Protein AF-A0A951W5Y5-F1 (afdb_monomer)

Structure (mmCIF, N/CA/C/O backbone):
data_AF-A0A951W5Y5-F1
#
_entry.id   AF-A0A951W5Y5-F1
#
loop_
_atom_site.group_PDB
_atom_site.id
_atom_site.type_symbol
_atom_site.label_atom_id
_atom_site.label_alt_id
_atom_site.label_comp_id
_atom_site.label_asym_id
_atom_site.label_entity_id
_atom_site.label_seq_id
_atom_site.pdbx_PDB_ins_code
_atom_site.Cartn_x
_atom_site.Cartn_y
_atom_site.Cartn_z
_atom_site.occupancy
_atom_site.B_iso_or_equiv
_atom_site.auth_seq_id
_atom_site.auth_comp_id
_atom_site.auth_asym_id
_atom_site.auth_atom_id
_atom_site.pdbx_PDB_model_num
ATOM 1 N N . MET A 1 1 ? 57.166 -12.931 -27.338 1.00 29.81 1 MET A N 1
ATOM 2 C CA . MET A 1 1 ? 56.938 -13.916 -26.249 1.00 29.81 1 MET A CA 1
ATOM 3 C C . MET A 1 1 ? 55.436 -14.154 -26.122 1.00 29.81 1 MET A C 1
ATOM 5 O O . MET A 1 1 ? 54.679 -13.239 -26.415 1.00 29.81 1 MET A O 1
ATOM 9 N N . THR A 1 2 ? 54.982 -15.355 -25.758 1.00 27.56 2 THR A N 1
ATOM 10 C CA . THR A 1 2 ? 53.558 -15.746 -25.840 1.00 27.56 2 THR A CA 1
ATOM 11 C C . THR A 1 2 ? 52.757 -15.422 -24.571 1.00 27.56 2 THR A C 1
ATOM 13 O O . THR A 1 2 ? 53.073 -15.948 -23.504 1.00 27.56 2 THR A O 1
ATOM 16 N N . LYS A 1 3 ? 51.660 -14.652 -24.700 1.00 26.34 3 LYS A N 1
ATOM 17 C CA . LYS A 1 3 ? 50.769 -14.212 -23.594 1.00 26.34 3 LYS A CA 1
ATOM 18 C C . LYS A 1 3 ? 50.236 -15.339 -22.678 1.00 26.34 3 LYS A C 1
ATOM 20 O O . LYS A 1 3 ? 49.910 -15.075 -21.526 1.00 26.34 3 LYS A O 1
ATOM 25 N N . ARG A 1 4 ? 50.172 -16.595 -23.149 1.00 25.69 4 ARG A N 1
ATOM 26 C CA . ARG A 1 4 ? 49.544 -17.733 -22.436 1.00 25.69 4 ARG A CA 1
ATOM 27 C C . ARG A 1 4 ? 50.190 -18.122 -21.092 1.00 25.69 4 ARG A C 1
ATOM 29 O O . ARG A 1 4 ? 49.550 -18.825 -20.323 1.00 25.69 4 ARG A O 1
ATOM 36 N N . ALA A 1 5 ? 51.413 -17.681 -20.790 1.00 24.64 5 ALA A N 1
ATOM 37 C CA . ALA A 1 5 ? 52.101 -18.049 -19.545 1.00 24.64 5 ALA A CA 1
ATOM 38 C C . ALA A 1 5 ? 51.676 -17.230 -18.306 1.00 24.64 5 ALA A C 1
ATOM 40 O O . ALA A 1 5 ? 51.849 -17.703 -17.186 1.00 24.64 5 ALA A O 1
ATOM 41 N N . LEU A 1 6 ? 51.129 -16.018 -18.478 1.00 26.47 6 LEU A N 1
ATOM 42 C CA . LEU A 1 6 ? 50.857 -15.113 -17.347 1.00 26.47 6 LEU A CA 1
ATOM 43 C C . LEU A 1 6 ? 49.563 -15.467 -16.589 1.00 26.47 6 LEU A C 1
ATOM 45 O O . LEU A 1 6 ? 49.487 -15.312 -15.372 1.00 26.47 6 LEU A O 1
ATOM 49 N N . ILE A 1 7 ? 48.568 -15.989 -17.312 1.00 29.06 7 ILE A N 1
ATOM 50 C CA . ILE A 1 7 ? 47.209 -16.264 -16.811 1.00 29.06 7 ILE A CA 1
ATOM 51 C C . ILE A 1 7 ? 47.220 -17.305 -15.676 1.00 29.06 7 ILE A C 1
ATOM 53 O O . ILE A 1 7 ? 46.459 -17.189 -14.722 1.00 29.06 7 ILE A O 1
ATOM 57 N N . ALA A 1 8 ? 48.126 -18.286 -15.726 1.00 24.77 8 ALA A N 1
ATOM 58 C CA . ALA A 1 8 ? 48.196 -19.364 -14.737 1.00 24.77 8 ALA A CA 1
ATOM 59 C C . ALA A 1 8 ? 48.714 -18.930 -13.348 1.00 24.77 8 ALA A C 1
ATOM 61 O O . ALA A 1 8 ? 48.528 -19.664 -12.381 1.00 24.77 8 ALA A O 1
ATOM 62 N N . VAL A 1 9 ? 49.373 -17.768 -13.231 1.00 25.92 9 VAL A N 1
ATOM 63 C CA . VAL A 1 9 ? 50.049 -17.351 -11.985 1.00 25.92 9 VAL A CA 1
ATOM 64 C C . VAL A 1 9 ? 49.160 -16.463 -11.105 1.00 25.92 9 VAL A C 1
ATOM 66 O O . VAL A 1 9 ? 49.246 -16.538 -9.881 1.00 25.92 9 VAL A O 1
ATOM 69 N N . MET A 1 10 ? 48.259 -15.665 -11.690 1.00 26.41 10 MET A N 1
ATOM 70 C CA . MET A 1 10 ? 47.380 -14.770 -10.917 1.00 26.41 10 MET A CA 1
ATOM 71 C C . MET A 1 10 ? 46.244 -15.497 -10.178 1.00 26.41 10 MET A C 1
ATOM 73 O O . MET A 1 10 ? 45.797 -15.018 -9.139 1.00 26.41 10 MET A O 1
ATOM 77 N N . VAL A 1 11 ? 45.836 -16.685 -10.641 1.00 26.36 11 VAL A N 1
ATOM 78 C CA . VAL A 1 11 ? 44.748 -17.489 -10.040 1.00 26.36 11 VAL A CA 1
ATOM 79 C C . VAL A 1 11 ? 45.030 -17.888 -8.578 1.00 26.36 11 VAL A C 1
ATOM 81 O O . VAL A 1 11 ? 44.101 -18.149 -7.820 1.00 26.36 11 VAL A O 1
ATOM 84 N N . VAL A 1 12 ? 46.297 -17.904 -8.149 1.00 24.78 12 VAL A N 1
ATOM 85 C CA . VAL A 1 12 ? 46.701 -18.383 -6.812 1.00 24.78 12 VAL A CA 1
ATOM 86 C C . VAL A 1 12 ? 46.703 -17.276 -5.740 1.00 24.78 12 VAL A C 1
ATOM 88 O O . VAL A 1 12 ? 46.619 -17.588 -4.554 1.00 24.78 12 VAL A O 1
ATOM 91 N N . LEU A 1 13 ? 46.755 -15.986 -6.109 1.00 24.50 13 LEU A N 1
ATOM 92 C CA . LEU A 1 13 ? 46.823 -14.884 -5.127 1.00 24.50 13 LEU A CA 1
ATOM 93 C C . LEU A 1 13 ? 45.458 -14.365 -4.639 1.00 24.50 13 LEU A C 1
ATOM 95 O O . LEU A 1 13 ? 45.409 -13.664 -3.633 1.00 24.50 13 LEU A O 1
ATOM 99 N N . ALA A 1 14 ? 44.349 -14.724 -5.292 1.00 28.34 14 ALA A N 1
ATOM 100 C CA . ALA A 1 14 ? 43.009 -14.243 -4.927 1.00 28.34 14 ALA A CA 1
ATOM 101 C C . ALA A 1 14 ? 42.433 -14.863 -3.629 1.00 28.34 14 ALA A C 1
ATOM 103 O O . ALA A 1 14 ? 41.338 -14.508 -3.204 1.00 28.34 14 ALA A O 1
ATOM 104 N N . ALA A 1 15 ? 43.150 -15.794 -2.992 1.00 27.00 15 ALA A N 1
ATOM 105 C CA . ALA A 1 15 ? 42.628 -16.657 -1.930 1.00 27.00 15 ALA A CA 1
ATOM 106 C C . ALA A 1 15 ? 42.815 -16.138 -0.484 1.00 27.00 15 ALA A C 1
ATOM 108 O O . ALA A 1 15 ? 42.656 -16.920 0.454 1.00 27.00 15 ALA A O 1
ATOM 109 N N . GLY A 1 16 ? 43.163 -14.860 -0.256 1.00 27.98 16 GLY A N 1
ATOM 110 C CA . GLY A 1 16 ? 43.368 -14.384 1.121 1.00 27.98 16 GLY A CA 1
ATOM 111 C C . GLY A 1 16 ? 43.598 -12.889 1.357 1.00 27.98 16 GLY A C 1
ATOM 112 O O . GLY A 1 16 ? 44.729 -12.481 1.595 1.00 27.98 16 GLY A O 1
ATOM 113 N N . LEU A 1 17 ? 42.510 -12.116 1.458 1.00 26.23 17 LEU A N 1
ATOM 114 C CA . LEU A 1 17 ? 42.364 -10.971 2.378 1.00 26.23 17 LEU A CA 1
ATOM 115 C C . LEU A 1 17 ? 40.896 -10.912 2.886 1.00 26.23 17 LEU A C 1
ATOM 117 O O . LEU A 1 17 ? 40.029 -11.514 2.251 1.00 26.23 17 LEU A O 1
ATOM 121 N N . PRO A 1 18 ? 40.594 -10.281 4.043 1.00 31.78 18 PRO A N 1
ATOM 122 C CA . PRO A 1 18 ? 39.362 -10.571 4.791 1.00 31.78 18 PRO A CA 1
ATOM 123 C C . PRO A 1 18 ? 38.196 -9.593 4.554 1.00 31.78 18 PRO A C 1
ATOM 125 O O . PRO A 1 18 ? 38.405 -8.401 4.358 1.00 31.78 18 PRO A O 1
ATOM 128 N N . PHE A 1 19 ? 36.972 -10.104 4.735 1.00 30.44 19 PHE A N 1
ATOM 129 C CA . PHE A 1 19 ? 35.735 -9.356 5.023 1.00 30.44 19 PHE A CA 1
ATOM 130 C C . PHE A 1 19 ? 35.382 -8.179 4.090 1.00 30.44 19 PHE A C 1
ATOM 132 O O . PHE A 1 19 ? 35.212 -7.044 4.536 1.00 30.44 19 PHE A O 1
ATOM 139 N N . THR A 1 20 ? 35.141 -8.466 2.809 1.00 26.12 20 THR A N 1
ATOM 140 C CA . THR A 1 20 ? 34.244 -7.624 1.999 1.00 26.12 20 THR A CA 1
ATOM 141 C C . THR A 1 20 ? 32.780 -7.846 2.402 1.00 26.12 20 THR A C 1
ATOM 143 O O . THR A 1 20 ? 32.391 -8.922 2.861 1.00 26.12 20 THR A O 1
ATOM 146 N N . ASN A 1 21 ? 31.955 -6.808 2.259 1.00 32.41 21 ASN A N 1
ATOM 147 C CA . ASN A 1 21 ? 30.530 -6.846 2.593 1.00 32.41 21 ASN A CA 1
ATOM 148 C C . ASN A 1 21 ? 29.787 -7.707 1.541 1.00 32.41 21 ASN A C 1
ATOM 150 O O . ASN A 1 21 ? 29.941 -7.413 0.352 1.00 32.41 21 ASN A O 1
ATOM 154 N N . PRO A 1 22 ? 29.001 -8.748 1.902 1.00 33.88 22 PRO A N 1
ATOM 155 C CA . PRO A 1 22 ? 28.492 -9.741 0.941 1.00 33.88 22 PRO A CA 1
ATOM 156 C C . PRO A 1 22 ? 27.724 -9.156 -0.254 1.00 33.88 22 PRO A C 1
ATOM 158 O O . PRO A 1 22 ? 27.825 -9.689 -1.355 1.00 33.88 22 PRO A O 1
ATOM 161 N N . ALA A 1 23 ? 27.050 -8.014 -0.076 1.00 36.19 23 ALA A N 1
ATOM 162 C CA . ALA A 1 23 ? 26.368 -7.305 -1.160 1.00 36.19 23 ALA A CA 1
ATOM 163 C C . ALA A 1 23 ? 27.292 -6.924 -2.339 1.00 36.19 23 ALA A C 1
ATOM 165 O O . ALA A 1 23 ? 26.854 -6.968 -3.483 1.00 36.19 23 ALA A O 1
ATOM 166 N N . GLN A 1 24 ? 28.564 -6.590 -2.086 1.00 36.34 24 GLN A N 1
ATOM 167 C CA . GLN A 1 24 ? 29.521 -6.203 -3.135 1.00 36.34 24 GLN A CA 1
ATOM 168 C C . GLN A 1 24 ? 30.176 -7.411 -3.822 1.00 36.34 24 GLN A C 1
ATOM 170 O O . GLN A 1 24 ? 30.651 -7.297 -4.946 1.00 36.34 24 GLN A O 1
ATOM 175 N N . ALA A 1 25 ? 30.195 -8.579 -3.173 1.00 28.16 25 ALA A N 1
ATOM 176 C CA . ALA A 1 25 ? 30.805 -9.786 -3.732 1.00 28.16 25 ALA A CA 1
ATOM 177 C C . ALA A 1 25 ? 29.908 -10.507 -4.759 1.00 28.16 25 ALA A C 1
ATOM 179 O O . ALA A 1 25 ? 30.401 -11.348 -5.507 1.00 28.16 25 ALA A O 1
ATOM 180 N N . GLN A 1 26 ? 28.602 -10.211 -4.790 1.00 42.50 26 GLN A N 1
ATOM 181 C CA . GLN A 1 26 ? 27.633 -10.928 -5.631 1.00 42.50 26 GLN A CA 1
ATOM 182 C C . GLN A 1 26 ? 27.380 -10.261 -6.995 1.00 42.50 26 GLN A C 1
ATOM 184 O O . GLN A 1 26 ? 27.237 -10.981 -7.983 1.00 42.50 26 GLN A O 1
ATOM 189 N N . ALA A 1 27 ? 27.395 -8.925 -7.085 1.00 39.84 27 ALA A N 1
ATOM 190 C CA . ALA A 1 27 ? 27.230 -8.186 -8.349 1.00 39.84 27 ALA A CA 1
ATOM 191 C C . ALA A 1 27 ? 28.271 -8.593 -9.416 1.00 39.84 27 ALA A C 1
ATOM 193 O O . ALA A 1 27 ? 27.930 -8.838 -10.574 1.00 39.84 27 ALA A O 1
ATOM 194 N N . ALA A 1 28 ? 29.517 -8.815 -8.983 1.00 44.19 28 ALA A N 1
ATOM 195 C CA . ALA A 1 28 ? 30.650 -9.248 -9.806 1.00 44.19 28 ALA A CA 1
ATOM 196 C C . ALA A 1 28 ? 30.479 -10.606 -10.532 1.00 44.19 28 ALA A C 1
ATOM 198 O O . ALA A 1 28 ? 31.312 -10.953 -11.366 1.00 44.19 28 ALA A O 1
ATOM 199 N N . HIS A 1 29 ? 29.433 -11.387 -10.227 1.00 48.41 29 HIS A N 1
ATOM 200 C CA . HIS A 1 29 ? 29.108 -12.658 -10.898 1.00 48.41 29 HIS A CA 1
ATOM 201 C C . HIS A 1 29 ? 27.886 -12.541 -11.845 1.00 48.41 29 HIS A C 1
ATOM 203 O O . HIS A 1 29 ? 27.525 -13.499 -12.531 1.00 48.41 29 HIS A O 1
ATOM 209 N N . LEU A 1 30 ? 27.200 -11.397 -11.873 1.00 60.84 30 LEU A N 1
ATOM 210 C CA . LEU A 1 30 ? 25.900 -11.231 -12.550 1.00 60.84 30 LEU A CA 1
ATOM 211 C C . LEU A 1 30 ? 25.966 -10.334 -13.783 1.00 60.84 30 LEU A C 1
ATOM 213 O O . LEU A 1 30 ? 25.064 -10.380 -14.619 1.00 60.84 30 LEU A O 1
ATOM 217 N N . LEU A 1 31 ? 27.028 -9.537 -13.872 1.00 75.12 31 LEU A N 1
ATOM 218 C CA . LEU A 1 31 ? 27.364 -8.678 -14.995 1.00 75.12 31 LEU A CA 1
ATOM 219 C C . LEU A 1 31 ? 28.379 -9.403 -15.887 1.00 75.12 31 LEU A C 1
ATOM 221 O O . LEU A 1 31 ? 29.285 -10.075 -15.390 1.00 75.12 31 LEU A O 1
ATOM 225 N N . GLN A 1 32 ? 28.256 -9.255 -17.204 1.00 72.19 32 GLN A N 1
ATOM 226 C CA . GLN A 1 32 ? 29.281 -9.707 -18.141 1.00 72.19 32 GLN A CA 1
ATOM 227 C C . GLN A 1 32 ? 30.573 -8.907 -17.879 1.00 72.19 32 GLN A C 1
ATOM 229 O O . GLN A 1 32 ? 30.518 -7.677 -17.967 1.00 72.19 32 GLN A O 1
ATOM 234 N N . PRO A 1 33 ? 31.703 -9.551 -17.527 1.00 68.69 33 PRO A N 1
ATOM 235 C CA . PRO A 1 33 ? 32.957 -8.858 -17.226 1.00 68.69 33 PRO A CA 1
ATOM 236 C C . PRO A 1 33 ? 33.575 -8.242 -18.488 1.00 68.69 33 PRO A C 1
ATOM 238 O O . PRO A 1 33 ? 33.288 -8.691 -19.599 1.00 68.69 33 PRO A O 1
ATOM 241 N N . ASP A 1 34 ? 34.444 -7.246 -18.311 1.00 68.31 34 ASP A N 1
ATOM 242 C CA . ASP A 1 34 ? 35.292 -6.715 -19.383 1.00 68.31 34 ASP A CA 1
ATOM 243 C C . ASP A 1 34 ? 36.713 -7.321 -19.337 1.00 68.31 34 ASP A C 1
ATOM 245 O O . ASP A 1 34 ? 37.017 -8.212 -18.536 1.00 68.31 34 ASP A O 1
ATOM 249 N N . ALA A 1 35 ? 37.607 -6.860 -20.217 1.00 59.12 35 ALA A N 1
ATOM 250 C CA . ALA A 1 35 ? 39.000 -7.320 -20.243 1.00 59.12 35 ALA A CA 1
ATOM 251 C C . ALA A 1 35 ? 39.880 -6.789 -19.085 1.00 59.12 35 ALA A C 1
ATOM 253 O O . ALA A 1 35 ? 41.024 -7.232 -18.943 1.00 59.12 35 ALA A O 1
ATOM 254 N N . GLY A 1 36 ? 39.382 -5.843 -18.282 1.00 57.50 36 GLY A N 1
ATOM 255 C CA . GLY A 1 36 ? 40.019 -5.325 -17.069 1.00 57.50 36 GLY A CA 1
ATOM 256 C C . GLY A 1 36 ? 39.578 -6.053 -15.793 1.00 57.50 36 GLY A C 1
ATOM 257 O O . GLY A 1 36 ? 40.393 -6.224 -14.883 1.00 57.50 36 GLY A O 1
ATOM 258 N N . GLY A 1 37 ? 38.329 -6.527 -15.729 1.00 64.94 37 GLY A N 1
ATOM 259 C CA . GLY A 1 37 ? 37.798 -7.316 -14.618 1.00 64.94 37 GLY A CA 1
ATOM 260 C C . GLY A 1 37 ? 36.263 -7.435 -14.589 1.00 64.94 37 GLY A C 1
ATOM 261 O O . GLY A 1 37 ? 35.568 -7.087 -15.543 1.00 64.94 37 GLY A O 1
ATOM 262 N N . PRO A 1 38 ? 35.698 -7.956 -13.486 1.00 68.12 38 PRO A N 1
ATOM 263 C CA . PRO A 1 38 ? 34.261 -7.910 -13.248 1.00 68.12 38 PRO A CA 1
ATOM 264 C C . PRO A 1 38 ? 33.816 -6.510 -12.799 1.00 68.12 38 PRO A C 1
ATOM 266 O O . PRO A 1 38 ? 34.472 -5.868 -11.979 1.00 68.12 38 PRO A O 1
ATOM 269 N N . TRP A 1 39 ? 32.659 -6.066 -13.286 1.00 78.19 39 TRP A N 1
ATOM 270 C CA . TRP A 1 39 ? 31.996 -4.838 -12.835 1.00 78.19 39 TRP A CA 1
ATOM 271 C C . TRP A 1 39 ? 31.422 -5.006 -11.418 1.00 78.19 39 TRP A C 1
ATOM 273 O O . TRP A 1 39 ? 30.871 -6.062 -11.105 1.00 78.19 39 TRP A O 1
ATOM 283 N N . ASN A 1 40 ? 31.503 -3.976 -10.565 1.00 76.38 40 ASN A N 1
ATOM 284 C CA . ASN A 1 40 ? 31.021 -4.072 -9.175 1.00 76.38 40 ASN A CA 1
ATOM 285 C C . ASN A 1 40 ? 29.538 -3.701 -9.003 1.00 76.38 40 ASN A C 1
ATOM 287 O O . ASN A 1 40 ? 28.966 -4.019 -7.962 1.00 76.38 40 ASN A O 1
ATOM 291 N N . SER A 1 41 ? 28.933 -3.005 -9.971 1.00 83.19 41 SER A N 1
ATOM 292 C CA . SER A 1 41 ? 27.505 -2.656 -9.986 1.00 83.19 41 SER A CA 1
ATOM 293 C C . SER A 1 41 ? 27.042 -2.220 -11.382 1.00 83.19 41 SER A C 1
ATOM 295 O O . SER A 1 41 ? 27.864 -1.931 -12.257 1.00 83.19 41 SER A O 1
ATOM 297 N N . LEU A 1 42 ? 25.728 -2.091 -11.593 1.00 86.12 42 LEU A N 1
ATOM 298 C CA . LEU A 1 42 ? 25.198 -1.436 -12.800 1.00 86.12 42 LEU A CA 1
ATOM 299 C C . LEU A 1 42 ? 25.546 0.061 -12.875 1.00 86.12 42 LEU A C 1
ATOM 301 O O . LEU A 1 42 ? 25.698 0.604 -13.969 1.00 86.12 42 LEU A O 1
ATOM 305 N N . GLN A 1 43 ? 25.692 0.736 -11.734 1.00 84.75 43 GLN A N 1
ATOM 306 C CA . GLN A 1 43 ? 26.069 2.148 -11.676 1.00 84.75 43 GLN A CA 1
ATOM 307 C C . GLN A 1 43 ? 27.543 2.363 -12.053 1.00 84.75 43 GLN A C 1
ATOM 309 O O . GLN A 1 43 ? 27.866 3.404 -12.625 1.00 84.75 43 GLN A O 1
ATOM 314 N N . ASP A 1 44 ? 28.421 1.382 -11.812 1.00 84.88 44 ASP A N 1
ATOM 315 C CA . ASP A 1 44 ? 29.802 1.385 -12.316 1.00 84.88 44 ASP A CA 1
ATOM 316 C C . ASP A 1 44 ? 29.788 1.413 -13.853 1.00 84.88 44 ASP A C 1
ATOM 318 O O . ASP A 1 44 ? 30.380 2.306 -14.460 1.00 84.88 44 ASP A O 1
ATOM 322 N N . VAL A 1 45 ? 29.038 0.494 -14.481 1.00 87.81 45 VAL A N 1
ATOM 323 C CA . VAL A 1 45 ? 28.883 0.424 -15.947 1.00 87.81 45 VAL A CA 1
ATOM 324 C C . VAL A 1 45 ? 28.311 1.736 -16.494 1.00 87.81 45 VAL A C 1
ATOM 326 O O . VAL A 1 45 ? 28.864 2.309 -17.431 1.00 87.81 45 VAL A O 1
ATOM 329 N N . GLN A 1 46 ? 27.243 2.254 -15.875 1.00 86.62 46 GLN A N 1
ATOM 330 C CA . GLN A 1 46 ? 26.618 3.527 -16.250 1.00 86.62 46 GLN A CA 1
ATOM 331 C C . GLN A 1 46 ? 27.600 4.712 -16.172 1.00 86.62 46 GLN A C 1
ATOM 333 O O . GLN A 1 46 ? 27.550 5.611 -17.011 1.00 86.62 46 GLN A O 1
ATOM 338 N N . THR A 1 47 ? 28.492 4.717 -15.177 1.00 85.50 47 THR A N 1
ATOM 339 C CA . THR A 1 47 ? 29.470 5.795 -14.948 1.00 85.50 47 THR A CA 1
ATOM 340 C C . THR A 1 47 ? 30.656 5.717 -15.912 1.00 85.50 47 THR A C 1
ATOM 342 O O . THR A 1 47 ? 31.179 6.755 -16.312 1.00 85.50 47 THR A O 1
ATOM 345 N N . VAL A 1 48 ? 31.075 4.509 -16.304 1.00 87.25 48 VAL A N 1
ATOM 346 C CA . VAL A 1 48 ? 32.254 4.278 -17.160 1.00 87.25 48 VAL A CA 1
ATOM 347 C C . VAL A 1 48 ? 31.916 4.283 -18.659 1.00 87.25 48 VAL A C 1
ATOM 349 O O . VAL A 1 48 ? 32.752 4.691 -19.464 1.00 87.25 48 VAL A O 1
ATOM 352 N N . LEU A 1 49 ? 30.693 3.910 -19.057 1.00 88.50 49 LEU A N 1
ATOM 353 C CA . LEU A 1 49 ? 30.265 3.874 -20.464 1.00 88.50 49 LEU A CA 1
ATOM 354 C C . LEU A 1 49 ? 30.493 5.197 -21.235 1.00 88.50 49 LEU A C 1
ATOM 356 O O . LEU A 1 49 ? 30.988 5.124 -22.359 1.00 88.50 49 LEU A O 1
ATOM 360 N N . PRO A 1 50 ? 30.231 6.403 -20.684 1.00 88.94 50 PRO A N 1
ATOM 361 C CA . PRO A 1 50 ? 30.572 7.655 -21.362 1.00 88.94 50 PRO A CA 1
ATOM 362 C C . PRO A 1 50 ? 32.067 7.800 -21.673 1.00 88.94 50 PRO A C 1
ATOM 364 O O . PRO A 1 50 ? 32.413 8.306 -22.736 1.00 88.94 50 PRO A O 1
ATOM 367 N N . THR A 1 51 ? 32.942 7.326 -20.780 1.00 89.31 51 THR A N 1
ATOM 368 C CA . THR A 1 51 ? 34.399 7.349 -20.975 1.00 89.31 51 THR A CA 1
ATOM 369 C C . THR A 1 51 ? 34.840 6.346 -22.035 1.00 89.31 51 THR A C 1
ATOM 371 O O . THR A 1 51 ? 35.647 6.711 -22.876 1.00 89.31 51 THR A O 1
ATOM 374 N N . ILE A 1 52 ? 34.270 5.134 -22.069 1.00 89.38 52 ILE A N 1
ATOM 375 C CA . ILE A 1 52 ? 34.535 4.154 -23.144 1.00 89.38 52 ILE A CA 1
ATOM 376 C C . ILE A 1 52 ? 34.174 4.752 -24.512 1.00 89.38 52 ILE A C 1
ATOM 378 O O . ILE A 1 52 ? 34.935 4.637 -25.470 1.00 89.38 52 ILE A O 1
ATOM 382 N N . LEU A 1 53 ? 33.024 5.429 -24.598 1.00 88.81 53 LEU A N 1
ATOM 383 C CA . LEU A 1 53 ? 32.594 6.086 -25.829 1.00 88.81 53 LEU A CA 1
ATOM 384 C C . LEU A 1 53 ? 33.551 7.225 -26.218 1.00 88.81 53 LEU A C 1
ATOM 386 O O . LEU A 1 53 ? 33.994 7.267 -27.362 1.00 88.81 53 LEU A O 1
ATOM 390 N N . ASP A 1 54 ? 33.922 8.111 -25.290 1.00 88.69 54 ASP A N 1
ATOM 391 C CA . ASP A 1 54 ? 34.885 9.190 -25.562 1.00 88.69 54 ASP A CA 1
ATOM 392 C C . ASP A 1 54 ? 36.297 8.681 -25.914 1.00 88.69 54 ASP A C 1
ATOM 394 O O . ASP A 1 54 ? 36.912 9.243 -26.819 1.00 88.69 54 ASP A O 1
ATOM 398 N N . ASP A 1 55 ? 36.790 7.615 -25.271 1.00 86.12 55 ASP A N 1
ATOM 399 C CA . ASP A 1 55 ? 38.068 6.955 -25.590 1.00 86.12 55 ASP A CA 1
ATOM 400 C C . ASP A 1 55 ? 38.060 6.443 -27.045 1.00 86.12 55 ASP A C 1
ATOM 402 O O . ASP A 1 55 ? 38.984 6.717 -27.821 1.00 86.12 55 ASP A O 1
ATOM 406 N N . MET A 1 56 ? 36.981 5.759 -27.444 1.00 85.12 56 MET A N 1
ATOM 407 C CA . MET A 1 56 ? 36.767 5.242 -28.800 1.00 85.12 56 MET A CA 1
ATOM 408 C C . MET A 1 56 ? 36.663 6.379 -29.835 1.00 85.12 56 MET A C 1
ATOM 410 O O . MET A 1 56 ? 37.374 6.368 -30.843 1.00 85.12 56 MET A O 1
ATOM 414 N N . PHE A 1 57 ? 35.830 7.401 -29.595 1.00 83.50 57 PHE A N 1
ATOM 415 C CA . PHE A 1 57 ? 35.717 8.550 -30.506 1.00 83.50 57 PHE A CA 1
ATOM 416 C C . PHE A 1 57 ? 37.035 9.322 -30.616 1.00 83.50 57 PHE A C 1
ATOM 418 O O . PHE A 1 57 ? 37.429 9.692 -31.723 1.00 83.50 57 PHE A O 1
ATOM 425 N N . ASN A 1 58 ? 37.759 9.515 -29.514 1.00 84.44 58 ASN A N 1
ATOM 426 C CA . ASN A 1 58 ? 39.060 10.172 -29.541 1.00 84.44 58 ASN A CA 1
ATOM 427 C C . ASN A 1 58 ? 40.113 9.356 -30.311 1.00 84.44 58 ASN A C 1
ATOM 429 O O . ASN A 1 58 ? 40.944 9.943 -30.999 1.00 84.44 58 ASN A O 1
ATOM 433 N N . THR A 1 59 ? 40.049 8.024 -30.248 1.00 80.44 59 THR A N 1
ATOM 434 C CA . THR A 1 59 ? 40.956 7.126 -30.981 1.00 80.44 59 THR A CA 1
ATOM 435 C C . THR A 1 59 ? 40.720 7.170 -32.492 1.00 80.44 59 THR A C 1
ATOM 437 O O . THR A 1 59 ? 41.683 7.273 -33.248 1.00 80.44 59 THR A O 1
ATOM 440 N N . TYR A 1 60 ? 39.461 7.130 -32.941 1.00 71.62 60 TYR A N 1
ATOM 441 C CA . TYR A 1 60 ? 39.140 6.990 -34.370 1.00 71.62 60 TYR A CA 1
ATOM 442 C C . TYR A 1 60 ? 38.793 8.311 -35.074 1.00 71.62 60 TYR A C 1
ATOM 444 O O . TYR A 1 60 ? 39.245 8.545 -36.190 1.00 71.62 60 TYR A O 1
ATOM 452 N N . SER A 1 61 ? 38.046 9.210 -34.428 1.00 71.44 61 SER A N 1
ATOM 453 C CA . SER A 1 61 ? 37.684 10.531 -34.983 1.00 71.44 61 SER A CA 1
ATOM 454 C C . SER A 1 61 ? 38.577 11.681 -34.487 1.00 71.44 61 SER A C 1
ATOM 456 O O . SER A 1 61 ? 38.349 12.840 -34.828 1.00 71.44 61 SER A O 1
ATOM 458 N N . GLY A 1 62 ? 39.599 11.384 -33.674 1.00 78.44 62 GLY A N 1
ATOM 459 C CA . GLY A 1 62 ? 40.576 12.364 -33.184 1.00 78.44 62 GLY A CA 1
ATOM 460 C C . GLY A 1 62 ? 40.043 13.365 -32.150 1.00 78.44 62 GLY A C 1
ATOM 461 O O . GLY A 1 62 ? 40.734 14.333 -31.835 1.00 78.44 62 GLY A O 1
ATOM 462 N N . CYS A 1 63 ? 38.818 13.178 -31.645 1.00 83.31 63 CYS A N 1
ATOM 463 C CA . CYS A 1 63 ? 38.213 14.028 -30.619 1.00 83.31 63 CYS A CA 1
ATOM 464 C C . CYS A 1 63 ? 37.107 13.272 -29.847 1.00 83.31 63 CYS A C 1
ATOM 466 O O . CYS A 1 63 ? 36.396 12.472 -30.460 1.00 83.31 63 CYS A O 1
ATOM 468 N N . PRO A 1 64 ? 36.913 13.510 -28.533 1.00 86.44 64 PRO A N 1
ATOM 469 C CA . PRO A 1 64 ? 35.852 12.887 -27.728 1.00 86.44 64 PRO A CA 1
ATOM 470 C C . PRO A 1 64 ? 34.448 13.420 -28.090 1.00 86.44 64 PRO A C 1
ATOM 472 O O . PRO A 1 64 ? 33.849 14.227 -27.378 1.00 86.44 64 PRO A O 1
ATOM 475 N N . LEU A 1 65 ? 33.913 12.987 -29.238 1.00 83.19 65 LEU A N 1
ATOM 476 C CA . LEU A 1 65 ? 32.609 13.412 -29.771 1.00 83.19 65 LEU A CA 1
ATOM 477 C C . LEU A 1 65 ? 31.418 13.085 -28.853 1.00 83.19 65 LEU A C 1
ATOM 479 O O . LEU A 1 65 ? 30.342 13.670 -29.024 1.00 83.19 65 LEU A O 1
ATOM 483 N N . TRP A 1 66 ? 31.551 12.131 -27.924 1.00 87.00 66 TRP A N 1
ATOM 484 C CA . TRP A 1 66 ? 30.422 11.686 -27.112 1.00 87.00 66 TRP A CA 1
ATOM 485 C C . TRP A 1 66 ? 30.047 12.737 -26.068 1.00 87.00 66 TRP A C 1
ATOM 487 O O . TRP A 1 66 ? 28.885 13.154 -26.040 1.00 87.00 66 TRP A O 1
ATOM 497 N N . SER A 1 67 ? 31.003 13.233 -25.279 1.00 85.56 67 SER A N 1
ATOM 498 C CA . SER A 1 67 ? 30.781 14.334 -24.329 1.00 85.56 67 SER A CA 1
ATOM 499 C C . SER A 1 67 ? 31.010 15.726 -24.920 1.00 85.56 67 SER A C 1
ATOM 501 O O . SER A 1 67 ? 30.330 16.671 -24.513 1.00 85.56 67 SER A O 1
ATOM 503 N N . THR A 1 68 ? 31.936 15.878 -25.874 1.00 83.94 68 THR A N 1
ATOM 504 C CA . THR A 1 68 ? 32.502 17.187 -26.243 1.00 83.94 68 THR A CA 1
ATOM 505 C C . THR A 1 68 ? 32.010 17.701 -27.598 1.00 83.94 68 THR A C 1
ATOM 507 O O . THR A 1 68 ? 31.796 16.956 -28.552 1.00 83.94 68 THR A O 1
ATOM 510 N N . ASN A 1 69 ? 31.853 19.025 -27.697 1.00 79.25 69 ASN A N 1
ATOM 511 C CA . ASN A 1 69 ? 31.430 19.727 -28.911 1.00 79.25 69 ASN A CA 1
ATOM 512 C C . ASN A 1 69 ? 32.583 19.861 -29.931 1.00 79.25 69 ASN A C 1
ATOM 514 O O . ASN A 1 69 ? 33.091 20.956 -30.186 1.00 79.25 69 ASN A O 1
ATOM 518 N N . CYS A 1 70 ? 33.026 18.738 -30.500 1.00 69.00 70 CYS A N 1
ATOM 519 C CA . CYS A 1 70 ? 34.090 18.673 -31.506 1.00 69.00 70 CYS A CA 1
ATOM 520 C C . CYS A 1 70 ? 33.599 19.203 -32.870 1.00 69.00 70 CYS A C 1
ATOM 522 O O . CYS A 1 70 ? 33.280 18.437 -33.774 1.00 69.00 70 CYS A O 1
ATOM 524 N N . SER A 1 71 ? 33.490 20.529 -33.009 1.00 65.50 71 SER A N 1
ATOM 525 C CA . SER A 1 71 ? 32.902 21.280 -34.146 1.00 65.50 71 SER A CA 1
ATOM 526 C C . SER A 1 71 ? 31.381 21.149 -34.363 1.00 65.50 71 SER A C 1
ATOM 528 O O . SER A 1 71 ? 30.788 22.036 -34.974 1.00 65.50 71 SER A O 1
ATOM 530 N N . GLY A 1 72 ? 30.732 20.128 -33.797 1.00 70.75 72 GLY A N 1
ATOM 531 C CA . GLY A 1 72 ? 29.271 20.008 -33.685 1.00 70.75 72 GLY A CA 1
ATOM 532 C C . GLY A 1 72 ? 28.781 20.027 -32.231 1.00 70.75 72 GLY A C 1
ATOM 533 O O . GLY A 1 72 ? 29.562 20.239 -31.306 1.00 70.75 72 GLY A O 1
ATOM 534 N N . ALA A 1 73 ? 27.487 19.777 -32.012 1.00 76.19 73 ALA A N 1
ATOM 535 C CA . ALA A 1 73 ? 26.968 19.435 -30.683 1.00 76.19 73 ALA A CA 1
ATOM 536 C C . ALA A 1 73 ? 27.341 17.984 -30.331 1.00 76.19 73 ALA A C 1
ATOM 538 O O . ALA A 1 73 ? 27.246 17.113 -31.198 1.00 76.19 73 ALA A O 1
ATOM 539 N N . SER A 1 74 ? 27.736 17.711 -29.086 1.00 81.31 74 SER A N 1
ATOM 540 C CA . SER A 1 74 ? 28.162 16.376 -28.643 1.00 81.31 74 SER A CA 1
ATOM 541 C C . SER A 1 74 ? 27.079 15.313 -28.852 1.00 81.31 74 SER A C 1
ATOM 543 O O . SER A 1 74 ? 25.884 15.601 -28.726 1.00 81.31 74 SER A O 1
ATOM 545 N N . ILE A 1 75 ? 27.469 14.073 -29.159 1.00 81.50 75 ILE A N 1
ATOM 546 C CA . ILE A 1 75 ? 26.516 12.999 -29.497 1.00 81.50 75 ILE A CA 1
ATOM 547 C C . ILE A 1 75 ? 25.559 12.735 -28.326 1.00 81.50 75 ILE A C 1
ATOM 549 O O . ILE A 1 75 ? 24.359 12.574 -28.551 1.00 81.50 75 ILE A O 1
ATOM 553 N N . SER A 1 76 ? 26.058 12.780 -27.085 1.00 80.31 76 SER A N 1
ATOM 554 C CA . SER A 1 76 ? 25.241 12.655 -25.869 1.00 80.31 76 SER A CA 1
ATOM 555 C C . SER A 1 76 ? 24.095 13.670 -25.804 1.00 80.31 76 SER A C 1
ATOM 557 O O . SER A 1 76 ? 22.992 13.319 -25.395 1.00 80.31 76 SER A O 1
ATOM 559 N N . SER A 1 77 ? 24.314 14.908 -26.263 1.00 76.31 77 SER A N 1
ATOM 560 C CA . SER A 1 77 ? 23.274 15.946 -26.319 1.00 76.31 77 SER A CA 1
ATOM 561 C C . SER A 1 77 ? 22.254 15.746 -27.451 1.00 76.31 77 SER A C 1
ATOM 563 O O . SER A 1 77 ? 21.181 16.348 -27.420 1.00 76.31 77 SER A O 1
ATOM 565 N N . GLN A 1 78 ? 22.566 14.892 -28.435 1.00 76.69 78 GLN A N 1
ATOM 566 C CA . GLN A 1 78 ? 21.704 14.578 -29.581 1.00 76.69 78 GLN A CA 1
ATOM 567 C C . GLN A 1 78 ? 20.814 13.339 -29.368 1.00 76.69 78 GLN A C 1
ATOM 569 O O . GLN A 1 78 ? 19.912 13.098 -30.172 1.00 76.69 78 GLN A O 1
ATOM 574 N N . VAL A 1 79 ? 21.048 12.526 -28.331 1.00 77.56 79 VAL A N 1
ATOM 575 C CA . VAL A 1 79 ? 20.207 11.354 -28.033 1.00 77.56 79 VAL A CA 1
ATOM 576 C C . VAL A 1 79 ? 18.870 11.823 -27.457 1.00 77.56 79 VAL A C 1
ATOM 578 O O . VAL A 1 79 ? 18.807 12.384 -26.362 1.00 77.56 79 VAL A O 1
ATOM 581 N N . ILE A 1 80 ? 17.765 11.579 -28.168 1.00 70.50 80 ILE A N 1
ATOM 582 C CA . ILE A 1 80 ? 16.448 12.073 -27.746 1.00 70.50 80 ILE A CA 1
ATOM 583 C C . ILE A 1 80 ? 15.993 11.347 -26.470 1.00 70.50 80 ILE A C 1
ATOM 585 O O . ILE A 1 80 ? 15.658 10.162 -26.490 1.00 70.50 80 ILE A O 1
ATOM 589 N N . GLY A 1 81 ? 15.969 12.088 -25.359 1.00 66.56 81 GLY A N 1
ATOM 590 C CA . GLY A 1 81 ? 15.730 11.602 -23.994 1.00 66.56 81 GLY A CA 1
ATOM 591 C C . GLY A 1 81 ? 16.903 11.860 -23.039 1.00 66.56 81 GLY A C 1
ATOM 592 O O . GLY A 1 81 ? 16.684 12.031 -21.843 1.00 66.56 81 GLY A O 1
ATOM 593 N N . GLN A 1 82 ? 18.127 11.972 -23.556 1.00 68.81 82 GLN A N 1
ATOM 594 C CA . GLN A 1 82 ? 19.339 12.150 -22.761 1.00 68.81 82 GLN A CA 1
ATOM 595 C C . GLN A 1 82 ? 19.521 13.616 -22.343 1.00 68.81 82 GLN A C 1
ATOM 597 O O . GLN A 1 82 ? 20.118 14.395 -23.075 1.00 68.81 82 GLN A O 1
ATOM 602 N N . ASN A 1 83 ? 18.997 14.005 -21.171 1.00 56.56 83 ASN A N 1
ATOM 603 C CA . ASN A 1 83 ? 19.496 15.147 -20.381 1.00 56.56 83 ASN A CA 1
ATOM 604 C C . ASN A 1 83 ? 18.820 15.241 -18.991 1.00 56.56 83 ASN A C 1
ATOM 606 O O . ASN A 1 83 ? 17.729 15.796 -18.843 1.00 56.56 83 ASN A O 1
ATOM 610 N N . GLY A 1 84 ? 19.517 14.762 -17.953 1.00 51.25 84 GLY A N 1
ATOM 611 C CA . GLY A 1 84 ? 19.201 15.005 -16.537 1.00 51.25 84 GLY A CA 1
ATOM 612 C C . GLY A 1 84 ? 18.120 14.109 -15.895 1.00 51.25 84 GLY A C 1
ATOM 613 O O . GLY A 1 84 ? 17.372 13.420 -16.584 1.00 51.25 84 GLY A O 1
ATOM 614 N N . PRO A 1 85 ? 17.985 14.136 -14.549 1.00 40.41 85 PRO A N 1
ATOM 615 C CA . PRO A 1 85 ? 17.098 13.247 -13.778 1.00 40.41 85 PRO A CA 1
ATOM 616 C C . PRO A 1 85 ? 15.592 13.536 -13.941 1.00 40.41 85 PRO A C 1
ATOM 618 O O . PRO A 1 85 ? 14.757 12.912 -13.286 1.00 40.41 85 PRO A O 1
ATOM 621 N N . THR A 1 86 ? 15.224 14.487 -14.801 1.00 45.09 86 THR A N 1
ATOM 622 C CA . THR A 1 86 ? 13.840 14.760 -15.196 1.00 45.09 86 THR A CA 1
ATOM 623 C C . THR A 1 86 ? 13.757 14.946 -16.707 1.00 45.09 86 THR A C 1
ATOM 625 O O . THR A 1 86 ? 13.718 16.079 -17.188 1.00 45.09 86 THR A O 1
ATOM 628 N N . TRP A 1 87 ? 13.708 13.817 -17.420 1.00 50.56 87 TRP A N 1
ATOM 629 C CA . TRP A 1 87 ? 13.345 13.666 -18.835 1.00 50.56 87 TRP A CA 1
ATOM 630 C C . TRP A 1 87 ? 12.441 14.807 -19.328 1.00 50.56 87 TRP A C 1
ATOM 632 O O . TRP A 1 87 ? 11.303 14.929 -18.867 1.00 50.56 87 TRP A O 1
ATOM 642 N N . SER A 1 88 ? 12.947 15.656 -20.226 1.00 40.16 88 SER A N 1
ATOM 643 C CA . SER A 1 88 ? 12.257 16.874 -20.671 1.00 40.16 88 SER A CA 1
ATOM 644 C C . SER A 1 88 ? 12.058 16.918 -22.187 1.00 40.16 88 SER A C 1
ATOM 646 O O . SER A 1 88 ? 12.868 16.390 -22.945 1.00 40.16 88 SER A O 1
ATOM 648 N N . GLY A 1 89 ? 10.955 17.541 -22.614 1.00 47.75 89 GLY A N 1
ATOM 649 C CA . GLY A 1 89 ? 10.571 17.686 -24.020 1.00 47.75 89 GLY A CA 1
ATOM 650 C C . GLY A 1 89 ? 9.213 17.067 -24.370 1.00 47.75 89 GLY A C 1
ATOM 651 O O . GLY A 1 89 ? 8.576 16.399 -23.559 1.00 47.75 89 GLY A O 1
ATOM 652 N N . THR A 1 90 ? 8.778 17.322 -25.604 1.00 44.69 90 THR A N 1
ATOM 653 C CA . THR A 1 90 ? 7.595 16.725 -26.258 1.00 44.69 90 THR A CA 1
ATOM 654 C C . THR A 1 90 ? 7.998 16.018 -27.557 1.00 44.69 90 THR A C 1
ATOM 656 O O . THR A 1 90 ? 7.258 16.035 -28.539 1.00 44.69 90 THR A O 1
ATOM 659 N N . ALA A 1 91 ? 9.222 15.490 -27.600 1.00 49.53 91 ALA A N 1
ATOM 660 C CA . ALA A 1 91 ? 9.779 14.831 -28.773 1.00 49.53 91 ALA A CA 1
ATOM 661 C C . ALA A 1 91 ? 9.188 13.425 -28.958 1.00 49.53 91 ALA A C 1
ATOM 663 O O . ALA A 1 91 ? 8.734 12.791 -28.004 1.00 49.53 91 ALA A O 1
ATOM 664 N N . ASP A 1 92 ? 9.244 12.902 -30.182 1.00 49.34 92 ASP A N 1
ATOM 665 C CA . ASP A 1 92 ? 9.078 11.468 -30.387 1.00 49.34 92 ASP A CA 1
ATOM 666 C C . ASP A 1 92 ? 10.368 10.759 -29.955 1.00 49.34 92 ASP A C 1
ATOM 668 O O . ASP A 1 92 ? 11.377 10.793 -30.654 1.00 49.34 92 ASP A O 1
ATOM 672 N N . HIS A 1 93 ? 10.349 10.120 -28.786 1.00 56.97 93 HIS A N 1
ATOM 673 C CA . HIS A 1 93 ? 11.476 9.357 -28.236 1.00 56.97 93 HIS A CA 1
ATOM 674 C C . HIS A 1 93 ? 11.636 7.974 -28.919 1.00 56.97 93 HIS A C 1
ATOM 676 O O . HIS A 1 93 ? 11.962 6.990 -28.262 1.00 56.97 93 HIS A O 1
ATOM 682 N N . GLY A 1 94 ? 11.333 7.867 -30.220 1.00 52.56 94 GLY A N 1
ATOM 683 C CA . GLY A 1 94 ? 11.197 6.595 -30.950 1.00 52.56 94 GLY A CA 1
ATOM 684 C C . GLY A 1 94 ? 9.913 5.809 -30.624 1.00 52.56 94 GLY A C 1
ATOM 685 O O . GLY A 1 94 ? 9.799 4.626 -30.955 1.00 52.56 94 GLY A O 1
ATOM 686 N N . ALA A 1 95 ? 8.938 6.450 -29.973 1.00 49.56 95 ALA A N 1
ATOM 687 C CA . ALA A 1 95 ? 7.733 5.837 -29.414 1.00 49.56 95 ALA A CA 1
ATOM 688 C C . ALA A 1 95 ? 6.571 5.705 -30.424 1.00 49.56 95 ALA A C 1
ATOM 690 O O . ALA A 1 95 ? 5.635 4.925 -30.203 1.00 49.56 95 ALA A O 1
ATOM 691 N N . ALA A 1 96 ? 6.637 6.399 -31.568 1.00 49.97 96 ALA A N 1
ATOM 692 C CA . ALA A 1 96 ? 5.611 6.366 -32.619 1.00 49.97 96 ALA A CA 1
ATOM 693 C C . ALA A 1 96 ? 5.350 4.983 -33.260 1.00 49.97 96 ALA A C 1
ATOM 695 O O . ALA A 1 96 ? 4.396 4.841 -34.020 1.00 49.97 96 ALA A O 1
ATOM 696 N N . THR A 1 97 ? 6.138 3.950 -32.939 1.00 50.38 97 THR A N 1
ATOM 697 C CA . THR A 1 97 ? 5.909 2.573 -33.428 1.00 50.38 97 THR A CA 1
ATOM 698 C C . THR A 1 97 ? 5.027 1.702 -32.524 1.00 50.38 97 THR A C 1
ATOM 700 O O . THR A 1 97 ? 4.659 0.606 -32.942 1.00 50.38 97 THR A O 1
ATOM 703 N N . SER A 1 98 ? 4.655 2.151 -31.315 1.00 43.34 98 SER A N 1
ATOM 704 C CA . SER A 1 98 ? 3.811 1.342 -30.410 1.00 43.34 98 SER A CA 1
ATOM 705 C C . SER A 1 98 ? 2.894 2.101 -29.441 1.00 43.34 98 SER A C 1
ATOM 707 O O . SER A 1 98 ? 1.969 1.481 -28.917 1.00 43.34 98 SER A O 1
ATOM 709 N N . GLY A 1 99 ? 3.089 3.405 -29.187 1.00 44.12 99 GLY A N 1
ATOM 710 C CA . GLY A 1 99 ? 2.339 4.072 -28.107 1.00 44.12 99 GLY A CA 1
ATOM 711 C C . GLY A 1 99 ? 2.272 5.601 -28.112 1.00 44.12 99 GLY A C 1
ATOM 712 O O . GLY A 1 99 ? 1.953 6.174 -27.071 1.00 44.12 99 GLY A O 1
ATOM 713 N N . GLY A 1 100 ? 2.551 6.252 -29.247 1.00 46.41 100 GLY A N 1
ATOM 714 C CA . GLY A 1 100 ? 2.513 7.715 -29.390 1.00 46.41 100 GLY A CA 1
ATOM 715 C C . GLY A 1 100 ? 3.644 8.450 -28.657 1.00 46.41 100 GLY A C 1
ATOM 716 O O . GLY A 1 100 ? 4.359 7.874 -27.841 1.00 46.41 100 GLY A O 1
ATOM 717 N N . ALA A 1 101 ? 3.814 9.744 -28.942 1.00 46.19 101 ALA A N 1
ATOM 718 C CA . ALA A 1 101 ? 4.755 10.582 -28.200 1.00 46.19 101 ALA A CA 1
ATOM 719 C C . ALA A 1 101 ? 4.227 10.822 -26.774 1.00 46.19 101 ALA A C 1
ATOM 721 O O . ALA A 1 101 ? 3.102 11.295 -26.592 1.00 46.19 101 ALA A O 1
ATOM 722 N N . TRP A 1 102 ? 5.021 10.494 -25.754 1.00 50.38 102 TRP A N 1
ATOM 723 C CA . TRP A 1 102 ? 4.596 10.656 -24.363 1.00 50.38 102 TRP A CA 1
ATOM 724 C C . TRP A 1 102 ? 4.716 12.105 -23.902 1.00 50.38 102 TRP A C 1
ATOM 726 O O . TRP A 1 102 ? 5.758 12.741 -24.042 1.00 50.38 102 TRP A O 1
ATOM 736 N N . ALA A 1 103 ? 3.639 12.615 -23.307 1.00 45.84 103 ALA A N 1
ATOM 737 C CA . ALA A 1 103 ? 3.631 13.940 -22.711 1.00 45.84 103 ALA A CA 1
ATOM 738 C C . ALA A 1 103 ? 4.616 14.023 -21.531 1.00 45.84 103 ALA A C 1
ATOM 740 O O . ALA A 1 103 ? 4.719 13.105 -20.712 1.00 45.84 103 ALA A O 1
ATOM 741 N N . TYR A 1 104 ? 5.308 15.158 -21.435 1.00 42.25 104 TYR A N 1
ATOM 742 C CA . TYR A 1 104 ? 6.222 15.481 -20.344 1.00 42.25 104 TYR A CA 1
ATOM 743 C C . TYR A 1 104 ? 5.574 15.291 -18.962 1.00 42.25 104 TYR A C 1
ATOM 745 O O . TYR A 1 104 ? 4.504 15.830 -18.682 1.00 42.25 104 TYR A O 1
ATOM 753 N N . SER A 1 105 ? 6.268 14.581 -18.068 1.00 47.81 105 SER A N 1
ATOM 754 C CA . SER A 1 105 ? 5.885 14.441 -16.661 1.00 47.81 105 SER A CA 1
ATOM 755 C C . SER A 1 105 ? 7.101 14.702 -15.767 1.00 47.81 105 SER A C 1
ATOM 757 O O . SER A 1 105 ? 8.035 13.894 -15.734 1.00 47.81 105 SER A O 1
ATOM 759 N N . ALA A 1 106 ? 7.100 15.815 -15.037 1.00 42.50 106 ALA A N 1
ATOM 760 C CA . ALA A 1 106 ? 8.191 16.155 -14.130 1.00 42.50 106 ALA A CA 1
ATOM 761 C C . ALA A 1 106 ? 8.330 15.123 -12.993 1.00 42.50 106 ALA A C 1
ATOM 763 O O . ALA A 1 106 ? 7.335 14.758 -12.371 1.00 42.50 106 ALA A O 1
ATOM 764 N N . LYS A 1 107 ? 9.583 14.754 -12.680 1.00 51.19 107 LYS A N 1
ATOM 765 C CA . LYS A 1 107 ? 10.016 13.767 -11.666 1.00 51.19 107 LYS A CA 1
ATOM 766 C C . LYS A 1 107 ? 9.705 12.301 -12.015 1.00 51.19 107 LYS A C 1
ATOM 768 O O . LYS A 1 107 ? 8.557 11.876 -12.065 1.00 51.19 107 LYS A O 1
ATOM 773 N N . SER A 1 108 ? 10.768 11.514 -12.177 1.00 64.06 108 SER A N 1
ATOM 774 C CA . SER A 1 108 ? 10.778 10.047 -12.065 1.00 64.06 108 SER A CA 1
ATOM 775 C C . SER A 1 108 ? 11.690 9.639 -10.899 1.00 64.06 108 SER A C 1
ATOM 777 O O . SER A 1 108 ? 12.290 10.498 -10.249 1.00 64.06 108 SER A O 1
ATOM 779 N N . VAL A 1 109 ? 11.840 8.336 -10.649 1.00 80.31 109 VAL A N 1
ATOM 780 C CA . VAL A 1 109 ? 13.000 7.831 -9.892 1.00 80.31 109 VAL A CA 1
ATOM 781 C C . VAL A 1 109 ? 14.281 8.165 -10.687 1.00 80.31 109 VAL A C 1
ATOM 783 O O . VAL A 1 109 ? 14.241 8.079 -11.922 1.00 80.31 109 VAL A O 1
ATOM 786 N N . PRO A 1 110 ? 15.392 8.581 -10.046 1.00 82.00 110 PRO A N 1
ATOM 787 C CA . PRO A 1 110 ? 16.684 8.744 -10.708 1.00 82.00 110 PRO A CA 1
ATOM 788 C C . PRO A 1 110 ? 17.203 7.416 -11.260 1.00 82.00 110 PRO A C 1
ATOM 790 O O . PRO A 1 110 ? 17.067 6.373 -10.621 1.00 82.00 110 PRO A O 1
ATOM 793 N N . GLU A 1 111 ? 17.845 7.458 -12.424 1.00 78.94 111 GLU A N 1
ATOM 794 C CA . GLU A 1 111 ? 18.339 6.263 -13.116 1.00 78.94 111 GLU A CA 1
ATOM 795 C C . GLU A 1 111 ? 19.306 5.440 -12.250 1.00 78.94 111 GLU A C 1
ATOM 797 O O . GLU A 1 111 ? 19.140 4.232 -12.136 1.00 78.94 111 GLU A O 1
ATOM 802 N N . THR A 1 112 ? 20.227 6.093 -11.533 1.00 82.94 112 THR A N 1
ATOM 803 C CA . THR A 1 112 ? 21.170 5.451 -10.596 1.00 82.94 112 THR A CA 1
ATOM 804 C C . THR A 1 112 ? 20.476 4.668 -9.473 1.00 82.94 112 THR A C 1
ATOM 806 O O . THR A 1 112 ? 20.964 3.620 -9.052 1.00 82.94 112 THR A O 1
ATOM 809 N N . SER A 1 113 ? 19.326 5.148 -8.989 1.00 86.00 113 SER A N 1
ATOM 810 C CA . SER A 1 113 ? 18.518 4.488 -7.951 1.00 86.00 113 SER A CA 1
ATOM 811 C C . SER A 1 113 ? 17.618 3.383 -8.516 1.00 86.00 113 SER A C 1
ATOM 813 O O . SER A 1 113 ? 17.311 2.423 -7.816 1.00 86.00 113 SER A O 1
ATOM 815 N N . TYR A 1 114 ? 17.212 3.493 -9.782 1.00 85.94 114 TYR A N 1
ATOM 816 C CA . TYR A 1 114 ? 16.472 2.456 -10.507 1.00 85.94 114 TYR A CA 1
ATOM 817 C C . TYR A 1 114 ? 17.384 1.283 -10.906 1.00 85.94 114 TYR A C 1
ATOM 819 O O . TYR A 1 114 ? 17.051 0.133 -10.628 1.00 85.94 114 TYR A O 1
ATOM 827 N N . LEU A 1 115 ? 18.568 1.564 -11.459 1.00 86.25 115 LEU A N 1
ATOM 828 C CA . LEU A 1 115 ? 19.594 0.560 -11.760 1.00 86.25 115 LEU A CA 1
ATOM 829 C C . LEU A 1 115 ? 20.059 -0.161 -10.489 1.00 86.25 115 LEU A C 1
ATOM 831 O O . LEU A 1 115 ? 20.135 -1.386 -10.488 1.00 86.25 115 LEU A O 1
ATOM 835 N N . GLY A 1 116 ? 20.253 0.571 -9.386 1.00 85.62 116 GLY A N 1
ATOM 836 C CA . GLY A 1 116 ? 20.569 -0.025 -8.086 1.00 85.62 116 GLY A CA 1
ATOM 837 C C . GLY A 1 116 ? 19.482 -0.956 -7.544 1.00 85.62 116 GLY A C 1
ATOM 838 O O . GLY A 1 116 ? 19.806 -1.947 -6.895 1.00 85.62 116 GLY A O 1
ATOM 839 N N . LEU A 1 117 ? 18.200 -0.695 -7.833 1.00 87.25 117 LEU A N 1
ATOM 840 C CA . LEU A 1 117 ? 17.121 -1.626 -7.489 1.00 87.25 117 LEU A CA 1
ATOM 841 C C . LEU A 1 117 ? 17.186 -2.892 -8.358 1.00 87.25 117 LEU A C 1
ATOM 843 O O . LEU A 1 117 ? 17.021 -3.993 -7.840 1.00 87.25 117 LEU A O 1
ATOM 847 N N . ILE A 1 118 ? 17.458 -2.749 -9.660 1.00 87.56 118 ILE A N 1
ATOM 848 C CA . ILE A 1 118 ? 17.594 -3.889 -10.579 1.00 87.56 118 ILE A CA 1
ATOM 849 C C . ILE A 1 118 ? 18.766 -4.783 -10.164 1.00 87.56 118 ILE A C 1
ATOM 851 O O . ILE A 1 118 ? 18.563 -5.982 -10.005 1.00 87.56 118 ILE A O 1
ATOM 855 N N . ASP A 1 119 ? 19.946 -4.214 -9.917 1.00 83.88 119 ASP A N 1
ATOM 856 C CA . ASP A 1 119 ? 21.143 -4.937 -9.456 1.00 83.88 119 ASP A CA 1
ATOM 857 C C . ASP A 1 119 ? 20.874 -5.678 -8.129 1.00 83.88 119 ASP A C 1
ATOM 859 O O . ASP A 1 119 ? 21.135 -6.877 -7.969 1.00 83.88 119 ASP A O 1
ATOM 863 N N . ARG A 1 120 ? 20.206 -4.994 -7.190 1.00 82.69 120 ARG A N 1
ATOM 864 C CA . ARG A 1 120 ? 19.830 -5.552 -5.886 1.00 82.69 120 ARG A CA 1
ATOM 865 C C . ARG A 1 120 ? 18.846 -6.726 -5.966 1.00 82.69 120 ARG A C 1
ATOM 867 O O . ARG A 1 120 ? 18.923 -7.621 -5.130 1.00 82.69 120 ARG A O 1
ATOM 874 N N . VAL A 1 121 ? 17.936 -6.743 -6.941 1.00 85.56 121 VAL A N 1
ATOM 875 C CA . VAL A 1 121 ? 16.950 -7.831 -7.093 1.00 85.56 121 VAL A CA 1
ATOM 876 C C . VAL A 1 121 ? 17.450 -8.938 -8.025 1.00 85.56 121 VAL A C 1
ATOM 878 O O . VAL A 1 121 ? 17.246 -10.112 -7.724 1.00 85.56 121 VAL A O 1
ATOM 881 N N . ALA A 1 122 ? 18.152 -8.608 -9.113 1.00 77.81 122 ALA A N 1
ATOM 882 C CA . ALA A 1 122 ? 18.746 -9.590 -10.028 1.00 77.81 122 ALA A CA 1
ATOM 883 C C . ALA A 1 122 ? 19.809 -10.465 -9.339 1.00 77.81 122 ALA A C 1
ATOM 885 O O . ALA A 1 122 ? 19.998 -11.626 -9.712 1.00 77.81 122 ALA A O 1
ATOM 886 N N . SER A 1 123 ? 20.453 -9.934 -8.294 1.00 72.81 123 SER A N 1
ATOM 887 C CA . SER A 1 123 ? 21.373 -10.681 -7.434 1.00 72.81 123 SER A CA 1
ATOM 888 C C . SER A 1 123 ? 20.713 -11.618 -6.423 1.00 72.81 123 SER A C 1
ATOM 890 O O . SER A 1 123 ? 21.405 -12.485 -5.887 1.00 72.81 123 SER A O 1
ATOM 892 N N . GLY A 1 124 ? 19.412 -11.466 -6.134 1.00 65.44 124 GLY A N 1
ATOM 893 C CA . GLY A 1 124 ? 18.733 -12.186 -5.043 1.00 65.44 124 GLY A CA 1
ATOM 894 C C . GLY A 1 124 ? 19.391 -11.968 -3.670 1.00 65.44 124 GLY A C 1
ATOM 895 O O . GLY A 1 124 ? 19.205 -12.752 -2.739 1.00 65.44 124 GLY A O 1
ATOM 896 N N . ALA A 1 125 ? 20.234 -10.939 -3.546 1.00 64.12 125 ALA A N 1
ATOM 897 C CA . ALA A 1 125 ? 21.105 -10.753 -2.403 1.00 64.12 125 ALA A CA 1
ATOM 898 C C . ALA A 1 125 ? 20.338 -10.053 -1.282 1.00 64.12 125 ALA A C 1
ATOM 900 O O . ALA A 1 125 ? 20.329 -8.828 -1.190 1.00 64.12 125 ALA A O 1
ATOM 901 N N . CYS A 1 126 ? 19.745 -10.837 -0.381 1.00 72.62 126 CYS A N 1
ATOM 902 C CA . CYS A 1 126 ? 19.185 -10.339 0.878 1.00 72.62 126 CYS A CA 1
ATOM 903 C C . CYS A 1 126 ? 18.018 -9.364 0.673 1.00 72.62 126 CYS A C 1
ATOM 905 O O . CYS A 1 126 ? 18.069 -8.193 1.079 1.00 72.62 126 CYS A O 1
ATOM 907 N N . THR A 1 127 ? 16.972 -9.886 0.034 1.00 80.12 127 THR A N 1
ATOM 908 C CA . THR A 1 127 ? 15.662 -9.248 -0.093 1.00 80.12 127 THR A CA 1
ATOM 909 C C . THR A 1 127 ? 14.659 -9.897 0.884 1.00 80.12 127 THR A C 1
ATOM 911 O O . THR A 1 127 ? 14.921 -10.941 1.488 1.00 80.12 127 THR A O 1
ATOM 914 N N . GLY A 1 128 ? 13.504 -9.261 1.066 1.00 77.19 128 GLY A N 1
ATOM 915 C CA . GLY A 1 128 ? 12.295 -9.821 1.671 1.00 77.19 128 GLY A CA 1
ATOM 916 C C . GLY A 1 128 ? 11.213 -10.152 0.635 1.00 77.19 128 GLY A C 1
ATOM 917 O O . GLY A 1 128 ? 10.039 -10.215 0.992 1.00 77.19 128 GLY A O 1
ATOM 918 N N . LEU A 1 129 ? 11.575 -10.287 -0.645 1.00 84.94 129 LEU A N 1
ATOM 919 C CA . LEU A 1 129 ? 10.643 -10.558 -1.740 1.00 84.94 129 LEU A CA 1
ATOM 920 C C . LEU A 1 129 ? 10.157 -12.012 -1.735 1.00 84.94 129 LEU A C 1
ATOM 922 O O . LEU A 1 129 ? 10.736 -12.896 -1.106 1.00 84.94 129 LEU A O 1
ATOM 926 N N . SER A 1 130 ? 9.079 -12.276 -2.478 1.00 84.12 130 SER A N 1
ATOM 927 C CA . SER A 1 130 ? 8.658 -13.655 -2.725 1.00 84.12 130 SER A CA 1
ATOM 928 C C . SER A 1 130 ? 9.630 -14.355 -3.682 1.00 84.12 130 SER A C 1
ATOM 930 O O . SER A 1 130 ? 10.042 -13.778 -4.690 1.00 84.12 130 SER A O 1
ATOM 932 N N . VAL A 1 131 ? 9.903 -15.639 -3.446 1.00 83.12 131 VAL A N 1
ATOM 933 C CA . VAL A 1 131 ? 10.734 -16.483 -4.330 1.00 83.12 131 VAL A CA 1
ATOM 934 C C . VAL A 1 131 ? 10.205 -16.501 -5.779 1.00 83.12 131 VAL A C 1
ATOM 936 O O . VAL A 1 131 ? 10.969 -16.637 -6.731 1.00 83.12 131 VAL A O 1
ATOM 939 N N . ALA A 1 132 ? 8.894 -16.316 -5.978 1.00 86.75 132 ALA A N 1
ATOM 940 C CA . ALA A 1 132 ? 8.285 -16.188 -7.304 1.00 86.75 132 ALA A CA 1
ATOM 941 C C . ALA A 1 132 ? 8.556 -14.822 -7.973 1.00 86.75 132 ALA A C 1
ATOM 943 O O . ALA A 1 132 ? 8.643 -14.749 -9.198 1.00 86.75 132 ALA A O 1
ATOM 944 N N . THR A 1 133 ? 8.702 -13.750 -7.188 1.00 89.44 133 THR A N 1
ATOM 945 C CA . THR A 1 133 ? 9.146 -12.427 -7.657 1.00 89.44 133 THR A CA 1
ATOM 946 C C . THR A 1 133 ? 10.607 -12.487 -8.099 1.00 89.44 133 THR A C 1
ATOM 948 O O . THR A 1 133 ? 10.914 -12.112 -9.231 1.00 89.44 133 THR A O 1
ATOM 951 N N . GLU A 1 134 ? 11.488 -13.001 -7.236 1.00 85.94 134 GLU A N 1
ATOM 952 C CA . GLU A 1 134 ? 12.933 -13.082 -7.492 1.00 85.94 134 GLU A CA 1
ATOM 953 C C . GLU A 1 134 ? 13.236 -13.950 -8.718 1.00 85.94 134 GLU A C 1
ATOM 955 O O . GLU A 1 134 ? 13.897 -13.488 -9.647 1.00 85.94 134 GLU A O 1
ATOM 960 N N . ASN A 1 135 ? 12.675 -15.164 -8.791 1.00 87.88 135 ASN A N 1
ATOM 961 C CA . ASN A 1 135 ? 12.887 -16.060 -9.931 1.00 87.88 135 ASN A CA 1
ATOM 962 C C . ASN A 1 135 ? 12.372 -15.479 -11.258 1.00 87.88 135 ASN A C 1
ATOM 964 O O . ASN A 1 135 ? 13.002 -15.692 -12.292 1.00 87.88 135 ASN A O 1
ATOM 968 N N . ALA A 1 136 ? 11.258 -14.736 -11.258 1.00 90.31 136 ALA A N 1
ATOM 969 C CA . ALA A 1 136 ? 10.743 -14.102 -12.474 1.00 90.31 136 ALA A CA 1
ATOM 970 C C . ALA A 1 136 ? 11.673 -12.985 -12.979 1.00 90.31 136 ALA A C 1
ATOM 972 O O . ALA A 1 136 ? 11.933 -12.889 -14.179 1.00 90.31 136 ALA A O 1
ATOM 973 N N . ILE A 1 137 ? 12.206 -12.168 -12.065 1.00 90.69 137 ILE A N 1
ATOM 974 C CA . ILE A 1 137 ? 13.144 -11.090 -12.398 1.00 90.69 137 ILE A CA 1
ATOM 975 C C . ILE A 1 137 ? 14.492 -11.656 -12.832 1.00 90.69 137 ILE A C 1
ATOM 977 O O . ILE A 1 137 ? 14.994 -11.261 -13.884 1.00 90.69 137 ILE A O 1
ATOM 981 N N . LYS A 1 138 ? 15.029 -12.638 -12.102 1.00 87.81 138 LYS A N 1
ATOM 982 C CA . LYS A 1 138 ? 16.280 -13.301 -12.466 1.00 87.81 138 LYS A CA 1
ATOM 983 C C . LYS A 1 138 ? 16.189 -14.025 -13.813 1.00 87.81 138 LYS A C 1
ATOM 985 O O . LYS A 1 138 ? 17.079 -13.857 -14.637 1.00 87.81 138 LYS A O 1
ATOM 990 N N . ALA A 1 139 ? 15.102 -14.748 -14.092 1.00 88.81 139 ALA A N 1
ATOM 991 C CA . ALA A 1 139 ? 14.922 -15.403 -15.388 1.00 88.81 139 ALA A CA 1
ATOM 992 C C . ALA A 1 139 ? 14.851 -14.396 -16.553 1.00 88.81 139 ALA A C 1
ATOM 994 O O . ALA A 1 139 ? 15.429 -14.651 -17.607 1.00 88.81 139 ALA A O 1
ATOM 995 N N . SER A 1 140 ? 14.190 -13.244 -16.378 1.00 90.94 140 SER A N 1
ATOM 996 C CA . SER A 1 140 ? 14.210 -12.172 -17.386 1.00 90.94 140 SER A CA 1
ATOM 997 C C . SER A 1 140 ? 15.600 -11.540 -17.538 1.00 90.94 140 SER A C 1
ATOM 999 O O . SER A 1 140 ? 16.020 -11.319 -18.670 1.00 90.94 140 SER A O 1
ATOM 1001 N N . TRP A 1 141 ? 16.328 -11.304 -16.439 1.00 90.88 141 TRP A N 1
ATOM 1002 C CA . TRP A 1 141 ? 17.709 -10.805 -16.465 1.00 90.88 141 TRP A CA 1
ATOM 1003 C C . TRP A 1 141 ? 18.642 -11.747 -17.231 1.00 90.88 141 TRP A C 1
ATOM 1005 O O . TRP A 1 141 ? 19.242 -11.340 -18.225 1.00 90.88 141 TRP A O 1
ATOM 1015 N N . ASP A 1 142 ? 18.699 -13.017 -16.822 1.00 87.81 142 ASP A N 1
ATOM 1016 C CA . ASP A 1 142 ? 19.585 -14.028 -17.405 1.00 87.81 142 ASP A CA 1
ATOM 1017 C C . ASP A 1 142 ? 19.283 -14.222 -18.912 1.00 87.81 142 ASP A C 1
ATOM 1019 O O . ASP A 1 142 ? 20.205 -14.299 -19.725 1.00 87.81 142 ASP A O 1
ATOM 1023 N N . LEU A 1 143 ? 18.001 -14.210 -19.317 1.00 89.81 143 LEU A N 1
ATOM 1024 C CA . LEU A 1 143 ? 17.583 -14.280 -20.729 1.00 89.81 143 LEU A CA 1
ATOM 1025 C C . LEU A 1 143 ? 17.912 -13.021 -21.547 1.00 89.81 143 LEU A C 1
ATOM 1027 O O . LEU A 1 143 ? 18.119 -13.124 -22.757 1.00 89.81 143 LEU A O 1
ATOM 1031 N N . ASN A 1 144 ? 17.917 -11.840 -20.926 1.00 92.38 144 ASN A N 1
ATOM 1032 C CA . ASN A 1 144 ? 18.241 -10.589 -21.608 1.00 92.38 144 ASN A CA 1
ATOM 1033 C C . ASN A 1 144 ? 19.757 -10.415 -21.767 1.00 92.38 144 ASN A C 1
ATOM 1035 O O . ASN A 1 144 ? 20.203 -10.025 -22.843 1.00 92.38 144 ASN A O 1
ATOM 1039 N N . LEU A 1 145 ? 20.539 -10.752 -20.736 1.00 89.50 145 LEU A N 1
ATOM 1040 C CA . LEU A 1 145 ? 22.003 -10.701 -20.759 1.00 89.50 145 LEU A CA 1
ATOM 1041 C C . LEU A 1 145 ? 22.596 -11.734 -21.734 1.00 89.50 145 LEU A C 1
ATOM 1043 O O . LEU A 1 145 ? 23.561 -11.448 -22.442 1.00 89.50 145 LEU A O 1
ATOM 1047 N N . ALA A 1 146 ? 21.983 -12.918 -21.843 1.00 87.88 146 ALA A N 1
ATOM 1048 C CA . ALA A 1 146 ? 22.407 -13.965 -22.775 1.00 87.88 146 ALA A CA 1
ATOM 1049 C C . ALA A 1 146 ? 22.229 -13.612 -24.268 1.00 87.88 146 ALA A C 1
ATOM 1051 O O . ALA A 1 146 ? 22.741 -14.336 -25.122 1.00 87.88 146 ALA A O 1
ATOM 1052 N N . LYS A 1 147 ? 21.520 -12.527 -24.614 1.00 89.06 147 LYS A N 1
ATOM 1053 C CA . LYS A 1 147 ? 21.366 -12.093 -26.011 1.00 89.06 147 LYS A CA 1
ATOM 1054 C C . LYS A 1 147 ? 22.628 -11.362 -26.496 1.00 89.06 147 LYS A C 1
ATOM 1056 O O . LYS A 1 147 ? 23.083 -10.458 -25.792 1.00 89.06 147 LYS A O 1
ATOM 1061 N N . PRO A 1 148 ? 23.169 -11.701 -27.683 1.00 86.19 148 PRO A N 1
ATOM 1062 C CA . PRO A 1 148 ? 24.235 -10.925 -28.310 1.00 86.19 148 PRO A CA 1
ATOM 1063 C C . PRO A 1 148 ? 23.710 -9.560 -28.776 1.00 86.19 148 PRO A C 1
ATOM 1065 O O . PRO A 1 148 ? 22.496 -9.332 -28.840 1.00 86.19 148 PRO A O 1
ATOM 1068 N N . VAL A 1 149 ? 24.624 -8.661 -29.144 1.00 87.00 149 VAL A N 1
ATOM 1069 C CA . VAL A 1 149 ? 24.261 -7.443 -29.880 1.00 87.00 149 VAL A CA 1
ATOM 1070 C C . VAL A 1 149 ? 23.661 -7.849 -31.241 1.00 87.00 149 VAL A C 1
ATOM 1072 O O . VAL A 1 149 ? 24.244 -8.700 -31.910 1.00 87.00 149 VAL A O 1
ATOM 1075 N N . PRO A 1 150 ? 22.502 -7.308 -31.666 1.00 89.06 150 PRO A N 1
ATOM 1076 C CA . PRO A 1 150 ? 21.898 -7.647 -32.954 1.00 89.06 150 PRO A CA 1
ATOM 1077 C C . PRO A 1 150 ? 22.757 -7.198 -34.141 1.00 89.06 150 PRO A C 1
ATOM 1079 O O . PRO A 1 150 ? 23.454 -6.187 -34.065 1.00 89.06 150 PRO A O 1
ATOM 1082 N N . GLU A 1 151 ? 22.632 -7.899 -35.265 1.00 87.06 151 GLU A N 1
ATOM 1083 C CA . GLU A 1 151 ? 23.346 -7.576 -36.504 1.00 87.06 151 GLU A CA 1
ATOM 1084 C C . GLU A 1 151 ? 22.670 -6.441 -37.294 1.00 87.06 151 GLU A C 1
ATOM 1086 O O . GLU A 1 151 ? 21.440 -6.388 -37.403 1.00 87.06 151 GLU A O 1
ATOM 1091 N N . VAL A 1 152 ? 23.468 -5.530 -37.859 1.00 83.69 152 VAL A N 1
ATOM 1092 C CA . VAL A 1 152 ? 22.996 -4.421 -38.706 1.00 83.69 152 VAL A CA 1
ATOM 1093 C C . VAL A 1 152 ? 22.901 -4.889 -40.156 1.00 83.69 152 VAL A C 1
ATOM 1095 O O . VAL A 1 152 ? 23.838 -5.489 -40.677 1.00 83.69 152 VAL A O 1
ATOM 1098 N N . ALA A 1 153 ? 21.794 -4.553 -40.827 1.00 85.75 153 ALA A N 1
ATOM 1099 C CA . ALA A 1 153 ? 21.584 -4.800 -42.252 1.00 85.75 153 ALA A CA 1
ATOM 1100 C C . ALA A 1 153 ? 21.346 -3.483 -43.017 1.00 85.75 153 ALA A C 1
ATOM 1102 O O . ALA A 1 153 ? 20.375 -2.770 -42.751 1.00 85.75 153 ALA A O 1
ATOM 1103 N N . LEU A 1 154 ? 22.207 -3.166 -43.988 1.00 82.56 154 LEU A N 1
ATOM 1104 C CA . LEU A 1 154 ? 22.103 -2.001 -44.875 1.00 82.56 154 LEU A CA 1
ATOM 1105 C C . LEU A 1 154 ? 21.636 -2.440 -46.270 1.00 82.56 154 LEU A C 1
ATOM 1107 O O . LEU A 1 154 ? 22.375 -3.077 -47.023 1.00 82.56 154 LEU A O 1
ATOM 1111 N N . GLY A 1 155 ? 20.380 -2.124 -46.594 1.00 82.06 155 GLY A N 1
ATOM 1112 C CA . GLY A 1 155 ? 19.699 -2.593 -47.803 1.00 82.06 155 GLY A CA 1
ATOM 1113 C C . GLY A 1 155 ? 20.038 -1.815 -49.079 1.00 82.06 155 GLY A C 1
ATOM 1114 O O . GLY A 1 155 ? 20.221 -0.600 -49.072 1.00 82.06 155 GLY A O 1
ATOM 1115 N N . SER A 1 156 ? 20.025 -2.516 -50.214 1.00 83.50 156 SER A N 1
ATOM 1116 C CA . SER A 1 156 ? 20.297 -1.973 -51.561 1.00 83.50 156 SER A CA 1
ATOM 1117 C C . SER A 1 156 ? 21.599 -1.162 -51.673 1.00 83.50 156 SER A C 1
ATOM 1119 O O . SER A 1 156 ? 21.658 -0.156 -52.382 1.00 83.50 156 SER A O 1
ATOM 1121 N N . THR A 1 157 ? 22.650 -1.615 -50.995 1.00 79.81 157 THR A N 1
ATOM 1122 C CA . THR A 1 157 ? 24.013 -1.121 -51.186 1.00 79.81 157 THR A CA 1
ATOM 1123 C C . THR A 1 157 ? 24.465 -1.461 -52.601 1.00 79.81 157 THR A C 1
ATOM 1125 O O . THR A 1 157 ? 24.627 -2.636 -52.948 1.00 79.81 157 THR A O 1
ATOM 1128 N N . ARG A 1 158 ? 24.643 -0.434 -53.436 1.00 85.44 158 ARG A N 1
ATOM 1129 C CA . ARG A 1 158 ? 25.097 -0.565 -54.820 1.00 85.44 158 ARG A CA 1
ATOM 1130 C C . ARG A 1 158 ? 26.609 -0.417 -54.897 1.00 85.44 158 ARG A C 1
ATOM 1132 O O . ARG A 1 158 ? 27.162 0.590 -54.464 1.00 85.44 158 ARG A O 1
ATOM 1139 N N . ILE A 1 159 ? 27.260 -1.405 -55.494 1.00 83.19 159 ILE A N 1
ATOM 1140 C CA . ILE A 1 159 ? 28.713 -1.499 -55.619 1.00 83.19 159 ILE A CA 1
ATOM 1141 C C . ILE A 1 159 ? 29.045 -1.560 -57.107 1.00 83.19 159 ILE A C 1
ATOM 1143 O O . ILE A 1 159 ? 28.597 -2.459 -57.820 1.00 83.19 159 ILE A O 1
ATOM 1147 N N . THR A 1 160 ? 29.823 -0.585 -57.566 1.00 86.19 160 THR A N 1
ATOM 1148 C CA . THR A 1 160 ? 30.325 -0.487 -58.942 1.00 86.19 160 THR A CA 1
ATOM 1149 C C . THR A 1 160 ? 31.844 -0.502 -58.937 1.00 86.19 160 THR A C 1
ATOM 1151 O O . THR A 1 160 ? 32.423 0.249 -58.161 1.00 86.19 160 THR A O 1
ATOM 1154 N N . ALA A 1 161 ? 32.482 -1.330 -59.769 1.00 85.50 161 ALA A N 1
ATOM 1155 C CA . ALA A 1 161 ? 33.943 -1.429 -59.866 1.00 85.50 161 ALA A CA 1
ATOM 1156 C C . ALA A 1 161 ? 34.392 -2.117 -61.168 1.00 85.50 161 ALA A C 1
ATOM 1158 O O . ALA A 1 161 ? 33.668 -2.948 -61.714 1.00 85.50 161 ALA A O 1
ATOM 1159 N N . ASN A 1 162 ? 35.617 -1.848 -61.620 1.00 85.88 162 ASN A N 1
ATOM 1160 C CA . ASN A 1 162 ? 36.281 -2.592 -62.691 1.00 85.88 162 ASN A CA 1
ATOM 1161 C C . ASN A 1 162 ? 37.361 -3.492 -62.071 1.00 85.88 162 ASN A C 1
ATOM 1163 O O . ASN A 1 162 ? 38.443 -3.017 -61.729 1.00 85.88 162 ASN A O 1
ATOM 1167 N N . VAL A 1 163 ? 37.085 -4.788 -61.930 1.00 83.00 163 VAL A N 1
ATOM 1168 C CA . VAL A 1 163 ? 38.044 -5.768 -61.399 1.00 83.00 163 VAL A CA 1
ATOM 1169 C C . VAL A 1 163 ? 38.858 -6.347 -62.556 1.00 83.00 163 VAL A C 1
ATOM 1171 O O . VAL A 1 163 ? 38.310 -7.027 -63.422 1.00 83.00 163 VAL A O 1
ATOM 1174 N N . ASN A 1 164 ? 40.166 -6.105 -62.579 1.00 84.25 164 ASN A N 1
ATOM 1175 C CA . ASN A 1 164 ? 41.099 -6.866 -63.401 1.00 84.25 164 ASN A CA 1
ATOM 1176 C C . ASN A 1 164 ? 41.615 -8.054 -62.582 1.00 84.25 164 ASN A C 1
ATOM 1178 O O . ASN A 1 164 ? 42.262 -7.866 -61.553 1.00 84.25 164 ASN A O 1
ATOM 1182 N N . TYR A 1 165 ? 41.336 -9.272 -63.037 1.00 77.69 165 TYR A N 1
ATOM 1183 C CA . TYR A 1 165 ? 41.785 -10.497 -62.382 1.00 77.69 165 TYR A CA 1
ATOM 1184 C C . TYR A 1 165 ? 42.301 -11.491 -63.418 1.00 77.69 165 TYR A C 1
ATOM 1186 O O . TYR A 1 165 ? 41.628 -11.759 -64.416 1.00 77.69 165 TYR A O 1
ATOM 1194 N N . SER A 1 166 ? 43.502 -12.038 -63.200 1.00 71.56 166 SER A N 1
ATOM 1195 C CA . SER A 1 166 ? 44.134 -13.006 -64.117 1.00 71.56 166 SER A CA 1
ATOM 1196 C C . SER A 1 166 ? 44.136 -12.558 -65.596 1.00 71.56 166 SER A C 1
ATOM 1198 O O . SER A 1 166 ? 43.951 -13.363 -66.508 1.00 71.56 166 SER A O 1
ATOM 1200 N N . GLY A 1 167 ? 44.294 -11.251 -65.848 1.00 70.44 167 GLY A N 1
ATOM 1201 C CA . GLY A 1 167 ? 44.280 -10.654 -67.191 1.00 70.44 167 GLY A CA 1
ATOM 1202 C C . GLY A 1 167 ? 42.892 -10.429 -67.814 1.00 70.44 167 GLY A C 1
ATOM 1203 O O . GLY A 1 167 ? 42.812 -9.927 -68.934 1.00 70.44 167 GLY A O 1
ATOM 1204 N N . THR A 1 168 ? 41.803 -10.755 -67.112 1.00 73.81 168 THR A N 1
ATOM 1205 C CA . THR A 1 168 ? 40.418 -10.503 -67.547 1.00 73.81 168 THR A CA 1
ATOM 1206 C C . THR A 1 168 ? 39.848 -9.276 -66.834 1.00 73.81 168 THR A C 1
ATOM 1208 O O . THR A 1 168 ? 39.949 -9.173 -65.615 1.00 73.81 168 THR A O 1
ATOM 1211 N N . ASN A 1 169 ? 39.213 -8.365 -67.578 1.00 80.44 169 ASN A N 1
ATOM 1212 C CA . ASN A 1 169 ? 38.447 -7.252 -67.005 1.00 80.44 169 ASN A CA 1
ATOM 1213 C C . ASN A 1 169 ? 36.996 -7.677 -66.738 1.00 80.44 169 ASN A C 1
ATOM 1215 O O . ASN A 1 169 ? 36.316 -8.175 -67.637 1.00 80.44 169 ASN A O 1
ATOM 1219 N N . VAL A 1 170 ? 36.521 -7.426 -65.521 1.00 80.31 170 VAL A N 1
ATOM 1220 C CA . VAL A 1 170 ? 35.167 -7.709 -65.041 1.00 80.31 170 VAL A CA 1
ATOM 1221 C C . VAL A 1 170 ? 34.533 -6.411 -64.550 1.00 80.31 170 VAL A C 1
ATOM 1223 O O . VAL A 1 170 ? 34.999 -5.811 -63.584 1.00 80.31 170 VAL A O 1
ATOM 1226 N N . ASN A 1 171 ? 33.446 -5.993 -65.195 1.00 83.81 171 ASN A N 1
ATOM 1227 C CA . ASN A 1 171 ? 32.669 -4.841 -64.750 1.00 83.81 171 ASN A CA 1
ATOM 1228 C C . ASN A 1 171 ? 31.636 -5.309 -63.716 1.00 83.81 171 ASN A C 1
ATOM 1230 O O . ASN A 1 171 ? 30.703 -6.045 -64.045 1.00 83.81 171 ASN A O 1
ATOM 1234 N N . VAL A 1 172 ? 31.807 -4.874 -62.473 1.00 83.38 172 VAL A N 1
ATOM 1235 C CA . VAL A 1 172 ? 30.864 -5.065 -61.372 1.00 83.38 172 VAL A CA 1
ATOM 1236 C C . VAL A 1 172 ? 29.889 -3.888 -61.366 1.00 83.38 172 VAL A C 1
ATOM 1238 O O . VAL A 1 172 ? 30.309 -2.735 -61.296 1.00 83.38 172 VAL A O 1
ATOM 1241 N N . ASP A 1 173 ? 28.590 -4.176 -61.402 1.00 86.56 173 ASP A N 1
ATOM 1242 C CA . ASP A 1 173 ? 27.518 -3.242 -61.041 1.00 86.56 173 ASP A CA 1
ATOM 1243 C C . ASP A 1 173 ? 26.426 -4.056 -60.344 1.00 86.56 173 ASP A C 1
ATOM 1245 O O . ASP A 1 173 ? 25.564 -4.663 -60.980 1.00 86.56 173 ASP A O 1
ATOM 1249 N N . HIS A 1 174 ? 26.553 -4.168 -59.025 1.00 85.75 174 HIS A N 1
ATOM 1250 C CA . HIS A 1 174 ? 25.752 -5.062 -58.199 1.00 85.75 174 HIS A CA 1
ATOM 1251 C C . HIS A 1 174 ? 24.993 -4.274 -57.134 1.00 85.75 174 HIS A C 1
ATOM 1253 O O . HIS A 1 174 ? 25.408 -3.186 -56.743 1.00 85.75 174 HIS A O 1
ATOM 1259 N N . THR A 1 175 ? 23.872 -4.800 -56.646 1.00 86.81 175 THR A N 1
ATOM 1260 C CA . THR A 1 175 ? 23.105 -4.191 -55.550 1.00 86.81 175 THR A CA 1
ATOM 1261 C C . THR A 1 175 ? 22.657 -5.288 -54.597 1.00 86.81 175 THR A C 1
ATOM 1263 O O . THR A 1 175 ? 21.939 -6.197 -55.002 1.00 86.81 175 THR A O 1
ATOM 1266 N N . THR A 1 176 ? 23.110 -5.207 -53.348 1.00 85.19 176 THR A N 1
ATOM 1267 C CA . THR A 1 176 ? 22.945 -6.253 -52.328 1.00 85.19 176 THR A CA 1
ATOM 1268 C C . THR A 1 176 ? 22.565 -5.646 -50.973 1.00 85.19 176 THR A C 1
ATOM 1270 O O . TH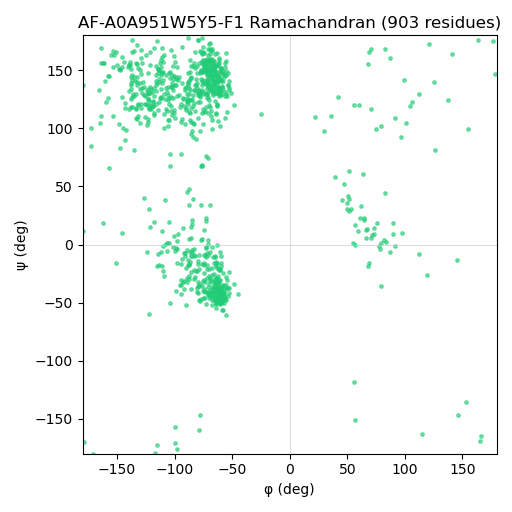R A 1 176 ? 22.483 -4.425 -50.833 1.00 85.19 176 THR A O 1
ATOM 1273 N N . THR A 1 177 ? 22.298 -6.482 -49.971 1.00 84.81 177 THR A N 1
ATOM 1274 C CA . THR A 1 177 ? 22.131 -6.044 -48.577 1.00 84.81 177 THR A CA 1
ATOM 1275 C C . THR A 1 177 ? 23.383 -6.427 -47.807 1.00 84.81 177 THR A C 1
ATOM 1277 O O . THR A 1 177 ? 23.706 -7.609 -47.752 1.00 84.81 177 THR A O 1
ATOM 1280 N N . LEU A 1 178 ? 24.075 -5.447 -47.222 1.00 78.69 178 LEU A N 1
ATOM 1281 C CA . LEU A 1 178 ? 25.233 -5.715 -46.369 1.00 78.69 178 LEU A CA 1
ATOM 1282 C C . LEU A 1 178 ? 24.760 -6.022 -44.951 1.00 78.69 178 LEU A C 1
ATOM 1284 O O . LEU A 1 178 ? 24.137 -5.160 -44.337 1.00 78.69 178 LEU A O 1
ATOM 1288 N N . THR A 1 179 ? 25.049 -7.218 -44.442 1.00 84.56 179 THR A N 1
ATOM 1289 C CA . THR A 1 179 ? 24.652 -7.662 -43.095 1.00 84.56 179 THR A CA 1
ATOM 1290 C C . THR A 1 179 ? 25.880 -8.072 -42.289 1.00 84.56 179 THR A C 1
ATOM 1292 O O . THR A 1 179 ? 26.698 -8.849 -42.782 1.00 84.56 179 THR A O 1
ATOM 1295 N N . THR A 1 180 ? 26.023 -7.559 -41.066 1.00 80.38 180 THR A N 1
ATOM 1296 C CA 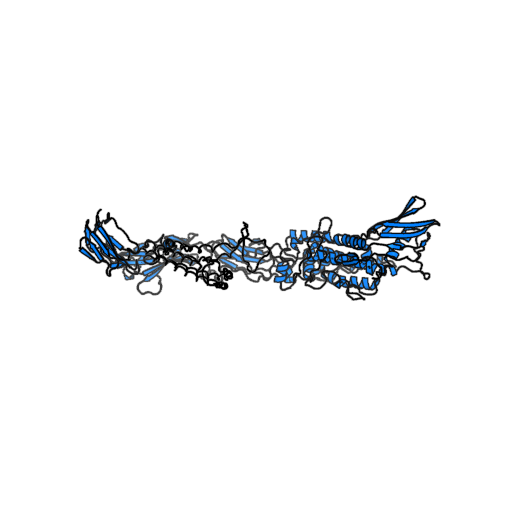. THR A 1 180 ? 27.101 -7.968 -40.148 1.00 80.38 180 THR A CA 1
ATOM 1297 C C . THR A 1 180 ? 26.874 -9.401 -39.644 1.00 80.38 180 THR A C 1
ATOM 1299 O O . THR A 1 180 ? 25.745 -9.897 -39.635 1.00 80.38 180 THR A O 1
ATOM 1302 N N . GLY A 1 181 ? 27.948 -10.116 -39.304 1.00 78.31 181 GLY A N 1
ATOM 1303 C CA . GLY A 1 181 ? 27.883 -11.504 -38.829 1.00 78.31 181 GLY A CA 1
ATOM 1304 C C . GLY A 1 181 ? 27.366 -12.528 -39.849 1.00 78.31 181 GLY A C 1
ATOM 1305 O O . GLY A 1 181 ? 26.880 -13.586 -39.447 1.00 78.31 181 GLY A O 1
ATOM 1306 N N . GLN A 1 182 ? 27.426 -12.231 -41.152 1.00 83.38 182 GLN A N 1
ATOM 1307 C CA . GLN A 1 182 ? 26.962 -13.097 -42.246 1.00 83.38 182 GLN A CA 1
ATOM 1308 C C . GLN A 1 182 ? 27.945 -13.088 -43.430 1.00 83.38 182 GLN A C 1
ATOM 1310 O O . GLN A 1 182 ? 28.628 -12.087 -43.675 1.00 83.38 182 GLN A O 1
ATOM 1315 N N . GLU A 1 183 ? 27.942 -14.170 -44.217 1.00 81.69 183 GLU A N 1
ATOM 1316 C CA . GLU A 1 183 ? 28.569 -14.185 -45.543 1.00 81.69 183 GLU A CA 1
ATOM 1317 C C . GLU A 1 183 ? 27.740 -13.295 -46.481 1.00 81.69 183 GLU A C 1
ATOM 1319 O O . GLU A 1 183 ? 26.552 -13.527 -46.724 1.00 81.69 183 GLU A O 1
ATOM 1324 N N . ASN A 1 184 ? 28.367 -12.244 -46.996 1.00 78.62 184 ASN A N 1
ATOM 1325 C CA . ASN A 1 184 ? 27.803 -11.351 -47.998 1.00 78.62 184 ASN A CA 1
ATOM 1326 C C . ASN A 1 184 ? 28.363 -11.739 -49.372 1.00 78.62 184 ASN A C 1
ATOM 1328 O O . ASN A 1 184 ? 29.386 -12.411 -49.466 1.00 78.62 184 ASN A O 1
ATOM 1332 N N . SER A 1 185 ? 27.733 -11.319 -50.471 1.00 80.06 185 SER A N 1
ATOM 1333 C CA . SER A 1 185 ? 28.303 -11.558 -51.803 1.00 80.06 185 SER A CA 1
ATOM 1334 C C . SER A 1 185 ? 28.029 -10.436 -52.796 1.00 80.06 185 SER A C 1
ATOM 1336 O O . SER A 1 185 ? 27.052 -9.689 -52.686 1.00 80.06 185 SER A O 1
ATOM 1338 N N . ILE A 1 186 ? 28.938 -10.310 -53.766 1.00 76.62 186 ILE A N 1
ATOM 1339 C CA . ILE A 1 186 ? 28.870 -9.355 -54.874 1.00 76.62 186 ILE A CA 1
ATOM 1340 C C . ILE A 1 186 ? 28.989 -10.138 -56.177 1.00 76.62 186 ILE A C 1
ATOM 1342 O O . ILE A 1 186 ? 29.987 -10.822 -56.392 1.00 76.62 186 ILE A O 1
ATOM 1346 N N . CYS A 1 187 ? 27.990 -10.043 -57.055 1.00 79.19 187 CYS A N 1
ATOM 1347 C CA . CYS A 1 187 ? 27.977 -10.791 -58.314 1.00 79.19 187 CYS A CA 1
ATOM 1348 C C . CYS A 1 187 ? 28.145 -9.899 -59.548 1.00 79.19 187 CYS A C 1
ATOM 1350 O O . CYS A 1 187 ? 27.512 -8.847 -59.657 1.00 79.19 187 CYS A O 1
ATOM 1352 N N . ALA A 1 188 ? 28.940 -10.366 -60.511 1.00 73.25 188 ALA A N 1
ATOM 1353 C CA . ALA A 1 188 ? 29.160 -9.731 -61.805 1.00 73.25 188 ALA A CA 1
ATOM 1354 C C . ALA A 1 188 ? 29.050 -10.751 -62.950 1.00 73.25 188 ALA A C 1
ATOM 1356 O O . ALA A 1 188 ? 29.464 -11.904 -62.828 1.00 73.25 188 ALA A O 1
ATOM 1357 N N . THR A 1 189 ? 28.507 -10.326 -64.094 1.00 67.38 189 THR A N 1
ATOM 1358 C CA . THR A 1 189 ? 28.365 -11.202 -65.268 1.00 67.38 189 THR A CA 1
ATOM 1359 C C . THR A 1 189 ? 29.622 -11.162 -66.136 1.00 67.38 189 THR A C 1
ATOM 1361 O O . THR A 1 189 ? 29.925 -10.151 -66.766 1.00 67.38 189 THR A O 1
ATOM 1364 N N . VAL A 1 190 ? 30.326 -12.290 -66.213 1.00 62.59 190 VAL A N 1
ATOM 1365 C CA . VAL A 1 190 ? 31.558 -12.491 -66.983 1.00 62.59 190 VAL A CA 1
ATOM 1366 C C . VAL A 1 190 ? 31.277 -13.497 -68.095 1.00 62.59 190 VAL A C 1
ATOM 1368 O O . VAL A 1 190 ? 30.960 -14.649 -67.822 1.00 62.59 190 VAL A O 1
ATOM 1371 N N . LEU A 1 191 ? 31.376 -13.077 -69.361 1.00 57.75 191 LEU A N 1
ATOM 1372 C CA . LEU A 1 191 ? 31.204 -13.961 -70.531 1.00 57.75 191 LEU A CA 1
ATOM 1373 C C . LEU A 1 191 ? 29.905 -14.809 -70.495 1.00 57.75 191 LEU A C 1
ATOM 1375 O O . LEU A 1 191 ? 29.905 -15.981 -70.858 1.00 57.75 191 LEU A O 1
ATOM 1379 N N . MET A 1 192 ? 28.790 -14.192 -70.078 1.00 58.75 192 MET A N 1
ATOM 1380 C CA . MET A 1 192 ? 27.460 -14.808 -69.864 1.00 58.75 192 MET A CA 1
ATOM 1381 C C . MET A 1 192 ? 27.330 -15.756 -68.652 1.00 58.75 192 MET A C 1
ATOM 1383 O O . MET A 1 192 ? 26.265 -16.337 -68.456 1.00 58.75 192 MET A O 1
ATOM 1387 N N . ILE A 1 193 ? 28.356 -15.877 -67.807 1.00 62.59 193 ILE A N 1
ATOM 1388 C CA . ILE A 1 193 ? 28.307 -16.587 -66.520 1.00 62.59 193 ILE A CA 1
ATOM 1389 C C . ILE A 1 193 ? 28.199 -15.548 -65.396 1.00 62.59 193 ILE A C 1
ATOM 1391 O O . ILE A 1 193 ? 28.889 -14.533 -65.428 1.00 62.59 193 ILE A O 1
ATOM 1395 N N . ASN A 1 194 ? 27.340 -15.772 -64.400 1.00 70.56 194 ASN A N 1
ATOM 1396 C CA . ASN A 1 194 ? 27.278 -14.909 -63.218 1.00 70.56 194 ASN A CA 1
ATOM 1397 C C . ASN A 1 194 ? 28.290 -15.393 -62.170 1.00 70.56 194 ASN A C 1
ATOM 1399 O O . ASN A 1 194 ? 28.077 -16.433 -61.547 1.00 70.56 194 ASN A O 1
ATOM 1403 N N . THR A 1 195 ? 29.379 -14.650 -61.989 1.00 72.75 195 THR A N 1
ATOM 1404 C CA . THR A 1 195 ? 30.419 -14.932 -60.993 1.00 72.75 195 THR A CA 1
ATOM 1405 C C . THR A 1 195 ? 30.116 -14.136 -59.732 1.00 72.75 195 THR A C 1
ATOM 1407 O O . THR A 1 195 ? 30.046 -12.910 -59.789 1.00 72.75 195 THR A O 1
ATOM 1410 N N . CYS A 1 196 ? 29.936 -14.819 -58.604 1.00 76.00 196 CYS A N 1
ATOM 1411 C CA . CYS A 1 196 ? 29.740 -14.191 -57.300 1.00 76.00 196 CYS A CA 1
ATOM 1412 C C . CYS A 1 196 ? 31.002 -14.326 -56.451 1.00 76.00 196 CYS A C 1
ATOM 1414 O O . CYS A 1 196 ? 31.593 -15.402 -56.384 1.00 76.00 196 CYS A O 1
ATOM 1416 N N . PHE A 1 197 ? 31.376 -13.234 -55.796 1.00 73.94 197 PHE A N 1
ATOM 1417 C CA . PHE A 1 197 ? 32.488 -13.151 -54.863 1.00 73.94 197 PHE A CA 1
ATOM 1418 C C . PHE A 1 197 ? 31.913 -13.073 -53.437 1.00 73.94 197 PHE A C 1
ATOM 1420 O O . PHE A 1 197 ? 31.293 -12.051 -53.115 1.00 73.94 197 PHE A O 1
ATOM 1427 N N . PRO A 1 198 ? 32.013 -14.140 -52.622 1.00 72.62 198 PRO A N 1
ATOM 1428 C CA . PRO A 1 198 ? 31.594 -14.113 -51.224 1.00 72.62 198 PRO A CA 1
ATOM 1429 C C . PRO A 1 198 ? 32.606 -13.338 -50.371 1.00 72.62 198 PRO A C 1
ATOM 1431 O O . PRO A 1 198 ? 33.786 -13.259 -50.716 1.00 72.62 198 PRO A O 1
ATOM 1434 N N . PHE A 1 199 ? 32.147 -12.754 -49.267 1.00 66.94 199 PHE A N 1
ATOM 1435 C CA . PHE A 1 199 ? 32.996 -12.103 -48.276 1.00 66.94 199 PHE A CA 1
ATOM 1436 C C . PHE A 1 199 ? 32.290 -11.944 -46.925 1.00 66.94 199 PHE A C 1
ATOM 1438 O O . PHE A 1 199 ? 31.119 -11.568 -46.862 1.00 66.94 199 PHE A O 1
ATOM 1445 N N . ASP A 1 200 ? 33.026 -12.140 -45.833 1.00 69.44 200 ASP A N 1
ATOM 1446 C CA . ASP A 1 200 ? 32.480 -11.973 -44.486 1.00 69.44 200 ASP A CA 1
ATOM 1447 C C . ASP A 1 200 ? 32.610 -10.537 -43.967 1.00 69.44 200 ASP A C 1
ATOM 1449 O O . ASP A 1 200 ? 33.663 -9.884 -44.067 1.00 69.44 200 ASP A O 1
ATOM 1453 N N . VAL A 1 201 ? 31.535 -10.069 -43.334 1.00 69.44 201 VAL A N 1
ATOM 1454 C CA . VAL A 1 201 ? 31.538 -8.904 -42.445 1.00 69.44 201 VAL A CA 1
ATOM 1455 C C . VAL A 1 201 ? 31.433 -9.440 -41.011 1.00 69.44 201 VAL A C 1
ATOM 1457 O O . VAL A 1 201 ? 30.482 -10.181 -40.746 1.00 69.44 201 VAL A O 1
ATOM 1460 N N . PRO A 1 202 ? 32.364 -9.112 -40.091 1.00 72.50 202 PRO A N 1
ATOM 1461 C CA . PRO A 1 202 ? 32.345 -9.657 -38.733 1.00 72.50 202 PRO A CA 1
ATOM 1462 C C . PRO A 1 202 ? 31.027 -9.384 -37.982 1.00 72.50 202 PRO A C 1
ATOM 1464 O O . PRO A 1 202 ? 30.315 -8.432 -38.328 1.00 72.50 202 PRO A O 1
ATOM 1467 N N . PRO A 1 203 ? 30.672 -10.200 -36.972 1.00 82.44 203 PRO A N 1
ATOM 1468 C CA . PRO A 1 203 ? 29.533 -9.946 -36.091 1.00 82.44 203 PRO A CA 1
ATOM 1469 C C . PRO A 1 203 ? 29.632 -8.583 -35.403 1.00 82.44 203 PRO A C 1
ATOM 1471 O O . PRO A 1 203 ? 30.718 -8.152 -35.014 1.00 82.44 203 PRO A O 1
ATOM 1474 N N . MET A 1 204 ? 28.494 -7.929 -35.173 1.00 81.00 204 MET A N 1
ATOM 1475 C CA . MET A 1 204 ? 28.433 -6.610 -34.531 1.00 81.00 204 MET A CA 1
ATOM 1476 C C . MET A 1 204 ? 29.120 -6.586 -33.156 1.00 81.00 204 MET A C 1
ATOM 1478 O O . MET A 1 204 ? 29.755 -5.597 -32.810 1.00 81.00 204 MET A O 1
ATOM 1482 N N . GLY A 1 205 ? 29.046 -7.678 -32.387 1.00 79.25 205 GLY A N 1
ATOM 1483 C CA . GLY A 1 205 ? 29.767 -7.786 -31.113 1.00 79.25 205 GLY A CA 1
ATOM 1484 C C . GLY A 1 205 ? 31.294 -7.763 -31.268 1.00 79.25 205 GLY A C 1
ATOM 1485 O O . GLY A 1 205 ? 31.972 -7.075 -30.515 1.00 79.25 205 GLY A O 1
ATOM 1486 N N . GLU A 1 206 ? 31.828 -8.438 -32.290 1.00 79.50 206 GLU A N 1
ATOM 1487 C CA . GLU A 1 206 ? 33.272 -8.498 -32.561 1.00 79.50 206 GLU A CA 1
ATOM 1488 C C . GLU A 1 206 ? 33.802 -7.142 -33.067 1.00 79.50 206 GLU A C 1
ATOM 1490 O O . GLU A 1 206 ? 34.871 -6.705 -32.650 1.00 79.50 206 GLU A O 1
ATOM 1495 N N . LEU A 1 207 ? 33.004 -6.418 -33.866 1.00 74.94 207 LEU A N 1
ATOM 1496 C CA . LEU A 1 207 ? 33.300 -5.039 -34.288 1.00 74.94 207 LEU A CA 1
ATOM 1497 C C . LEU A 1 207 ? 33.290 -4.036 -33.120 1.00 74.94 207 LEU A C 1
ATOM 1499 O O . LEU A 1 207 ? 34.034 -3.056 -33.143 1.00 74.94 207 LEU A O 1
ATOM 1503 N N . LEU A 1 208 ? 32.447 -4.256 -32.105 1.00 79.00 208 LEU A N 1
ATOM 1504 C CA . LEU A 1 208 ? 32.404 -3.417 -30.903 1.00 79.00 208 LEU A CA 1
ATOM 1505 C C . LEU A 1 208 ? 33.589 -3.704 -29.973 1.00 79.00 208 LEU A C 1
ATOM 1507 O O . LEU A 1 208 ? 34.174 -2.752 -29.463 1.00 79.00 208 LEU A O 1
ATOM 1511 N N . ASP A 1 209 ? 33.981 -4.971 -29.806 1.00 77.12 209 ASP A N 1
ATOM 1512 C CA . ASP A 1 209 ? 35.175 -5.358 -29.037 1.00 77.12 209 ASP A CA 1
ATOM 1513 C C . ASP A 1 209 ? 36.493 -4.929 -29.713 1.00 77.12 209 ASP A C 1
ATOM 1515 O O . ASP A 1 209 ? 37.469 -4.629 -29.020 1.00 77.12 209 ASP A O 1
ATOM 1519 N N . GLU A 1 210 ? 36.537 -4.868 -31.051 1.00 73.75 210 GLU A N 1
ATOM 1520 C CA . GLU A 1 210 ? 37.667 -4.302 -31.804 1.00 73.75 210 GLU A CA 1
ATOM 1521 C C . GLU A 1 210 ? 37.763 -2.773 -31.641 1.00 73.75 210 GLU A C 1
ATOM 1523 O O . GLU A 1 210 ? 38.871 -2.239 -31.575 1.00 73.75 210 GLU A O 1
ATOM 1528 N N . ALA A 1 211 ? 36.625 -2.077 -31.519 1.00 72.12 211 ALA A N 1
ATOM 1529 C CA . ALA A 1 211 ? 36.585 -0.636 -31.265 1.00 72.12 211 ALA A CA 1
ATOM 1530 C C . ALA A 1 211 ? 36.954 -0.278 -29.810 1.00 72.12 211 ALA A C 1
ATOM 1532 O O . ALA A 1 211 ? 37.760 0.625 -29.586 1.00 72.12 211 ALA A O 1
ATOM 1533 N N . ASP A 1 212 ? 36.391 -0.987 -28.824 1.00 80.44 212 ASP A N 1
ATOM 1534 C CA . ASP A 1 212 ? 36.886 -1.047 -27.444 1.00 80.44 212 ASP A CA 1
ATOM 1535 C C . ASP A 1 212 ? 36.348 -2.304 -26.735 1.00 80.44 212 ASP A C 1
ATOM 1537 O O . ASP A 1 212 ? 35.143 -2.468 -26.561 1.00 80.44 212 ASP A O 1
ATOM 1541 N N . VAL A 1 213 ? 37.244 -3.155 -26.228 1.00 82.25 213 VAL A N 1
ATOM 1542 C CA . VAL A 1 213 ? 36.940 -4.443 -25.560 1.00 82.25 213 VAL A CA 1
ATOM 1543 C C . VAL A 1 213 ? 36.129 -4.335 -24.246 1.00 82.25 213 VAL A C 1
ATOM 1545 O O . VAL A 1 213 ? 35.857 -5.330 -23.570 1.00 82.25 213 VAL A O 1
ATOM 1548 N N . ARG A 1 214 ? 35.772 -3.119 -23.820 1.00 85.38 214 ARG A N 1
ATOM 1549 C CA . ARG A 1 214 ? 34.861 -2.844 -22.697 1.00 85.38 214 ARG A CA 1
ATOM 1550 C C . ARG A 1 214 ? 33.432 -2.545 -23.170 1.00 85.38 214 ARG A C 1
ATOM 1552 O O . ARG A 1 214 ? 32.502 -2.575 -22.361 1.00 85.38 214 ARG A O 1
ATOM 1559 N N . LEU A 1 215 ? 33.245 -2.247 -24.459 1.00 86.12 215 LEU A N 1
ATOM 1560 C CA . LEU A 1 215 ? 32.015 -1.699 -25.025 1.00 86.12 215 LEU A CA 1
ATOM 1561 C C . LEU A 1 215 ? 30.910 -2.751 -25.194 1.00 86.12 215 LEU A C 1
ATOM 1563 O O . LEU A 1 215 ? 29.784 -2.486 -24.773 1.00 86.12 215 LEU A O 1
ATOM 1567 N N . GLU A 1 216 ? 31.196 -3.939 -25.743 1.00 87.31 216 GLU A N 1
ATOM 1568 C CA . GLU A 1 216 ? 30.186 -5.008 -25.884 1.00 87.31 216 GLU A CA 1
ATOM 1569 C C . GLU A 1 216 ? 29.649 -5.473 -24.510 1.00 87.31 216 GLU A C 1
ATOM 1571 O O . GLU A 1 216 ? 28.424 -5.418 -24.321 1.00 87.31 216 GLU A O 1
ATOM 1576 N N . PRO A 1 217 ? 30.498 -5.761 -23.493 1.00 86.62 217 PRO A N 1
ATOM 1577 C CA . PRO A 1 217 ? 30.038 -6.060 -22.136 1.00 86.62 217 PRO A CA 1
ATOM 1578 C C . PRO A 1 217 ? 29.209 -4.930 -21.510 1.00 86.62 217 PRO A C 1
ATOM 1580 O O . PRO A 1 217 ? 28.145 -5.184 -20.939 1.00 86.62 217 PRO A O 1
ATOM 1583 N N . ALA A 1 218 ? 29.654 -3.671 -21.626 1.00 88.50 218 ALA A N 1
ATOM 1584 C CA . ALA A 1 218 ? 28.944 -2.528 -21.049 1.00 88.50 218 ALA A CA 1
ATOM 1585 C C . ALA A 1 218 ? 27.557 -2.329 -21.686 1.00 88.50 218 ALA A C 1
ATOM 1587 O O . ALA A 1 218 ? 26.558 -2.174 -20.974 1.00 88.50 218 ALA A O 1
ATOM 1588 N N . LEU A 1 219 ? 27.466 -2.397 -23.018 1.00 91.12 219 LEU A N 1
ATOM 1589 C CA . LEU A 1 219 ? 26.202 -2.277 -23.746 1.00 91.12 219 LEU A CA 1
ATOM 1590 C C . LEU A 1 219 ? 25.246 -3.432 -23.427 1.00 91.12 219 LEU A C 1
ATOM 1592 O O . LEU A 1 219 ? 24.042 -3.195 -23.298 1.00 91.12 219 LEU A O 1
ATOM 1596 N N . ARG A 1 220 ? 25.739 -4.664 -23.251 1.00 90.31 220 ARG A N 1
ATOM 1597 C CA . ARG A 1 220 ? 24.890 -5.820 -22.914 1.00 90.31 220 ARG A CA 1
ATOM 1598 C C . ARG A 1 220 ? 24.396 -5.790 -21.472 1.00 90.31 220 ARG A C 1
ATOM 1600 O O . ARG A 1 220 ? 23.201 -5.997 -21.264 1.00 90.31 220 ARG A O 1
ATOM 1607 N N . ASN A 1 221 ? 25.240 -5.415 -20.510 1.00 90.25 221 ASN A N 1
ATOM 1608 C CA . ASN A 1 221 ? 24.830 -5.185 -19.119 1.00 90.25 221 ASN A CA 1
ATOM 1609 C C . ASN A 1 221 ? 23.736 -4.104 -19.017 1.00 90.25 221 ASN A C 1
ATOM 1611 O O . ASN A 1 221 ? 22.691 -4.324 -18.397 1.00 90.25 221 ASN A O 1
ATOM 1615 N N . MET A 1 222 ? 23.924 -2.958 -19.683 1.00 90.38 222 MET A N 1
ATOM 1616 C CA . MET A 1 222 ? 22.934 -1.874 -19.676 1.00 90.38 222 MET A CA 1
ATOM 1617 C C . MET A 1 222 ? 21.653 -2.242 -20.442 1.00 90.38 222 MET A C 1
ATOM 1619 O O . MET A 1 222 ? 20.556 -1.962 -19.957 1.00 90.38 222 MET A O 1
ATOM 1623 N N . THR A 1 223 ? 21.758 -2.944 -21.580 1.00 92.56 223 THR A N 1
ATOM 1624 C CA . THR A 1 223 ? 20.585 -3.478 -22.299 1.00 92.56 223 THR A CA 1
ATOM 1625 C C . THR A 1 223 ? 19.789 -4.431 -21.408 1.00 92.56 223 THR A C 1
ATOM 1627 O O . THR A 1 223 ? 18.564 -4.316 -21.327 1.00 92.56 223 THR A O 1
ATOM 1630 N N . ALA A 1 224 ? 20.464 -5.343 -20.699 1.00 91.75 224 ALA A N 1
ATOM 1631 C CA . ALA A 1 224 ? 19.819 -6.278 -19.785 1.00 91.75 224 ALA A CA 1
ATOM 1632 C C . ALA A 1 224 ? 19.062 -5.547 -18.667 1.00 91.75 224 ALA A C 1
ATOM 1634 O O . ALA A 1 224 ? 17.916 -5.903 -18.388 1.00 91.75 224 ALA A O 1
ATOM 1635 N N . ALA A 1 225 ? 19.627 -4.482 -18.093 1.00 90.06 225 ALA A N 1
ATOM 1636 C CA . ALA A 1 225 ? 18.945 -3.665 -17.090 1.00 90.06 225 ALA A CA 1
ATOM 1637 C C . ALA A 1 225 ? 17.707 -2.946 -17.649 1.00 90.06 225 ALA A C 1
ATOM 1639 O O . ALA A 1 225 ? 16.597 -3.119 -17.132 1.00 90.06 225 ALA A O 1
ATOM 1640 N N . TYR A 1 226 ? 17.872 -2.186 -18.737 1.00 89.44 226 TYR A N 1
ATOM 1641 C CA . TYR A 1 226 ? 16.783 -1.426 -19.353 1.00 89.44 226 TYR A CA 1
ATOM 1642 C C . TYR A 1 226 ? 15.612 -2.320 -19.773 1.00 89.44 226 TYR A C 1
ATOM 1644 O O . TYR A 1 226 ? 14.454 -1.987 -19.500 1.00 89.44 226 TYR A O 1
ATOM 1652 N N . MET A 1 227 ? 15.909 -3.480 -20.362 1.00 91.56 227 MET A N 1
ATOM 1653 C CA . MET A 1 227 ? 14.885 -4.410 -20.829 1.00 91.56 227 MET A CA 1
ATOM 1654 C C . MET A 1 227 ? 14.267 -5.244 -19.704 1.00 91.56 227 MET A C 1
ATOM 1656 O O . MET A 1 227 ? 13.062 -5.461 -19.723 1.00 91.56 227 MET A O 1
ATOM 1660 N N . THR A 1 228 ? 15.026 -5.652 -18.680 1.00 91.69 228 THR A N 1
ATOM 1661 C CA . THR A 1 228 ? 14.463 -6.423 -17.553 1.00 91.69 228 THR A CA 1
ATOM 1662 C C . THR A 1 228 ? 13.482 -5.583 -16.743 1.00 91.69 228 THR A C 1
ATOM 1664 O O . THR A 1 228 ? 12.385 -6.052 -16.433 1.00 91.69 228 THR A O 1
ATOM 1667 N N . GLY A 1 229 ? 13.831 -4.326 -16.448 1.00 87.56 229 GLY A N 1
ATOM 1668 C CA . GLY A 1 229 ? 12.921 -3.401 -15.771 1.00 87.56 229 GLY A CA 1
ATOM 1669 C C . GLY A 1 229 ? 11.734 -2.962 -16.639 1.00 87.56 229 GLY A C 1
ATOM 1670 O O . GLY A 1 229 ? 10.654 -2.702 -16.112 1.00 87.56 229 GLY A O 1
ATOM 1671 N N . ALA A 1 230 ? 11.914 -2.929 -17.967 1.00 84.38 230 ALA A N 1
ATOM 1672 C CA . ALA A 1 230 ? 10.874 -2.691 -18.974 1.00 84.38 230 ALA A CA 1
ATOM 1673 C C . ALA A 1 230 ? 9.983 -1.457 -18.732 1.00 84.38 230 ALA A C 1
ATOM 1675 O O . ALA A 1 230 ? 8.821 -1.422 -19.144 1.00 84.38 230 ALA A O 1
ATOM 1676 N N . THR A 1 231 ? 10.513 -0.408 -18.094 1.00 78.31 231 THR A N 1
ATOM 1677 C CA . THR A 1 231 ? 9.826 0.888 -18.082 1.00 78.31 231 THR A CA 1
ATOM 1678 C C . THR A 1 231 ? 9.651 1.373 -19.521 1.00 78.31 231 THR A C 1
ATOM 1680 O O . THR A 1 231 ? 10.637 1.393 -20.258 1.00 78.31 231 THR A O 1
ATOM 1683 N N . PRO A 1 232 ? 8.457 1.836 -19.943 1.00 74.88 232 PRO A N 1
ATOM 1684 C CA . PRO A 1 232 ? 8.277 2.350 -21.300 1.00 74.88 232 PRO A CA 1
ATOM 1685 C C . PRO A 1 232 ? 9.301 3.447 -21.632 1.00 74.88 232 PRO A C 1
ATOM 1687 O O . PRO A 1 232 ? 9.962 3.387 -22.665 1.00 74.88 232 PRO A O 1
ATOM 1690 N N . LYS A 1 233 ? 9.524 4.376 -20.687 1.00 74.19 233 LYS A N 1
ATOM 1691 C CA . LYS A 1 233 ? 10.547 5.431 -20.776 1.00 74.19 233 LYS A CA 1
ATOM 1692 C C . LYS A 1 233 ? 11.958 4.878 -20.993 1.00 74.19 233 LYS A C 1
ATOM 1694 O O . LYS A 1 233 ? 12.651 5.365 -21.878 1.00 74.19 233 LYS A O 1
ATOM 1699 N N . GLY A 1 234 ? 12.361 3.860 -20.230 1.00 79.12 234 GLY A N 1
ATOM 1700 C CA . GLY A 1 234 ? 13.678 3.242 -20.358 1.00 79.12 234 GLY A CA 1
ATOM 1701 C C . GLY A 1 234 ? 13.864 2.477 -21.670 1.00 79.12 234 GLY A C 1
ATOM 1702 O O . GLY A 1 234 ? 14.910 2.602 -22.292 1.00 79.12 234 GLY A O 1
ATOM 1703 N N . VAL A 1 235 ? 12.847 1.744 -22.133 1.00 81.81 235 VAL A N 1
ATOM 1704 C CA . VAL A 1 235 ? 12.897 1.004 -23.409 1.00 81.81 235 VAL A CA 1
ATOM 1705 C C . VAL A 1 235 ? 12.993 1.969 -24.597 1.00 81.81 235 VAL A C 1
ATOM 1707 O O . VAL A 1 235 ? 13.873 1.815 -25.440 1.00 81.81 235 VAL A O 1
ATOM 1710 N N . ALA A 1 236 ? 12.151 3.009 -24.632 1.00 77.81 236 ALA A N 1
ATOM 1711 C CA . ALA A 1 236 ? 12.195 4.031 -25.682 1.00 77.81 236 ALA A CA 1
ATOM 1712 C C . ALA A 1 236 ? 13.524 4.806 -25.677 1.00 77.81 236 ALA A C 1
ATOM 1714 O O . ALA A 1 236 ? 14.132 4.998 -26.729 1.00 77.81 236 ALA A O 1
ATOM 1715 N N . TYR A 1 237 ? 14.025 5.181 -24.492 1.00 80.38 237 TYR A N 1
ATOM 1716 C CA . TYR A 1 237 ? 15.356 5.769 -24.361 1.00 80.38 237 TYR A CA 1
ATOM 1717 C C . TYR A 1 237 ? 16.451 4.839 -24.877 1.00 80.38 237 TYR A C 1
ATOM 1719 O O . TYR A 1 237 ? 17.264 5.276 -25.682 1.00 80.38 237 TYR A O 1
ATOM 1727 N N . TRP A 1 238 ? 16.478 3.570 -24.463 1.00 86.88 238 TRP A N 1
ATOM 1728 C CA . TRP A 1 238 ? 17.547 2.660 -24.867 1.00 86.88 238 TRP A CA 1
ATOM 1729 C C . TRP A 1 238 ? 17.546 2.427 -26.381 1.00 86.88 238 TRP A C 1
ATOM 1731 O O . TRP A 1 238 ? 18.596 2.448 -27.012 1.00 86.88 238 TRP A O 1
ATOM 1741 N N . ARG A 1 239 ? 16.365 2.330 -27.001 1.00 84.19 239 ARG A N 1
ATOM 1742 C CA . ARG A 1 239 ? 16.213 2.293 -28.462 1.00 84.19 239 ARG A CA 1
ATOM 1743 C C . ARG A 1 239 ? 16.653 3.597 -29.151 1.00 84.19 239 ARG A C 1
ATOM 1745 O O . ARG A 1 239 ? 17.261 3.543 -30.221 1.00 84.19 239 ARG A O 1
ATOM 1752 N N . SER A 1 240 ? 16.393 4.756 -28.542 1.00 79.94 240 SER A N 1
ATOM 1753 C CA . SER A 1 240 ? 16.885 6.069 -28.994 1.00 79.94 240 SER A CA 1
ATOM 1754 C C . SER A 1 240 ? 18.420 6.146 -28.926 1.00 79.94 240 SER A C 1
ATOM 1756 O O . SER A 1 240 ? 19.063 6.427 -29.937 1.00 79.94 240 SER A O 1
ATOM 1758 N N . PHE A 1 241 ? 19.006 5.792 -27.777 1.00 86.00 241 PHE A N 1
ATOM 1759 C CA . PHE A 1 241 ? 20.446 5.713 -27.514 1.00 86.00 241 PHE A CA 1
ATOM 1760 C C . PHE A 1 241 ? 21.155 4.756 -28.478 1.00 86.00 241 PHE A C 1
ATOM 1762 O O . PHE A 1 241 ? 22.045 5.187 -29.211 1.00 86.00 241 PHE A O 1
ATOM 1769 N N . MET A 1 242 ? 20.721 3.492 -28.552 1.00 87.44 242 MET A N 1
ATOM 1770 C CA . MET A 1 242 ? 21.347 2.492 -29.420 1.00 87.44 242 MET A CA 1
ATOM 1771 C C . MET A 1 242 ? 21.260 2.920 -30.883 1.00 87.44 242 MET A C 1
ATOM 1773 O O . MET A 1 242 ? 22.282 2.969 -31.563 1.00 87.44 242 MET A O 1
ATOM 1777 N N . GLY A 1 243 ? 20.074 3.298 -31.378 1.00 84.25 243 GLY A N 1
ATOM 1778 C CA . GLY A 1 243 ? 19.920 3.739 -32.769 1.00 84.25 243 GLY A CA 1
ATOM 1779 C C . GLY A 1 243 ? 20.765 4.973 -33.114 1.00 84.25 243 GLY A C 1
ATOM 1780 O O . GLY A 1 243 ? 21.268 5.066 -34.234 1.00 84.25 243 GLY A O 1
ATOM 1781 N N . LYS A 1 244 ? 21.017 5.871 -32.147 1.00 82.81 244 LYS A N 1
ATOM 1782 C CA . LYS A 1 244 ? 21.953 6.987 -32.330 1.00 82.81 244 LYS A CA 1
ATOM 1783 C C . LYS A 1 244 ? 23.400 6.503 -32.376 1.00 82.81 244 LYS A C 1
ATOM 1785 O O . LYS A 1 244 ? 24.140 6.966 -33.236 1.00 82.81 244 LYS A O 1
ATOM 1790 N N . LEU A 1 245 ? 23.783 5.561 -31.512 1.00 83.56 245 LEU A N 1
ATOM 1791 C CA . LEU A 1 245 ? 25.109 4.941 -31.518 1.00 83.56 245 LEU A CA 1
ATOM 1792 C C . LEU A 1 245 ? 25.402 4.272 -32.871 1.00 83.56 245 LEU A C 1
ATOM 1794 O O . LEU A 1 245 ? 26.452 4.540 -33.442 1.00 83.56 245 LEU A O 1
ATOM 1798 N N . ALA A 1 246 ? 24.464 3.507 -33.443 1.00 79.62 246 ALA A N 1
ATOM 1799 C CA . ALA A 1 246 ? 24.632 2.912 -34.775 1.00 79.62 246 ALA A CA 1
ATOM 1800 C C . ALA A 1 246 ? 24.666 3.954 -35.908 1.00 79.62 246 ALA A C 1
ATOM 1802 O O . ALA A 1 246 ? 25.530 3.873 -36.781 1.00 79.62 246 ALA A O 1
ATOM 1803 N N . PHE A 1 247 ? 23.786 4.965 -35.879 1.00 77.25 247 PHE A N 1
ATOM 1804 C CA . PHE A 1 247 ? 23.819 6.082 -36.835 1.00 77.25 247 PHE A CA 1
ATOM 1805 C C . PHE A 1 247 ? 25.183 6.790 -36.824 1.00 77.25 247 PHE A C 1
ATOM 1807 O O . PHE A 1 247 ? 25.769 7.067 -37.868 1.00 77.25 247 PHE A O 1
ATOM 1814 N N . THR A 1 248 ? 25.710 7.046 -35.630 1.00 75.50 248 THR A N 1
ATOM 1815 C CA . THR A 1 248 ? 27.011 7.678 -35.427 1.00 75.50 248 THR A CA 1
ATOM 1816 C C . THR A 1 248 ? 28.183 6.741 -35.746 1.00 75.50 248 THR A C 1
ATOM 1818 O O . THR A 1 248 ? 29.193 7.219 -36.251 1.00 75.50 248 THR A O 1
ATOM 1821 N N . PHE A 1 249 ? 28.072 5.428 -35.530 1.00 71.56 249 PHE A N 1
ATOM 1822 C CA . PHE A 1 249 ? 29.115 4.460 -35.893 1.00 71.56 249 PHE A CA 1
ATOM 1823 C C . PHE A 1 249 ? 29.327 4.404 -37.411 1.00 71.56 249 PHE A C 1
ATOM 1825 O O . PHE A 1 249 ? 30.457 4.530 -37.883 1.00 71.56 249 PHE A O 1
ATOM 1832 N N . VAL A 1 250 ? 28.227 4.326 -38.172 1.00 69.50 250 VAL A N 1
ATOM 1833 C CA . VAL A 1 250 ? 28.230 4.376 -39.645 1.00 69.50 250 VAL A CA 1
ATOM 1834 C C . VAL A 1 250 ? 28.764 5.714 -40.177 1.00 69.50 250 VAL A C 1
ATOM 1836 O O . VAL A 1 250 ? 29.366 5.736 -41.246 1.00 69.50 250 VAL A O 1
ATOM 1839 N N . LYS A 1 251 ? 28.558 6.823 -39.449 1.00 68.12 251 LYS A N 1
ATOM 1840 C CA . LYS A 1 251 ? 28.939 8.175 -39.891 1.00 68.12 251 LYS A CA 1
ATOM 1841 C C . LYS A 1 251 ? 30.357 8.609 -39.496 1.00 68.12 251 LYS A C 1
ATOM 1843 O O . LYS A 1 251 ? 31.078 9.117 -40.344 1.00 68.12 251 LYS A O 1
ATOM 1848 N N . GLU A 1 252 ? 30.720 8.496 -38.219 1.00 65.19 252 GLU A N 1
ATOM 1849 C CA . GLU A 1 252 ? 31.901 9.169 -37.645 1.00 65.19 252 GLU A CA 1
ATOM 1850 C C . GLU A 1 252 ? 33.044 8.192 -37.291 1.00 65.19 252 GLU A C 1
ATOM 1852 O O . GLU A 1 252 ? 34.203 8.600 -37.265 1.00 65.19 252 GLU A O 1
ATOM 1857 N N . LEU A 1 253 ? 32.745 6.917 -36.990 1.00 61.50 253 LEU A N 1
ATOM 1858 C CA . LEU A 1 253 ? 33.749 5.944 -36.515 1.00 61.50 253 LEU A CA 1
ATOM 1859 C C . LEU A 1 253 ? 34.348 5.095 -37.635 1.00 61.50 253 LEU A C 1
ATOM 1861 O O . LEU A 1 253 ? 35.563 4.899 -37.651 1.00 61.50 253 LEU A O 1
ATOM 1865 N N . LEU A 1 254 ? 33.531 4.614 -38.579 1.00 58.75 254 LEU A N 1
ATOM 1866 C CA . LEU A 1 254 ? 34.018 3.751 -39.662 1.00 58.75 254 LEU A CA 1
ATOM 1867 C C . LEU A 1 254 ? 35.147 4.382 -40.510 1.00 58.75 254 LEU A C 1
ATOM 1869 O O . LEU A 1 254 ? 36.134 3.686 -40.765 1.00 58.75 254 LEU A O 1
ATOM 1873 N N . PRO A 1 255 ? 35.087 5.682 -40.881 1.00 55.59 255 PRO A N 1
ATOM 1874 C CA . PRO A 1 255 ? 36.207 6.372 -41.527 1.00 55.59 255 PRO A CA 1
ATOM 1875 C C . PRO A 1 255 ? 37.493 6.346 -40.688 1.00 55.59 255 PRO A C 1
ATOM 1877 O O . PRO A 1 255 ? 38.581 6.108 -41.207 1.00 55.59 255 PRO A O 1
ATOM 1880 N N . GLY A 1 256 ? 37.364 6.542 -39.374 1.00 52.38 256 GLY A N 1
ATOM 1881 C CA . GLY A 1 256 ? 38.481 6.600 -38.434 1.00 52.38 256 GLY A CA 1
ATOM 1882 C C . GLY A 1 256 ? 39.179 5.261 -38.199 1.00 52.38 256 GLY A C 1
ATOM 1883 O O . GLY A 1 256 ? 40.407 5.197 -38.195 1.00 52.38 256 GLY A O 1
ATOM 1884 N N . ILE A 1 257 ? 38.408 4.178 -38.059 1.00 50.78 257 ILE A N 1
ATOM 1885 C CA . ILE A 1 257 ? 38.933 2.808 -37.923 1.00 50.78 257 ILE A CA 1
ATOM 1886 C C . ILE A 1 257 ? 39.785 2.452 -39.149 1.00 50.78 257 ILE A C 1
ATOM 1888 O O . ILE A 1 257 ? 40.925 2.001 -39.019 1.00 50.78 257 ILE A O 1
ATOM 1892 N N . LEU A 1 258 ? 39.252 2.723 -40.342 1.00 51.53 258 LEU A N 1
ATOM 1893 C CA . LEU A 1 258 ? 39.802 2.262 -41.617 1.00 51.53 258 LEU A CA 1
ATOM 1894 C C . LEU A 1 258 ? 40.898 3.176 -42.200 1.00 51.53 258 LEU A C 1
ATOM 1896 O O . LEU A 1 258 ? 41.622 2.749 -43.096 1.00 51.53 258 LEU A O 1
ATOM 1900 N N . ASN A 1 259 ? 41.110 4.375 -41.646 1.00 51.25 259 ASN A N 1
ATOM 1901 C CA . ASN A 1 259 ? 42.300 5.197 -41.919 1.00 51.25 259 ASN A CA 1
ATOM 1902 C C . ASN A 1 259 ? 43.619 4.560 -41.426 1.00 51.25 259 ASN A C 1
ATOM 1904 O O . ASN A 1 259 ? 44.692 5.039 -41.785 1.00 51.25 259 ASN A O 1
ATOM 1908 N N . ASN A 1 260 ? 43.558 3.477 -40.638 1.00 46.66 260 ASN A N 1
ATOM 1909 C CA . ASN A 1 260 ? 44.725 2.685 -40.228 1.00 46.66 260 ASN A CA 1
ATOM 1910 C C . ASN A 1 260 ? 45.124 1.592 -41.246 1.00 46.66 260 ASN A C 1
ATOM 1912 O O . ASN A 1 260 ? 46.011 0.787 -40.960 1.00 46.66 260 ASN A O 1
ATOM 1916 N N . LEU A 1 261 ? 44.482 1.530 -42.419 1.00 48.75 261 LEU A N 1
ATOM 1917 C CA . LEU A 1 261 ? 44.915 0.670 -43.523 1.00 48.75 261 LEU A CA 1
ATOM 1918 C C . LEU A 1 261 ? 46.114 1.310 -44.246 1.00 48.75 261 LEU A C 1
ATOM 1920 O O . LEU A 1 261 ? 46.046 2.464 -44.660 1.00 48.75 261 LEU A O 1
ATOM 1924 N N . ASP A 1 262 ? 47.212 0.563 -44.394 1.00 46.12 262 ASP A N 1
ATOM 1925 C CA . ASP A 1 262 ? 48.492 1.068 -44.918 1.00 46.12 262 ASP A CA 1
ATOM 1926 C C . ASP A 1 262 ? 48.374 1.572 -46.376 1.00 46.12 262 ASP A C 1
ATOM 1928 O O . ASP A 1 262 ? 48.297 0.794 -47.334 1.00 46.12 262 ASP A O 1
ATOM 1932 N N . PHE A 1 263 ? 48.395 2.896 -46.559 1.00 52.59 263 PHE A N 1
ATOM 1933 C CA . PHE A 1 263 ? 48.440 3.539 -47.875 1.00 52.59 263 PHE A CA 1
ATOM 1934 C C . PHE A 1 263 ? 49.867 3.518 -48.444 1.00 52.59 263 PHE A C 1
ATOM 1936 O O . PHE A 1 263 ? 50.814 3.967 -47.791 1.00 52.59 263 PHE A O 1
ATOM 1943 N N . LYS A 1 264 ? 50.042 3.080 -49.699 1.00 52.91 264 LYS A N 1
ATOM 1944 C CA . LYS A 1 264 ? 51.327 3.243 -50.399 1.00 52.91 264 LYS A CA 1
ATOM 1945 C C . LYS A 1 264 ? 51.576 4.717 -50.732 1.00 52.91 264 LYS A C 1
ATOM 1947 O O . LYS A 1 264 ? 50.655 5.499 -50.963 1.00 52.91 264 LYS A O 1
ATOM 1952 N N . SER A 1 265 ? 52.850 5.084 -50.861 1.00 45.75 265 SER A N 1
ATOM 1953 C CA . SER A 1 265 ? 53.294 6.444 -51.213 1.00 45.75 265 SER A CA 1
ATOM 1954 C C . SER A 1 265 ? 52.951 6.897 -52.644 1.00 45.75 265 SER A C 1
ATOM 1956 O O . SER A 1 265 ? 53.246 8.035 -53.004 1.00 45.75 265 SER A O 1
ATOM 1958 N N . ASP A 1 266 ? 52.331 6.032 -53.450 1.00 50.44 266 ASP A N 1
ATOM 1959 C CA . ASP A 1 266 ? 51.776 6.327 -54.777 1.00 50.44 266 ASP A CA 1
ATOM 1960 C C . ASP A 1 266 ? 50.249 6.568 -54.763 1.00 50.44 266 ASP A C 1
ATOM 1962 O O . ASP A 1 266 ? 49.675 6.916 -55.796 1.00 50.44 266 ASP A O 1
ATOM 1966 N N . GLY A 1 267 ? 49.594 6.428 -53.603 1.00 57.62 267 GLY A N 1
ATOM 1967 C CA . GLY A 1 267 ? 48.147 6.581 -53.441 1.00 57.62 267 GLY A CA 1
ATOM 1968 C C . GLY A 1 267 ? 47.325 5.333 -53.778 1.00 57.62 267 GLY A C 1
ATOM 1969 O O . GLY A 1 267 ? 46.099 5.391 -53.697 1.00 57.62 267 GLY A O 1
ATOM 1970 N N . SER A 1 268 ? 47.957 4.211 -54.138 1.00 62.94 268 SER A N 1
ATOM 1971 C CA . SER A 1 268 ? 47.279 2.914 -54.216 1.00 62.94 268 SER A CA 1
ATOM 1972 C C . SER A 1 268 ? 47.196 2.241 -52.840 1.00 62.94 268 SER A C 1
ATOM 1974 O O . SER A 1 268 ? 48.005 2.497 -51.942 1.00 62.94 268 SER A O 1
ATOM 1976 N N . VAL A 1 269 ? 46.218 1.353 -52.669 1.00 70.06 269 VAL A N 1
ATOM 1977 C CA . VAL A 1 269 ? 46.136 0.469 -51.496 1.00 70.06 269 VAL A CA 1
ATOM 1978 C C . VAL A 1 269 ? 46.381 -0.961 -51.953 1.00 70.06 269 VAL A C 1
ATOM 1980 O O . VAL A 1 269 ? 45.825 -1.391 -52.961 1.00 70.06 269 VAL A O 1
ATOM 1983 N N . TYR A 1 270 ? 47.226 -1.699 -51.235 1.00 74.50 270 TYR A N 1
ATOM 1984 C CA . TYR A 1 270 ? 47.566 -3.078 -51.579 1.00 74.50 270 TYR A CA 1
ATOM 1985 C C . TYR A 1 270 ? 47.005 -4.058 -50.555 1.00 74.50 270 TYR A C 1
ATOM 1987 O O . TYR A 1 270 ? 47.255 -3.933 -49.357 1.00 74.50 270 TYR A O 1
ATOM 1995 N N . VAL A 1 271 ? 46.270 -5.050 -51.050 1.00 70.75 271 VAL A N 1
ATOM 1996 C CA . VAL A 1 271 ? 45.658 -6.112 -50.255 1.00 70.75 271 VAL A CA 1
ATOM 1997 C C . VAL A 1 271 ? 46.444 -7.403 -50.517 1.00 70.75 271 VAL A C 1
ATOM 1999 O O . VAL A 1 271 ? 46.444 -7.870 -51.658 1.00 70.75 271 VAL A O 1
ATOM 2002 N N . PRO A 1 272 ? 47.116 -7.997 -49.512 1.00 72.12 272 PRO A N 1
ATOM 2003 C CA . PRO A 1 272 ? 47.915 -9.215 -49.675 1.00 72.12 272 PRO A CA 1
ATOM 2004 C C . PRO A 1 272 ? 47.014 -10.460 -49.768 1.00 72.12 272 PRO A C 1
ATOM 2006 O O . PRO A 1 272 ? 46.955 -11.287 -48.859 1.00 72.12 272 PRO A O 1
ATOM 2009 N N . THR A 1 273 ? 46.263 -10.553 -50.864 1.00 71.88 273 THR A N 1
ATOM 2010 C CA . THR A 1 273 ? 45.379 -11.669 -51.204 1.00 71.88 273 THR A CA 1
ATOM 2011 C C . THR A 1 273 ? 45.446 -11.983 -52.694 1.00 71.88 273 THR A C 1
ATOM 2013 O O . THR A 1 273 ? 45.680 -11.107 -53.525 1.00 71.88 273 THR A O 1
ATOM 2016 N N . SER A 1 274 ? 45.176 -13.239 -53.046 1.00 74.94 274 SER A N 1
ATOM 2017 C CA . SER A 1 274 ? 44.970 -13.667 -54.435 1.00 74.94 274 SER A CA 1
ATOM 2018 C C . SER A 1 274 ? 43.488 -13.764 -54.827 1.00 74.94 274 SER A C 1
ATOM 2020 O O . SER A 1 274 ? 43.192 -14.015 -55.997 1.00 74.94 274 SER A O 1
ATOM 2022 N N . ASP A 1 275 ? 42.563 -13.540 -53.884 1.00 73.50 275 ASP A N 1
ATOM 2023 C CA . ASP A 1 275 ? 41.121 -13.596 -54.125 1.00 73.50 275 ASP A CA 1
ATOM 2024 C C . ASP A 1 275 ? 40.568 -12.206 -54.514 1.00 73.50 275 ASP A C 1
ATOM 2026 O O . ASP A 1 275 ? 40.646 -11.261 -53.719 1.00 73.50 275 ASP A O 1
ATOM 2030 N N . PRO A 1 276 ? 39.974 -12.040 -55.715 1.00 69.81 276 PRO A N 1
ATOM 2031 C CA . PRO A 1 276 ? 39.304 -10.797 -56.091 1.00 69.81 276 PRO A CA 1
ATOM 2032 C C . PRO A 1 276 ? 38.121 -10.449 -55.174 1.00 69.81 276 PRO A C 1
ATOM 2034 O O . PRO A 1 276 ? 37.762 -9.277 -55.098 1.00 69.81 276 PRO A O 1
ATOM 2037 N N . GLY A 1 277 ? 37.526 -11.414 -54.467 1.00 66.94 277 GLY A N 1
ATOM 2038 C CA . GLY A 1 277 ? 36.481 -11.195 -53.469 1.00 66.94 277 GLY A CA 1
ATOM 2039 C C . GLY A 1 277 ? 36.986 -10.531 -52.195 1.00 66.94 277 GLY A C 1
ATOM 2040 O O . GLY A 1 277 ? 36.381 -9.562 -51.743 1.00 66.94 277 GLY A O 1
ATOM 2041 N N . GLU A 1 278 ? 38.135 -10.950 -51.663 1.00 68.38 278 GLU A N 1
ATOM 2042 C CA . GLU A 1 278 ? 38.770 -10.274 -50.523 1.00 68.38 278 GLU A CA 1
ATOM 2043 C C . GLU A 1 278 ? 39.286 -8.876 -50.902 1.00 68.38 278 GLU A C 1
ATOM 2045 O O . GLU A 1 278 ? 39.139 -7.923 -50.132 1.00 68.38 278 GLU A O 1
ATOM 2050 N N . ALA A 1 279 ? 39.815 -8.712 -52.119 1.00 70.88 279 ALA A N 1
ATOM 2051 C CA . ALA A 1 279 ? 40.189 -7.399 -52.642 1.00 70.88 279 ALA A CA 1
ATOM 2052 C C . ALA A 1 279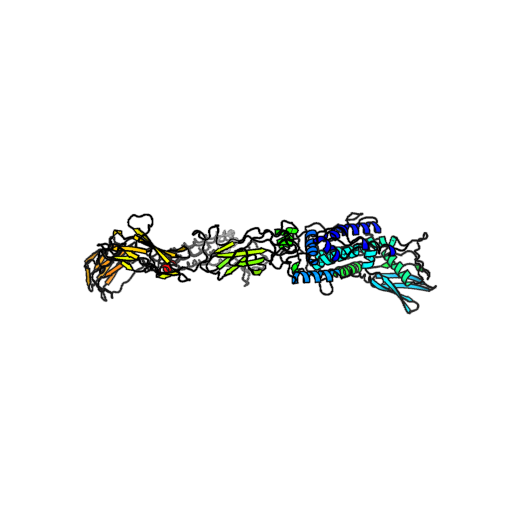 ? 38.962 -6.484 -52.851 1.00 70.88 279 ALA A C 1
ATOM 2054 O O . ALA A 1 279 ? 39.017 -5.290 -52.556 1.00 70.88 279 ALA A O 1
ATOM 2055 N N . LEU A 1 280 ? 37.827 -7.030 -53.306 1.00 70.81 280 LEU A N 1
ATOM 2056 C CA . LEU A 1 280 ? 36.577 -6.283 -53.491 1.00 70.81 280 LEU A CA 1
ATOM 2057 C C . LEU A 1 280 ? 35.867 -5.996 -52.156 1.00 70.81 280 LEU A C 1
ATOM 2059 O O . LEU A 1 280 ? 35.284 -4.927 -52.004 1.00 70.81 280 LEU A O 1
ATOM 2063 N N . ARG A 1 281 ? 35.990 -6.874 -51.153 1.00 68.88 281 ARG A N 1
ATOM 2064 C CA . ARG A 1 281 ? 35.644 -6.603 -49.745 1.00 68.88 281 ARG A CA 1
ATOM 2065 C C . ARG A 1 281 ? 36.425 -5.400 -49.231 1.00 68.88 281 ARG A C 1
ATOM 2067 O O . ARG A 1 281 ? 35.820 -4.469 -48.709 1.00 68.88 281 ARG A O 1
ATOM 2074 N N . ALA A 1 282 ? 37.744 -5.384 -49.424 1.00 66.44 282 ALA A N 1
ATOM 2075 C CA . ALA A 1 282 ? 38.574 -4.239 -49.066 1.00 66.44 282 ALA A CA 1
ATOM 2076 C C . ALA A 1 282 ? 38.155 -2.970 -49.835 1.00 66.44 282 ALA A C 1
ATOM 2078 O O . ALA A 1 282 ? 38.083 -1.903 -49.235 1.00 66.44 282 ALA A O 1
ATOM 2079 N N . ALA A 1 283 ? 37.781 -3.082 -51.116 1.00 67.38 283 ALA A N 1
ATOM 2080 C CA . ALA A 1 283 ? 37.224 -1.972 -51.896 1.00 67.38 283 ALA A CA 1
ATOM 2081 C C . ALA A 1 283 ? 35.899 -1.435 -51.334 1.00 67.38 283 ALA A C 1
ATOM 2083 O O . ALA A 1 283 ? 35.683 -0.227 -51.319 1.00 67.38 283 ALA A O 1
ATOM 2084 N N . VAL A 1 284 ? 35.014 -2.312 -50.854 1.00 66.25 284 VAL A N 1
ATOM 2085 C CA . VAL A 1 284 ? 33.750 -1.909 -50.224 1.00 66.25 284 VAL A CA 1
ATOM 2086 C C . VAL A 1 284 ? 34.003 -1.254 -48.869 1.00 66.25 284 VAL A C 1
ATOM 2088 O O . VAL A 1 284 ? 33.432 -0.201 -48.604 1.00 66.25 284 VAL A O 1
ATOM 2091 N N . LEU A 1 285 ? 34.894 -1.813 -48.047 1.00 62.66 285 LEU A N 1
ATOM 2092 C CA . LEU A 1 285 ? 35.270 -1.236 -46.753 1.00 62.66 285 LEU A CA 1
ATOM 2093 C C . LEU A 1 285 ? 35.950 0.133 -46.922 1.00 62.66 285 LEU A C 1
ATOM 2095 O O . LEU A 1 285 ? 35.528 1.087 -46.281 1.00 62.66 285 LEU A O 1
ATOM 2099 N N . MET A 1 286 ? 36.910 0.272 -47.844 1.00 61.75 286 MET A N 1
ATOM 2100 C CA . MET A 1 286 ? 37.505 1.571 -48.205 1.00 61.75 286 MET A CA 1
ATOM 2101 C C . MET A 1 286 ? 36.498 2.535 -48.837 1.00 61.75 286 MET A C 1
ATOM 2103 O O . MET A 1 286 ? 36.610 3.746 -48.674 1.00 61.75 286 MET A O 1
ATOM 2107 N N . GLY A 1 287 ? 35.477 2.015 -49.519 1.00 60.31 287 GLY A N 1
ATOM 2108 C CA . GLY A 1 287 ? 34.309 2.796 -49.898 1.00 60.31 287 GLY A CA 1
ATOM 2109 C C . GLY A 1 287 ? 33.679 3.450 -48.681 1.00 60.31 287 GLY A C 1
ATOM 2110 O O . GLY A 1 287 ? 33.620 4.672 -48.579 1.00 60.31 287 GLY A O 1
ATOM 2111 N N . ILE A 1 288 ? 33.251 2.626 -47.731 1.00 57.03 288 ILE A N 1
ATOM 2112 C CA . ILE A 1 288 ? 32.558 3.075 -46.522 1.00 57.03 288 ILE A CA 1
ATOM 2113 C C . ILE A 1 288 ? 33.537 3.783 -45.540 1.00 57.03 288 ILE A C 1
ATOM 2115 O O . ILE A 1 288 ? 33.101 4.337 -44.538 1.00 57.03 288 ILE A O 1
ATOM 2119 N N . SER A 1 289 ? 34.847 3.860 -45.833 1.00 50.66 289 SER A N 1
ATOM 2120 C CA . SER A 1 289 ? 35.793 4.724 -45.106 1.00 50.66 289 SER A CA 1
ATOM 2121 C C . SER A 1 289 ? 35.974 6.117 -45.716 1.00 50.66 289 SER A C 1
ATOM 2123 O O . SER A 1 289 ? 36.186 7.071 -44.974 1.00 50.66 289 SER A O 1
ATOM 2125 N N . GLN A 1 290 ? 35.853 6.276 -47.038 1.00 51.56 290 GLN A N 1
ATOM 2126 C CA . GLN A 1 290 ? 36.048 7.560 -47.737 1.00 51.56 290 GLN A CA 1
ATOM 2127 C C . GLN A 1 290 ? 34.766 8.412 -47.800 1.00 51.56 290 GLN A C 1
ATOM 2129 O O . GLN A 1 290 ? 34.509 9.125 -48.770 1.00 51.56 290 GLN A O 1
ATOM 2134 N N . ILE A 1 291 ? 33.933 8.328 -46.760 1.00 52.81 291 ILE A N 1
ATOM 2135 C CA . ILE A 1 291 ? 32.677 9.073 -46.659 1.00 52.81 291 ILE A CA 1
ATOM 2136 C C . ILE A 1 291 ? 32.948 10.464 -46.076 1.00 52.81 291 ILE A C 1
ATOM 2138 O O . ILE A 1 291 ? 33.071 10.623 -44.863 1.00 52.81 291 ILE A O 1
ATOM 2142 N N . GLU A 1 292 ? 32.914 11.495 -46.918 1.00 46.88 292 GLU A N 1
ATOM 2143 C CA . GLU A 1 292 ? 32.643 12.859 -46.456 1.00 46.88 292 GLU A CA 1
ATOM 2144 C C . GLU A 1 292 ? 31.146 13.166 -46.609 1.00 46.88 292 GLU A C 1
ATOM 2146 O O . GLU A 1 292 ? 30.665 13.436 -47.710 1.00 46.88 292 GLU A O 1
ATOM 2151 N N . LEU A 1 293 ? 30.389 13.178 -45.503 1.00 43.75 293 LEU A N 1
ATOM 2152 C CA . LEU A 1 293 ? 29.005 13.681 -45.505 1.00 43.75 293 LEU A CA 1
ATOM 2153 C C . LEU A 1 293 ? 28.982 15.217 -45.541 1.00 43.75 293 LEU A C 1
ATOM 2155 O O . LEU A 1 293 ? 28.604 15.878 -44.571 1.00 43.75 293 LEU A O 1
ATOM 2159 N N . THR A 1 294 ? 29.409 15.791 -46.667 1.00 40.50 294 THR A N 1
ATOM 2160 C CA . THR A 1 294 ? 29.303 17.235 -46.901 1.00 40.50 294 THR A CA 1
ATOM 2161 C C . THR A 1 294 ? 27.837 17.635 -47.150 1.00 40.50 294 THR A C 1
ATOM 2163 O O . THR A 1 294 ? 27.128 16.932 -47.872 1.00 40.50 294 THR A O 1
ATOM 2166 N N . PRO A 1 295 ? 27.353 18.781 -46.628 1.00 37.84 295 PRO A N 1
ATOM 2167 C CA . PRO A 1 295 ? 26.001 19.287 -46.916 1.00 37.84 295 PRO A CA 1
ATOM 2168 C C . PRO A 1 295 ? 25.809 19.857 -48.340 1.00 37.84 295 PRO A C 1
ATOM 2170 O O . PRO A 1 295 ? 24.975 20.739 -48.529 1.00 37.84 295 PRO A O 1
ATOM 2173 N N . ALA A 1 296 ? 26.637 19.454 -49.311 1.00 38.19 296 ALA A N 1
ATOM 2174 C CA . ALA A 1 296 ? 26.813 20.147 -50.592 1.00 38.19 296 ALA A CA 1
ATOM 2175 C C . ALA A 1 296 ? 26.335 19.360 -51.829 1.00 38.19 296 ALA A C 1
ATOM 2177 O O . ALA A 1 296 ? 26.305 19.922 -52.922 1.00 38.19 296 ALA A O 1
ATOM 2178 N N . ASP A 1 297 ? 25.960 18.089 -51.672 1.00 43.16 297 ASP A N 1
ATOM 2179 C CA . ASP A 1 297 ? 25.348 17.285 -52.736 1.00 43.16 297 ASP A CA 1
ATOM 2180 C C . ASP A 1 297 ? 23.846 17.619 -52.854 1.00 43.16 297 ASP A C 1
ATOM 2182 O O . ASP A 1 297 ? 23.130 17.574 -51.856 1.00 43.16 297 ASP A O 1
ATOM 2186 N N . ASP A 1 298 ? 23.341 17.872 -54.072 1.00 43.81 298 ASP A N 1
ATOM 2187 C CA . ASP A 1 298 ? 21.925 18.189 -54.388 1.00 43.81 298 ASP A CA 1
ATOM 2188 C C . ASP A 1 298 ? 20.944 16.993 -54.192 1.00 43.81 298 ASP A C 1
ATOM 2190 O O . ASP A 1 298 ? 19.986 16.799 -54.950 1.00 43.81 298 ASP A O 1
ATOM 2194 N N . LYS A 1 299 ? 21.189 16.128 -53.202 1.00 53.59 299 LYS A N 1
ATOM 2195 C CA . LYS A 1 299 ? 20.419 14.906 -52.921 1.00 53.59 299 LYS A CA 1
ATOM 2196 C C . LYS A 1 299 ? 19.441 15.136 -51.766 1.00 53.59 299 LYS A C 1
ATOM 2198 O O . LYS A 1 299 ? 19.722 15.873 -50.829 1.00 53.59 299 LYS A O 1
ATOM 2203 N N . ALA A 1 300 ? 18.269 14.506 -51.835 1.00 55.62 300 ALA A N 1
ATOM 2204 C CA . ALA A 1 300 ? 17.183 14.776 -50.895 1.00 55.62 300 ALA A CA 1
ATOM 2205 C C . ALA A 1 300 ? 17.448 14.197 -49.492 1.00 55.62 300 ALA A C 1
ATOM 2207 O O . ALA A 1 300 ? 17.514 12.980 -49.310 1.00 55.62 300 ALA A O 1
ATOM 2208 N N . ASP A 1 301 ? 17.515 15.086 -48.500 1.00 63.97 301 ASP A N 1
ATOM 2209 C CA . ASP A 1 301 ? 17.548 14.769 -47.069 1.00 63.97 301 ASP A CA 1
ATOM 2210 C C . ASP A 1 301 ? 16.455 13.759 -46.673 1.00 63.97 301 ASP A C 1
ATOM 2212 O O . ASP A 1 301 ? 15.255 14.026 -46.800 1.00 63.97 301 ASP A O 1
ATOM 2216 N N . THR A 1 302 ? 16.858 12.607 -46.132 1.00 71.06 302 THR A N 1
ATOM 2217 C CA . THR A 1 302 ? 15.934 11.601 -45.591 1.00 71.06 302 THR A CA 1
ATOM 2218 C C . THR A 1 302 ? 15.923 11.666 -44.065 1.00 71.06 302 THR A C 1
ATOM 2220 O O . THR A 1 302 ? 16.914 11.364 -43.404 1.00 71.06 302 THR A O 1
ATOM 2223 N N . TYR A 1 303 ? 14.785 12.032 -43.475 1.00 71.88 303 TYR A N 1
ATOM 2224 C CA . TYR A 1 303 ? 14.647 12.132 -42.021 1.00 71.88 303 TYR A CA 1
ATOM 2225 C C . TYR A 1 303 ? 14.522 10.749 -41.348 1.00 71.88 303 TYR A C 1
ATOM 2227 O O . TYR A 1 303 ? 13.513 10.059 -41.501 1.00 71.88 303 TYR A O 1
ATOM 2235 N N . CYS A 1 304 ? 15.532 10.365 -40.562 1.00 73.06 304 CYS A N 1
ATOM 2236 C CA . CYS A 1 304 ? 15.552 9.152 -39.745 1.00 73.06 304 CYS A CA 1
ATOM 2237 C C . CYS A 1 304 ? 15.082 9.470 -38.310 1.00 73.06 304 CYS A C 1
ATOM 2239 O O . CYS A 1 304 ? 15.900 9.591 -37.396 1.00 73.06 304 CYS A O 1
ATOM 2241 N N . ALA A 1 305 ? 13.775 9.618 -38.077 1.00 68.06 305 ALA A N 1
ATOM 2242 C CA . ALA A 1 305 ? 13.248 9.824 -36.721 1.00 68.06 305 ALA A CA 1
ATOM 2243 C C . ALA A 1 305 ? 13.583 8.630 -35.791 1.00 68.06 305 ALA A C 1
ATOM 2245 O O . ALA A 1 305 ? 13.351 7.489 -36.200 1.00 68.06 305 ALA A O 1
ATOM 2246 N N . PRO A 1 306 ? 14.063 8.837 -34.544 1.00 67.25 306 PRO A N 1
ATOM 2247 C CA . PRO A 1 306 ? 14.394 10.105 -33.869 1.00 67.25 306 PRO A CA 1
ATOM 2248 C C . PRO A 1 306 ? 15.840 10.618 -34.064 1.00 67.25 306 PRO A C 1
ATOM 2250 O O . PRO A 1 306 ? 16.184 11.681 -33.556 1.00 67.25 306 PRO A O 1
ATOM 2253 N N . TRP A 1 307 ? 16.714 9.866 -34.734 1.00 75.19 307 TRP A N 1
ATOM 2254 C CA . TRP A 1 307 ? 18.178 10.002 -34.650 1.00 75.19 307 TRP A CA 1
ATOM 2255 C C . TRP A 1 307 ? 18.802 11.154 -35.451 1.00 75.19 307 TRP A C 1
ATOM 2257 O O . TRP A 1 307 ? 19.922 11.576 -35.131 1.00 75.19 307 TRP A O 1
ATOM 2267 N N . GLY A 1 308 ? 18.104 11.669 -36.468 1.00 71.06 308 GLY A N 1
ATOM 2268 C CA . GLY A 1 308 ? 18.546 12.806 -37.280 1.00 71.06 308 GLY A CA 1
ATOM 2269 C C . GLY A 1 308 ? 18.103 12.700 -38.738 1.00 71.06 308 GLY A C 1
ATOM 2270 O O . GLY A 1 308 ? 17.047 12.147 -39.033 1.00 71.06 308 GLY A O 1
ATOM 2271 N N . THR A 1 309 ? 18.928 13.208 -39.648 1.00 73.62 309 THR A N 1
ATOM 2272 C CA . THR A 1 309 ? 18.718 13.152 -41.102 1.00 73.62 309 THR A CA 1
ATOM 2273 C C . THR A 1 309 ? 19.900 12.439 -41.751 1.00 73.62 309 THR A C 1
ATOM 2275 O O . THR A 1 309 ? 21.044 12.726 -41.401 1.00 73.62 309 THR A O 1
ATOM 2278 N N . SER A 1 310 ? 19.634 11.523 -42.683 1.00 71.94 310 SER A N 1
ATOM 2279 C CA . SER A 1 310 ? 20.639 10.905 -43.552 1.00 71.94 310 SER A CA 1
ATOM 2280 C C . SER A 1 310 ? 20.508 11.455 -44.967 1.00 71.94 310 SER A C 1
ATOM 2282 O O . SER A 1 310 ? 19.426 11.421 -45.556 1.00 71.94 310 SER A O 1
ATOM 2284 N N . THR A 1 311 ? 21.627 11.876 -45.542 1.00 72.06 311 THR A N 1
ATOM 2285 C CA . THR A 1 311 ? 21.797 11.985 -46.994 1.00 72.06 311 THR A CA 1
ATOM 2286 C C . THR A 1 311 ? 22.088 10.600 -47.594 1.00 72.06 311 THR A C 1
ATOM 2288 O O . THR A 1 311 ? 22.198 9.605 -46.866 1.00 72.06 311 THR A O 1
ATOM 2291 N N . ASP A 1 312 ? 22.185 10.514 -48.922 1.00 74.56 312 ASP A N 1
ATOM 2292 C CA . ASP A 1 312 ? 22.698 9.324 -49.610 1.00 74.56 312 ASP A CA 1
ATOM 2293 C C . ASP A 1 312 ? 24.205 9.156 -49.367 1.00 74.56 312 ASP A C 1
ATOM 2295 O O . ASP A 1 312 ? 24.987 10.081 -49.594 1.00 74.56 312 ASP A O 1
ATOM 2299 N N . LEU A 1 313 ? 24.624 7.940 -49.017 1.00 73.19 313 LEU A N 1
ATOM 2300 C CA . LEU A 1 313 ? 26.027 7.535 -49.025 1.00 73.19 313 LEU A CA 1
ATOM 2301 C C . LEU A 1 313 ? 26.516 7.400 -50.463 1.00 73.19 313 LEU A C 1
ATOM 2303 O O . LEU A 1 313 ? 25.922 6.665 -51.258 1.00 73.19 313 LEU A O 1
ATOM 2307 N N . ASP A 1 314 ? 27.620 8.063 -50.790 1.00 75.50 314 ASP A N 1
ATOM 2308 C CA . ASP A 1 314 ? 28.223 8.014 -52.116 1.00 75.50 314 ASP A CA 1
ATOM 2309 C C . ASP A 1 314 ? 29.726 8.296 -52.017 1.00 75.50 314 ASP A C 1
ATOM 2311 O O . ASP A 1 314 ? 30.140 9.403 -51.695 1.00 75.50 314 ASP A O 1
ATOM 2315 N N . THR A 1 315 ? 30.554 7.285 -52.266 1.00 68.88 315 THR A N 1
ATOM 2316 C CA . THR A 1 315 ? 31.981 7.294 -51.883 1.00 68.88 315 THR A CA 1
ATOM 2317 C C . THR A 1 315 ? 32.897 7.964 -52.910 1.00 68.88 315 THR A C 1
ATOM 2319 O O . THR A 1 315 ? 34.098 7.703 -52.936 1.00 68.88 315 THR A O 1
ATOM 2322 N N . GLY A 1 316 ? 32.334 8.720 -53.856 1.00 72.56 316 GLY A N 1
ATOM 2323 C CA . GLY A 1 316 ? 33.065 9.166 -55.042 1.00 72.56 316 GLY A CA 1
ATOM 2324 C C . GLY A 1 316 ? 33.656 7.992 -55.837 1.00 72.56 316 GLY A C 1
ATOM 2325 O O . GLY A 1 316 ? 33.105 6.894 -55.849 1.00 72.56 316 GLY A O 1
ATOM 2326 N N . THR A 1 317 ? 34.767 8.225 -56.537 1.00 77.88 317 THR A N 1
ATOM 2327 C CA . THR A 1 317 ? 35.542 7.148 -57.181 1.00 77.88 317 THR A CA 1
ATOM 2328 C C . THR A 1 317 ? 36.780 6.881 -56.338 1.00 77.88 317 THR A C 1
ATOM 2330 O O . THR A 1 317 ? 37.587 7.787 -56.149 1.00 77.88 317 THR A O 1
ATOM 2333 N N . LEU A 1 318 ? 36.910 5.657 -55.838 1.00 74.88 318 LEU A N 1
ATOM 2334 C CA . LEU A 1 318 ? 37.968 5.257 -54.917 1.00 74.88 318 LEU A CA 1
ATOM 2335 C C . LEU A 1 318 ? 39.327 5.122 -55.627 1.00 74.88 318 LEU A C 1
ATOM 2337 O O . LEU A 1 318 ? 39.364 4.860 -56.837 1.00 74.88 318 LEU A O 1
ATOM 2341 N N . PRO A 1 319 ? 40.444 5.247 -54.883 1.00 74.25 319 PRO A N 1
ATOM 2342 C CA . PRO A 1 319 ? 41.777 4.927 -55.377 1.00 74.25 319 PRO A CA 1
ATOM 2343 C C . PRO A 1 319 ? 41.882 3.501 -55.924 1.00 74.25 319 PRO A C 1
ATOM 2345 O O . PRO A 1 319 ? 41.111 2.610 -55.563 1.00 74.25 319 PRO A O 1
ATOM 2348 N N . ARG A 1 320 ? 42.881 3.278 -56.780 1.00 82.31 320 ARG A N 1
ATOM 2349 C CA . ARG A 1 320 ? 43.182 1.952 -57.322 1.00 82.31 320 ARG A CA 1
ATOM 2350 C C . ARG A 1 320 ? 43.676 1.017 -56.222 1.00 82.31 320 ARG A C 1
ATOM 2352 O O . ARG A 1 320 ? 44.535 1.383 -55.419 1.00 82.31 320 ARG A O 1
ATOM 2359 N N . ILE A 1 321 ? 43.170 -0.210 -56.250 1.00 80.00 321 ILE A N 1
ATOM 2360 C CA . ILE A 1 321 ? 43.494 -1.252 -55.277 1.00 80.00 321 ILE A CA 1
ATOM 2361 C C . ILE A 1 321 ? 44.289 -2.339 -55.990 1.00 80.00 321 ILE A C 1
ATOM 2363 O O . ILE A 1 321 ? 43.842 -2.857 -57.011 1.00 80.00 321 ILE A O 1
ATOM 2367 N N . GLU A 1 322 ? 45.459 -2.687 -55.474 1.00 81.25 322 GLU A N 1
ATOM 2368 C CA . GLU A 1 322 ? 46.299 -3.771 -55.989 1.00 81.25 322 GLU A CA 1
ATOM 2369 C C . GLU A 1 322 ? 46.166 -5.016 -55.107 1.00 81.25 322 GLU A C 1
ATOM 2371 O O . GLU A 1 322 ? 46.025 -4.907 -53.890 1.00 81.25 322 GLU A O 1
ATOM 2376 N N . PHE A 1 323 ? 46.233 -6.205 -55.702 1.00 82.06 323 PHE A N 1
ATOM 2377 C CA . PHE A 1 323 ? 46.262 -7.477 -54.974 1.00 82.06 323 PHE A CA 1
ATOM 2378 C C . PHE A 1 323 ? 47.035 -8.532 -55.780 1.00 82.06 323 PHE A C 1
ATOM 2380 O O . PHE A 1 323 ? 47.283 -8.345 -56.971 1.00 82.06 323 PHE A O 1
ATOM 2387 N N . ASP A 1 324 ? 47.428 -9.654 -55.177 1.00 80.44 324 ASP A N 1
ATOM 2388 C CA . ASP A 1 324 ? 48.305 -10.646 -55.830 1.00 80.44 324 ASP A CA 1
ATOM 2389 C C . ASP A 1 324 ? 47.666 -11.306 -57.069 1.00 80.44 324 ASP A C 1
ATOM 2391 O O . ASP A 1 324 ? 48.363 -11.864 -57.917 1.00 80.44 324 ASP A O 1
ATOM 2395 N N . GLY A 1 325 ? 46.335 -11.230 -57.192 1.00 76.25 325 GLY A N 1
ATOM 2396 C CA . GLY A 1 325 ? 45.571 -11.695 -58.353 1.00 76.25 325 GLY A CA 1
ATOM 2397 C C . GLY A 1 325 ? 45.322 -10.650 -59.456 1.00 76.25 325 GLY A C 1
ATOM 2398 O O . GLY A 1 325 ? 44.833 -11.023 -60.531 1.00 76.25 325 GLY A O 1
ATOM 2399 N N . GLY A 1 326 ? 45.619 -9.364 -59.222 1.00 84.38 326 GLY A N 1
ATOM 2400 C CA . GLY A 1 326 ? 45.329 -8.283 -60.170 1.00 84.38 326 GLY A CA 1
ATOM 2401 C C . GLY A 1 326 ? 45.120 -6.908 -59.523 1.00 84.38 326 GLY A C 1
ATOM 2402 O O . GLY A 1 326 ? 45.905 -6.468 -58.686 1.00 84.38 326 GLY A O 1
ATOM 2403 N N . TYR A 1 327 ? 44.092 -6.177 -59.959 1.00 85.00 327 TYR A N 1
ATOM 2404 C CA . TYR A 1 327 ? 43.764 -4.858 -59.407 1.00 85.00 327 TYR A CA 1
ATOM 2405 C C . TYR A 1 327 ? 42.285 -4.488 -59.584 1.00 85.00 327 TYR A C 1
ATOM 2407 O O . TYR A 1 327 ? 41.582 -5.060 -60.414 1.00 85.00 327 TYR A O 1
ATOM 2415 N N . ILE A 1 328 ? 41.815 -3.498 -58.827 1.00 83.50 328 ILE A N 1
ATOM 2416 C CA . ILE A 1 328 ? 40.466 -2.932 -58.928 1.00 83.50 328 ILE A CA 1
ATOM 2417 C C . ILE A 1 328 ? 40.580 -1.430 -59.210 1.00 83.50 328 ILE A C 1
ATOM 2419 O O . ILE A 1 328 ? 41.215 -0.700 -58.451 1.00 83.50 328 ILE A O 1
ATOM 2423 N N . ASP A 1 329 ? 39.958 -0.988 -60.303 1.00 85.50 329 ASP A N 1
ATOM 2424 C CA . ASP A 1 329 ? 39.847 0.414 -60.728 1.00 85.50 329 ASP A CA 1
ATOM 2425 C C . ASP A 1 329 ? 38.389 0.896 -60.639 1.00 85.50 329 ASP A C 1
ATOM 2427 O O . ASP A 1 329 ? 37.445 0.111 -60.749 1.00 85.50 329 ASP A O 1
ATOM 2431 N N . ASN A 1 330 ? 38.193 2.212 -60.518 1.00 83.44 330 ASN A N 1
ATOM 2432 C CA . ASN A 1 330 ? 36.881 2.878 -60.518 1.00 83.44 330 ASN A CA 1
ATOM 2433 C C . ASN A 1 330 ? 35.861 2.314 -59.505 1.00 83.44 330 ASN A C 1
ATOM 2435 O O . ASN A 1 330 ? 34.655 2.324 -59.767 1.00 83.44 330 ASN A O 1
ATOM 2439 N N . ALA A 1 331 ? 36.328 1.798 -58.365 1.00 81.50 331 ALA A N 1
ATOM 2440 C CA . ALA A 1 331 ? 35.440 1.304 -57.320 1.00 81.50 331 ALA A CA 1
ATOM 2441 C C . ALA A 1 331 ? 34.625 2.459 -56.700 1.00 81.50 331 ALA A C 1
ATOM 2443 O O . ALA A 1 331 ? 35.133 3.563 -56.516 1.00 81.50 331 ALA A O 1
ATOM 2444 N N . ARG A 1 332 ? 33.344 2.216 -56.411 1.00 81.88 332 ARG A N 1
ATOM 2445 C CA . ARG A 1 332 ? 32.399 3.182 -55.829 1.00 81.88 332 ARG A CA 1
ATOM 2446 C C . ARG A 1 332 ? 31.246 2.452 -55.154 1.00 81.88 332 ARG A C 1
ATOM 2448 O O . ARG A 1 332 ? 30.556 1.663 -55.810 1.00 81.88 332 ARG A O 1
ATOM 2455 N N . VAL A 1 333 ? 31.000 2.762 -53.883 1.00 78.69 333 VAL A N 1
ATOM 2456 C CA . VAL A 1 333 ? 29.855 2.258 -53.109 1.00 78.69 333 VAL A CA 1
ATOM 2457 C C . VAL A 1 333 ? 28.809 3.365 -52.988 1.00 78.69 333 VAL A C 1
ATOM 2459 O O . VAL A 1 333 ? 29.147 4.543 -52.885 1.00 78.69 333 VAL A O 1
ATOM 2462 N N . ARG A 1 334 ? 27.526 2.999 -53.036 1.00 79.56 334 ARG A N 1
ATOM 2463 C CA . ARG A 1 334 ? 26.386 3.907 -52.860 1.00 79.56 334 ARG A CA 1
ATOM 2464 C C . ARG A 1 334 ? 25.299 3.250 -52.016 1.00 79.56 334 ARG A C 1
ATOM 2466 O O . ARG A 1 334 ? 24.907 2.124 -52.316 1.00 79.56 334 ARG A O 1
ATOM 2473 N N . ILE A 1 335 ? 24.784 3.950 -51.006 1.00 79.62 335 ILE A N 1
ATOM 2474 C CA . ILE A 1 335 ? 23.675 3.481 -50.156 1.00 79.62 335 ILE A CA 1
ATOM 2475 C C . ILE A 1 335 ? 22.662 4.626 -50.009 1.00 79.62 335 ILE A C 1
ATOM 2477 O O . ILE A 1 335 ? 23.019 5.659 -49.445 1.00 79.62 335 ILE A O 1
ATOM 2481 N N . PRO A 1 336 ? 21.413 4.485 -50.489 1.00 80.62 336 PRO A N 1
ATOM 2482 C CA . PRO A 1 336 ? 20.410 5.537 -50.344 1.00 80.62 336 PRO A CA 1
ATOM 2483 C C . PRO A 1 336 ? 20.120 5.882 -48.874 1.00 80.62 336 PRO A C 1
ATOM 2485 O O . PRO A 1 336 ? 19.996 4.976 -48.045 1.00 80.62 336 PRO A O 1
ATOM 2488 N N . GLY A 1 337 ? 19.922 7.164 -48.554 1.00 74.44 337 GLY A N 1
ATOM 2489 C CA . GLY A 1 337 ? 19.654 7.639 -47.188 1.00 74.44 337 GLY A CA 1
ATOM 2490 C C . GLY A 1 337 ? 18.403 6.999 -46.573 1.00 74.44 337 GLY A C 1
ATOM 2491 O O . GLY A 1 337 ? 18.410 6.586 -45.414 1.00 74.44 337 GLY A O 1
ATOM 2492 N N . GLY A 1 338 ? 17.372 6.770 -47.395 1.00 78.00 338 GLY A N 1
ATOM 2493 C CA . GLY A 1 338 ? 16.189 5.963 -47.058 1.00 78.00 338 GLY A CA 1
ATOM 2494 C C . GLY A 1 338 ? 16.505 4.558 -46.543 1.00 78.00 338 GLY A C 1
ATOM 2495 O O . GLY A 1 338 ? 15.854 4.077 -45.612 1.00 78.00 338 GLY A O 1
ATOM 2496 N N . ASN A 1 339 ? 17.533 3.910 -47.088 1.00 82.62 339 ASN A N 1
ATOM 2497 C CA . ASN A 1 339 ? 17.924 2.562 -46.689 1.00 82.62 339 ASN A CA 1
ATOM 2498 C C . ASN A 1 339 ? 18.817 2.563 -45.446 1.00 82.62 339 ASN A C 1
ATOM 2500 O O . ASN A 1 339 ? 18.732 1.624 -44.657 1.00 82.62 339 ASN A O 1
ATOM 2504 N N . ILE A 1 340 ? 19.602 3.623 -45.227 1.00 78.69 340 ILE A N 1
ATOM 2505 C CA . ILE A 1 340 ? 20.324 3.849 -43.966 1.00 78.69 340 ILE A CA 1
ATOM 2506 C C . ILE A 1 340 ? 19.324 4.061 -42.828 1.00 78.69 340 ILE A C 1
ATOM 2508 O O . ILE A 1 340 ? 19.389 3.340 -41.831 1.00 78.69 340 ILE A O 1
ATOM 2512 N N . CYS A 1 341 ? 18.334 4.950 -43.005 1.00 78.56 341 CYS A N 1
ATOM 2513 C CA . CYS A 1 341 ? 17.241 5.089 -42.042 1.00 78.56 341 CYS A CA 1
ATOM 2514 C C . CYS A 1 341 ? 16.545 3.740 -41.804 1.00 78.56 341 CYS A C 1
ATOM 2516 O O . CYS A 1 341 ? 16.378 3.343 -40.658 1.00 78.56 341 CYS A O 1
ATOM 2518 N N . THR A 1 342 ? 16.196 3.000 -42.864 1.00 84.12 342 THR A N 1
ATOM 2519 C CA . THR A 1 342 ? 15.499 1.706 -42.744 1.00 84.12 342 THR A CA 1
ATOM 2520 C C . THR A 1 342 ? 16.323 0.661 -41.984 1.00 84.12 342 THR A C 1
ATOM 2522 O O . THR A 1 342 ? 15.783 0.001 -41.097 1.00 84.12 342 THR A O 1
ATOM 2525 N N . GLY A 1 343 ? 17.619 0.526 -42.284 1.00 84.38 343 GLY A N 1
ATOM 2526 C CA . GLY A 1 343 ? 18.519 -0.415 -41.611 1.00 84.38 343 GLY A CA 1
ATOM 2527 C C . GLY A 1 343 ? 18.699 -0.092 -40.128 1.00 84.38 343 GLY A C 1
ATOM 2528 O O . GLY A 1 343 ? 18.556 -0.974 -39.281 1.00 84.38 343 GLY A O 1
ATOM 2529 N N . ILE A 1 344 ? 18.909 1.186 -39.797 1.00 83.12 344 ILE A N 1
ATOM 2530 C CA . ILE A 1 344 ? 19.024 1.654 -38.408 1.00 83.12 344 ILE A CA 1
ATOM 2531 C C . ILE A 1 344 ? 17.688 1.497 -37.670 1.00 83.12 344 ILE A C 1
ATOM 2533 O O . ILE A 1 344 ? 17.679 1.013 -36.540 1.00 83.12 344 ILE A O 1
ATOM 2537 N N . THR A 1 345 ? 16.547 1.811 -38.298 1.00 83.38 345 THR A N 1
ATOM 2538 C CA . THR A 1 345 ? 15.216 1.576 -37.713 1.00 83.38 345 THR A CA 1
ATOM 2539 C C . THR A 1 345 ? 14.979 0.093 -37.438 1.00 83.38 345 THR A C 1
ATOM 2541 O O . THR A 1 345 ? 14.503 -0.246 -36.353 1.00 83.38 345 THR A O 1
ATOM 2544 N N . ALA A 1 346 ? 15.310 -0.795 -38.380 1.00 86.06 346 ALA A N 1
ATOM 2545 C CA . ALA A 1 346 ? 15.148 -2.238 -38.223 1.00 86.06 346 ALA A CA 1
ATOM 2546 C C . ALA A 1 346 ? 16.041 -2.786 -37.101 1.00 86.06 346 ALA A C 1
ATOM 2548 O O . ALA A 1 346 ? 15.548 -3.482 -36.212 1.00 86.06 346 ALA A O 1
ATOM 2549 N N . TRP A 1 347 ? 17.320 -2.404 -37.085 1.00 87.31 347 TRP A N 1
ATOM 2550 C CA . TRP A 1 347 ? 18.265 -2.813 -36.051 1.00 87.31 347 TRP A CA 1
ATOM 2551 C C . TRP A 1 347 ? 17.871 -2.286 -34.664 1.00 87.31 347 TRP A C 1
ATOM 2553 O O . TRP A 1 347 ? 17.767 -3.070 -33.720 1.00 87.31 347 TRP A O 1
ATOM 2563 N N . ALA A 1 348 ? 17.544 -0.994 -34.546 1.00 86.38 348 ALA A N 1
ATOM 2564 C CA . ALA A 1 348 ? 17.119 -0.383 -33.287 1.00 86.38 348 ALA A CA 1
ATOM 2565 C C . ALA A 1 348 ? 15.803 -0.991 -32.762 1.00 86.38 348 ALA A C 1
ATOM 2567 O O . ALA A 1 348 ? 15.598 -1.081 -31.553 1.00 86.38 348 ALA A O 1
ATOM 2568 N N . SER A 1 349 ? 14.931 -1.475 -33.654 1.00 85.25 349 SER A N 1
ATOM 2569 C CA . SER A 1 349 ? 13.699 -2.186 -33.282 1.00 85.25 349 SER A CA 1
ATOM 2570 C C . SER A 1 349 ? 13.944 -3.571 -32.667 1.00 85.25 349 SER A C 1
ATOM 2572 O O . SER A 1 349 ? 12.994 -4.185 -32.190 1.00 85.25 349 SER A O 1
ATOM 2574 N N . ASN A 1 350 ? 15.173 -4.093 -32.623 1.00 89.00 350 ASN A N 1
ATOM 2575 C CA . ASN A 1 350 ? 15.466 -5.277 -31.806 1.00 89.00 350 ASN A CA 1
ATOM 2576 C C . ASN A 1 350 ? 15.412 -4.964 -30.300 1.00 89.00 350 ASN A C 1
ATOM 2578 O O . ASN A 1 350 ? 15.057 -5.840 -29.514 1.00 89.00 350 ASN A O 1
ATOM 2582 N N . TYR A 1 351 ? 15.675 -3.713 -29.905 1.00 88.88 351 TYR A N 1
ATOM 2583 C CA . TYR A 1 351 ? 15.662 -3.229 -28.520 1.00 88.88 351 TYR A CA 1
ATOM 2584 C C . TYR A 1 351 ? 14.254 -2.836 -28.025 1.00 88.88 351 TYR A C 1
ATOM 2586 O O . TYR A 1 351 ? 14.097 -1.860 -27.297 1.00 88.88 351 TYR A O 1
ATOM 2594 N N . ASP A 1 352 ? 13.227 -3.602 -28.406 1.00 86.31 352 ASP A N 1
ATOM 2595 C CA . ASP A 1 352 ? 11.890 -3.521 -27.802 1.00 86.31 352 ASP A CA 1
ATOM 2596 C C . ASP A 1 352 ? 11.602 -4.770 -26.947 1.00 86.31 352 ASP A C 1
ATOM 2598 O O . ASP A 1 352 ? 12.201 -5.834 -27.129 1.00 86.31 352 ASP A O 1
ATOM 2602 N N . ILE A 1 353 ? 10.601 -4.680 -26.070 1.00 87.56 353 ILE A N 1
ATOM 2603 C CA . ILE A 1 353 ? 10.026 -5.846 -25.384 1.00 87.56 353 ILE A CA 1
ATOM 2604 C C . ILE A 1 353 ? 9.060 -6.574 -26.328 1.00 87.56 353 ILE A C 1
ATOM 2606 O O . ILE A 1 353 ? 8.199 -5.944 -26.945 1.00 87.56 353 ILE A O 1
ATOM 2610 N N . GLY A 1 354 ? 9.162 -7.902 -26.431 1.00 85.25 354 GLY A N 1
ATOM 2611 C CA . GLY A 1 354 ? 8.235 -8.697 -27.242 1.00 85.25 354 GLY A CA 1
ATOM 2612 C C . GLY A 1 354 ? 8.720 -10.110 -27.565 1.00 85.25 354 GLY A C 1
ATOM 2613 O O . GLY A 1 354 ? 9.841 -10.496 -27.245 1.00 85.25 354 GLY A O 1
ATOM 2614 N N . VAL A 1 355 ? 7.866 -10.890 -28.235 1.00 80.56 355 VAL A N 1
ATOM 2615 C CA . VAL A 1 355 ? 8.196 -12.254 -28.687 1.00 80.56 355 VAL A CA 1
ATOM 2616 C C . VAL A 1 355 ? 9.409 -12.212 -29.627 1.00 80.56 355 VAL A C 1
ATOM 2618 O O . VAL A 1 355 ? 9.451 -11.409 -30.554 1.00 80.56 355 VAL A O 1
ATOM 2621 N N . GLY A 1 356 ? 10.418 -13.048 -29.363 1.00 81.12 356 GLY A N 1
ATOM 2622 C CA . GLY A 1 356 ? 11.704 -13.066 -30.079 1.00 81.12 356 GLY A CA 1
ATOM 2623 C C . GLY A 1 356 ? 12.697 -11.978 -29.635 1.00 81.12 356 GLY A C 1
ATOM 2624 O O . GLY A 1 356 ? 13.897 -12.252 -29.533 1.00 81.12 356 GLY A O 1
ATOM 2625 N N . LYS A 1 357 ? 12.201 -10.783 -29.291 1.00 87.88 357 LYS A N 1
ATOM 2626 C CA . LYS A 1 357 ? 12.980 -9.659 -28.742 1.00 87.88 357 LYS A CA 1
ATOM 2627 C C . LYS A 1 357 ? 13.280 -9.866 -27.243 1.00 87.88 357 LYS A C 1
ATOM 2629 O O . LYS A 1 357 ? 13.534 -10.999 -26.826 1.00 87.88 357 LYS A O 1
ATOM 2634 N N . TYR A 1 358 ? 13.333 -8.802 -26.440 1.00 92.56 358 TYR A N 1
ATOM 2635 C CA . TYR A 1 358 ? 13.670 -8.873 -25.014 1.00 92.56 358 TYR A CA 1
ATOM 2636 C C . TYR A 1 358 ? 12.454 -9.158 -24.109 1.00 92.56 358 TYR A C 1
ATOM 2638 O O . TYR A 1 358 ? 11.301 -8.936 -24.488 1.00 92.56 358 TYR A O 1
ATOM 2646 N N . SER A 1 359 ? 12.727 -9.662 -22.900 1.00 91.44 359 SER A N 1
ATOM 2647 C CA . SER A 1 359 ? 11.745 -10.019 -21.865 1.00 91.44 359 SER A CA 1
ATOM 2648 C C . SER A 1 359 ? 11.681 -8.946 -20.776 1.00 91.44 359 SER A C 1
ATOM 2650 O O . SER A 1 359 ? 12.721 -8.456 -20.350 1.00 91.44 359 SER A O 1
ATOM 2652 N N . GLY A 1 360 ? 10.487 -8.592 -20.296 1.00 92.00 360 GLY A N 1
ATOM 2653 C CA . GLY A 1 360 ? 10.299 -7.460 -19.384 1.00 92.00 360 GLY A CA 1
ATOM 2654 C C . GLY A 1 360 ? 9.433 -7.764 -18.166 1.00 92.00 360 GLY A C 1
ATOM 2655 O O . GLY A 1 360 ? 8.393 -8.408 -18.282 1.00 92.00 360 GLY A O 1
ATOM 2656 N N . GLN A 1 361 ? 9.823 -7.234 -17.004 1.00 93.38 361 GLN A N 1
ATOM 2657 C CA . GLN A 1 361 ? 9.104 -7.356 -15.727 1.00 93.38 361 GLN A CA 1
ATOM 2658 C C . GLN A 1 361 ? 8.456 -6.028 -15.304 1.00 93.38 361 GLN A C 1
ATOM 2660 O O . GLN A 1 361 ? 8.416 -5.695 -14.121 1.00 93.38 361 GLN A O 1
ATOM 2665 N N . ALA A 1 362 ? 7.918 -5.265 -16.264 1.00 89.88 362 ALA A N 1
ATOM 2666 C CA . ALA A 1 362 ? 7.348 -3.931 -16.039 1.00 89.88 362 ALA A CA 1
ATOM 2667 C C . ALA A 1 362 ? 6.294 -3.896 -14.916 1.00 89.88 362 ALA A C 1
ATOM 2669 O O . ALA A 1 362 ? 6.275 -2.964 -14.119 1.00 89.88 362 ALA A O 1
ATOM 2670 N N . ALA A 1 363 ? 5.462 -4.937 -14.799 1.00 92.19 363 ALA A N 1
ATOM 2671 C CA . ALA A 1 363 ? 4.465 -5.056 -13.730 1.00 92.19 363 ALA A CA 1
ATOM 2672 C C . ALA A 1 363 ? 5.073 -5.021 -12.312 1.00 92.19 363 ALA A C 1
ATOM 2674 O O . ALA A 1 363 ? 4.384 -4.631 -11.376 1.00 92.19 363 ALA A O 1
ATOM 2675 N N . ARG A 1 364 ? 6.356 -5.389 -12.173 1.00 93.50 364 ARG A N 1
ATOM 2676 C CA . ARG A 1 364 ? 7.112 -5.433 -10.915 1.00 93.50 364 ARG A CA 1
ATOM 2677 C C . ARG A 1 364 ? 8.083 -4.266 -10.772 1.00 93.50 364 ARG A C 1
ATOM 2679 O O . ARG A 1 364 ? 8.095 -3.599 -9.753 1.00 93.50 364 ARG A O 1
ATOM 2686 N N . LEU A 1 365 ? 8.898 -4.016 -11.796 1.00 91.62 365 LEU A N 1
ATOM 2687 C CA . LEU A 1 365 ? 10.057 -3.118 -11.719 1.00 91.62 365 LEU A CA 1
ATOM 2688 C C . LEU A 1 365 ? 9.820 -1.712 -12.292 1.00 91.62 365 LEU A C 1
ATOM 2690 O O . LEU A 1 365 ? 10.712 -0.869 -12.198 1.00 91.62 365 LEU A O 1
ATOM 2694 N N . ALA A 1 366 ? 8.667 -1.425 -12.906 1.00 87.62 366 ALA A N 1
ATOM 2695 C CA . ALA A 1 366 ? 8.462 -0.109 -13.504 1.00 87.62 366 ALA A CA 1
ATOM 2696 C C . ALA A 1 366 ? 8.404 1.015 -12.452 1.00 87.62 366 ALA A C 1
ATOM 2698 O O . ALA A 1 366 ? 7.806 0.882 -11.390 1.00 87.62 366 ALA A O 1
ATOM 2699 N N . VAL A 1 367 ? 8.994 2.167 -12.772 1.00 83.81 367 VAL A N 1
ATOM 2700 C CA . VAL A 1 367 ? 8.957 3.373 -11.930 1.00 83.81 367 VAL A CA 1
ATOM 2701 C C . VAL A 1 367 ? 7.980 4.404 -12.499 1.00 83.81 367 VAL A C 1
ATOM 2703 O O . VAL A 1 367 ? 8.370 5.461 -13.001 1.00 83.81 367 VAL A O 1
ATOM 2706 N N . ALA A 1 368 ? 6.689 4.066 -12.450 1.00 79.00 368 ALA A N 1
ATOM 2707 C CA . ALA A 1 368 ? 5.582 4.897 -12.925 1.00 79.00 368 ALA A CA 1
ATOM 2708 C C . ALA A 1 368 ? 4.478 5.046 -11.861 1.00 79.00 368 ALA A C 1
ATOM 2710 O O . ALA A 1 368 ? 4.449 4.336 -10.862 1.00 79.00 368 ALA A O 1
ATOM 2711 N N . THR A 1 369 ? 3.550 5.981 -12.077 1.00 80.88 369 THR A N 1
ATOM 2712 C CA . 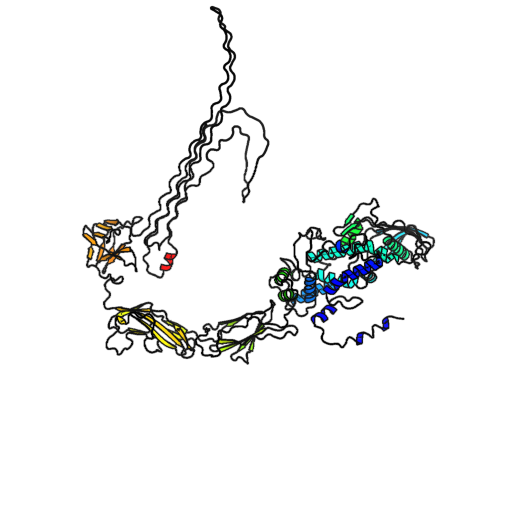THR A 1 369 ? 2.468 6.318 -11.130 1.00 80.88 369 THR A CA 1
ATOM 2713 C C . THR A 1 369 ? 1.355 5.271 -11.026 1.00 80.88 369 THR A C 1
ATOM 2715 O O . THR A 1 369 ? 0.501 5.395 -10.152 1.00 80.88 369 THR A O 1
ATOM 2718 N N . ASN A 1 370 ? 1.321 4.283 -11.924 1.00 83.88 370 ASN A N 1
ATOM 2719 C CA . ASN A 1 370 ? 0.226 3.317 -12.061 1.00 83.88 370 ASN A CA 1
ATOM 2720 C C . ASN A 1 370 ? 0.669 1.897 -12.475 1.00 83.88 370 ASN A C 1
ATOM 2722 O O . ASN A 1 370 ? -0.176 1.092 -12.865 1.00 83.88 370 ASN A O 1
ATOM 2726 N N . VAL A 1 371 ? 1.973 1.601 -12.471 1.00 87.19 371 VAL A N 1
ATOM 2727 C CA . VAL A 1 371 ? 2.519 0.281 -12.823 1.00 87.19 371 VAL A CA 1
ATOM 2728 C C . VAL A 1 371 ? 3.914 0.103 -12.223 1.00 87.19 371 VAL A C 1
ATOM 2730 O O . VAL A 1 371 ? 4.690 1.059 -12.174 1.00 87.19 371 VAL A O 1
ATOM 2733 N N . GLY A 1 372 ? 4.215 -1.132 -11.816 1.00 89.69 372 GLY A N 1
ATOM 2734 C CA . GLY A 1 372 ? 5.441 -1.510 -11.126 1.00 89.69 372 GLY A CA 1
ATOM 2735 C C . GLY A 1 372 ? 5.226 -1.544 -9.621 1.00 89.69 372 GLY A C 1
ATOM 2736 O O . GLY A 1 372 ? 5.356 -0.522 -8.957 1.00 89.69 372 GLY A O 1
ATOM 2737 N N . ASP A 1 373 ? 4.873 -2.724 -9.126 1.00 92.75 373 ASP A N 1
ATOM 2738 C CA . ASP A 1 373 ? 4.732 -3.081 -7.713 1.00 92.75 373 ASP A CA 1
ATOM 2739 C C . ASP A 1 373 ? 5.652 -4.294 -7.484 1.00 92.75 373 ASP A C 1
ATOM 2741 O O . ASP A 1 373 ? 5.383 -5.399 -7.977 1.00 92.75 373 ASP A O 1
ATOM 2745 N N . LEU A 1 374 ? 6.814 -4.064 -6.864 1.00 92.44 374 LEU A N 1
ATOM 2746 C CA . LEU A 1 374 ? 7.855 -5.086 -6.757 1.00 92.44 374 LEU A CA 1
ATOM 2747 C C . LEU A 1 374 ? 7.546 -6.067 -5.621 1.00 92.44 374 LEU A C 1
ATOM 2749 O O . LEU A 1 374 ? 7.737 -7.280 -5.780 1.00 92.44 374 LEU A O 1
ATOM 2753 N N . ASN A 1 375 ? 7.062 -5.550 -4.491 1.00 89.94 375 ASN A N 1
ATOM 2754 C CA . ASN A 1 375 ? 6.826 -6.331 -3.283 1.00 89.94 375 ASN A CA 1
ATOM 2755 C C . ASN A 1 375 ? 5.446 -7.032 -3.248 1.00 89.94 375 ASN A C 1
ATOM 2757 O O . ASN A 1 375 ? 5.330 -8.081 -2.609 1.00 89.94 375 ASN A O 1
ATOM 2761 N N . GLY A 1 376 ? 4.453 -6.532 -3.992 1.00 89.19 376 GLY A N 1
ATOM 2762 C CA . GLY A 1 376 ? 3.077 -7.027 -4.059 1.00 89.19 376 GLY A CA 1
ATOM 2763 C C . GLY A 1 376 ? 2.103 -6.409 -3.044 1.00 89.19 376 GLY A C 1
ATOM 2764 O O . GLY A 1 376 ? 1.077 -7.035 -2.769 1.00 89.19 376 GLY A O 1
ATOM 2765 N N . ASP A 1 377 ? 2.413 -5.252 -2.446 1.00 87.38 377 ASP A N 1
ATOM 2766 C CA . ASP A 1 377 ? 1.595 -4.604 -1.404 1.00 87.38 377 ASP A CA 1
ATOM 2767 C C . ASP A 1 377 ? 0.556 -3.592 -1.933 1.00 87.38 377 ASP A C 1
ATOM 2769 O O . ASP A 1 377 ? -0.314 -3.147 -1.177 1.00 87.38 377 ASP A O 1
ATOM 2773 N N . GLY A 1 378 ? 0.585 -3.281 -3.235 1.00 90.38 378 GLY A N 1
ATOM 2774 C CA . GLY A 1 378 ? -0.304 -2.320 -3.891 1.00 90.38 378 GLY A CA 1
ATOM 2775 C C . GLY A 1 378 ? 0.225 -0.880 -3.958 1.00 90.38 378 GLY A C 1
ATOM 2776 O O . GLY A 1 378 ? -0.448 -0.019 -4.536 1.00 90.38 378 GLY A O 1
ATOM 2777 N N . VAL A 1 379 ? 1.410 -0.590 -3.412 1.00 91.75 379 VAL A N 1
ATOM 2778 C CA . VAL A 1 379 ? 2.111 0.691 -3.565 1.00 91.75 379 VAL A CA 1
ATOM 2779 C C . VAL A 1 379 ? 3.118 0.591 -4.710 1.00 91.75 379 VAL A C 1
ATOM 2781 O O . VAL A 1 379 ? 4.075 -0.168 -4.663 1.00 91.75 379 VAL A O 1
ATOM 2784 N N . PHE A 1 380 ? 2.940 1.399 -5.758 1.00 92.81 380 PHE A N 1
ATOM 2785 C CA . PHE A 1 380 ? 3.879 1.396 -6.884 1.00 92.81 380 PHE A CA 1
ATOM 2786 C C . PHE A 1 380 ? 5.259 1.964 -6.506 1.00 92.81 380 PHE A C 1
ATOM 2788 O O . PHE A 1 380 ? 5.335 2.972 -5.796 1.00 92.81 380 PHE A O 1
ATOM 2795 N N . ASN A 1 381 ? 6.330 1.427 -7.105 1.00 91.06 381 ASN A N 1
ATOM 2796 C CA . ASN A 1 381 ? 7.734 1.811 -6.875 1.00 91.06 381 ASN A CA 1
ATOM 2797 C C . ASN A 1 381 ? 7.958 3.338 -6.832 1.00 91.06 381 ASN A C 1
ATOM 2799 O O . ASN A 1 381 ? 8.679 3.872 -5.987 1.00 91.06 381 ASN A O 1
ATOM 2803 N N . PHE A 1 382 ? 7.324 4.082 -7.745 1.00 88.75 382 PHE A N 1
ATOM 2804 C CA . PHE A 1 382 ? 7.445 5.543 -7.813 1.00 88.75 382 PHE A CA 1
ATOM 2805 C C . PHE A 1 382 ? 6.883 6.259 -6.567 1.00 88.75 382 PHE A C 1
ATOM 2807 O O . PHE A 1 382 ? 7.439 7.269 -6.117 1.00 88.75 382 PHE A O 1
ATOM 2814 N N . SER A 1 383 ? 5.808 5.727 -5.984 1.00 91.06 383 SER A N 1
ATOM 2815 C CA . SER A 1 383 ? 5.224 6.210 -4.731 1.00 91.06 383 SER A CA 1
ATOM 2816 C C . SER A 1 383 ? 6.140 5.897 -3.546 1.00 91.06 383 SER A C 1
ATOM 2818 O O . SER A 1 383 ? 6.389 6.786 -2.731 1.00 91.06 383 SER A O 1
ATOM 2820 N N . SER A 1 384 ? 6.722 4.696 -3.485 1.00 91.81 384 SER A N 1
ATOM 2821 C CA . SER A 1 384 ? 7.687 4.307 -2.444 1.00 91.81 384 SER A CA 1
ATOM 2822 C C . SER A 1 384 ? 8.970 5.134 -2.476 1.00 91.81 384 SER A C 1
ATOM 2824 O O . SER A 1 384 ? 9.446 5.555 -1.423 1.00 91.81 384 SER A O 1
ATOM 2826 N N . TRP A 1 385 ? 9.498 5.443 -3.665 1.00 90.88 385 TRP A N 1
ATOM 2827 C CA . TRP A 1 385 ? 10.602 6.397 -3.833 1.00 90.88 385 TRP A CA 1
ATOM 2828 C C . TRP A 1 385 ? 10.220 7.807 -3.365 1.00 90.88 385 TRP A C 1
ATOM 2830 O O . TRP A 1 385 ? 10.966 8.458 -2.635 1.00 90.88 385 TRP A O 1
ATOM 2840 N N . THR A 1 386 ? 9.024 8.279 -3.725 1.00 89.81 386 THR A N 1
ATOM 2841 C CA . THR A 1 386 ? 8.528 9.585 -3.261 1.00 89.81 386 THR A CA 1
ATOM 2842 C C . THR A 1 386 ? 8.401 9.618 -1.729 1.00 89.81 386 THR A C 1
ATOM 2844 O O . THR A 1 386 ? 8.764 10.610 -1.098 1.00 89.81 386 THR A O 1
ATOM 2847 N N . ALA A 1 387 ? 7.977 8.509 -1.115 1.00 91.00 387 ALA A N 1
ATOM 2848 C CA . ALA A 1 387 ? 7.886 8.327 0.334 1.00 91.00 387 ALA A CA 1
ATOM 2849 C C . ALA A 1 387 ? 9.234 8.021 1.029 1.00 91.00 387 ALA A C 1
ATOM 2851 O O . ALA A 1 387 ? 9.298 8.030 2.262 1.00 91.00 387 ALA A O 1
ATOM 2852 N N . SER A 1 388 ? 10.319 7.760 0.288 1.00 90.75 388 SER A N 1
ATOM 2853 C CA . SER A 1 388 ? 11.673 7.600 0.847 1.00 90.75 388 SER A CA 1
ATOM 2854 C C . SER A 1 388 ? 12.409 8.933 1.031 1.00 90.75 388 SER A C 1
ATOM 2856 O O . SER A 1 388 ? 13.514 8.958 1.572 1.00 90.75 388 SER A O 1
ATOM 2858 N N . GLY A 1 389 ? 11.830 10.043 0.554 1.00 89.06 389 GLY A N 1
ATOM 2859 C CA . GLY A 1 389 ? 12.479 11.356 0.547 1.00 89.06 389 GLY A CA 1
ATOM 2860 C C . GLY A 1 389 ? 13.684 11.446 -0.399 1.00 89.06 389 GLY A C 1
ATOM 2861 O O . GLY A 1 389 ? 14.456 12.396 -0.301 1.00 89.06 389 GLY A O 1
ATOM 2862 N N . GLY A 1 390 ? 13.861 10.468 -1.296 1.00 85.75 390 GLY A N 1
ATOM 2863 C CA . GLY A 1 390 ? 15.028 10.353 -2.173 1.00 85.75 390 GLY A CA 1
ATOM 2864 C C . GLY A 1 390 ? 16.192 9.537 -1.598 1.00 85.75 390 GLY A C 1
ATOM 2865 O O . GLY A 1 390 ? 17.265 9.510 -2.196 1.00 85.75 390 GLY A O 1
ATOM 2866 N N . SER A 1 391 ? 16.009 8.857 -0.460 1.00 90.62 391 SER A N 1
ATOM 2867 C CA . SER A 1 391 ? 16.965 7.852 0.019 1.00 90.62 391 SER A CA 1
ATOM 2868 C C . SER A 1 391 ? 16.783 6.533 -0.741 1.00 90.62 391 SER A C 1
ATOM 2870 O O . SER A 1 391 ? 15.663 6.023 -0.844 1.00 90.62 391 SER A O 1
ATOM 2872 N N . PHE A 1 392 ? 17.883 5.969 -1.252 1.00 89.00 392 PHE A N 1
ATOM 2873 C CA . PHE A 1 392 ? 17.879 4.655 -1.901 1.00 89.00 392 PHE A CA 1
ATOM 2874 C C . PHE A 1 392 ? 17.592 3.530 -0.902 1.00 89.00 392 PHE A C 1
ATOM 2876 O O . PHE A 1 392 ? 16.690 2.737 -1.146 1.00 89.00 392 PHE A O 1
ATOM 2883 N N . ASP A 1 393 ? 18.263 3.498 0.251 1.00 88.25 393 ASP A N 1
ATOM 2884 C CA . ASP A 1 393 ? 18.065 2.434 1.246 1.00 88.25 393 ASP A CA 1
ATOM 2885 C C . ASP A 1 393 ? 16.629 2.425 1.784 1.00 88.25 393 ASP A C 1
ATOM 2887 O O . ASP A 1 393 ? 16.004 1.372 1.900 1.00 88.25 393 ASP A O 1
ATOM 2891 N N . ALA A 1 394 ? 16.053 3.603 2.048 1.00 88.50 394 ALA A N 1
ATOM 2892 C CA . ALA A 1 394 ? 14.664 3.706 2.491 1.00 88.50 394 ALA A CA 1
ATOM 2893 C C . ALA A 1 394 ? 13.647 3.394 1.376 1.00 88.50 394 ALA A C 1
ATOM 2895 O O . ALA A 1 394 ? 12.511 3.049 1.686 1.00 88.50 394 ALA A O 1
ATOM 2896 N N . TYR A 1 395 ? 14.028 3.491 0.100 1.00 91.19 395 TYR A N 1
ATOM 2897 C CA . TYR A 1 395 ? 13.226 3.019 -1.035 1.00 91.19 395 TYR A CA 1
ATOM 2898 C C . TYR A 1 395 ? 13.320 1.494 -1.179 1.00 91.19 395 TYR A C 1
ATOM 2900 O O . TYR A 1 395 ? 12.296 0.817 -1.207 1.00 91.19 395 TYR A O 1
ATOM 2908 N N . ALA A 1 396 ? 14.532 0.939 -1.159 1.00 90.06 396 ALA A N 1
ATOM 2909 C CA . ALA A 1 396 ? 14.774 -0.495 -1.256 1.00 90.06 396 ALA A CA 1
ATOM 2910 C C . ALA A 1 396 ? 14.211 -1.282 -0.056 1.00 90.06 396 ALA A C 1
ATOM 2912 O O . ALA A 1 396 ? 13.784 -2.419 -0.234 1.00 90.06 396 ALA A O 1
ATOM 2913 N N . MET A 1 397 ? 14.158 -0.701 1.152 1.00 88.81 397 MET A N 1
ATOM 2914 C CA . MET A 1 397 ? 13.486 -1.334 2.298 1.00 88.81 397 MET A CA 1
ATOM 2915 C C . MET A 1 397 ? 11.971 -1.444 2.091 1.00 88.81 397 MET A C 1
ATOM 2917 O O . MET A 1 397 ? 11.427 -2.524 2.328 1.00 88.81 397 MET A O 1
ATOM 2921 N N . ARG A 1 398 ? 11.323 -0.372 1.597 1.00 90.31 398 ARG A N 1
ATOM 2922 C CA . ARG A 1 398 ? 9.882 -0.338 1.271 1.00 90.31 398 ARG A CA 1
ATOM 2923 C C . ARG A 1 398 ? 9.532 -1.388 0.223 1.00 90.31 398 ARG A C 1
ATOM 2925 O O . ARG A 1 398 ? 8.678 -2.233 0.456 1.00 90.31 398 ARG A O 1
ATOM 2932 N N . GLU A 1 399 ? 10.281 -1.405 -0.876 1.00 90.88 399 GLU A N 1
ATOM 2933 C CA . GLU A 1 399 ? 10.136 -2.394 -1.951 1.00 90.88 399 GLU A CA 1
ATOM 2934 C C . GLU A 1 399 ? 10.682 -3.787 -1.590 1.00 90.88 399 GLU A C 1
ATOM 2936 O O . GLU A 1 399 ? 10.879 -4.628 -2.462 1.00 90.88 399 GLU A O 1
ATOM 2941 N N . ASN A 1 400 ? 10.981 -4.048 -0.314 1.00 89.19 400 ASN A N 1
ATOM 2942 C CA . ASN A 1 400 ? 11.577 -5.277 0.214 1.00 89.19 400 ASN A CA 1
ATOM 2943 C C . ASN A 1 400 ? 12.906 -5.734 -0.425 1.00 89.19 400 ASN A C 1
ATOM 2945 O O . ASN A 1 400 ? 13.470 -6.726 0.024 1.00 89.19 400 ASN A O 1
ATOM 2949 N N . ALA A 1 401 ? 13.477 -5.019 -1.393 1.00 88.06 401 ALA A N 1
ATOM 2950 C CA . ALA A 1 401 ? 14.780 -5.313 -1.988 1.00 88.06 401 ALA A CA 1
ATOM 2951 C C . ALA A 1 401 ? 15.960 -5.213 -0.993 1.00 88.06 401 ALA A C 1
ATOM 2953 O O . ALA A 1 401 ? 17.015 -5.804 -1.224 1.00 88.06 401 ALA A O 1
ATOM 2954 N N . LEU A 1 402 ? 15.799 -4.503 0.128 1.00 86.69 402 LEU A N 1
ATOM 2955 C CA . LEU A 1 402 ? 16.793 -4.393 1.200 1.00 86.69 402 LEU A CA 1
ATOM 2956 C C . LEU A 1 402 ? 16.206 -4.833 2.547 1.00 86.69 402 LEU A C 1
ATOM 2958 O O . LEU A 1 402 ? 15.264 -4.229 3.051 1.00 86.69 402 LEU A O 1
ATOM 2962 N N . THR A 1 403 ? 16.797 -5.857 3.163 1.00 83.88 403 THR A N 1
ATOM 2963 C CA . THR A 1 403 ? 16.466 -6.279 4.533 1.00 83.88 403 THR A CA 1
ATOM 2964 C C . THR A 1 403 ? 17.157 -5.380 5.572 1.00 83.88 403 THR A C 1
ATOM 2966 O O . THR A 1 403 ? 18.382 -5.243 5.503 1.00 83.88 403 THR A O 1
ATOM 2969 N N . PRO A 1 404 ? 16.441 -4.810 6.563 1.00 83.50 404 PRO A N 1
ATOM 2970 C CA . PRO A 1 404 ? 17.042 -3.975 7.607 1.00 83.50 404 PRO A CA 1
ATOM 2971 C C . PRO A 1 404 ? 18.118 -4.694 8.436 1.00 83.50 404 PRO A C 1
ATOM 2973 O O . PRO A 1 404 ? 17.903 -5.813 8.902 1.00 83.50 404 PRO A O 1
ATOM 2976 N N . ASN A 1 405 ? 19.246 -4.022 8.685 1.00 82.81 405 ASN A N 1
ATOM 2977 C CA . ASN A 1 405 ? 20.303 -4.498 9.578 1.00 82.81 405 ASN A CA 1
ATOM 2978 C C . ASN A 1 405 ? 20.867 -3.329 10.420 1.00 82.81 405 ASN A C 1
ATOM 2980 O O . ASN A 1 405 ? 21.430 -2.403 9.832 1.00 82.81 405 ASN A O 1
ATOM 2984 N N . PRO A 1 406 ? 20.738 -3.338 11.762 1.00 83.56 406 PRO A N 1
ATOM 2985 C CA . PRO A 1 406 ? 20.009 -4.320 12.569 1.00 83.56 406 PRO A CA 1
ATOM 2986 C C . PRO A 1 406 ? 18.487 -4.243 12.360 1.00 83.56 406 PRO A C 1
ATOM 2988 O O . PRO A 1 406 ? 17.938 -3.211 11.969 1.00 83.56 406 PRO A O 1
ATOM 2991 N N . VAL A 1 407 ? 17.781 -5.327 12.685 1.00 88.00 407 VAL A N 1
ATOM 2992 C CA . VAL A 1 407 ? 16.321 -5.293 12.852 1.00 88.00 407 VAL A CA 1
ATOM 2993 C C . VAL A 1 407 ? 16.004 -4.549 14.155 1.00 88.00 407 VAL A C 1
ATOM 2995 O O . VAL A 1 407 ? 16.648 -4.780 15.174 1.00 88.00 407 VAL A O 1
ATOM 2998 N N . THR A 1 408 ? 15.048 -3.615 14.141 1.00 89.94 408 THR A N 1
ATOM 2999 C CA . THR A 1 408 ? 14.718 -2.776 15.311 1.00 89.94 408 THR A CA 1
ATOM 3000 C C . THR A 1 408 ? 13.209 -2.635 15.494 1.00 89.94 408 THR A C 1
ATOM 3002 O O . THR A 1 408 ? 12.516 -2.075 14.640 1.00 89.94 408 THR A O 1
ATOM 3005 N N . ILE A 1 409 ? 12.721 -3.120 16.638 1.00 92.56 409 ILE A N 1
ATOM 3006 C CA . ILE A 1 409 ? 11.350 -2.928 17.122 1.00 92.56 409 ILE A CA 1
ATOM 3007 C C . ILE A 1 409 ? 11.231 -1.488 17.647 1.00 92.56 409 ILE A C 1
ATOM 3009 O O . ILE A 1 409 ? 11.917 -1.117 18.598 1.00 92.56 409 ILE A O 1
ATOM 3013 N N . SER A 1 410 ? 10.377 -0.676 17.021 1.00 93.12 410 SER A N 1
ATOM 3014 C CA . SER A 1 410 ? 10.117 0.725 17.390 1.00 93.12 410 SER A CA 1
ATOM 3015 C C . SER A 1 410 ? 9.027 0.877 18.454 1.00 93.12 410 SER A C 1
ATOM 3017 O O . SER A 1 410 ? 9.069 1.827 19.232 1.00 93.12 410 SER A O 1
ATOM 3019 N N . ALA A 1 411 ? 8.084 -0.068 18.531 1.00 93.75 411 ALA A N 1
ATOM 3020 C CA . ALA A 1 411 ? 7.094 -0.144 19.602 1.00 93.75 411 ALA A CA 1
ATOM 3021 C C . ALA A 1 411 ? 7.020 -1.574 20.144 1.00 93.75 411 ALA A C 1
ATOM 3023 O O . ALA A 1 411 ? 6.730 -2.519 19.408 1.00 93.75 411 ALA A O 1
ATOM 3024 N N . GLN A 1 412 ? 7.298 -1.722 21.438 1.00 93.00 412 GLN A N 1
ATOM 3025 C CA . GLN A 1 412 ? 7.180 -2.996 22.143 1.00 93.00 412 GLN A CA 1
ATOM 3026 C C . GLN A 1 412 ? 5.700 -3.395 22.283 1.00 93.00 412 GLN A C 1
ATOM 3028 O O . GLN A 1 412 ? 4.846 -2.512 22.393 1.00 93.00 412 GLN A O 1
ATOM 3033 N N . PRO A 1 413 ? 5.380 -4.701 22.297 1.00 90.38 413 PRO A N 1
ATOM 3034 C CA . PRO A 1 413 ? 4.015 -5.153 22.507 1.00 90.38 413 PRO A CA 1
ATOM 3035 C C . PRO A 1 413 ? 3.573 -4.826 23.938 1.00 90.38 413 PRO A C 1
ATOM 3037 O O . PRO A 1 413 ? 4.390 -4.802 24.859 1.00 90.38 413 PRO A O 1
ATOM 3040 N N . ALA A 1 414 ? 2.272 -4.608 24.127 1.00 87.12 414 ALA A N 1
ATOM 3041 C CA . ALA A 1 414 ? 1.666 -4.381 25.435 1.00 87.12 414 ALA A CA 1
ATOM 3042 C C . ALA A 1 414 ? 0.817 -5.589 25.853 1.00 87.12 414 ALA A C 1
ATOM 3044 O O . ALA A 1 414 ? -0.036 -6.059 25.096 1.00 87.12 414 ALA A O 1
ATOM 3045 N N . GLY A 1 415 ? 1.041 -6.085 27.069 1.00 84.38 415 GLY A N 1
ATOM 3046 C CA . GLY A 1 415 ? 0.091 -6.969 27.740 1.00 84.38 415 GLY A CA 1
ATOM 3047 C C . GLY A 1 415 ? -1.100 -6.182 28.291 1.00 84.38 415 GLY A C 1
ATOM 3048 O O . GLY A 1 415 ? -1.118 -4.953 28.242 1.00 84.38 415 GLY A O 1
ATOM 3049 N N . ASN A 1 416 ? -2.066 -6.877 28.887 1.00 80.31 416 ASN A N 1
ATOM 3050 C CA . ASN A 1 416 ? -3.146 -6.242 29.654 1.00 80.31 416 ASN A CA 1
ATOM 3051 C C . ASN A 1 416 ? -2.746 -5.962 31.120 1.00 80.31 416 ASN A C 1
ATOM 3053 O O . ASN A 1 416 ? -3.601 -5.783 31.983 1.00 80.31 416 ASN A O 1
ATOM 3057 N N . TRP A 1 417 ? -1.442 -5.970 31.404 1.00 71.94 417 TRP A N 1
ATOM 3058 C CA . TRP A 1 417 ? -0.856 -5.903 32.737 1.00 71.94 417 TRP A CA 1
ATOM 3059 C C . TRP A 1 417 ? 0.303 -4.903 32.743 1.00 71.94 417 TRP A C 1
ATOM 3061 O O . TRP A 1 417 ? 1.185 -4.993 31.885 1.00 71.94 417 TRP A O 1
ATOM 3071 N N . ALA A 1 418 ? 0.295 -3.950 33.678 1.00 56.06 418 ALA A N 1
ATOM 3072 C CA . ALA A 1 418 ? 1.238 -2.822 33.691 1.00 56.06 418 ALA A CA 1
ATOM 3073 C C . ALA A 1 418 ? 2.192 -2.799 34.901 1.00 56.06 418 ALA A C 1
ATOM 3075 O O . ALA A 1 418 ? 3.222 -2.126 34.853 1.00 56.06 418 ALA A O 1
ATOM 3076 N N . SER A 1 419 ? 1.870 -3.519 35.976 1.00 56.94 419 SER A N 1
ATOM 3077 C CA . SER A 1 419 ? 2.608 -3.521 37.241 1.00 56.94 419 SER A CA 1
ATOM 3078 C C . SER A 1 419 ? 3.333 -4.850 37.491 1.00 56.94 419 SER A C 1
ATOM 3080 O O . SER A 1 419 ? 3.043 -5.873 36.873 1.00 56.94 419 SER A O 1
ATOM 3082 N N . ALA A 1 420 ? 4.320 -4.838 38.391 1.00 53.72 420 ALA A N 1
ATOM 3083 C CA . ALA A 1 420 ? 5.101 -6.031 38.742 1.00 53.72 420 ALA A CA 1
ATOM 3084 C C . ALA A 1 420 ? 4.417 -6.937 39.790 1.00 53.72 420 ALA A C 1
ATOM 3086 O O . ALA A 1 420 ? 4.894 -8.041 40.043 1.00 53.72 420 ALA A O 1
ATOM 3087 N N . ASP A 1 421 ? 3.319 -6.480 40.398 1.00 54.34 421 ASP A N 1
ATOM 3088 C CA . ASP A 1 421 ? 2.487 -7.271 41.307 1.00 54.34 421 ASP A CA 1
ATOM 3089 C C . ASP A 1 421 ? 1.423 -8.027 40.486 1.00 54.34 421 ASP A C 1
ATOM 3091 O O . ASP A 1 421 ? 0.685 -7.382 39.740 1.00 54.34 421 ASP A O 1
ATOM 3095 N N . PRO A 1 422 ? 1.306 -9.367 40.575 1.00 46.62 422 PRO A N 1
ATOM 3096 C CA . PRO A 1 422 ? 0.267 -10.128 39.874 1.00 46.62 422 PRO A CA 1
ATOM 3097 C C . PRO A 1 422 ? -1.152 -9.949 40.454 1.00 46.62 422 PRO A C 1
ATOM 3099 O O . PRO A 1 422 ? -2.118 -10.430 39.847 1.00 46.62 422 PRO A O 1
ATOM 3102 N N . ASN A 1 423 ? -1.302 -9.272 41.598 1.00 51.31 423 ASN A N 1
ATOM 3103 C CA . ASN A 1 423 ? -2.570 -9.076 42.311 1.00 51.31 423 ASN A CA 1
ATOM 3104 C C . ASN A 1 423 ? -3.146 -7.654 42.197 1.00 51.31 423 ASN A C 1
ATOM 3106 O O . ASN A 1 423 ? -4.206 -7.399 42.761 1.00 51.31 423 ASN A O 1
ATOM 3110 N N . ASP A 1 424 ? -2.490 -6.749 41.466 1.00 59.06 424 ASP A N 1
ATOM 3111 C CA . ASP A 1 424 ? -2.947 -5.369 41.252 1.00 59.06 424 ASP A CA 1
ATOM 3112 C C . ASP A 1 424 ? -4.391 -5.313 40.690 1.00 59.06 424 ASP A C 1
ATOM 3114 O O . ASP A 1 424 ? -4.626 -5.744 39.554 1.00 59.06 424 ASP A O 1
ATOM 3118 N N . PRO A 1 425 ? -5.373 -4.777 41.444 1.00 51.97 425 PRO A N 1
ATOM 3119 C CA . PRO A 1 425 ? -6.770 -4.734 41.017 1.00 51.97 425 PRO A CA 1
ATOM 3120 C C . PRO A 1 425 ? -7.049 -3.670 39.940 1.00 51.97 425 PRO A C 1
ATOM 3122 O O . PRO A 1 425 ? -8.146 -3.647 39.388 1.00 51.97 425 PRO A O 1
ATOM 3125 N N . GLY A 1 426 ? -6.091 -2.786 39.629 1.00 52.59 426 GLY A N 1
ATOM 3126 C CA . GLY A 1 426 ? -6.253 -1.713 38.642 1.00 52.59 426 GLY A CA 1
ATOM 3127 C C . GLY A 1 426 ? -5.991 -2.115 37.184 1.00 52.59 426 GLY A C 1
ATOM 3128 O O . GLY A 1 426 ? -6.257 -1.321 36.280 1.00 52.59 426 GLY A O 1
ATOM 3129 N N . SER A 1 427 ? -5.460 -3.314 36.922 1.00 59.03 427 SER A N 1
ATOM 3130 C CA . SER A 1 427 ? -5.101 -3.745 35.561 1.00 59.03 427 SER A CA 1
ATOM 3131 C C . SER A 1 427 ? -6.314 -4.272 34.761 1.00 59.03 427 SER A C 1
ATOM 3133 O O . SER A 1 427 ? -7.114 -5.042 35.294 1.00 59.03 427 SER A O 1
ATOM 3135 N N . PRO A 1 428 ? -6.469 -3.910 33.468 1.00 65.56 428 PRO A N 1
ATOM 3136 C CA . PRO A 1 428 ? -7.652 -4.244 32.667 1.00 65.56 428 PRO A CA 1
ATOM 3137 C C . PRO A 1 428 ? -7.750 -5.749 32.370 1.00 65.56 428 PRO A C 1
ATOM 3139 O O . PRO A 1 428 ? -6.922 -6.313 31.660 1.00 65.56 428 PRO A O 1
ATOM 3142 N N . VAL A 1 429 ? -8.779 -6.421 32.887 1.00 71.56 429 VAL A N 1
ATOM 3143 C CA . VAL A 1 429 ? -8.847 -7.893 32.895 1.00 71.56 429 VAL A CA 1
ATOM 3144 C C . VAL A 1 429 ? -9.521 -8.476 31.642 1.00 71.56 429 VAL A C 1
ATOM 3146 O O . VAL A 1 429 ? -10.584 -8.022 31.223 1.00 71.56 429 VAL A O 1
ATOM 3149 N N . ILE A 1 430 ? -8.937 -9.533 31.060 1.00 79.81 430 ILE A N 1
ATOM 3150 C CA . ILE A 1 430 ? -9.503 -10.243 29.900 1.00 79.81 430 ILE A CA 1
ATOM 3151 C C . ILE A 1 430 ? -10.534 -11.285 30.371 1.00 79.81 430 ILE A C 1
ATOM 3153 O O . ILE A 1 430 ? -10.163 -12.360 30.845 1.00 79.81 430 ILE A O 1
ATOM 3157 N N . THR A 1 431 ? -11.827 -11.007 30.199 1.00 76.94 431 THR A N 1
ATOM 3158 C CA . THR A 1 431 ? -12.936 -11.914 30.580 1.00 76.94 431 THR A CA 1
ATOM 3159 C C . THR A 1 431 ? -13.442 -12.807 29.439 1.00 76.94 431 THR A C 1
ATOM 3161 O O . THR A 1 431 ? -14.115 -13.803 29.683 1.00 76.94 431 THR A O 1
ATOM 3164 N N . ASN A 1 432 ? -13.112 -12.480 28.184 1.00 80.38 432 ASN A N 1
ATOM 3165 C CA . ASN A 1 432 ? -13.533 -13.220 26.984 1.00 80.38 432 ASN A CA 1
ATOM 3166 C C . ASN A 1 432 ? -12.446 -14.158 26.413 1.00 80.38 432 ASN A C 1
ATOM 3168 O O . ASN A 1 432 ? -12.605 -14.676 25.309 1.00 80.38 432 ASN A O 1
ATOM 3172 N N . GLY A 1 433 ? -11.324 -14.326 27.121 1.00 82.06 433 GLY A N 1
ATOM 3173 C CA . GLY A 1 433 ? -10.180 -15.137 26.692 1.00 82.06 433 GLY A CA 1
ATOM 3174 C C . GLY A 1 433 ? -9.420 -14.626 25.457 1.00 82.06 433 GLY A C 1
ATOM 3175 O O . GLY A 1 433 ? -8.619 -15.381 24.907 1.00 82.06 433 GLY A O 1
ATOM 3176 N N . ASN A 1 434 ? -9.653 -13.389 24.995 1.00 89.44 434 ASN A N 1
ATOM 3177 C CA . ASN A 1 434 ? -9.082 -12.859 23.752 1.00 89.44 434 ASN A CA 1
ATOM 3178 C C . ASN A 1 434 ? -8.174 -11.639 23.991 1.00 89.44 434 ASN A C 1
ATOM 3180 O O . ASN A 1 434 ? -8.559 -10.696 24.680 1.00 89.44 434 ASN A O 1
ATOM 3184 N N . TRP A 1 435 ? -6.999 -11.612 23.356 1.00 90.12 435 TRP A N 1
ATOM 3185 C CA . TRP A 1 435 ? -6.085 -10.459 23.372 1.00 90.12 435 TRP A CA 1
ATOM 3186 C C . TRP A 1 435 ? -5.306 -10.346 22.063 1.00 90.12 435 TRP A C 1
ATOM 3188 O O . TRP A 1 435 ? -4.993 -11.363 21.451 1.00 90.12 435 TRP A O 1
ATOM 3198 N N . THR A 1 436 ? -4.931 -9.137 21.652 1.00 92.81 436 THR A N 1
ATOM 3199 C CA . THR A 1 436 ? -4.116 -8.917 20.448 1.00 92.81 436 THR A CA 1
ATOM 3200 C C . THR A 1 436 ? -2.800 -8.256 20.824 1.00 92.81 436 THR A C 1
ATOM 3202 O O . THR A 1 436 ? -2.791 -7.179 21.414 1.00 92.81 436 THR A O 1
ATOM 3205 N N . LEU A 1 437 ? -1.685 -8.888 20.454 1.00 92.38 437 LEU A N 1
ATOM 3206 C CA . LEU A 1 437 ? -0.355 -8.289 20.545 1.00 92.38 437 LEU A CA 1
ATOM 3207 C C . LEU A 1 437 ? 0.070 -7.745 19.189 1.00 92.38 437 LEU A C 1
ATOM 3209 O O . LEU A 1 437 ? -0.166 -8.380 18.166 1.00 92.38 437 LEU A O 1
ATOM 3213 N N . THR A 1 438 ? 0.749 -6.603 19.196 1.00 94.94 438 THR A N 1
ATOM 3214 C CA . THR A 1 438 ? 1.277 -5.945 17.997 1.00 94.94 438 THR A CA 1
ATOM 3215 C C . THR A 1 438 ? 2.678 -5.427 18.292 1.00 94.94 438 THR A C 1
ATOM 3217 O O . THR A 1 438 ? 2.911 -4.890 19.373 1.00 94.94 438 THR A O 1
ATOM 3220 N N . VAL A 1 439 ? 3.599 -5.575 17.341 1.00 94.38 439 VAL A N 1
ATOM 3221 C CA . VAL A 1 439 ? 4.933 -4.961 17.374 1.00 94.38 439 VAL A CA 1
ATOM 3222 C C . VAL A 1 439 ? 5.014 -3.828 16.354 1.00 94.38 439 VAL A C 1
ATOM 3224 O O . VAL A 1 439 ? 4.579 -3.970 15.214 1.00 94.38 439 VAL A O 1
ATOM 3227 N N . GLY A 1 440 ? 5.574 -2.689 16.755 1.00 92.50 440 GLY A N 1
ATOM 3228 C CA . GLY A 1 440 ? 5.947 -1.625 15.824 1.00 92.50 440 GLY A CA 1
ATOM 3229 C C . GLY A 1 440 ? 7.362 -1.850 15.311 1.00 92.50 440 GLY A C 1
ATOM 3230 O O . GLY A 1 440 ? 8.247 -2.190 16.094 1.00 92.50 440 GLY A O 1
ATOM 3231 N N . MET A 1 441 ? 7.591 -1.624 14.019 1.00 90.25 441 MET A N 1
ATOM 3232 C CA . MET A 1 441 ? 8.917 -1.687 13.395 1.00 90.25 441 MET A CA 1
ATOM 3233 C C . MET A 1 441 ? 9.373 -0.295 12.954 1.00 90.25 441 MET A C 1
ATOM 3235 O O . MET A 1 441 ? 8.544 0.566 12.658 1.00 90.25 441 MET A O 1
ATOM 3239 N N . LEU A 1 442 ? 10.685 -0.037 12.971 1.00 81.88 442 LEU A N 1
ATOM 3240 C CA . LEU A 1 442 ? 11.222 1.286 12.620 1.00 81.88 442 LEU A CA 1
ATOM 3241 C C . LEU A 1 442 ? 11.168 1.565 11.109 1.00 81.88 442 LEU A C 1
ATOM 3243 O O . LEU A 1 442 ? 10.848 2.677 10.700 1.00 81.88 442 LEU A O 1
ATOM 3247 N N . ASN A 1 443 ? 11.466 0.552 10.294 1.00 81.38 443 ASN A N 1
ATOM 3248 C CA . ASN A 1 443 ? 11.460 0.646 8.838 1.00 81.38 443 ASN A CA 1
ATOM 3249 C C . ASN A 1 443 ? 10.217 -0.060 8.282 1.00 81.38 443 ASN A C 1
ATOM 3251 O O . ASN A 1 443 ? 9.755 -1.051 8.846 1.00 81.38 443 ASN A O 1
ATOM 3255 N N . GLN A 1 444 ? 9.675 0.434 7.169 1.00 76.31 444 GLN A N 1
ATOM 3256 C CA . GLN A 1 444 ? 8.607 -0.261 6.448 1.00 76.31 444 GLN A CA 1
ATOM 3257 C C . GLN A 1 444 ? 9.241 -1.330 5.553 1.00 76.31 444 GLN A C 1
ATOM 3259 O O . GLN A 1 444 ? 10.038 -0.999 4.679 1.00 76.31 444 GLN A O 1
ATOM 3264 N N . HIS A 1 445 ? 8.939 -2.593 5.862 1.00 80.69 445 HIS A N 1
ATOM 3265 C CA . HIS A 1 445 ? 9.476 -3.810 5.251 1.00 80.69 445 HIS A CA 1
ATOM 3266 C C . HIS A 1 445 ? 8.562 -4.993 5.630 1.00 80.69 445 HIS A C 1
ATOM 3268 O O . HIS A 1 445 ? 7.899 -4.943 6.672 1.00 80.69 445 HIS A O 1
ATOM 3274 N N . VAL A 1 446 ? 8.547 -6.074 4.846 1.00 82.19 446 VAL A N 1
ATOM 3275 C CA . VAL A 1 446 ? 7.887 -7.336 5.229 1.00 82.19 446 VAL A CA 1
ATOM 3276 C C . VAL A 1 446 ? 8.831 -8.159 6.103 1.00 82.19 446 VAL A C 1
ATOM 3278 O O . VAL A 1 446 ? 9.787 -8.778 5.635 1.00 82.19 446 VAL A O 1
ATOM 3281 N N . TYR A 1 447 ? 8.549 -8.157 7.403 1.00 86.06 447 TYR A N 1
ATOM 3282 C CA . TYR A 1 447 ? 9.292 -8.922 8.398 1.00 86.06 447 TYR A CA 1
ATOM 3283 C C . TYR A 1 447 ? 8.641 -10.276 8.657 1.00 86.06 447 TYR A C 1
ATOM 3285 O O . TYR A 1 447 ? 7.428 -10.348 8.836 1.00 86.06 447 TYR A O 1
ATOM 3293 N N . ASP A 1 448 ? 9.452 -11.321 8.796 1.00 89.00 448 ASP A N 1
ATOM 3294 C CA . ASP A 1 448 ? 8.999 -12.569 9.406 1.00 89.00 448 ASP A CA 1
ATOM 3295 C C . ASP A 1 448 ? 9.029 -12.426 10.935 1.00 89.00 448 ASP A C 1
ATOM 3297 O O . ASP A 1 448 ? 9.991 -11.906 11.507 1.00 89.00 448 ASP A O 1
ATOM 3301 N N . VAL A 1 449 ? 7.966 -12.872 11.603 1.00 94.50 449 VAL A N 1
ATOM 3302 C CA . VAL A 1 449 ? 7.779 -12.776 13.054 1.00 94.50 449 VAL A CA 1
ATOM 3303 C C . VAL A 1 449 ? 7.402 -14.143 13.615 1.00 94.50 449 VAL A C 1
ATOM 3305 O O . VAL A 1 449 ? 6.344 -14.693 13.294 1.00 94.50 449 VAL A O 1
ATOM 3308 N N . ASP A 1 450 ? 8.260 -14.664 14.489 1.00 96.75 450 ASP A N 1
ATOM 3309 C CA . ASP A 1 450 ? 7.979 -15.822 15.333 1.00 96.75 450 ASP A CA 1
ATOM 3310 C C . ASP A 1 450 ? 7.262 -15.352 16.611 1.00 96.75 450 ASP A C 1
ATOM 3312 O O . ASP A 1 450 ? 7.816 -14.603 17.419 1.00 96.75 450 ASP A O 1
ATOM 3316 N N . TRP A 1 451 ? 6.032 -15.808 16.822 1.00 97.00 451 TRP A N 1
ATOM 3317 C CA . TRP A 1 451 ? 5.225 -15.517 18.005 1.00 97.00 451 TRP A CA 1
ATOM 3318 C C . TRP A 1 451 ? 5.304 -16.660 19.018 1.00 97.00 451 TRP A C 1
ATOM 3320 O O . TRP A 1 451 ? 5.031 -17.819 18.694 1.00 97.00 451 TRP A O 1
ATOM 3330 N N . TYR A 1 452 ? 5.630 -16.317 20.263 1.00 96.12 452 TYR A N 1
ATOM 3331 C CA . TYR A 1 452 ? 5.863 -17.255 21.360 1.00 96.12 452 TYR A CA 1
ATOM 3332 C C . TYR A 1 452 ? 4.840 -17.080 22.485 1.00 96.12 452 TYR A C 1
ATOM 3334 O O . TYR A 1 452 ? 4.437 -15.957 22.792 1.00 96.12 452 TYR A O 1
ATOM 3342 N N . TYR A 1 453 ? 4.469 -18.186 23.133 1.00 95.38 453 TYR A N 1
ATOM 3343 C CA . TYR A 1 453 ? 3.451 -18.244 24.186 1.00 95.38 453 TYR A CA 1
ATOM 3344 C C . TYR A 1 453 ? 3.755 -19.334 25.227 1.00 95.38 453 TYR A C 1
ATOM 3346 O O . TYR A 1 453 ? 4.359 -20.357 24.902 1.00 95.38 453 TYR A O 1
ATOM 3354 N N . GLY A 1 454 ? 3.315 -19.149 26.472 1.00 93.50 454 GLY A N 1
ATOM 3355 C CA . GLY A 1 454 ? 3.416 -20.169 27.520 1.00 93.50 454 GLY A CA 1
ATOM 3356 C C . GLY A 1 454 ? 2.913 -19.699 28.886 1.00 93.50 454 GLY A C 1
ATOM 3357 O O . GLY A 1 454 ? 2.581 -18.532 29.069 1.00 93.50 454 GLY A O 1
ATOM 3358 N N . ALA A 1 455 ? 2.874 -20.610 29.861 1.00 89.00 455 ALA A N 1
ATOM 3359 C CA . ALA A 1 455 ? 2.474 -20.308 31.243 1.00 89.00 455 ALA A CA 1
ATOM 3360 C C . ALA A 1 455 ? 3.593 -19.651 32.081 1.00 89.00 455 ALA A C 1
ATOM 3362 O O . ALA A 1 455 ? 3.332 -19.113 33.152 1.00 89.00 455 ALA A O 1
ATOM 3363 N N . THR A 1 456 ? 4.839 -19.681 31.600 1.00 88.19 456 THR A N 1
ATOM 3364 C CA . THR A 1 456 ? 6.038 -19.200 32.307 1.00 88.19 456 THR A CA 1
ATOM 3365 C C . THR A 1 456 ? 6.952 -18.420 31.355 1.00 88.19 456 THR A C 1
ATOM 3367 O O . THR A 1 456 ? 7.159 -18.871 30.226 1.00 88.19 456 THR A O 1
ATOM 3370 N N . PRO A 1 457 ? 7.520 -17.269 31.769 1.00 88.00 457 PRO A N 1
ATOM 3371 C CA . PRO A 1 457 ? 8.174 -16.318 30.861 1.00 88.00 457 PRO A CA 1
ATOM 3372 C C . PRO A 1 457 ? 9.467 -16.845 30.217 1.00 88.00 457 PRO A C 1
ATOM 3374 O O . PRO A 1 457 ? 9.819 -16.414 29.117 1.00 88.00 457 PRO A O 1
ATOM 3377 N N . ASP A 1 458 ? 10.151 -17.787 30.871 1.00 86.06 458 ASP A N 1
ATOM 3378 C CA . ASP A 1 458 ? 11.450 -18.318 30.436 1.00 86.06 458 ASP A CA 1
ATOM 3379 C C . ASP A 1 458 ? 11.343 -19.503 29.460 1.00 86.06 458 ASP A C 1
ATOM 3381 O O . ASP A 1 458 ? 12.304 -19.824 28.764 1.00 86.06 458 ASP A O 1
ATOM 3385 N N . THR A 1 459 ? 10.178 -20.158 29.380 1.00 90.56 459 THR A N 1
ATOM 3386 C CA . THR A 1 459 ? 9.970 -21.415 28.628 1.00 90.56 459 THR A CA 1
ATOM 3387 C C . THR A 1 459 ? 8.804 -21.326 27.639 1.00 90.56 459 THR A C 1
ATOM 3389 O O . THR A 1 459 ? 8.029 -22.265 27.459 1.00 90.56 459 THR A O 1
ATOM 3392 N N . LEU A 1 460 ? 8.679 -20.175 26.974 1.00 94.62 460 LEU A N 1
ATOM 3393 C CA . LEU A 1 460 ? 7.672 -19.939 25.937 1.00 94.62 460 LEU A CA 1
ATOM 3394 C C . LEU A 1 460 ? 7.930 -20.811 24.700 1.00 94.62 460 LEU A C 1
ATOM 3396 O O . LEU A 1 460 ? 9.039 -20.827 24.164 1.00 94.62 460 LEU A O 1
ATOM 3400 N N . ALA A 1 461 ? 6.889 -21.473 24.201 1.00 95.38 461 ALA A N 1
ATOM 3401 C CA . ALA A 1 461 ? 6.925 -22.245 22.964 1.00 95.38 461 ALA A CA 1
ATOM 3402 C C . ALA A 1 461 ? 6.580 -21.365 21.753 1.00 95.38 461 ALA A C 1
ATOM 3404 O O . ALA A 1 461 ? 5.764 -20.447 21.857 1.00 95.38 461 ALA A O 1
ATOM 3405 N N . LEU A 1 462 ? 7.169 -21.667 20.592 1.00 96.31 462 LEU A N 1
ATOM 3406 C CA . LEU A 1 462 ? 6.748 -21.094 19.311 1.00 96.31 462 LEU A CA 1
ATOM 3407 C C . LEU A 1 462 ? 5.323 -21.574 18.998 1.00 96.31 462 LEU A C 1
ATOM 3409 O O . LEU A 1 462 ? 5.084 -22.779 18.936 1.00 96.31 462 LEU A O 1
ATOM 3413 N N . VAL A 1 463 ? 4.390 -20.643 18.786 1.00 94.56 463 VAL A N 1
ATOM 3414 C CA . VAL A 1 463 ? 2.987 -20.959 18.451 1.00 94.56 463 VAL A CA 1
ATOM 3415 C C . VAL A 1 463 ? 2.578 -20.538 17.044 1.00 94.56 463 VAL A C 1
ATOM 3417 O O . VAL A 1 463 ? 1.563 -21.023 16.550 1.00 94.56 463 VAL A O 1
ATOM 3420 N N . GLN A 1 464 ? 3.330 -19.645 16.394 1.00 94.75 464 GLN A N 1
ATOM 3421 C CA . GLN A 1 464 ? 3.079 -19.226 15.012 1.00 94.75 464 GLN A CA 1
ATOM 3422 C C . GLN A 1 464 ? 4.285 -18.478 14.437 1.00 94.75 464 GLN A C 1
ATOM 3424 O O . GLN A 1 464 ? 4.747 -17.526 15.056 1.00 94.75 464 GLN A O 1
ATOM 3429 N N . SER A 1 465 ? 4.713 -18.819 13.223 1.00 94.81 465 SER A N 1
ATOM 3430 C CA . SER A 1 465 ? 5.550 -17.943 12.387 1.00 94.81 465 SER A CA 1
ATOM 3431 C C . SER A 1 465 ? 4.654 -17.250 11.355 1.00 94.81 465 SER A C 1
ATOM 3433 O O . SER A 1 465 ? 3.746 -17.878 10.805 1.00 94.81 465 SER A O 1
ATOM 3435 N N . SER A 1 466 ? 4.846 -15.952 11.112 1.00 91.81 466 SER A N 1
ATOM 3436 C CA . SER A 1 466 ? 4.007 -15.176 10.183 1.00 91.81 466 SER A CA 1
ATOM 3437 C C . SER A 1 466 ? 4.677 -13.883 9.728 1.00 91.81 466 SER A C 1
ATOM 3439 O O . SER A 1 466 ? 5.440 -13.306 10.492 1.00 91.81 466 SER A O 1
ATOM 3441 N N . SER A 1 467 ? 4.284 -13.348 8.571 1.00 87.12 467 SER A N 1
ATOM 3442 C CA . SER A 1 467 ? 4.638 -11.985 8.144 1.00 87.12 467 SER A CA 1
ATOM 3443 C C . SER A 1 467 ? 3.821 -10.874 8.831 1.00 87.12 467 SER A C 1
ATOM 3445 O O . SER A 1 467 ? 3.946 -9.696 8.497 1.00 87.12 467 SER A O 1
ATOM 3447 N N . SER A 1 468 ? 2.947 -11.229 9.781 1.00 90.69 468 SER A N 1
ATOM 3448 C CA . SER A 1 468 ? 2.092 -10.274 10.485 1.00 90.69 468 SER A CA 1
ATOM 3449 C C . SER A 1 468 ? 2.797 -9.690 11.705 1.00 90.69 468 SER A C 1
ATOM 3451 O O . SER A 1 468 ? 3.154 -10.411 12.640 1.00 90.69 468 SER A O 1
ATOM 3453 N N . LEU A 1 469 ? 2.879 -8.358 11.746 1.00 93.69 469 LEU A N 1
ATOM 3454 C CA . LEU A 1 469 ? 3.308 -7.591 12.920 1.00 93.69 469 LEU A CA 1
ATOM 3455 C C . LEU A 1 469 ? 2.273 -7.602 14.065 1.00 93.69 469 LEU A C 1
ATOM 3457 O O . LEU A 1 469 ? 2.517 -7.008 15.113 1.00 93.69 469 LEU A O 1
ATOM 3461 N N . SER A 1 470 ? 1.132 -8.282 13.899 1.00 94.62 470 SER A N 1
ATOM 3462 C CA . SER A 1 470 ? 0.110 -8.458 14.937 1.00 94.62 470 SER A CA 1
ATOM 3463 C C . SER A 1 470 ? -0.402 -9.901 15.023 1.00 94.62 470 SER A C 1
ATOM 3465 O O . SER A 1 470 ? -0.564 -10.574 14.001 1.00 94.62 470 SER A O 1
ATOM 3467 N N . ARG A 1 471 ? -0.696 -10.375 16.238 1.00 94.25 471 ARG A N 1
ATOM 3468 C CA . ARG A 1 471 ? -1.279 -11.696 16.504 1.00 94.25 471 ARG A CA 1
ATOM 3469 C C . ARG A 1 471 ? -2.381 -11.622 17.552 1.00 94.25 471 ARG A C 1
ATOM 3471 O O . ARG A 1 471 ? -2.151 -11.190 18.683 1.00 94.25 471 ARG A O 1
ATOM 3478 N N . GLN A 1 472 ? -3.548 -12.152 17.195 1.00 94.00 472 GLN A N 1
ATOM 3479 C CA . GLN A 1 472 ? -4.633 -12.418 18.131 1.00 94.00 472 GLN A CA 1
ATOM 3480 C C . GLN A 1 472 ? -4.420 -13.764 18.843 1.00 94.00 472 GLN A C 1
ATOM 3482 O O . GLN A 1 472 ? -4.130 -14.790 18.228 1.00 94.00 472 GLN A O 1
ATOM 3487 N N . TYR A 1 473 ? -4.583 -13.742 20.157 1.00 91.12 473 TYR A N 1
ATOM 3488 C CA . TYR A 1 473 ? -4.663 -14.874 21.066 1.00 91.12 473 TYR A CA 1
ATOM 3489 C C . TYR A 1 473 ? -6.146 -15.058 21.395 1.00 91.12 473 TYR A C 1
ATOM 3491 O O . TYR A 1 473 ? -6.849 -14.073 21.627 1.00 91.12 473 TYR A O 1
ATOM 3499 N N . THR A 1 474 ? -6.627 -16.299 21.386 1.00 91.38 474 THR A N 1
ATOM 3500 C CA . THR A 1 474 ? -8.027 -16.639 21.679 1.00 91.38 474 THR A CA 1
ATOM 3501 C C . THR A 1 474 ? -8.078 -17.873 22.569 1.00 91.38 474 THR A C 1
ATOM 3503 O O . THR A 1 474 ? -7.160 -18.693 22.526 1.00 91.38 474 THR A O 1
ATOM 3506 N N . GLY A 1 475 ? -9.118 -17.988 23.398 1.00 86.38 475 GLY A N 1
ATOM 3507 C CA . GLY A 1 475 ? -9.242 -19.091 24.356 1.00 86.38 475 GLY A CA 1
ATOM 3508 C C . GLY A 1 475 ? -8.119 -19.133 25.400 1.00 86.38 475 GLY A C 1
ATOM 3509 O O . GLY A 1 475 ? -7.709 -20.220 25.802 1.00 86.38 475 GLY A O 1
ATOM 3510 N N . LEU A 1 476 ? -7.594 -17.970 25.810 1.00 88.31 476 LEU A N 1
ATOM 3511 C CA . LEU A 1 476 ? -6.591 -17.867 26.874 1.00 88.31 476 LEU A CA 1
ATOM 3512 C C . LEU A 1 476 ? -7.099 -18.560 28.158 1.00 88.31 476 LEU A C 1
ATOM 3514 O O . LEU A 1 476 ? -8.197 -18.232 28.613 1.00 88.31 476 LEU A O 1
ATOM 3518 N N . PRO A 1 477 ? -6.324 -19.481 28.766 1.00 87.88 477 PRO A N 1
ATOM 3519 C CA . PRO A 1 477 ? -6.662 -20.067 30.057 1.00 87.88 477 PRO A CA 1
ATOM 3520 C C . PRO A 1 477 ? -6.740 -19.006 31.157 1.00 87.88 477 PRO A C 1
ATOM 3522 O O . PRO A 1 477 ? -6.009 -18.013 31.135 1.00 87.88 477 PRO A O 1
ATOM 3525 N N . TRP A 1 478 ? -7.592 -19.250 32.151 1.00 86.81 478 TRP A N 1
ATOM 3526 C CA . TRP A 1 478 ? -7.684 -18.408 33.341 1.00 86.81 478 TRP A CA 1
ATOM 3527 C C . TRP A 1 478 ? -6.388 -18.470 34.160 1.00 86.81 478 TRP A C 1
ATOM 3529 O O . TRP A 1 478 ? -5.794 -19.537 34.321 1.00 86.81 478 TRP A O 1
ATOM 3539 N N . GLY A 1 479 ? -5.946 -17.320 34.668 1.00 84.00 479 GLY A N 1
ATOM 3540 C CA . GLY A 1 479 ? -4.615 -17.134 35.244 1.00 84.00 479 GLY A CA 1
ATOM 3541 C C . GLY A 1 479 ? -3.764 -16.154 34.441 1.00 84.00 479 GLY A C 1
ATOM 3542 O O . GLY A 1 479 ? -4.266 -15.366 33.637 1.00 84.00 479 GLY A O 1
ATOM 3543 N N . VAL A 1 480 ? -2.454 -16.192 34.687 1.00 85.62 480 VAL A N 1
ATOM 3544 C CA . VAL A 1 480 ? -1.457 -15.412 33.945 1.00 85.62 480 VAL A CA 1
ATOM 3545 C C . VAL A 1 480 ? -0.765 -16.325 32.940 1.00 85.62 480 VAL A C 1
ATOM 3547 O O . VAL A 1 480 ? -0.221 -17.366 33.297 1.00 85.62 480 VAL A O 1
ATOM 3550 N N . SER A 1 481 ? -0.774 -15.915 31.677 1.00 89.62 481 SER A N 1
ATOM 3551 C CA . SER A 1 481 ? 0.082 -16.449 30.618 1.00 89.62 481 SER A CA 1
ATOM 3552 C C . SER A 1 481 ? 1.107 -15.397 30.194 1.00 89.62 481 SER A C 1
ATOM 3554 O O . SER A 1 481 ? 0.984 -14.223 30.535 1.00 89.62 481 SER A O 1
ATOM 3556 N N . TYR A 1 482 ? 2.095 -15.795 29.403 1.00 92.19 482 TYR A N 1
ATOM 3557 C CA . TYR A 1 482 ? 3.151 -14.924 28.901 1.00 92.19 482 TYR A CA 1
ATOM 3558 C C . TYR A 1 482 ? 3.315 -15.081 27.391 1.00 92.19 482 TYR A C 1
ATOM 3560 O O . TYR A 1 482 ? 3.066 -16.152 26.832 1.00 92.19 482 TYR A O 1
ATOM 3568 N N . ALA A 1 483 ? 3.739 -14.009 26.727 1.00 94.12 483 ALA A N 1
ATOM 3569 C CA . ALA A 1 483 ? 3.936 -13.985 25.284 1.00 94.12 483 ALA A CA 1
ATOM 3570 C C . ALA A 1 483 ? 5.047 -13.013 24.861 1.00 94.12 483 ALA A C 1
ATOM 3572 O O . ALA A 1 483 ? 5.332 -12.039 25.559 1.00 94.12 483 ALA A O 1
ATOM 3573 N N . LYS A 1 484 ? 5.660 -13.267 23.699 1.00 94.88 484 LYS A N 1
ATOM 3574 C CA . LYS A 1 484 ? 6.617 -12.358 23.039 1.00 94.88 484 LYS A CA 1
ATOM 3575 C C . LYS A 1 484 ? 6.635 -12.571 21.524 1.00 94.88 484 LYS A C 1
ATOM 3577 O O . LYS A 1 484 ? 6.157 -13.593 21.030 1.00 94.88 484 LYS A O 1
ATOM 3582 N N . ALA A 1 485 ? 7.234 -11.631 20.806 1.00 97.00 485 ALA A N 1
ATOM 3583 C CA . ALA A 1 485 ? 7.580 -11.758 19.396 1.00 97.00 485 ALA A CA 1
ATOM 3584 C C . ALA A 1 485 ? 9.106 -11.834 19.230 1.00 97.00 485 ALA A C 1
ATOM 3586 O O . ALA A 1 485 ? 9.854 -11.197 19.973 1.00 97.00 485 ALA A O 1
ATOM 3587 N N . VAL A 1 486 ? 9.570 -12.577 18.230 1.00 95.94 486 VAL A N 1
ATOM 3588 C CA . VAL A 1 486 ? 10.949 -12.527 17.735 1.00 95.94 486 VAL A CA 1
ATOM 3589 C C . VAL A 1 486 ? 10.881 -12.209 16.249 1.00 95.94 486 VAL A C 1
ATOM 3591 O O . VAL A 1 486 ? 10.454 -13.033 15.441 1.00 95.94 486 VAL A O 1
ATOM 3594 N N . VAL A 1 487 ? 11.265 -10.986 15.896 1.00 94.06 487 VAL A N 1
ATOM 3595 C CA . VAL A 1 487 ? 11.299 -10.516 14.511 1.00 94.06 487 VAL A CA 1
ATOM 3596 C C . VAL A 1 487 ? 12.609 -10.981 13.888 1.00 94.06 487 VAL A C 1
ATOM 3598 O O . VAL A 1 487 ? 13.686 -10.689 14.415 1.00 94.06 487 VAL A O 1
ATOM 3601 N N . LYS A 1 488 ? 12.522 -11.740 12.796 1.00 89.75 488 LYS A N 1
ATOM 3602 C CA . LYS A 1 488 ? 13.659 -12.488 12.257 1.00 89.75 488 LYS A CA 1
ATOM 3603 C C . LYS A 1 488 ? 14.647 -11.585 11.536 1.00 89.75 488 LYS A C 1
ATOM 3605 O O . LYS A 1 488 ? 14.274 -10.807 10.656 1.00 89.75 488 LYS A O 1
ATOM 3610 N N . GLY A 1 489 ? 15.920 -11.741 11.877 1.00 84.50 489 GLY A N 1
ATOM 3611 C CA . GLY A 1 489 ? 17.023 -11.191 11.108 1.00 84.50 489 GLY A CA 1
ATOM 3612 C C . GLY A 1 489 ? 17.202 -11.961 9.799 1.00 84.50 489 GLY A C 1
ATOM 3613 O O . GLY A 1 489 ? 17.152 -13.190 9.772 1.00 84.50 489 GLY A O 1
ATOM 3614 N N . LYS A 1 490 ? 17.430 -11.241 8.697 1.00 77.69 490 LYS A N 1
ATOM 3615 C CA . LYS A 1 490 ? 17.825 -11.822 7.405 1.00 77.69 490 LYS A CA 1
ATOM 3616 C C . LYS A 1 490 ? 19.280 -11.463 7.102 1.00 77.69 490 LYS A C 1
ATOM 3618 O O . LYS A 1 490 ? 19.771 -10.420 7.523 1.00 77.69 490 LYS A O 1
ATOM 3623 N N . CYS A 1 491 ? 19.980 -12.354 6.398 1.00 75.19 491 CYS A N 1
ATOM 3624 C CA . CYS A 1 491 ? 21.371 -12.172 5.965 1.00 75.19 491 CYS A CA 1
ATOM 3625 C C . CYS A 1 491 ? 22.356 -11.669 7.038 1.00 75.19 491 CYS A C 1
ATOM 3627 O O . CYS A 1 491 ? 23.080 -10.695 6.841 1.00 75.19 491 CYS A O 1
ATOM 3629 N N . GLY A 1 492 ? 22.396 -12.344 8.188 1.00 73.06 492 GLY A N 1
ATOM 3630 C CA . GLY A 1 492 ? 23.353 -12.029 9.252 1.00 73.06 492 GLY A CA 1
ATOM 3631 C C . GLY A 1 492 ? 23.001 -10.799 10.095 1.00 73.06 492 GLY A C 1
ATOM 3632 O O . GLY A 1 492 ? 23.707 -10.527 11.063 1.00 73.06 492 GLY A O 1
ATOM 3633 N N . ALA A 1 493 ? 21.899 -10.097 9.802 1.00 82.81 493 ALA A N 1
ATOM 3634 C CA . ALA A 1 493 ? 21.237 -9.285 10.818 1.00 82.81 493 ALA A CA 1
ATOM 3635 C C . ALA A 1 493 ? 20.789 -10.193 11.977 1.00 82.81 493 ALA A C 1
ATOM 3637 O O . ALA A 1 493 ? 20.346 -11.320 11.749 1.00 82.81 493 ALA A O 1
ATOM 3638 N N . ALA A 1 494 ? 20.897 -9.711 13.214 1.00 89.38 494 ALA A N 1
ATOM 3639 C CA . ALA A 1 494 ? 20.415 -10.442 14.382 1.00 89.38 494 ALA A CA 1
ATOM 3640 C C . ALA A 1 494 ? 18.880 -10.377 14.500 1.00 89.38 494 ALA A C 1
ATOM 3642 O O . ALA A 1 494 ? 18.264 -9.376 14.128 1.00 89.38 494 ALA A O 1
ATOM 3643 N N . ASP A 1 495 ? 18.281 -11.427 15.068 1.00 93.00 495 ASP A N 1
ATOM 3644 C CA . ASP A 1 495 ? 16.872 -11.447 15.477 1.00 93.00 495 ASP A CA 1
ATOM 3645 C C . ASP A 1 495 ? 16.591 -10.356 16.529 1.00 93.00 495 ASP A C 1
ATOM 3647 O O . ASP A 1 495 ? 17.283 -10.261 17.546 1.00 93.00 495 ASP A O 1
ATOM 3651 N N . ALA A 1 496 ? 15.522 -9.581 16.337 1.00 93.88 496 ALA A N 1
ATOM 3652 C CA . ALA A 1 496 ? 15.039 -8.626 17.330 1.00 93.88 496 ALA A CA 1
ATOM 3653 C C . ALA A 1 496 ? 13.953 -9.279 18.197 1.00 93.88 496 ALA A C 1
ATOM 3655 O O . ALA A 1 496 ? 12.829 -9.508 17.752 1.00 93.88 496 ALA A O 1
ATOM 3656 N N . THR A 1 497 ? 14.284 -9.577 19.453 1.00 95.31 497 THR A N 1
ATOM 3657 C CA . THR A 1 497 ? 13.323 -10.112 20.433 1.00 95.31 497 THR A CA 1
ATOM 3658 C C . THR A 1 497 ? 12.581 -8.970 21.127 1.00 95.31 497 THR A C 1
ATOM 3660 O O . THR A 1 497 ? 13.204 -8.007 21.573 1.00 95.31 497 THR A O 1
ATOM 3663 N N . SER A 1 498 ? 11.254 -9.069 21.229 1.00 95.44 498 SER A N 1
ATOM 3664 C CA . SER A 1 498 ? 10.443 -8.130 22.007 1.00 95.44 498 SER A CA 1
ATOM 3665 C C . SER A 1 498 ? 10.573 -8.379 23.509 1.00 95.44 498 SER A C 1
ATOM 3667 O O . SER A 1 498 ? 10.949 -9.468 23.948 1.00 95.44 498 SER A O 1
ATOM 3669 N N . ASN A 1 499 ? 10.132 -7.412 24.311 1.00 93.12 499 ASN A N 1
ATOM 3670 C CA . ASN A 1 499 ? 9.806 -7.659 25.712 1.00 93.12 499 ASN A CA 1
ATOM 3671 C C . ASN A 1 499 ? 8.824 -8.843 25.821 1.00 93.12 499 ASN A C 1
ATOM 3673 O O . ASN A 1 499 ? 7.897 -8.961 25.011 1.00 93.12 499 ASN A O 1
ATOM 3677 N N . THR A 1 500 ? 9.010 -9.693 26.833 1.00 92.75 500 THR A N 1
ATOM 3678 C CA . THR A 1 500 ? 7.978 -10.647 27.261 1.00 92.75 500 THR A CA 1
ATOM 3679 C C . THR A 1 500 ? 6.898 -9.885 28.020 1.00 92.75 500 THR A C 1
ATOM 3681 O O . THR A 1 500 ? 7.208 -9.143 28.950 1.00 92.75 500 THR A O 1
ATOM 3684 N N . VAL A 1 501 ? 5.636 -10.080 27.643 1.00 90.69 501 VAL A N 1
ATOM 3685 C CA . VAL A 1 501 ? 4.473 -9.462 28.292 1.00 90.69 501 VAL A CA 1
ATOM 3686 C C . VAL A 1 501 ? 3.593 -10.503 28.971 1.00 90.69 501 VAL A C 1
ATOM 3688 O O . VAL A 1 501 ? 3.483 -11.636 28.499 1.00 90.69 501 VAL A O 1
ATOM 3691 N N . ALA A 1 502 ? 2.960 -10.105 30.074 1.00 87.75 502 ALA A N 1
ATOM 3692 C CA . ALA A 1 502 ? 1.964 -10.906 30.775 1.00 87.75 502 ALA A CA 1
ATOM 3693 C C . ALA A 1 502 ? 0.560 -10.679 30.188 1.00 87.75 502 ALA A C 1
ATOM 3695 O O . ALA A 1 502 ? 0.188 -9.554 29.847 1.00 87.75 502 ALA A O 1
ATOM 3696 N N . LEU A 1 503 ? -0.210 -11.761 30.095 1.00 88.62 503 LEU A N 1
ATOM 3697 C CA . LEU A 1 503 ? -1.599 -11.815 29.652 1.00 88.62 503 LEU A CA 1
ATOM 3698 C C . LEU A 1 503 ? -2.434 -12.450 30.772 1.00 88.62 503 LEU A C 1
ATOM 3700 O O . LEU A 1 503 ? -2.349 -13.662 30.975 1.00 88.62 503 LEU A O 1
ATOM 3704 N N . LYS A 1 504 ? -3.219 -11.660 31.515 1.00 84.56 504 LYS A N 1
ATOM 3705 C CA . LYS A 1 504 ? -4.087 -12.160 32.597 1.00 84.56 504 LYS A CA 1
ATOM 3706 C C . LYS A 1 504 ? -5.532 -12.281 32.123 1.00 84.56 504 LYS A C 1
ATOM 3708 O O . LYS A 1 504 ? -6.170 -11.265 31.832 1.00 84.56 504 LYS A O 1
ATOM 3713 N N . SER A 1 505 ? -6.051 -13.506 32.097 1.00 87.56 505 SER A N 1
ATOM 3714 C CA . SER A 1 505 ? -7.468 -13.789 31.853 1.00 87.56 505 SER A CA 1
ATOM 3715 C C . SER A 1 505 ? -8.125 -14.373 33.104 1.00 87.56 505 SER A C 1
ATOM 3717 O O . SER A 1 505 ? -7.464 -15.020 33.915 1.00 87.56 505 SER A O 1
ATOM 3719 N N . VAL A 1 506 ? -9.421 -14.126 33.279 1.00 85.69 506 VAL A N 1
ATOM 3720 C CA . VAL A 1 506 ? -10.225 -14.621 34.410 1.00 85.69 506 VAL A CA 1
ATOM 3721 C C . VAL A 1 506 ? -11.540 -15.211 33.893 1.00 85.69 506 VAL A C 1
ATOM 3723 O O . VAL A 1 506 ? -11.992 -14.814 32.812 1.00 85.69 506 VAL A O 1
ATOM 3726 N N . PRO A 1 507 ? -12.180 -16.128 34.636 1.00 87.62 507 PRO A N 1
ATOM 3727 C CA . PRO A 1 507 ? -13.541 -16.549 34.330 1.00 87.62 507 PRO A CA 1
ATOM 3728 C C . PRO A 1 507 ? -14.501 -15.353 34.439 1.00 87.62 507 PRO A C 1
ATOM 3730 O O . PRO A 1 507 ? -14.412 -14.592 35.402 1.00 87.62 507 PRO A O 1
ATOM 3733 N N . PRO A 1 508 ? -15.428 -15.164 33.483 1.00 88.44 508 PRO A N 1
ATOM 3734 C CA . PRO A 1 508 ? -16.365 -14.047 33.516 1.00 88.44 508 PRO A CA 1
ATOM 3735 C C . PRO A 1 508 ? -17.401 -14.210 34.635 1.00 88.44 508 PRO A C 1
ATOM 3737 O O . PRO A 1 508 ? -17.989 -15.284 34.795 1.00 88.44 508 PRO A O 1
ATOM 3740 N N . ILE A 1 509 ? -17.690 -13.119 35.348 1.00 88.62 509 ILE A N 1
ATOM 3741 C CA . ILE A 1 509 ? -18.895 -12.994 36.178 1.00 88.62 509 ILE A CA 1
ATOM 3742 C C . ILE A 1 509 ? -20.088 -12.699 35.257 1.00 88.62 509 ILE A C 1
ATOM 3744 O O . ILE A 1 509 ? -20.042 -11.796 34.423 1.00 88.62 509 ILE A O 1
ATOM 3748 N N . THR A 1 510 ? -21.157 -13.477 35.405 1.00 90.19 510 THR A N 1
ATOM 3749 C CA . THR A 1 510 ? -22.384 -13.423 34.602 1.00 90.19 510 THR A CA 1
ATOM 3750 C C . THR A 1 510 ? -23.584 -13.196 35.515 1.00 90.19 510 THR A C 1
ATOM 3752 O O . THR A 1 510 ? -23.808 -13.968 36.446 1.00 90.19 510 THR A O 1
ATOM 3755 N N . VAL A 1 511 ? -24.377 -12.161 35.237 1.00 90.62 511 VAL A N 1
ATOM 3756 C CA . VAL A 1 511 ? -25.629 -11.877 35.958 1.00 90.62 511 VAL A CA 1
ATOM 3757 C C . VAL A 1 511 ? -26.737 -12.799 35.444 1.00 90.62 511 VAL A C 1
ATOM 3759 O O . VAL A 1 511 ? -26.968 -12.860 34.238 1.00 90.62 511 VAL A O 1
ATOM 3762 N N . PHE A 1 512 ? -27.435 -13.486 36.350 1.00 88.69 512 PHE A N 1
ATOM 3763 C CA . PHE A 1 512 ? -28.640 -14.272 36.054 1.00 88.69 512 PHE A CA 1
ATOM 3764 C C . PHE A 1 512 ? -29.922 -13.644 36.630 1.00 88.69 512 PHE A C 1
ATOM 3766 O O . PHE A 1 512 ? -31.002 -13.890 36.096 1.00 88.69 512 PHE A O 1
ATOM 3773 N N . ALA A 1 513 ? -29.812 -12.795 37.658 1.00 87.38 513 ALA A N 1
ATOM 3774 C CA . ALA A 1 513 ? -30.893 -11.949 38.166 1.00 87.38 513 ALA A CA 1
ATOM 3775 C C . ALA A 1 513 ? -30.374 -10.515 38.370 1.00 87.38 513 ALA A C 1
ATOM 3777 O O . ALA A 1 513 ? -29.317 -10.316 38.966 1.00 87.38 513 ALA A O 1
ATOM 3778 N N . GLN A 1 514 ? -31.086 -9.519 37.839 1.00 88.50 514 GLN A N 1
ATOM 3779 C CA . GLN A 1 514 ? -30.682 -8.109 37.868 1.00 88.50 514 GLN A CA 1
ATOM 3780 C C . GLN A 1 514 ? -31.674 -7.288 38.692 1.00 88.50 514 GLN A C 1
ATOM 3782 O O . GLN A 1 514 ? -32.885 -7.472 38.569 1.00 88.50 514 GLN A O 1
ATOM 3787 N N . VAL A 1 515 ? -31.146 -6.340 39.470 1.00 86.56 515 VAL A N 1
ATOM 3788 C CA . VAL A 1 515 ? -31.913 -5.582 40.466 1.00 86.56 515 VAL A CA 1
ATOM 3789 C C . VAL A 1 515 ? -33.056 -4.823 39.788 1.00 86.56 515 VAL A C 1
ATOM 3791 O O . VAL A 1 515 ? -32.785 -4.091 38.831 1.00 86.56 515 VAL A O 1
ATOM 3794 N N . PRO A 1 516 ? -34.317 -4.938 40.248 1.00 81.69 516 PRO A N 1
ATOM 3795 C CA . PRO A 1 516 ? -35.415 -4.131 39.727 1.00 81.69 516 PRO A CA 1
ATOM 3796 C C . PRO A 1 516 ? -35.078 -2.639 39.800 1.00 81.69 516 PRO A C 1
ATOM 3798 O O . PRO A 1 516 ? -34.559 -2.175 40.810 1.00 81.69 516 PRO A O 1
ATOM 3801 N N . ALA A 1 517 ? -35.390 -1.861 38.759 1.00 79.56 517 ALA A N 1
ATOM 3802 C CA . ALA A 1 517 ? -35.063 -0.427 38.722 1.00 79.56 517 ALA A CA 1
ATOM 3803 C C . ALA A 1 517 ? -35.745 0.388 39.846 1.00 79.56 517 ALA A C 1
ATOM 3805 O O . ALA A 1 517 ? -35.290 1.478 40.198 1.00 79.56 517 ALA A O 1
ATOM 3806 N N . ARG A 1 518 ? -36.829 -0.149 40.420 1.00 78.69 518 ARG A N 1
ATOM 3807 C CA . ARG A 1 518 ? -37.477 0.334 41.642 1.00 78.69 518 ARG A CA 1
ATOM 3808 C C . ARG A 1 518 ? -37.869 -0.847 42.522 1.00 78.69 518 ARG A C 1
ATOM 3810 O O . ARG A 1 518 ? -38.308 -1.866 41.993 1.00 78.69 518 ARG A O 1
ATOM 3817 N N . ILE A 1 519 ? -37.772 -0.668 43.833 1.00 82.38 519 ILE A N 1
ATOM 3818 C CA . ILE A 1 519 ? -38.312 -1.571 44.856 1.00 82.38 519 ILE A CA 1
ATOM 3819 C C . ILE A 1 519 ? -39.250 -0.733 45.732 1.00 82.38 519 ILE A C 1
ATOM 3821 O O . ILE A 1 519 ? -38.909 0.389 46.106 1.00 82.38 519 ILE A O 1
ATOM 3825 N N . ALA A 1 520 ? -40.438 -1.256 46.024 1.00 82.00 520 ALA A N 1
ATOM 3826 C CA . ALA A 1 520 ? -41.403 -0.640 46.929 1.00 82.00 520 ALA A CA 1
ATOM 3827 C C . ALA A 1 520 ? -41.598 -1.556 48.140 1.00 82.00 520 ALA A C 1
ATOM 3829 O O . ALA A 1 520 ? -41.667 -2.773 47.975 1.00 82.00 520 ALA A O 1
ATOM 3830 N N . ILE A 1 521 ? -41.650 -0.963 49.330 1.00 81.69 521 ILE A N 1
ATOM 3831 C CA . ILE A 1 521 ? -41.795 -1.650 50.618 1.00 81.69 521 ILE A CA 1
ATOM 3832 C C . ILE A 1 521 ? -42.818 -0.850 51.435 1.00 81.69 521 ILE A C 1
ATOM 3834 O O . ILE A 1 521 ? -42.822 0.385 51.360 1.00 81.69 521 ILE A O 1
ATOM 3838 N N . LEU A 1 522 ? -43.690 -1.509 52.195 1.00 79.50 522 LEU A N 1
ATOM 3839 C CA . LEU A 1 522 ? -44.548 -0.796 53.143 1.00 79.50 522 LEU A CA 1
ATOM 3840 C C . LEU A 1 522 ? -43.760 -0.402 54.403 1.00 79.50 522 LEU A C 1
ATOM 3842 O O . LEU A 1 522 ? -42.822 -1.083 54.815 1.00 79.50 522 LEU A O 1
ATOM 3846 N N . GLU A 1 523 ? -44.125 0.719 55.019 1.00 80.81 523 GLU A N 1
ATOM 3847 C CA . GLU A 1 523 ? -43.589 1.090 56.331 1.00 80.81 523 GLU A CA 1
ATOM 3848 C C . GLU A 1 523 ? -43.922 -0.012 57.360 1.00 80.81 523 GLU A C 1
ATOM 3850 O O . GLU A 1 523 ? -45.019 -0.573 57.351 1.00 80.81 523 GLU A O 1
ATOM 3855 N N . ASP A 1 524 ? -42.938 -0.364 58.191 1.00 81.25 524 ASP A N 1
ATOM 3856 C CA . ASP A 1 524 ? -42.921 -1.515 59.110 1.00 81.25 524 ASP A CA 1
ATOM 3857 C C . ASP A 1 524 ? -42.904 -2.932 58.469 1.00 81.25 524 ASP A C 1
ATOM 3859 O O . ASP A 1 524 ? -42.903 -3.931 59.193 1.00 81.25 524 ASP A O 1
ATOM 3863 N N . GLU A 1 525 ? -42.785 -3.070 57.141 1.00 82.50 525 GLU A N 1
ATOM 3864 C CA . GLU A 1 525 ? -42.560 -4.362 56.457 1.00 82.50 525 GLU A CA 1
ATOM 3865 C C . GLU A 1 525 ? -41.061 -4.740 56.390 1.00 82.50 525 GLU A C 1
ATOM 3867 O O . GLU A 1 525 ? -40.190 -3.875 56.402 1.00 82.50 525 GLU A O 1
ATOM 3872 N N . TYR A 1 526 ? -40.727 -6.034 56.303 1.00 83.81 526 TYR A N 1
ATOM 3873 C CA . TYR A 1 526 ? -39.342 -6.507 56.141 1.00 83.81 526 TYR A CA 1
ATOM 3874 C C . TYR A 1 526 ? -39.110 -7.011 54.713 1.00 83.81 526 TYR A C 1
ATOM 3876 O O . TYR A 1 526 ? -39.660 -8.040 54.318 1.00 83.81 526 TYR A O 1
ATOM 3884 N N . TYR A 1 527 ? -38.240 -6.339 53.959 1.00 83.75 527 TYR A N 1
ATOM 3885 C CA . TYR A 1 527 ? -37.797 -6.799 52.644 1.00 83.75 527 TYR A CA 1
ATOM 3886 C C . TYR A 1 527 ? -36.567 -7.703 52.785 1.00 83.75 527 TYR A C 1
ATOM 3888 O O . TYR A 1 527 ? -35.545 -7.290 53.337 1.00 83.75 527 TYR A O 1
ATOM 3896 N N . ALA A 1 528 ? -36.659 -8.933 52.278 1.00 83.00 528 ALA A N 1
ATOM 3897 C CA . ALA A 1 528 ? -35.574 -9.913 52.273 1.00 83.00 528 ALA A CA 1
ATOM 3898 C C . ALA A 1 528 ? -35.673 -10.807 51.024 1.00 83.00 528 ALA A C 1
ATOM 3900 O O . ALA A 1 528 ? -36.231 -11.902 51.073 1.00 83.00 528 ALA A O 1
ATOM 3901 N N . ASP A 1 529 ? -35.137 -10.320 49.905 1.00 82.06 529 ASP A N 1
ATOM 3902 C CA . ASP A 1 529 ? -35.143 -10.999 48.600 1.00 82.06 529 ASP A CA 1
ATOM 3903 C C . ASP A 1 529 ? -33.759 -10.902 47.926 1.00 82.06 529 ASP A C 1
ATOM 3905 O O . ASP A 1 529 ? -32.906 -10.114 48.344 1.00 82.06 529 ASP A O 1
ATOM 3909 N N . VAL A 1 530 ? -33.520 -11.690 46.876 1.00 75.38 530 VAL A N 1
ATOM 3910 C CA . VAL A 1 530 ? -32.280 -11.697 46.079 1.00 75.38 530 VAL A CA 1
ATOM 3911 C C . VAL A 1 530 ? -32.519 -10.976 44.743 1.00 75.38 530 VAL A C 1
ATOM 3913 O O . VAL A 1 530 ? -32.674 -11.618 43.701 1.00 75.38 530 VAL A O 1
ATOM 3916 N N . PRO A 1 531 ? -32.542 -9.627 44.717 1.00 76.69 531 PRO A N 1
ATOM 3917 C CA . PRO A 1 531 ? -32.730 -8.891 43.476 1.00 76.69 531 PRO A CA 1
ATOM 3918 C C . PRO A 1 531 ? -31.467 -8.899 42.597 1.00 76.69 531 PRO A C 1
ATOM 3920 O O . PRO A 1 531 ? -31.566 -8.621 41.405 1.00 76.69 531 PRO A O 1
ATOM 3923 N N . PHE A 1 532 ? -30.283 -9.219 43.142 1.00 89.31 532 PHE 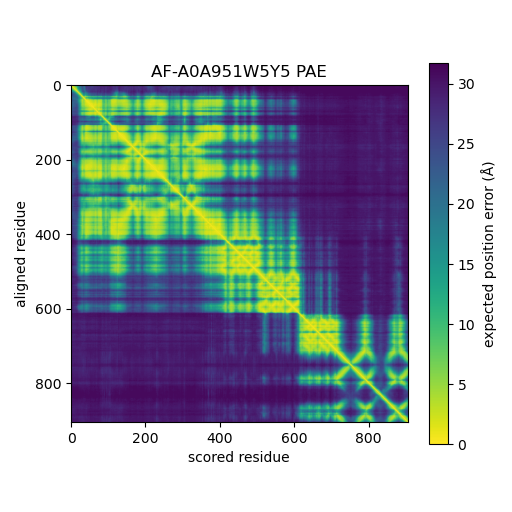A N 1
ATOM 3924 C CA . PHE A 1 532 ? -29.056 -9.409 42.363 1.00 89.31 532 PHE A CA 1
ATOM 3925 C C . PHE A 1 532 ? -28.524 -10.833 42.512 1.00 89.31 532 PHE A C 1
ATOM 3927 O O . PHE A 1 532 ? -28.158 -11.251 43.603 1.00 89.31 532 PHE A O 1
ATOM 3934 N N . GLY A 1 533 ? -28.435 -11.556 41.398 1.00 89.62 533 GLY A N 1
ATOM 3935 C CA . GLY A 1 533 ? -27.875 -12.900 41.331 1.00 89.62 533 GLY A CA 1
ATOM 3936 C C . GLY A 1 533 ? -26.829 -12.981 40.228 1.00 89.62 533 GLY A C 1
ATOM 3937 O O . GLY A 1 533 ? -27.132 -12.735 39.056 1.00 89.62 533 GLY A O 1
ATOM 3938 N N . ALA A 1 534 ? -25.599 -13.329 40.598 1.00 91.88 534 ALA A N 1
ATOM 3939 C CA . ALA A 1 534 ? -24.481 -13.500 39.678 1.00 91.88 534 ALA A CA 1
ATOM 3940 C C . ALA A 1 534 ? -23.749 -14.825 39.935 1.00 91.88 534 ALA A C 1
ATOM 3942 O O . ALA A 1 534 ? -23.736 -15.337 41.051 1.00 91.88 534 ALA A O 1
ATOM 3943 N N . GLN A 1 535 ? -23.136 -15.374 38.891 1.00 91.56 535 GLN A N 1
ATOM 3944 C CA . GLN A 1 535 ? -22.314 -16.586 38.936 1.00 91.56 535 GLN A CA 1
ATOM 3945 C C . GLN A 1 535 ? -21.012 -16.359 38.164 1.00 91.56 535 GLN A C 1
ATOM 3947 O O . GLN A 1 535 ? -20.967 -15.520 37.265 1.00 91.56 535 GLN A O 1
ATOM 3952 N N . ILE A 1 536 ? -19.962 -17.115 38.470 1.00 90.44 536 ILE A N 1
ATOM 3953 C CA . ILE A 1 536 ? -18.657 -17.012 37.807 1.00 90.44 536 ILE A CA 1
ATOM 3954 C C . ILE A 1 536 ? -18.347 -18.274 36.998 1.00 90.44 536 ILE A C 1
ATOM 3956 O O . ILE A 1 536 ? -18.699 -19.383 37.399 1.00 90.44 536 ILE A O 1
ATOM 3960 N N . GLY A 1 537 ? -17.709 -18.106 35.835 1.00 85.31 537 GLY A N 1
ATOM 3961 C CA . GLY A 1 537 ? -17.522 -19.172 34.841 1.00 85.31 537 GLY A CA 1
ATOM 3962 C C . GLY A 1 537 ? -16.752 -20.421 35.300 1.00 85.31 537 GLY A C 1
ATOM 3963 O O . GLY A 1 537 ? -16.841 -21.446 34.630 1.00 85.31 537 GLY A O 1
ATOM 3964 N N . ASP A 1 538 ? -16.030 -20.366 36.422 1.00 87.50 538 ASP A N 1
ATOM 3965 C CA . ASP A 1 538 ? -15.302 -21.499 37.015 1.00 87.50 538 ASP A CA 1
ATOM 3966 C C . ASP A 1 538 ? -15.981 -22.100 38.263 1.00 87.50 538 ASP A C 1
ATOM 3968 O O . ASP A 1 538 ? -15.467 -23.053 38.842 1.00 87.50 538 ASP A O 1
ATOM 3972 N N . SER A 1 539 ? -17.149 -21.578 38.660 1.00 88.00 539 SER A N 1
ATOM 3973 C CA . SER A 1 539 ? -17.874 -21.944 39.890 1.00 88.00 539 SER A CA 1
ATOM 3974 C C . SER A 1 539 ? -17.123 -21.678 41.210 1.00 88.00 539 SER A C 1
ATOM 3976 O O . SER A 1 539 ? -17.448 -22.293 42.227 1.00 88.00 539 SER A O 1
ATOM 3978 N N . THR A 1 540 ? -16.144 -20.763 41.232 1.00 89.44 540 THR A N 1
ATOM 3979 C CA . THR A 1 540 ? -15.593 -20.229 42.494 1.00 89.44 540 THR A CA 1
ATOM 3980 C C . THR A 1 540 ? -16.603 -19.343 43.235 1.00 89.44 540 THR A C 1
ATOM 3982 O O . THR A 1 540 ? -17.657 -18.982 42.710 1.00 89.44 540 THR A O 1
ATOM 3985 N N . ALA A 1 541 ? -16.310 -19.023 44.496 1.00 91.38 541 ALA A N 1
ATOM 3986 C CA . ALA A 1 541 ? -17.183 -18.201 45.325 1.00 91.38 541 ALA A CA 1
ATOM 3987 C C . ALA A 1 541 ? -17.174 -16.716 44.904 1.00 91.38 541 ALA A C 1
ATOM 3989 O O . ALA A 1 541 ? -16.167 -16.183 44.416 1.00 91.38 541 ALA A O 1
ATOM 3990 N N . LEU A 1 542 ? -18.326 -16.068 45.102 1.00 92.94 542 LEU A N 1
ATOM 3991 C CA . LEU A 1 542 ? -18.539 -14.637 44.920 1.00 92.94 542 LEU A CA 1
ATOM 3992 C C . LEU A 1 542 ? -19.020 -14.024 46.237 1.00 92.94 542 LEU A C 1
ATOM 3994 O O . LEU A 1 542 ? -20.003 -14.491 46.814 1.00 92.94 542 LEU A O 1
ATOM 3998 N N . THR A 1 543 ? -18.381 -12.933 46.645 1.00 94.94 543 THR A N 1
ATOM 3999 C CA . THR A 1 543 ? -18.826 -12.075 47.744 1.00 94.94 543 THR A CA 1
ATOM 4000 C C . THR A 1 543 ? -19.613 -10.884 47.197 1.00 94.94 543 THR A C 1
ATOM 4002 O O . THR A 1 543 ? -19.141 -10.158 46.321 1.00 94.94 543 THR A O 1
ATOM 4005 N N . PHE A 1 544 ? -20.805 -10.658 47.740 1.00 94.19 544 PHE A N 1
ATOM 4006 C CA . PHE A 1 544 ? -21.751 -9.615 47.355 1.00 94.19 544 PHE A CA 1
ATOM 4007 C C . PHE A 1 544 ? -21.827 -8.533 48.438 1.00 94.19 544 PHE A C 1
ATOM 4009 O O . PHE A 1 544 ? -22.338 -8.786 49.532 1.00 94.19 544 PHE A O 1
ATOM 4016 N N . GLN A 1 545 ? -21.354 -7.322 48.132 1.00 95.25 545 GLN A N 1
ATOM 4017 C CA . GLN A 1 545 ? -21.483 -6.151 49.009 1.00 95.25 545 GLN A CA 1
ATOM 4018 C C . GLN A 1 545 ? -22.558 -5.203 48.474 1.00 95.25 545 GLN A C 1
ATOM 4020 O O . GLN A 1 545 ? -22.491 -4.768 47.322 1.00 95.25 545 GLN A O 1
ATOM 4025 N N . TRP A 1 546 ? -23.529 -4.847 49.315 1.00 94.88 546 TRP A N 1
ATOM 4026 C CA . TRP A 1 546 ? -24.508 -3.807 49.005 1.00 94.88 546 TRP A CA 1
ATOM 4027 C C . TRP A 1 546 ? -23.992 -2.418 49.393 1.00 94.88 546 TRP A C 1
ATOM 4029 O O . TRP A 1 546 ? -23.237 -2.253 50.352 1.00 94.88 546 TRP A O 1
ATOM 4039 N N . PHE A 1 547 ? -24.423 -1.416 48.635 1.00 95.50 547 PHE A N 1
ATOM 4040 C CA . PHE A 1 547 ? -24.138 -0.003 48.848 1.00 95.50 547 PHE A CA 1
ATOM 4041 C C . PHE A 1 547 ? -25.444 0.789 48.796 1.00 95.50 547 PHE A C 1
ATOM 4043 O O . PHE A 1 547 ? -26.279 0.530 47.924 1.00 95.50 547 PHE A O 1
ATOM 4050 N N . ARG A 1 548 ? -25.611 1.773 49.689 1.00 94.00 548 ARG A N 1
ATOM 4051 C CA . ARG A 1 548 ? -26.799 2.638 49.747 1.00 94.00 548 ARG A CA 1
ATOM 4052 C C . ARG A 1 548 ? -26.475 4.126 49.768 1.00 94.00 548 ARG A C 1
ATOM 4054 O O . ARG A 1 548 ? -25.412 4.545 50.218 1.00 94.00 548 ARG A O 1
ATOM 4061 N N . LYS A 1 549 ? -27.444 4.922 49.323 1.00 94.88 549 LYS A N 1
ATOM 4062 C CA . LYS A 1 549 ? -27.465 6.385 49.372 1.00 94.88 549 LYS A CA 1
ATOM 4063 C C . LYS A 1 549 ? -28.893 6.839 49.681 1.00 94.88 549 LYS A C 1
ATOM 4065 O O . LYS A 1 549 ? -29.745 6.868 48.794 1.00 94.88 549 LYS A O 1
ATOM 4070 N N . VAL A 1 550 ? -29.151 7.146 50.950 1.00 89.00 550 VAL A N 1
ATOM 4071 C CA . VAL A 1 550 ? -30.489 7.435 51.501 1.00 89.00 550 VAL A CA 1
ATOM 4072 C C . VAL A 1 550 ? -30.600 8.869 52.024 1.00 89.00 550 VAL A C 1
ATOM 4074 O O . VAL A 1 550 ? -29.602 9.487 52.409 1.00 89.00 550 VAL A O 1
ATOM 4077 N N . GLY A 1 551 ? -31.820 9.412 52.040 1.00 81.56 551 GLY A N 1
ATOM 4078 C CA . GLY A 1 551 ? -32.102 10.758 52.551 1.00 81.56 551 GLY A CA 1
ATOM 4079 C C . GLY A 1 551 ? -31.269 11.860 51.878 1.00 81.56 551 GLY A C 1
ATOM 4080 O O . GLY A 1 551 ? -31.373 12.084 50.675 1.00 81.56 551 GLY A O 1
ATOM 4081 N N . VAL A 1 552 ? -30.451 12.567 52.666 1.00 78.88 552 VAL A N 1
ATOM 4082 C CA . VAL A 1 552 ? -29.595 13.685 52.208 1.00 78.88 552 VAL A CA 1
ATOM 4083 C C . VAL A 1 552 ? -28.141 13.281 51.906 1.00 78.88 552 VAL A C 1
ATOM 4085 O O . VAL A 1 552 ? -27.296 14.153 51.703 1.00 78.88 552 VAL A O 1
ATOM 4088 N N . ALA A 1 553 ? -27.820 11.983 51.886 1.00 87.12 553 ALA A N 1
ATOM 4089 C CA . ALA A 1 553 ? -26.472 11.509 51.575 1.00 87.12 553 ALA A CA 1
ATOM 4090 C C . ALA A 1 553 ? -26.051 11.896 50.143 1.00 87.12 553 ALA A C 1
ATOM 4092 O O . ALA A 1 553 ? -26.806 11.725 49.185 1.00 87.12 553 ALA A O 1
ATOM 4093 N N . THR A 1 554 ? -24.827 12.403 49.976 1.00 87.25 554 THR A N 1
ATOM 4094 C CA . THR A 1 554 ? -24.270 12.792 48.666 1.00 87.25 554 THR A CA 1
ATOM 4095 C C . THR A 1 554 ? -23.574 11.640 47.945 1.00 87.25 554 THR A C 1
ATOM 4097 O O . THR A 1 554 ? -23.598 11.582 46.713 1.00 87.25 554 THR A O 1
ATOM 4100 N N . GLU A 1 555 ? -23.008 10.704 48.699 1.00 93.44 555 GLU A N 1
ATOM 4101 C CA . GLU A 1 555 ? -22.210 9.568 48.225 1.00 93.44 555 GLU A CA 1
ATOM 4102 C C . GLU A 1 555 ? -22.882 8.240 48.608 1.00 93.44 555 GLU A C 1
ATOM 4104 O O . GLU A 1 555 ? -23.854 8.229 49.365 1.00 93.44 555 GLU A O 1
ATOM 4109 N N . PHE A 1 556 ? -22.396 7.130 48.051 1.00 95.12 556 PHE A N 1
ATOM 4110 C CA . PHE A 1 556 ? -22.824 5.788 48.446 1.00 95.12 556 PHE A CA 1
ATOM 4111 C C . PHE A 1 556 ? -21.915 5.255 49.553 1.00 95.12 556 PHE A C 1
ATOM 4113 O O . PHE A 1 556 ? -20.693 5.341 49.440 1.00 95.12 556 PHE A O 1
ATOM 4120 N N . THR A 1 557 ? -22.504 4.666 50.590 1.00 94.25 557 THR A N 1
ATOM 4121 C CA . THR A 1 557 ? -21.786 3.942 51.648 1.00 94.25 557 THR A CA 1
ATOM 4122 C C . THR A 1 557 ? -22.094 2.455 51.565 1.00 94.25 557 THR A C 1
ATOM 4124 O O . THR A 1 557 ? -23.132 2.069 51.028 1.00 94.25 557 THR A O 1
ATOM 4127 N N . GLU A 1 558 ? -21.230 1.616 52.131 1.00 94.12 558 GLU A N 1
ATOM 4128 C CA . GLU A 1 558 ? -21.534 0.199 52.359 1.00 94.12 558 GLU A CA 1
ATOM 4129 C C . GLU A 1 558 ? -22.831 0.042 53.180 1.00 94.12 558 GLU A C 1
ATOM 4131 O O . GLU A 1 558 ? -23.208 0.921 53.965 1.00 94.12 558 GLU A O 1
ATOM 4136 N N . PHE A 1 559 ? -23.545 -1.057 52.940 1.00 91.31 559 PHE A N 1
ATOM 4137 C CA . PHE A 1 559 ? -24.813 -1.406 53.571 1.00 91.31 559 PHE A CA 1
ATOM 4138 C C . PHE A 1 559 ? -24.873 -2.913 53.811 1.00 91.31 559 PHE A C 1
ATOM 4140 O O . PHE A 1 559 ? -24.776 -3.687 52.858 1.00 91.31 559 PHE A O 1
ATOM 4147 N N . GLY A 1 560 ? -25.044 -3.325 55.067 1.00 86.69 560 GLY A N 1
ATOM 4148 C CA . GLY A 1 560 ? -24.920 -4.720 55.463 1.00 86.69 560 GLY A CA 1
ATOM 4149 C C . GLY A 1 560 ? -23.483 -5.240 55.371 1.00 86.69 560 GLY A C 1
ATOM 4150 O O . GLY A 1 560 ? -22.600 -4.646 54.748 1.00 86.69 560 GLY A O 1
ATOM 4151 N N . LEU A 1 561 ? -23.253 -6.392 55.997 1.00 88.06 561 LEU A N 1
ATOM 4152 C CA . LEU A 1 561 ? -22.024 -7.159 55.805 1.00 88.06 561 LEU A CA 1
ATOM 4153 C C . LEU A 1 561 ? -22.015 -7.821 54.412 1.00 88.06 561 LEU A C 1
ATOM 4155 O O . LEU A 1 561 ? -23.092 -8.098 53.874 1.00 88.06 561 LEU A O 1
ATOM 4159 N N . PRO A 1 562 ? -20.835 -8.153 53.855 1.00 90.62 562 PRO A N 1
ATOM 4160 C CA . PRO A 1 562 ? -20.759 -8.908 52.614 1.00 90.62 562 PRO A CA 1
ATOM 4161 C C . PRO A 1 562 ? -21.447 -10.278 52.740 1.00 90.62 562 PRO A C 1
ATOM 4163 O O . PRO A 1 562 ? -21.327 -10.960 53.761 1.00 90.62 562 PRO A O 1
ATOM 4166 N N . THR A 1 563 ? -22.157 -10.690 51.691 1.00 90.44 563 THR A N 1
ATOM 4167 C CA . THR A 1 563 ? -22.960 -11.927 51.640 1.00 90.44 563 THR A CA 1
ATOM 4168 C C . THR A 1 563 ? -22.502 -12.861 50.518 1.00 90.44 563 THR A C 1
ATOM 4170 O O . THR A 1 563 ? -21.769 -12.448 49.627 1.00 90.44 563 THR A O 1
ATOM 4173 N N . ALA A 1 564 ? -22.936 -14.124 50.542 1.00 89.50 564 ALA A N 1
ATOM 4174 C CA . ALA A 1 564 ? -22.644 -15.108 49.487 1.00 89.50 564 ALA A CA 1
ATOM 4175 C C . ALA A 1 564 ? -23.818 -15.324 48.507 1.00 89.50 564 ALA A C 1
ATOM 4177 O O . ALA A 1 564 ? -23.709 -16.123 47.579 1.00 89.50 564 ALA A O 1
ATOM 4178 N N . ASP A 1 565 ? -24.954 -14.660 48.738 1.00 83.88 565 ASP A N 1
ATOM 4179 C CA . ASP A 1 565 ? -26.238 -14.915 48.074 1.00 83.88 565 ASP A CA 1
ATOM 4180 C C . ASP A 1 565 ? -26.845 -13.683 47.378 1.00 83.88 565 ASP A C 1
ATOM 4182 O O . ASP A 1 565 ? -27.844 -13.833 46.684 1.00 83.88 565 ASP A O 1
ATOM 4186 N N . GLY A 1 566 ? -26.265 -12.484 47.526 1.00 85.31 566 GLY A N 1
ATOM 4187 C CA . GLY A 1 566 ? -26.775 -11.252 46.901 1.00 85.31 566 GLY A CA 1
ATOM 4188 C C . GLY A 1 566 ? -28.053 -10.692 47.543 1.00 85.31 566 GLY A C 1
ATOM 4189 O O . GLY A 1 566 ? -28.646 -9.743 47.025 1.00 85.31 566 GLY A O 1
ATOM 4190 N N . LEU A 1 567 ? -28.465 -11.251 48.683 1.00 88.31 567 LEU A N 1
ATOM 4191 C CA . LEU A 1 567 ? -29.688 -10.932 49.417 1.00 88.31 567 LEU A CA 1
ATOM 4192 C C . LEU A 1 567 ? -29.697 -9.480 49.925 1.00 88.31 567 LEU A C 1
ATOM 4194 O O . LEU A 1 567 ? -28.852 -9.084 50.729 1.00 88.31 567 LEU A O 1
ATOM 4198 N N . LEU A 1 568 ? -30.679 -8.690 49.484 1.00 90.38 568 LEU A N 1
ATOM 4199 C CA . LEU A 1 568 ? -30.929 -7.342 49.993 1.00 90.38 568 LEU A CA 1
ATOM 4200 C C . LEU A 1 568 ? -31.881 -7.425 51.192 1.00 90.38 568 LEU A C 1
ATOM 4202 O O . LEU A 1 568 ? -32.981 -7.964 51.077 1.00 90.38 568 LEU A O 1
ATOM 4206 N N . ARG A 1 569 ? -31.461 -6.871 52.333 1.00 88.31 569 ARG A N 1
ATOM 4207 C CA . ARG A 1 569 ? -32.231 -6.844 53.587 1.00 88.31 569 ARG A CA 1
ATOM 4208 C C . ARG A 1 569 ? -32.549 -5.403 53.965 1.00 88.31 569 ARG A C 1
ATOM 4210 O O . ARG A 1 569 ? -31.623 -4.612 54.119 1.00 88.31 569 ARG A O 1
ATOM 4217 N N . ILE A 1 570 ? -33.829 -5.058 54.092 1.00 87.44 570 ILE A N 1
ATOM 4218 C CA . ILE A 1 570 ? -34.278 -3.746 54.577 1.00 87.44 570 ILE A CA 1
ATOM 4219 C C . ILE A 1 570 ? -35.382 -3.981 55.624 1.00 87.44 570 ILE A C 1
ATOM 4221 O O . ILE A 1 570 ? -36.416 -4.550 55.268 1.00 87.44 570 ILE A O 1
ATOM 4225 N N . PRO A 1 571 ? -35.189 -3.580 56.897 1.00 78.69 571 PRO A N 1
ATOM 4226 C CA . PRO A 1 571 ? -33.997 -2.937 57.457 1.00 78.69 571 PRO A CA 1
ATOM 4227 C C . PRO A 1 571 ? -32.774 -3.876 57.493 1.00 78.69 571 PRO A C 1
ATOM 4229 O O . PRO A 1 571 ? -32.878 -5.082 57.274 1.00 78.69 571 PRO A O 1
ATOM 4232 N N . GLU A 1 572 ? -31.599 -3.300 57.757 1.00 77.81 572 GLU A N 1
ATOM 4233 C CA . GLU A 1 572 ? -30.295 -3.989 57.719 1.00 77.81 572 GLU A CA 1
ATOM 4234 C C . GLU A 1 572 ? -30.199 -5.166 58.708 1.00 77.81 572 GLU A C 1
ATOM 4236 O O . GLU A 1 572 ? -29.646 -6.218 58.383 1.00 77.81 572 GLU A O 1
ATOM 4241 N N . ASP A 1 573 ? -30.774 -4.993 59.903 1.00 71.62 573 ASP A N 1
ATOM 4242 C CA . ASP A 1 573 ? -30.870 -6.012 60.948 1.00 71.62 573 ASP A CA 1
ATOM 4243 C C . ASP A 1 573 ? -32.275 -6.651 60.962 1.00 71.62 573 ASP A C 1
ATOM 4245 O O . ASP A 1 573 ? -33.240 -5.987 61.355 1.00 71.62 573 ASP A O 1
ATOM 4249 N N . PRO A 1 574 ? -32.421 -7.948 60.618 1.00 60.91 574 PRO A N 1
ATOM 4250 C CA . PRO A 1 574 ? -33.686 -8.678 60.747 1.00 60.91 574 PRO A CA 1
ATOM 4251 C C . PRO A 1 574 ? -34.175 -8.828 62.197 1.00 60.91 574 PRO A C 1
ATOM 4253 O O . PRO A 1 574 ? -35.321 -9.213 62.414 1.00 60.91 574 PRO A O 1
ATOM 4256 N N . GLY A 1 575 ? -33.307 -8.585 63.186 1.00 61.06 575 GLY A N 1
ATOM 4257 C CA . GLY A 1 575 ? -33.633 -8.531 64.610 1.00 61.06 575 GLY A CA 1
ATOM 4258 C C . GLY A 1 575 ? -34.146 -7.169 65.090 1.00 61.06 575 GLY A C 1
ATOM 4259 O O . GLY A 1 575 ? -34.553 -7.062 66.250 1.00 61.06 575 GLY A O 1
ATOM 4260 N N . SER A 1 576 ? -34.165 -6.145 64.225 1.00 65.88 576 SER A N 1
ATOM 4261 C CA . SER A 1 576 ? -34.788 -4.853 64.526 1.00 65.88 576 SER A CA 1
ATOM 4262 C C . SER A 1 576 ? -36.258 -5.056 64.921 1.00 65.88 576 SER A C 1
ATOM 4264 O O . SER A 1 576 ? -36.986 -5.716 64.179 1.00 65.88 576 SER A O 1
ATOM 4266 N N . PRO A 1 577 ? -36.746 -4.473 66.035 1.00 63.06 577 PRO A N 1
ATOM 4267 C CA . PRO A 1 577 ? -38.150 -4.567 66.448 1.00 63.06 577 PRO A CA 1
ATOM 4268 C C . PRO A 1 577 ? -39.091 -3.656 65.635 1.00 63.06 577 PRO A C 1
ATOM 4270 O O . PRO A 1 577 ? -40.265 -3.535 65.977 1.00 63.06 577 PRO A O 1
ATOM 4273 N N . VAL A 1 578 ? -38.563 -2.986 64.608 1.00 71.56 578 VAL A N 1
ATOM 4274 C CA . VAL A 1 578 ? -39.271 -2.101 63.677 1.00 71.56 578 VAL A CA 1
ATOM 4275 C C . VAL A 1 578 ? -38.843 -2.488 62.258 1.00 71.56 578 VAL A C 1
ATOM 4277 O O . VAL A 1 578 ? -37.653 -2.745 62.045 1.00 71.56 578 VAL A O 1
ATOM 4280 N N . GLY A 1 579 ? -39.787 -2.559 61.317 1.00 80.81 579 GLY A N 1
ATOM 4281 C CA . GLY A 1 579 ? -39.510 -2.892 59.915 1.00 80.81 579 GLY A CA 1
ATOM 4282 C C . GLY A 1 579 ? -38.947 -1.708 59.124 1.00 80.81 579 GLY A C 1
ATOM 4283 O O . GLY A 1 579 ? -38.408 -0.760 59.697 1.00 80.81 579 GLY A O 1
ATOM 4284 N N . ALA A 1 580 ? -39.057 -1.753 57.796 1.00 85.06 580 ALA A N 1
ATOM 4285 C CA . ALA A 1 580 ? -38.522 -0.731 56.903 1.00 85.06 580 ALA A CA 1
ATOM 4286 C C . ALA A 1 580 ? -39.116 0.642 57.240 1.00 85.06 580 ALA A C 1
ATOM 4288 O O . ALA A 1 580 ? -40.323 0.774 57.445 1.00 85.06 580 ALA A O 1
ATOM 4289 N N . GLN A 1 581 ? -38.267 1.665 57.317 1.00 85.75 581 GLN A N 1
ATOM 4290 C CA . GLN A 1 581 ? -38.681 3.024 57.678 1.00 85.75 581 GLN A CA 1
ATOM 4291 C C . GLN A 1 581 ? -38.573 3.947 56.463 1.00 85.75 581 GLN A C 1
ATOM 4293 O O . GLN A 1 581 ? -37.745 3.718 55.581 1.00 85.75 581 GLN A O 1
ATOM 4298 N N . ILE A 1 582 ? -39.313 5.064 56.444 1.00 78.50 582 ILE A N 1
ATOM 4299 C CA . ILE A 1 582 ? -39.177 6.100 55.394 1.00 78.50 582 ILE A CA 1
ATOM 4300 C C . ILE A 1 582 ? -37.702 6.496 55.152 1.00 78.50 582 ILE A C 1
ATOM 4302 O O . ILE A 1 582 ? -37.310 6.747 54.011 1.00 78.50 582 ILE A O 1
ATOM 4306 N N . GLY A 1 583 ? -36.867 6.486 56.201 1.00 82.25 583 GLY A N 1
ATOM 4307 C CA . GLY A 1 583 ? -35.429 6.779 56.144 1.00 82.25 583 GLY A CA 1
ATOM 4308 C C . GLY A 1 583 ? -34.553 5.783 55.366 1.00 82.25 583 GLY A C 1
ATOM 4309 O O . GLY A 1 583 ? -33.440 6.153 54.996 1.00 82.25 583 GLY A O 1
ATOM 4310 N N . ASP A 1 584 ? -35.034 4.572 55.069 1.00 86.69 584 ASP A N 1
ATOM 4311 C CA . ASP A 1 584 ? -34.355 3.617 54.178 1.00 86.69 584 ASP A CA 1
ATOM 4312 C C . ASP A 1 584 ? -34.653 3.888 52.687 1.00 86.69 584 ASP A C 1
ATOM 4314 O O . ASP A 1 584 ? -34.067 3.261 51.806 1.00 86.69 584 ASP A O 1
ATOM 4318 N N . SER A 1 585 ? -35.523 4.855 52.367 1.00 87.50 585 SER A N 1
ATOM 4319 C CA . SER A 1 585 ? -35.778 5.264 50.979 1.00 87.50 585 SER A CA 1
ATOM 4320 C C . SER A 1 585 ? -34.543 5.924 50.355 1.00 87.50 585 SER A C 1
ATOM 4322 O O . SER A 1 585 ? -33.979 6.885 50.891 1.00 87.50 585 SER A O 1
ATOM 4324 N N . GLY A 1 586 ? -34.133 5.446 49.179 1.00 89.44 586 GLY A N 1
ATOM 4325 C CA . GLY A 1 586 ? -32.917 5.910 48.520 1.00 89.44 586 GLY A CA 1
ATOM 4326 C C . GLY A 1 586 ? -32.447 5.019 47.377 1.00 89.44 586 GLY A C 1
ATOM 4327 O O . GLY A 1 586 ? -33.182 4.181 46.862 1.00 89.44 586 GLY A O 1
ATOM 4328 N N . GLN A 1 587 ? -31.201 5.224 46.967 1.00 93.88 587 GLN A N 1
ATOM 4329 C CA . GLN A 1 587 ? -30.567 4.489 45.877 1.00 93.88 587 GLN A CA 1
ATOM 4330 C C . GLN A 1 587 ? -29.694 3.359 46.418 1.00 93.88 587 GLN A C 1
ATOM 4332 O O . GLN A 1 587 ? -28.942 3.566 47.369 1.00 93.88 587 GLN A O 1
ATOM 4337 N N . TYR A 1 588 ? -29.770 2.185 45.793 1.00 94.50 588 TYR A N 1
ATOM 4338 C CA . TYR A 1 588 ? -29.068 0.967 46.206 1.00 94.50 588 TYR A CA 1
ATOM 4339 C C . TYR A 1 588 ? -28.417 0.276 45.000 1.00 94.50 588 TYR A C 1
ATOM 4341 O O . TYR A 1 588 ? -29.021 0.208 43.929 1.00 94.50 588 TYR A O 1
ATOM 4349 N N . TYR A 1 589 ? -27.212 -0.271 45.162 1.00 95.44 589 TYR A N 1
ATOM 4350 C CA . TYR A 1 589 ? -26.594 -1.191 44.194 1.00 95.44 589 TYR A CA 1
ATOM 4351 C C . TYR A 1 589 ? -25.748 -2.252 44.905 1.00 95.44 589 TYR A C 1
ATOM 4353 O O . TYR A 1 589 ? -25.349 -2.071 46.055 1.00 95.44 589 TYR A O 1
ATOM 4361 N N . CYS A 1 590 ? -25.456 -3.349 44.214 1.00 95.12 590 CYS A N 1
ATOM 4362 C CA . CYS A 1 590 ? -24.611 -4.432 44.705 1.00 95.12 590 CYS A CA 1
ATOM 4363 C C . CYS A 1 590 ? -23.320 -4.537 43.880 1.00 95.12 590 CYS A C 1
ATOM 4365 O O . CYS A 1 590 ? -23.309 -4.224 42.687 1.00 95.12 590 CYS A O 1
ATOM 4367 N N . VAL A 1 591 ? -22.237 -5.002 44.498 1.00 94.88 591 VAL A N 1
ATOM 4368 C CA . VAL A 1 591 ? -20.988 -5.387 43.830 1.00 94.88 591 VAL A CA 1
ATOM 4369 C C . VAL A 1 591 ? -20.723 -6.854 44.136 1.00 94.88 591 VAL A C 1
ATOM 4371 O O . VAL A 1 591 ? -20.493 -7.207 45.291 1.00 94.88 591 VAL A O 1
ATOM 4374 N N . ALA A 1 592 ? -20.726 -7.697 43.103 1.00 93.25 592 ALA A N 1
ATOM 4375 C CA . ALA A 1 592 ? -20.245 -9.071 43.198 1.00 93.25 592 ALA A CA 1
ATOM 4376 C C . ALA A 1 592 ? -18.739 -9.092 42.909 1.00 93.25 592 ALA A C 1
ATOM 4378 O O . ALA A 1 592 ? -18.321 -8.696 41.822 1.00 93.25 592 ALA A O 1
ATOM 4379 N N . THR A 1 593 ? -17.931 -9.558 43.856 1.00 91.88 593 THR A N 1
ATOM 4380 C CA . THR A 1 593 ? -16.470 -9.686 43.743 1.00 91.88 593 THR A CA 1
ATOM 4381 C C . THR A 1 593 ? -16.083 -11.157 43.804 1.00 91.88 593 THR A C 1
ATOM 4383 O O . THR A 1 593 ? -16.643 -11.904 44.599 1.00 91.88 593 THR A O 1
ATOM 4386 N N . SER A 1 594 ? -15.130 -11.593 42.980 1.00 89.81 594 SER A N 1
ATOM 4387 C CA . SER A 1 594 ? -14.616 -12.963 43.051 1.00 89.81 594 SER A CA 1
ATOM 4388 C C . SER A 1 594 ? -13.595 -13.134 44.168 1.00 89.81 594 SER A C 1
ATOM 4390 O O . SER A 1 594 ? -12.527 -12.521 44.136 1.00 89.81 594 SER A O 1
ATOM 4392 N N . ASP A 1 595 ? -13.872 -14.060 45.084 1.00 87.38 595 ASP A N 1
ATOM 4393 C CA . ASP A 1 595 ? -13.002 -14.373 46.224 1.00 87.38 595 ASP A CA 1
ATOM 4394 C C . ASP A 1 595 ? -11.659 -14.981 45.783 1.00 87.38 595 ASP A C 1
ATOM 4396 O O . ASP A 1 595 ? -10.657 -14.892 46.489 1.00 87.38 595 ASP A O 1
ATOM 4400 N N . THR A 1 596 ? -11.636 -15.613 44.603 1.00 86.00 596 THR A N 1
ATOM 4401 C CA . THR A 1 596 ? -10.441 -16.252 44.019 1.00 86.00 596 THR A CA 1
ATOM 4402 C C . THR A 1 596 ? -9.704 -15.335 43.042 1.00 86.00 596 THR A C 1
ATOM 4404 O O . THR A 1 596 ? -8.477 -15.379 42.964 1.00 86.00 596 THR A O 1
ATOM 4407 N N . TRP A 1 597 ? -10.428 -14.496 42.292 1.00 81.88 597 TRP A N 1
ATOM 4408 C CA . TRP A 1 597 ? -9.864 -13.730 41.172 1.00 81.88 597 TRP A CA 1
ATOM 4409 C C . TRP A 1 597 ? -9.792 -12.213 41.398 1.00 81.88 597 TRP A C 1
ATOM 4411 O O . TRP A 1 597 ? -9.252 -11.515 40.539 1.00 81.88 597 TRP A O 1
ATOM 4421 N N . GLY A 1 598 ? -10.343 -11.692 42.499 1.00 80.06 598 GLY A N 1
ATOM 4422 C CA . GLY A 1 598 ? -10.269 -10.287 42.935 1.00 80.06 598 GLY A CA 1
ATOM 4423 C C . GLY A 1 598 ? -11.026 -9.261 42.079 1.00 80.06 598 GLY A C 1
ATOM 4424 O O . GLY A 1 598 ? -11.258 -8.145 42.530 1.00 80.06 598 GLY A O 1
ATOM 4425 N N . HIS A 1 599 ? -11.422 -9.616 40.856 1.00 83.31 599 HIS A N 1
ATOM 4426 C CA . HIS A 1 599 ? -12.216 -8.760 39.977 1.00 83.31 599 HIS A CA 1
ATOM 4427 C C . HIS A 1 599 ? -13.701 -8.769 40.368 1.00 83.31 599 HIS A C 1
ATOM 4429 O O . HIS A 1 599 ? -14.188 -9.725 40.980 1.00 83.31 599 HIS A O 1
ATOM 4435 N N . SER A 1 600 ? -14.425 -7.713 39.994 1.00 88.62 600 SER A N 1
ATOM 4436 C CA . SER A 1 600 ? -15.811 -7.498 40.407 1.00 88.62 600 SER A CA 1
ATOM 4437 C C . SER A 1 600 ? -16.727 -7.007 39.282 1.00 88.62 600 SER A C 1
ATOM 4439 O O . SER A 1 600 ? -16.276 -6.594 38.211 1.00 88.62 600 SER A O 1
ATOM 4441 N N . LEU A 1 601 ? -18.035 -7.083 39.534 1.00 90.38 601 LEU A N 1
ATOM 4442 C CA . LEU A 1 601 ? -19.109 -6.626 38.660 1.00 90.38 601 LEU A CA 1
ATOM 4443 C C . LEU A 1 601 ? -20.191 -5.911 39.485 1.00 90.38 601 LEU A C 1
ATOM 4445 O O . LEU A 1 601 ? -20.752 -6.483 40.421 1.00 90.38 601 LEU A O 1
ATOM 4449 N N . THR A 1 602 ? -20.503 -4.672 39.110 1.00 92.12 602 THR A N 1
ATOM 4450 C CA . THR A 1 602 ? -21.536 -3.848 39.759 1.00 92.12 602 THR A CA 1
ATOM 4451 C C . THR A 1 602 ? -22.909 -4.084 39.122 1.00 92.12 602 THR A C 1
ATOM 4453 O O . THR A 1 602 ? -23.023 -4.180 37.897 1.00 92.12 602 THR A O 1
ATOM 4456 N N . SER A 1 603 ? -23.962 -4.152 39.938 1.00 92.94 603 SER A N 1
ATOM 4457 C CA . SER A 1 603 ? -25.355 -4.171 39.477 1.00 92.94 603 SER A CA 1
ATOM 4458 C C . SER A 1 603 ? -25.778 -2.823 38.880 1.00 92.94 603 SER A C 1
ATOM 4460 O O . SER A 1 603 ? -25.071 -1.819 38.993 1.00 92.94 603 SER A O 1
ATOM 4462 N N . GLN A 1 604 ? -26.980 -2.755 38.299 1.00 92.12 604 GLN A N 1
ATOM 4463 C CA . GLN A 1 604 ? -27.606 -1.444 38.097 1.00 92.12 604 GLN A CA 1
ATOM 4464 C C . GLN A 1 604 ? -28.070 -0.848 39.437 1.00 92.12 604 GLN A C 1
ATOM 4466 O O . GLN A 1 604 ? -28.282 -1.581 40.407 1.00 92.12 604 GLN A O 1
ATOM 4471 N N . VAL A 1 605 ? -28.226 0.478 39.483 1.00 93.00 605 VAL A N 1
ATOM 4472 C CA . VAL A 1 605 ? -28.773 1.184 40.651 1.00 93.00 605 VAL A CA 1
ATOM 4473 C C . VAL A 1 605 ? -30.294 1.037 40.669 1.00 93.00 605 VAL A C 1
ATOM 4475 O O . VAL A 1 605 ? -30.960 1.313 39.672 1.00 93.00 605 VAL A O 1
ATOM 4478 N N . SER A 1 606 ? -30.835 0.646 41.817 1.00 88.88 606 SER A N 1
ATOM 4479 C CA . SER A 1 606 ? -32.267 0.614 42.112 1.00 88.88 606 SER A CA 1
ATOM 4480 C C . SER A 1 606 ? -32.670 1.776 43.010 1.00 88.88 606 SER A C 1
ATOM 4482 O O . SER A 1 606 ? -31.890 2.211 43.857 1.00 88.88 606 SER A O 1
ATOM 4484 N N . GLN A 1 607 ? -33.900 2.258 42.848 1.00 89.44 607 GLN A N 1
ATOM 4485 C CA . GLN A 1 607 ? -34.531 3.195 43.772 1.00 89.44 607 GLN A CA 1
ATOM 4486 C C . GLN A 1 607 ? -35.486 2.439 44.707 1.00 89.44 607 GLN A C 1
ATOM 4488 O O . GLN A 1 607 ? -36.557 2.004 44.278 1.00 89.44 607 GLN A O 1
ATOM 4493 N N . VAL A 1 608 ? -35.115 2.325 45.981 1.00 88.56 608 VAL A N 1
ATOM 4494 C CA . VAL A 1 608 ? -35.988 1.836 47.055 1.00 88.56 608 VAL A CA 1
ATOM 4495 C C . VAL A 1 608 ? -36.868 2.987 47.546 1.00 88.56 608 VAL A C 1
ATOM 4497 O O . VAL A 1 608 ? -36.371 4.083 47.819 1.00 88.56 608 VAL A O 1
ATOM 4500 N N . ASN A 1 609 ? -38.166 2.725 47.678 1.00 83.88 609 ASN A N 1
ATOM 4501 C CA . ASN A 1 609 ? -39.153 3.623 48.273 1.00 83.88 609 ASN A CA 1
ATOM 4502 C C . ASN A 1 609 ? -39.904 2.885 49.394 1.00 83.88 609 ASN A C 1
ATOM 4504 O O . ASN A 1 609 ? -40.476 1.825 49.138 1.00 83.88 609 ASN A O 1
ATOM 4508 N N . VAL A 1 610 ? -39.957 3.471 50.592 1.00 84.00 610 VAL A N 1
ATOM 4509 C CA . VAL A 1 610 ? -40.786 2.993 51.711 1.00 84.00 610 VAL A CA 1
ATOM 4510 C C . VAL A 1 610 ? -41.993 3.924 51.875 1.00 84.00 610 VAL A C 1
ATOM 4512 O O . VAL A 1 610 ? -41.820 5.145 51.884 1.00 84.00 610 VAL A O 1
ATOM 4515 N N . VAL A 1 611 ? -43.213 3.375 51.934 1.00 73.00 611 VAL A N 1
ATOM 4516 C CA . VAL A 1 611 ? -44.478 4.146 51.874 1.00 73.00 611 VAL A CA 1
ATOM 4517 C C . VAL A 1 611 ? -45.545 3.643 52.855 1.00 73.00 611 VAL A C 1
ATOM 4519 O O . VAL A 1 611 ? -45.527 2.488 53.265 1.00 73.00 611 VAL A O 1
ATOM 4522 N N . SER A 1 612 ? -46.500 4.506 53.217 1.00 60.94 612 SER A N 1
ATOM 4523 C CA . SER A 1 612 ? -47.380 4.318 54.385 1.00 60.94 612 SER A CA 1
ATOM 4524 C C . SER A 1 612 ? -48.891 4.200 54.093 1.00 60.94 612 SER A C 1
ATOM 4526 O O . SER A 1 612 ? -49.705 4.401 54.996 1.00 60.94 612 SER A O 1
ATOM 4528 N N . PHE A 1 613 ? -49.308 3.875 52.859 1.00 55.22 613 PHE A N 1
ATOM 4529 C CA . PHE A 1 613 ? -50.726 3.629 52.526 1.00 55.22 613 PHE A CA 1
ATOM 4530 C C . PHE A 1 613 ? -50.949 2.664 51.341 1.00 55.22 613 PHE A C 1
ATOM 4532 O O . PHE A 1 613 ? -50.040 2.396 50.559 1.00 55.22 613 PHE A O 1
ATOM 4539 N N . ASP A 1 614 ? -52.180 2.145 51.234 1.00 46.84 614 ASP A N 1
ATOM 4540 C CA . ASP A 1 614 ? -52.636 1.137 50.257 1.00 46.84 614 ASP A CA 1
ATOM 4541 C C . ASP A 1 614 ? -53.276 1.761 48.984 1.00 46.84 614 ASP A C 1
ATOM 4543 O O . ASP A 1 614 ? -53.529 2.961 48.894 1.00 46.84 614 ASP A O 1
ATOM 4547 N N . SER A 1 615 ? -53.519 0.928 47.973 1.00 47.88 615 SER A N 1
ATOM 4548 C CA . SER A 1 615 ? -53.310 1.205 46.548 1.00 47.88 615 SER A CA 1
ATOM 4549 C C . SER A 1 615 ? -54.569 1.368 45.681 1.00 47.88 615 SER A C 1
ATOM 4551 O O . SER A 1 615 ? -54.452 1.659 44.492 1.00 47.88 615 SER A O 1
ATOM 4553 N N . ASN A 1 616 ? -55.779 1.235 46.239 1.00 49.56 616 ASN A N 1
ATOM 4554 C CA . ASN A 1 616 ? -57.055 1.251 45.490 1.00 49.56 616 ASN A CA 1
ATOM 4555 C C . ASN A 1 616 ? -57.495 2.637 44.956 1.00 49.56 616 ASN A C 1
ATOM 4557 O O . ASN A 1 616 ? -58.671 2.872 44.683 1.00 49.56 616 ASN A O 1
ATOM 4561 N N . VAL A 1 617 ? -56.566 3.583 44.830 1.00 51.34 617 VAL A N 1
ATOM 4562 C CA . VAL A 1 617 ? -56.815 4.978 44.461 1.00 51.34 617 VAL A CA 1
ATOM 4563 C C . VAL A 1 617 ? -55.640 5.480 43.620 1.00 51.34 617 VAL A C 1
ATOM 4565 O O . VAL A 1 617 ? -54.496 5.389 44.053 1.00 51.34 617 VAL A O 1
ATOM 4568 N N . TYR A 1 618 ? -55.918 6.042 42.436 1.00 55.34 618 TYR A N 1
ATOM 4569 C CA . TYR A 1 618 ? -54.886 6.614 41.559 1.00 55.34 618 TYR A CA 1
ATOM 4570 C C . TYR A 1 618 ? -54.016 7.626 42.304 1.00 55.34 618 TYR A C 1
ATOM 4572 O O . TYR A 1 618 ? -54.556 8.536 42.937 1.00 55.34 618 TYR A O 1
ATOM 4580 N N . ASP A 1 619 ? -52.697 7.513 42.141 1.00 50.09 619 ASP A N 1
ATOM 4581 C CA . ASP A 1 619 ? -51.751 8.551 42.519 1.00 50.09 619 ASP A CA 1
ATOM 4582 C C . ASP A 1 619 ? -50.733 8.846 41.396 1.00 50.09 619 ASP A C 1
ATOM 4584 O O . ASP A 1 619 ? -50.004 7.943 40.985 1.00 50.09 619 ASP A O 1
ATOM 4588 N N . PRO A 1 620 ? -50.650 10.093 40.891 1.00 53.81 620 PRO A N 1
ATOM 4589 C CA . PRO A 1 620 ? -49.632 10.475 39.914 1.00 53.81 620 PRO A CA 1
ATOM 4590 C C . PRO A 1 620 ? -48.222 10.648 40.507 1.00 53.81 620 PRO A C 1
ATOM 4592 O O . PRO A 1 620 ? -47.263 10.322 39.821 1.00 53.81 620 PRO A O 1
ATOM 4595 N N . PHE A 1 621 ? -48.115 11.206 41.723 1.00 44.69 621 PHE A N 1
ATOM 4596 C CA . PHE A 1 621 ? -46.898 11.438 42.549 1.00 44.69 621 PHE A CA 1
ATOM 4597 C C . PHE A 1 621 ? -47.265 12.105 43.913 1.00 44.69 621 PHE A C 1
ATOM 4599 O O . PHE A 1 621 ? -46.405 12.658 44.598 1.00 44.69 621 PHE A O 1
ATOM 4606 N N . ALA A 1 622 ? -48.553 12.166 44.266 1.00 56.69 622 ALA A N 1
ATOM 4607 C CA . ALA A 1 622 ? -49.130 12.915 45.387 1.00 56.69 622 ALA A CA 1
ATOM 4608 C C . ALA A 1 622 ? -50.550 13.492 45.107 1.00 56.69 622 ALA A C 1
ATOM 4610 O O . ALA A 1 622 ? -51.216 13.954 46.034 1.00 56.69 622 ALA A O 1
ATOM 4611 N N . GLN A 1 623 ? -51.044 13.522 43.856 1.00 52.19 623 GLN A N 1
ATOM 4612 C CA . GLN A 1 623 ? -52.354 14.123 43.495 1.00 52.19 623 GLN A CA 1
ATOM 4613 C C . GLN A 1 623 ? -53.517 13.106 43.585 1.00 52.19 623 GLN A C 1
ATOM 4615 O O . GLN A 1 623 ? -54.336 12.998 42.668 1.00 52.19 623 GLN A O 1
ATOM 4620 N N . SER A 1 624 ? -53.576 12.320 44.661 1.00 52.78 624 SER A N 1
ATOM 4621 C CA . SER A 1 624 ? -54.420 11.121 44.724 1.00 52.78 624 SER A CA 1
ATOM 4622 C C . SER A 1 624 ? -55.921 11.370 44.972 1.00 52.78 624 SER A C 1
ATOM 4624 O O . SER A 1 624 ? -56.354 12.481 45.299 1.00 52.78 624 SER A O 1
ATOM 4626 N N . GLY A 1 625 ? -56.736 10.328 44.750 1.00 62.66 625 GLY A N 1
ATOM 4627 C CA . GLY A 1 625 ? -58.184 10.277 45.032 1.00 62.66 625 GLY A CA 1
ATOM 4628 C C . GLY A 1 625 ? -59.084 10.200 43.785 1.00 62.66 625 GLY A C 1
ATOM 4629 O O . GLY A 1 625 ? -58.977 11.077 42.927 1.00 62.66 625 GLY A O 1
ATOM 4630 N N . PRO A 1 626 ? -60.056 9.273 43.663 1.00 64.25 626 PRO A N 1
ATOM 4631 C CA . PRO A 1 626 ? -61.295 9.636 42.981 1.00 64.25 626 PRO A CA 1
ATOM 4632 C C . PRO A 1 626 ? -61.954 10.770 43.778 1.00 64.25 626 PRO A C 1
ATOM 4634 O O . PRO A 1 626 ? -61.913 10.792 45.007 1.00 64.25 626 PRO A O 1
ATOM 4637 N N . GLN A 1 627 ? -62.559 11.749 43.107 1.00 66.19 627 GLN A N 1
ATOM 4638 C CA . GLN A 1 627 ? -63.120 12.919 43.799 1.00 66.19 627 GLN A CA 1
ATOM 4639 C C . GLN A 1 627 ? -64.556 12.675 44.317 1.00 66.19 627 GLN A C 1
ATOM 4641 O O . GLN A 1 627 ? -65.300 13.632 44.522 1.00 66.19 627 GLN A O 1
ATOM 4646 N N . GLY A 1 628 ? -64.965 11.407 44.489 1.00 60.84 628 GLY A N 1
ATOM 4647 C CA . GLY A 1 628 ? -66.313 11.006 44.924 1.00 60.84 628 GLY A CA 1
ATOM 4648 C C . GLY A 1 628 ? -67.433 11.374 43.940 1.00 60.84 628 GLY A C 1
ATOM 4649 O O . GLY A 1 628 ? -68.581 11.553 44.341 1.00 60.84 628 GLY A O 1
ATOM 4650 N N . ARG A 1 629 ? -67.097 11.567 42.659 1.00 71.69 629 ARG A N 1
ATOM 4651 C CA . ARG A 1 629 ? -67.999 12.056 41.601 1.00 71.69 629 ARG A CA 1
ATOM 4652 C C . ARG A 1 629 ? -68.445 10.904 40.709 1.00 71.69 629 ARG A C 1
ATOM 4654 O O . ARG A 1 629 ? -67.598 10.144 40.261 1.00 71.69 629 ARG A O 1
ATOM 4661 N N . VAL A 1 630 ? -69.726 10.832 40.368 1.00 80.38 630 VAL A N 1
ATOM 4662 C CA . VAL A 1 630 ? -70.263 9.865 39.395 1.00 80.38 630 VAL A CA 1
ATOM 4663 C C . VAL A 1 630 ? -70.763 10.614 38.162 1.00 80.38 630 VAL A C 1
ATOM 4665 O O . VAL A 1 630 ? -71.375 11.674 38.300 1.00 80.38 630 VAL A O 1
ATOM 4668 N N . ILE A 1 631 ? -70.518 10.060 36.972 1.00 84.25 631 ILE A N 1
ATOM 4669 C CA . ILE A 1 631 ? -71.250 10.405 35.745 1.00 84.25 631 ILE A CA 1
ATOM 4670 C C . ILE A 1 631 ? -72.140 9.209 35.403 1.00 84.25 631 ILE A C 1
ATOM 4672 O O . ILE A 1 631 ? -71.620 8.104 35.265 1.00 84.25 631 ILE A O 1
ATOM 4676 N N . ASP A 1 632 ? -73.449 9.423 35.250 1.00 87.38 632 ASP A N 1
ATOM 4677 C CA . ASP A 1 632 ? -74.395 8.374 34.854 1.00 87.38 632 ASP A CA 1
ATOM 4678 C C . ASP A 1 632 ? -75.338 8.848 33.737 1.00 87.38 632 ASP A C 1
ATOM 4680 O O . ASP A 1 632 ? -76.206 9.692 33.945 1.00 87.38 632 ASP A O 1
ATOM 4684 N N . ASN A 1 633 ? -75.101 8.317 32.536 1.00 87.56 633 ASN A N 1
ATOM 4685 C CA . ASN A 1 633 ? -75.852 8.485 31.291 1.00 87.56 633 ASN A CA 1
ATOM 4686 C C . ASN A 1 633 ? -76.404 9.907 31.002 1.00 87.56 633 ASN A C 1
ATOM 4688 O O . ASN A 1 633 ? -77.616 10.072 30.824 1.00 87.56 633 ASN A O 1
ATOM 4692 N N . PRO A 1 634 ? -75.540 10.939 30.933 1.00 89.06 634 PRO A N 1
ATOM 4693 C CA . PRO A 1 634 ? -75.964 12.327 30.750 1.00 89.06 634 PRO A CA 1
ATOM 4694 C C . PRO A 1 634 ? -76.436 12.640 29.323 1.00 89.06 634 PRO A C 1
ATOM 4696 O O . PRO A 1 634 ? -76.028 11.992 28.355 1.00 89.06 634 PRO A O 1
ATOM 4699 N N . ALA A 1 635 ? -77.232 13.697 29.163 1.00 88.38 635 ALA A N 1
ATOM 4700 C CA . ALA A 1 635 ? -77.678 14.168 27.849 1.00 88.38 635 ALA A CA 1
ATOM 4701 C C . ALA A 1 635 ? -76.610 15.009 27.119 1.00 88.38 635 ALA A C 1
ATOM 4703 O O . ALA A 1 635 ? -76.484 14.921 25.895 1.00 88.38 635 ALA A O 1
ATOM 4704 N N . VAL A 1 636 ? -75.825 15.806 27.850 1.00 90.56 636 VAL A N 1
ATOM 4705 C CA . VAL A 1 636 ? -74.798 16.715 27.320 1.00 90.56 636 VAL A CA 1
ATOM 4706 C C . VAL A 1 636 ? -73.534 16.660 28.178 1.00 90.56 636 VAL A C 1
ATOM 4708 O O . VAL A 1 636 ? -73.592 16.793 29.400 1.00 90.56 636 VAL A O 1
ATOM 4711 N N . VAL A 1 637 ? -72.373 16.562 27.522 1.00 93.00 637 VAL A N 1
ATOM 4712 C CA . VAL A 1 637 ? -71.055 16.760 28.144 1.00 93.00 637 VAL A CA 1
ATOM 4713 C C . VAL A 1 637 ? -70.271 17.795 27.338 1.00 93.00 637 VAL A C 1
ATOM 4715 O O . VAL A 1 637 ? -70.130 17.680 26.121 1.00 93.00 637 VAL A O 1
ATOM 4718 N N . ALA A 1 638 ? -69.733 18.809 28.008 1.00 92.31 638 ALA A N 1
ATOM 4719 C CA . ALA A 1 638 ? -68.892 19.838 27.405 1.00 92.31 638 ALA A CA 1
ATOM 4720 C C . ALA A 1 638 ? -67.562 19.933 28.153 1.00 92.31 638 ALA A C 1
ATOM 4722 O O . ALA A 1 638 ? -67.553 20.207 29.350 1.00 92.31 638 ALA A O 1
ATOM 4723 N N . VAL A 1 639 ? -66.435 19.727 27.469 1.00 92.50 639 VAL A N 1
ATOM 4724 C CA . VAL A 1 639 ? -65.099 19.821 28.081 1.00 92.50 639 VAL A CA 1
ATOM 4725 C C . VAL A 1 639 ? -64.335 21.001 27.498 1.00 92.50 639 VAL A C 1
ATOM 4727 O O . VAL A 1 639 ? -64.090 21.056 26.294 1.00 92.50 639 VAL A O 1
ATOM 4730 N N . ASN A 1 640 ? -63.906 21.918 28.362 1.00 91.69 640 ASN A N 1
ATOM 4731 C CA . ASN A 1 640 ? -62.967 22.982 28.043 1.00 91.69 640 ASN A CA 1
ATOM 4732 C C . ASN A 1 640 ? -61.617 22.698 28.717 1.00 91.69 640 ASN A C 1
ATOM 4734 O O . ASN A 1 640 ? -61.422 22.962 29.904 1.00 91.69 640 ASN A O 1
ATOM 4738 N N . THR A 1 641 ? -60.658 22.180 27.950 1.00 90.50 641 THR A N 1
ATOM 4739 C CA . THR A 1 641 ? -59.297 21.921 28.446 1.00 90.50 641 THR A CA 1
ATOM 4740 C C . THR A 1 641 ? -58.413 23.174 28.438 1.00 90.50 641 THR A C 1
ATOM 4742 O O . THR A 1 641 ? -57.315 23.162 28.993 1.00 90.50 641 THR A O 1
ATOM 4745 N N . GLY A 1 642 ? -58.878 24.269 27.825 1.00 84.25 642 GLY A N 1
ATOM 4746 C CA . GLY A 1 642 ? -58.147 25.533 27.692 1.00 84.25 642 GLY A CA 1
ATOM 4747 C C . GLY A 1 642 ? -58.337 26.498 28.865 1.00 84.25 642 GLY A C 1
ATOM 4748 O O . GLY A 1 642 ? -57.533 27.415 29.026 1.00 84.25 642 GLY A O 1
ATOM 4749 N N . SER A 1 643 ? -59.362 26.302 29.699 1.00 85.25 643 SER A N 1
ATOM 4750 C CA . SER A 1 643 ? -59.545 27.080 30.928 1.00 85.25 643 SER A CA 1
ATOM 4751 C C . SER A 1 643 ? -58.482 26.742 31.984 1.00 85.25 643 SER A C 1
ATOM 4753 O O . SER A 1 643 ? -57.776 25.734 31.894 1.00 85.25 643 SER A O 1
ATOM 4755 N N . ASN A 1 644 ? -58.343 27.611 32.988 1.00 82.81 644 ASN A N 1
ATOM 4756 C CA . ASN A 1 644 ? -57.443 27.431 34.128 1.00 82.81 644 ASN A CA 1
ATOM 4757 C C . ASN A 1 644 ? -58.236 27.666 35.428 1.00 82.81 644 ASN A C 1
ATOM 4759 O O . ASN A 1 644 ? -58.505 28.829 35.734 1.00 82.81 644 ASN A O 1
ATOM 4763 N N . PRO A 1 645 ? -58.612 26.621 36.190 1.00 85.94 645 PRO A N 1
ATOM 4764 C CA . PRO A 1 645 ? -58.442 25.190 35.896 1.00 85.94 645 PRO A CA 1
ATOM 4765 C C . PRO A 1 645 ? -59.251 24.706 34.671 1.00 85.94 645 PRO A C 1
ATOM 4767 O O . PRO A 1 645 ? -60.175 25.401 34.232 1.00 85.94 645 PRO A O 1
ATOM 4770 N N . PRO A 1 646 ? -58.939 23.520 34.114 1.00 89.50 646 PRO A N 1
ATOM 4771 C CA . PRO A 1 646 ? -59.794 22.844 33.139 1.00 89.50 646 PRO A CA 1
ATOM 4772 C C . PRO A 1 646 ? -61.214 22.621 33.676 1.00 89.50 646 PRO A C 1
ATOM 4774 O O . PRO A 1 646 ? -61.400 22.366 34.868 1.00 89.50 646 PRO A O 1
ATOM 4777 N N . LEU A 1 647 ? -62.209 22.699 32.795 1.00 91.56 647 LEU A N 1
ATOM 4778 C CA . LEU A 1 647 ? -63.626 22.614 33.147 1.00 91.56 647 LEU A CA 1
ATOM 4779 C C . LEU A 1 647 ? -64.328 21.531 32.322 1.00 91.56 647 LEU A C 1
ATOM 4781 O O . LEU A 1 647 ? -64.153 21.458 31.107 1.00 91.56 647 LEU A O 1
ATOM 4785 N N . MET A 1 648 ? -65.154 20.723 32.979 1.00 92.56 648 MET A N 1
ATOM 4786 C CA . MET A 1 648 ? -66.105 19.813 32.348 1.00 92.56 648 MET A CA 1
ATOM 4787 C C . MET A 1 648 ? -67.503 20.138 32.871 1.00 92.56 648 MET A C 1
ATOM 4789 O O . MET A 1 648 ? -67.705 20.213 34.077 1.00 92.56 648 MET A O 1
ATOM 4793 N N . THR A 1 649 ? -68.474 20.307 31.982 1.00 91.81 649 THR A N 1
ATOM 4794 C CA . THR A 1 649 ? -69.881 20.518 32.331 1.00 91.81 649 THR A CA 1
ATOM 4795 C C . THR A 1 649 ? -70.690 19.307 31.881 1.00 91.81 649 THR A C 1
ATOM 4797 O O . THR A 1 649 ? -70.629 18.943 30.707 1.00 91.81 649 THR A O 1
ATOM 4800 N N . VAL A 1 650 ? -71.453 18.693 32.786 1.00 90.62 650 VAL A N 1
ATOM 4801 C CA . VAL A 1 650 ? -72.330 17.543 32.499 1.00 90.62 650 VAL A CA 1
ATOM 4802 C C . VAL A 1 650 ? -73.756 17.910 32.894 1.00 90.62 650 VAL A C 1
ATOM 4804 O O . VAL A 1 650 ? -74.001 18.217 34.058 1.00 90.62 650 VAL A O 1
ATOM 4807 N N . ASP A 1 651 ? -74.675 17.963 31.927 1.00 89.69 651 ASP A N 1
ATOM 4808 C CA . ASP A 1 651 ? -76.072 18.405 32.111 1.00 89.69 651 ASP A CA 1
ATOM 4809 C C . ASP A 1 651 ? -76.231 19.701 32.942 1.00 89.69 651 ASP A C 1
ATOM 4811 O O . ASP A 1 651 ? -77.147 19.868 33.744 1.00 89.69 651 ASP A O 1
ATOM 4815 N N . GLY A 1 652 ? -75.306 20.648 32.740 1.00 83.12 652 GLY A N 1
ATOM 4816 C CA . GLY A 1 652 ? -75.251 21.936 33.445 1.00 83.12 652 GLY A CA 1
ATOM 4817 C C . GLY A 1 652 ? -74.496 21.927 34.782 1.00 83.12 652 GLY A C 1
ATOM 4818 O O . GLY A 1 652 ? -74.264 22.994 35.344 1.00 83.12 652 GLY A O 1
ATOM 4819 N N . THR A 1 653 ? -74.063 20.764 35.274 1.00 87.50 653 THR A N 1
ATOM 4820 C CA . THR A 1 653 ? -73.239 20.628 36.486 1.00 87.50 653 THR A CA 1
ATOM 4821 C C . THR A 1 653 ? -71.761 20.814 36.154 1.00 87.50 653 THR A C 1
ATOM 4823 O O . THR A 1 653 ? -71.233 20.117 35.289 1.00 87.50 653 THR A O 1
ATOM 4826 N N . GLU A 1 654 ? -71.080 21.738 36.835 1.00 88.94 654 GLU A N 1
ATOM 4827 C CA . GLU A 1 654 ? -69.659 22.028 36.611 1.00 88.94 654 GLU A CA 1
ATOM 4828 C C . GLU A 1 654 ? -68.723 21.167 37.472 1.00 88.94 654 GLU A C 1
ATOM 4830 O O . GLU A 1 654 ? -68.822 21.114 38.699 1.00 88.94 654 GLU A O 1
ATOM 4835 N N . TYR A 1 655 ? -67.745 20.553 36.812 1.00 85.12 655 TYR A N 1
ATOM 4836 C CA . TYR A 1 655 ? -66.662 19.779 37.396 1.00 85.12 655 TYR A CA 1
ATOM 4837 C C . TYR A 1 655 ? -65.330 20.439 37.051 1.00 85.12 655 TYR A C 1
ATOM 4839 O O . TYR A 1 655 ? -64.882 20.435 35.902 1.00 85.12 655 TYR A O 1
ATOM 4847 N N . LEU A 1 656 ? -64.669 20.985 38.070 1.00 83.69 656 LEU A N 1
ATOM 4848 C CA . LEU A 1 656 ? -63.293 21.455 37.944 1.00 83.69 656 LEU A CA 1
ATOM 4849 C C . LEU A 1 656 ? -62.358 20.245 37.849 1.00 83.69 656 LEU A C 1
ATOM 4851 O O . LEU A 1 656 ? -62.446 19.328 38.676 1.00 83.69 656 LEU A O 1
ATOM 4855 N N . GLY A 1 657 ? -61.494 20.258 36.838 1.00 80.56 657 GLY A N 1
ATOM 4856 C CA . GLY A 1 657 ? -60.348 19.366 36.695 1.00 80.56 657 GLY A CA 1
ATOM 4857 C C . GLY A 1 657 ? -59.054 20.052 37.127 1.00 80.56 657 GLY A C 1
ATOM 4858 O O . GLY A 1 657 ? -59.056 21.164 37.656 1.00 80.56 657 GLY A O 1
ATOM 4859 N N . GLU A 1 658 ? -57.927 19.405 36.869 1.00 83.06 658 GLU A N 1
ATOM 4860 C CA . GLU A 1 658 ? -56.593 19.925 37.186 1.00 83.06 658 GLU A CA 1
ATOM 4861 C C . GLU A 1 658 ? -55.637 19.783 35.997 1.00 83.06 658 GLU A C 1
ATOM 4863 O O . GLU A 1 658 ? -55.973 19.176 34.978 1.00 83.06 658 GLU A O 1
ATOM 4868 N N . VAL A 1 659 ? -54.444 20.369 36.110 1.00 80.94 659 VAL A N 1
ATOM 4869 C CA . VAL A 1 659 ? -53.369 20.183 35.130 1.00 80.94 659 VAL A CA 1
ATOM 4870 C C . VAL A 1 659 ? -52.343 19.220 35.722 1.00 80.94 659 VAL A C 1
ATOM 4872 O O . VAL A 1 659 ? -51.867 19.440 36.837 1.00 80.94 659 VAL A O 1
ATOM 4875 N N . ALA A 1 660 ? -52.022 18.154 34.988 1.00 72.75 660 ALA A N 1
ATOM 4876 C CA . ALA A 1 660 ? -51.092 17.118 35.430 1.00 72.75 660 ALA A CA 1
ATOM 4877 C C . ALA A 1 660 ? -49.693 17.682 35.745 1.00 72.75 660 ALA A C 1
ATOM 4879 O O . ALA A 1 660 ? -49.232 18.635 35.104 1.00 72.75 660 ALA A O 1
ATOM 4880 N N . ALA A 1 661 ? -49.021 17.072 36.727 1.00 66.38 661 ALA A N 1
ATOM 4881 C CA . ALA A 1 661 ? -47.704 17.498 37.192 1.00 66.38 661 ALA A CA 1
ATOM 4882 C C . ALA A 1 661 ? -46.646 17.509 36.071 1.00 66.38 661 ALA A C 1
ATOM 4884 O O . ALA A 1 661 ? -46.690 16.711 35.125 1.00 66.38 661 ALA A O 1
ATOM 4885 N N . ALA A 1 662 ? -45.683 18.428 36.200 1.00 60.28 662 ALA A N 1
ATOM 4886 C CA . ALA A 1 662 ? -44.699 18.719 35.160 1.00 60.28 662 ALA A CA 1
ATOM 4887 C C . ALA A 1 662 ? -43.811 17.516 34.802 1.00 60.28 662 ALA A C 1
ATOM 4889 O O . ALA A 1 662 ? -43.422 17.362 33.647 1.00 60.28 662 ALA A O 1
ATOM 4890 N N . ASP A 1 663 ? -43.558 16.645 35.777 1.00 56.69 663 ASP A N 1
ATOM 4891 C CA . ASP A 1 663 ? -42.656 15.495 35.671 1.00 56.69 663 ASP A CA 1
ATOM 4892 C C . ASP A 1 663 ? -43.341 14.218 35.137 1.00 56.69 663 ASP A C 1
ATOM 4894 O O . ASP A 1 663 ? -42.723 13.156 35.089 1.00 56.69 663 ASP A O 1
ATOM 4898 N N . ILE A 1 664 ? -44.620 14.310 34.740 1.00 60.53 664 ILE A N 1
ATOM 4899 C CA . ILE A 1 664 ? -45.438 13.180 34.256 1.00 60.53 664 ILE A CA 1
ATOM 4900 C C . ILE A 1 664 ? -45.967 13.457 32.848 1.00 60.53 664 ILE A C 1
ATOM 4902 O O . ILE A 1 664 ? -45.722 12.702 31.910 1.00 60.53 664 ILE A O 1
ATOM 4906 N N . ALA A 1 665 ? -46.743 14.535 32.712 1.00 61.53 665 ALA A N 1
ATOM 4907 C CA . ALA A 1 665 ? -47.479 14.868 31.497 1.00 61.53 665 ALA A CA 1
ATOM 4908 C C . ALA A 1 665 ? -47.773 16.383 31.472 1.00 61.53 665 ALA A C 1
ATOM 4910 O O . ALA A 1 665 ? -48.935 16.788 31.584 1.00 61.53 665 ALA A O 1
ATOM 4911 N N . PRO A 1 666 ? -46.731 17.235 31.377 1.00 67.00 666 PRO A N 1
ATOM 4912 C CA . PRO A 1 666 ? -46.827 18.672 31.624 1.00 67.00 666 PRO A CA 1
ATOM 4913 C C . PRO A 1 666 ? -47.886 19.312 30.725 1.00 67.00 666 PRO A C 1
ATOM 4915 O O . PRO A 1 666 ? -47.683 19.434 29.520 1.00 67.00 666 PRO A O 1
ATOM 4918 N N . GLY A 1 667 ? -49.017 19.721 31.308 1.00 73.25 667 GLY A N 1
ATOM 4919 C CA . GLY A 1 667 ? -50.099 20.386 30.579 1.00 73.25 667 GLY A CA 1
ATOM 4920 C C . GLY A 1 667 ? -51.278 19.511 30.128 1.00 73.25 667 GLY A C 1
ATOM 4921 O O . GLY A 1 667 ? -52.101 20.015 29.369 1.00 73.25 667 GLY A O 1
ATOM 4922 N N . VAL A 1 668 ? -51.414 18.252 30.561 1.00 83.94 668 VAL A N 1
ATOM 4923 C CA . VAL A 1 668 ? -52.651 17.466 30.336 1.00 83.94 668 VAL A CA 1
ATOM 4924 C C . VAL A 1 668 ? -53.755 17.912 31.301 1.00 83.94 668 VAL A C 1
ATOM 4926 O O . VAL A 1 668 ? -53.487 18.119 32.482 1.00 83.94 668 VAL A O 1
ATOM 4929 N N . ALA A 1 669 ? -54.993 18.049 30.815 1.00 86.69 669 ALA A N 1
ATOM 4930 C CA . ALA A 1 669 ? -56.174 18.326 31.634 1.00 86.69 669 ALA A CA 1
ATOM 4931 C C . ALA A 1 669 ? -56.769 17.021 32.189 1.00 86.69 669 ALA A C 1
ATOM 4933 O O . ALA A 1 669 ? -57.101 16.121 31.420 1.00 86.69 669 ALA A O 1
ATOM 4934 N N . VAL A 1 670 ? -56.919 16.919 33.509 1.00 86.56 670 VAL A N 1
ATOM 4935 C CA . VAL A 1 670 ? -57.287 15.679 34.212 1.00 86.56 670 VAL A CA 1
ATOM 4936 C C . VAL A 1 670 ? -58.592 15.855 34.993 1.00 86.56 670 VAL A C 1
ATOM 4938 O O . VAL A 1 670 ? -58.758 16.835 35.720 1.00 86.56 670 VAL A O 1
ATOM 4941 N N . PHE A 1 671 ? -59.503 14.886 34.866 1.00 86.88 671 PHE A N 1
ATOM 4942 C CA . PHE A 1 671 ? -60.761 14.803 35.614 1.00 86.88 671 PHE A CA 1
ATOM 4943 C C . PHE A 1 671 ? -60.895 13.415 36.267 1.00 86.88 671 PHE A C 1
ATOM 4945 O O . PHE A 1 671 ? -60.633 12.403 35.617 1.00 86.88 671 PHE A O 1
ATOM 4952 N N . ARG A 1 672 ? -61.288 13.362 37.548 1.00 83.06 672 ARG A N 1
ATOM 4953 C CA . ARG A 1 672 ? -61.269 12.143 38.383 1.00 83.06 672 ARG A CA 1
ATOM 4954 C C . ARG A 1 672 ? -62.654 11.814 38.951 1.00 83.06 672 ARG A C 1
ATOM 4956 O O . ARG A 1 672 ? -63.247 12.643 39.644 1.00 83.06 672 ARG A O 1
ATOM 4963 N N . PHE A 1 673 ? -63.127 10.596 38.700 1.00 83.31 673 PHE A N 1
ATOM 4964 C CA . PHE A 1 673 ? -64.458 10.099 39.054 1.00 83.31 673 PHE A CA 1
ATOM 4965 C C . PHE A 1 673 ? -64.387 8.752 39.791 1.00 83.31 673 PHE A C 1
ATOM 4967 O O . PHE A 1 673 ? -63.387 8.041 39.733 1.00 83.31 673 PHE A O 1
ATOM 4974 N N . GLU A 1 674 ? -65.465 8.423 40.494 1.00 79.56 674 GLU A N 1
ATOM 4975 C CA . GLU A 1 674 ? -65.709 7.137 41.148 1.00 79.56 674 GLU A CA 1
ATOM 4976 C C . GLU A 1 674 ? -66.162 6.093 40.117 1.00 79.56 674 GLU A C 1
ATOM 4978 O O . GLU A 1 674 ? -65.606 5.004 40.050 1.00 79.56 674 GLU A O 1
ATOM 4983 N N . SER A 1 675 ? -67.122 6.464 39.266 1.00 82.81 675 SER A N 1
ATOM 4984 C CA . SER A 1 675 ? -67.594 5.686 38.117 1.00 82.81 675 SER A CA 1
ATOM 4985 C C . SER A 1 675 ? -68.024 6.611 36.974 1.00 82.81 675 SER A C 1
ATOM 4987 O O . SER A 1 675 ? -68.441 7.756 37.201 1.00 82.81 675 SER A O 1
ATOM 4989 N N . VAL A 1 676 ? -67.896 6.130 35.733 1.00 89.88 676 VAL A N 1
ATOM 4990 C CA . VAL A 1 676 ? -68.208 6.902 34.517 1.00 89.88 676 VAL A CA 1
ATOM 4991 C C . VAL A 1 676 ? -69.045 6.058 33.563 1.00 89.88 676 VAL A C 1
ATOM 4993 O O . VAL A 1 676 ? -68.529 5.152 32.922 1.00 89.88 676 VAL A O 1
ATOM 4996 N N . ASN A 1 677 ? -70.325 6.386 33.421 1.00 91.00 677 ASN A N 1
ATOM 4997 C CA . ASN A 1 677 ? -71.220 5.806 32.426 1.00 91.00 677 ASN A CA 1
ATOM 4998 C C . ASN A 1 677 ? -71.714 6.909 31.480 1.00 91.00 677 ASN A C 1
ATOM 5000 O O . ASN A 1 677 ? -72.442 7.809 31.897 1.00 91.00 677 ASN A O 1
ATOM 5004 N N . VAL A 1 678 ? -71.319 6.858 30.208 1.00 91.25 678 VAL A N 1
ATOM 5005 C CA . VAL A 1 678 ? -71.748 7.796 29.158 1.00 91.25 678 VAL A CA 1
ATOM 5006 C C . VAL A 1 678 ? -72.318 6.988 27.996 1.00 91.25 678 VAL A C 1
ATOM 5008 O O . VAL A 1 678 ? -71.575 6.286 27.313 1.00 91.25 678 VAL A O 1
ATOM 5011 N N . GLY A 1 679 ? -73.633 7.053 27.792 1.00 89.25 679 GLY A N 1
ATOM 5012 C CA . GLY A 1 679 ? -74.339 6.194 26.842 1.00 89.25 679 GLY A CA 1
ATOM 5013 C C . GLY A 1 679 ? -74.418 6.722 25.402 1.00 89.25 679 GLY A C 1
ATOM 5014 O O . GLY A 1 679 ? -73.987 7.840 25.091 1.00 89.25 679 GLY A O 1
ATOM 5015 N N . PRO A 1 680 ? -75.013 5.925 24.498 1.00 86.56 680 PRO A N 1
ATOM 5016 C CA . PRO A 1 680 ? -75.179 6.298 23.103 1.00 86.56 680 PRO A CA 1
ATOM 5017 C C . PRO A 1 680 ? -76.217 7.413 22.958 1.00 86.56 680 PRO A C 1
ATOM 5019 O O . PRO A 1 680 ? -77.393 7.253 23.282 1.00 86.56 680 PRO A O 1
ATOM 5022 N N . GLY A 1 681 ? -75.777 8.547 22.412 1.00 82.44 681 GLY A N 1
ATOM 5023 C CA . GLY A 1 681 ? -76.620 9.718 22.151 1.00 82.44 681 GLY A CA 1
ATOM 5024 C C . GLY A 1 681 ? -76.306 10.947 23.005 1.00 82.44 681 GLY A C 1
ATOM 5025 O O . GLY A 1 681 ? -76.814 12.020 22.681 1.00 82.44 681 GLY A O 1
ATOM 5026 N N . THR A 1 682 ? -75.439 10.841 24.020 1.00 92.44 682 THR A N 1
ATOM 5027 C CA . THR A 1 682 ? -74.905 12.013 24.736 1.00 92.44 682 THR A CA 1
ATOM 5028 C C . THR A 1 682 ? -74.238 12.983 23.755 1.00 92.44 682 THR A C 1
ATOM 5030 O O . THR A 1 682 ? -73.352 12.599 22.985 1.00 92.44 682 THR A O 1
ATOM 5033 N N . ALA A 1 683 ? -74.619 14.259 23.802 1.00 89.38 683 ALA A N 1
ATOM 5034 C CA . ALA A 1 683 ? -73.996 15.308 23.004 1.00 89.38 683 ALA A CA 1
ATOM 5035 C C . ALA A 1 683 ? -72.652 15.722 23.627 1.00 89.38 683 ALA A C 1
ATOM 5037 O O . ALA A 1 683 ? -72.614 16.511 24.573 1.00 89.38 683 ALA A O 1
ATOM 5038 N N . PHE A 1 684 ? -71.549 15.179 23.104 1.00 89.75 684 PHE A N 1
ATOM 5039 C CA . PHE A 1 684 ? -70.197 15.463 23.587 1.00 89.75 684 PHE A CA 1
ATOM 5040 C C . PHE A 1 684 ? -69.548 16.618 22.806 1.00 89.75 684 PHE A C 1
ATOM 5042 O O . PHE A 1 684 ? -69.448 16.572 21.580 1.00 89.75 684 PHE A O 1
ATOM 5049 N N . THR A 1 685 ? -69.081 17.656 23.504 1.00 90.06 685 THR A N 1
ATOM 5050 C CA . THR A 1 685 ? -68.485 18.862 22.899 1.00 90.06 685 THR A CA 1
ATOM 5051 C C . THR A 1 685 ? -67.124 19.204 23.507 1.00 90.06 685 THR A C 1
ATOM 5053 O O . THR A 1 685 ? -66.865 18.958 24.686 1.00 90.06 685 THR A O 1
ATOM 5056 N N . LEU A 1 686 ? -66.232 19.756 22.677 1.00 89.50 686 LEU A N 1
ATOM 5057 C CA . LEU A 1 686 ? -64.815 19.951 22.988 1.00 89.50 686 LEU A CA 1
ATOM 5058 C C . LEU A 1 686 ? -64.351 21.381 22.699 1.00 89.50 686 LEU A C 1
ATOM 5060 O O . LEU A 1 686 ? -64.585 21.920 21.618 1.00 89.50 686 LEU A O 1
ATOM 5064 N N . ALA A 1 687 ? -63.624 21.957 23.653 1.00 88.31 687 ALA A N 1
ATOM 5065 C CA . ALA A 1 687 ? -62.930 23.231 23.543 1.00 88.31 687 ALA A CA 1
ATOM 5066 C C . ALA A 1 687 ? -61.552 23.158 24.223 1.00 88.31 687 ALA A C 1
ATOM 5068 O O . ALA A 1 687 ? -61.338 22.390 25.161 1.00 88.31 687 ALA A O 1
ATOM 5069 N N . GLY A 1 688 ? -60.618 23.997 23.773 1.00 87.44 688 GLY A N 1
ATOM 5070 C CA . GLY A 1 688 ? -59.254 24.031 24.303 1.00 87.44 688 GLY A CA 1
ATOM 5071 C C . GLY A 1 688 ? -58.285 23.057 23.629 1.00 87.44 688 GLY A C 1
ATOM 5072 O O . GLY A 1 688 ? -58.671 22.106 22.949 1.00 87.44 688 GLY A O 1
ATOM 5073 N N . ASN A 1 689 ? -56.995 23.345 23.798 1.00 82.88 689 ASN A N 1
ATOM 5074 C CA . ASN A 1 689 ? -55.886 22.738 23.060 1.00 82.88 689 ASN A CA 1
ATOM 5075 C C . ASN A 1 689 ? -55.033 21.760 23.886 1.00 82.88 689 ASN A C 1
ATOM 5077 O O . ASN A 1 689 ? -54.077 21.204 23.353 1.00 82.88 689 ASN A O 1
ATOM 5081 N N . ARG A 1 690 ? -55.346 21.533 25.167 1.00 85.00 690 ARG A N 1
ATOM 5082 C CA . ARG A 1 690 ? -54.663 20.525 25.997 1.00 85.00 690 ARG A CA 1
ATOM 5083 C C . ARG A 1 690 ? -55.307 19.150 25.808 1.00 85.00 690 ARG A C 1
ATOM 5085 O O . ARG A 1 690 ? -56.536 19.111 25.699 1.00 85.00 690 ARG A O 1
ATOM 5092 N N . PRO A 1 691 ? -54.548 18.038 25.822 1.00 85.00 691 PRO A N 1
ATOM 5093 C CA . PRO A 1 691 ? -55.126 16.700 25.919 1.00 85.00 691 PRO A CA 1
ATOM 5094 C C . PRO A 1 691 ? -56.005 16.562 27.163 1.00 85.00 691 PRO A C 1
ATOM 5096 O O . PRO A 1 691 ? -55.772 17.243 28.165 1.00 85.00 691 PRO A O 1
ATOM 5099 N N . VAL A 1 692 ? -56.988 15.666 27.102 1.00 86.69 692 VAL A N 1
ATOM 5100 C CA . VAL A 1 692 ? -57.863 15.328 28.230 1.00 86.69 692 VAL A CA 1
ATOM 5101 C C . VAL A 1 692 ? -57.570 13.916 28.726 1.00 86.69 692 VAL A C 1
ATOM 5103 O O . VAL A 1 692 ? -57.341 13.011 27.927 1.00 86.69 692 VAL A O 1
ATOM 5106 N N . SER A 1 693 ? -57.619 13.731 30.041 1.00 85.75 693 SER A N 1
ATOM 5107 C CA . SER A 1 693 ? -57.713 12.432 30.698 1.00 85.75 693 SER A CA 1
ATOM 5108 C C . SER A 1 693 ? -58.939 12.419 31.608 1.00 85.75 693 SER A C 1
ATOM 5110 O O . SER A 1 693 ? -59.167 13.362 32.372 1.00 85.75 693 SER A O 1
ATOM 5112 N N . ILE A 1 694 ? -59.734 11.358 31.507 1.00 87.12 694 ILE A N 1
ATOM 5113 C CA . ILE A 1 694 ? -60.895 11.091 32.357 1.00 87.12 694 ILE A CA 1
ATOM 5114 C C . ILE A 1 694 ? -60.591 9.771 33.057 1.00 87.12 694 ILE A C 1
ATOM 5116 O O . ILE A 1 694 ? -60.379 8.764 32.386 1.00 87.12 694 ILE A O 1
ATOM 5120 N N . LEU A 1 695 ? -60.529 9.782 34.387 1.00 82.75 695 LEU A N 1
ATOM 5121 C CA . LEU A 1 695 ? -60.241 8.597 35.194 1.00 82.75 695 LEU A CA 1
ATOM 5122 C C . LEU A 1 695 ? -61.470 8.182 35.998 1.00 82.75 695 LEU A C 1
ATOM 5124 O O . LEU A 1 695 ? -62.221 9.031 36.480 1.00 82.75 695 LEU A O 1
ATOM 5128 N N . SER A 1 696 ? -61.614 6.874 36.170 1.00 80.88 696 SER A N 1
ATOM 5129 C CA . SER A 1 696 ? -62.640 6.208 36.969 1.00 80.88 696 SER A CA 1
ATOM 5130 C C . SER A 1 696 ? -61.947 5.249 37.941 1.00 80.88 696 SER A C 1
ATOM 5132 O O . SER A 1 696 ? -60.960 4.625 37.549 1.00 80.88 696 SER A O 1
ATOM 5134 N N . ALA A 1 697 ? -62.416 5.150 39.187 1.00 69.38 697 ALA A N 1
ATOM 5135 C CA . ALA A 1 697 ? -61.897 4.178 40.160 1.00 69.38 697 ALA A CA 1
ATOM 5136 C C . ALA A 1 697 ? -62.589 2.808 40.039 1.00 69.38 697 ALA A C 1
ATOM 5138 O O . ALA A 1 697 ? -61.935 1.774 40.144 1.00 69.38 697 ALA A O 1
ATOM 5139 N N . GLY A 1 698 ? -63.897 2.810 39.775 1.00 70.81 698 GLY A N 1
ATOM 5140 C CA . GLY A 1 698 ? -64.676 1.663 39.316 1.00 70.81 698 GLY A CA 1
ATOM 5141 C C . GLY A 1 698 ? -64.905 1.690 37.802 1.00 70.81 698 GLY A C 1
ATOM 5142 O O . GLY A 1 698 ? -64.168 2.335 37.052 1.00 70.81 698 GLY A O 1
ATOM 5143 N N . ASP A 1 699 ? -65.954 1.005 37.348 1.00 76.94 699 ASP A N 1
ATOM 5144 C CA . ASP A 1 699 ? -66.226 0.783 35.923 1.00 76.94 699 ASP A CA 1
ATOM 5145 C C . ASP A 1 699 ? -66.357 2.072 35.089 1.00 76.94 699 ASP A C 1
ATOM 5147 O O . ASP A 1 699 ? -66.934 3.079 35.517 1.00 76.94 699 ASP A O 1
ATOM 5151 N N . MET A 1 700 ? -65.861 1.993 33.848 1.00 87.69 700 MET A N 1
ATOM 5152 C CA . MET A 1 700 ? -66.061 2.998 32.807 1.00 87.69 700 MET A CA 1
ATOM 5153 C C . MET A 1 700 ? -66.793 2.394 31.600 1.00 87.69 700 MET A C 1
ATOM 5155 O O . MET A 1 700 ? -66.299 1.466 30.961 1.00 87.69 700 MET A O 1
ATOM 5159 N N . VAL A 1 701 ? -67.935 2.981 31.249 1.00 86.94 701 VAL A N 1
ATOM 5160 C CA . VAL A 1 701 ? -68.692 2.740 30.015 1.00 86.94 701 VAL A CA 1
ATOM 5161 C C . VAL A 1 701 ? -68.748 4.052 29.237 1.00 86.94 701 VAL A C 1
ATOM 5163 O O . VAL A 1 701 ? -69.123 5.087 29.788 1.00 86.94 701 VAL A O 1
ATOM 5166 N N . PHE A 1 702 ? -68.359 4.030 27.961 1.00 88.31 702 PHE A N 1
ATOM 5167 C CA . PHE A 1 702 ? -68.290 5.235 27.135 1.00 88.31 702 PHE A CA 1
ATOM 5168 C C . PHE A 1 702 ? -68.667 4.921 25.677 1.00 88.31 702 PHE A C 1
ATOM 5170 O O . PHE A 1 702 ? -67.858 4.399 24.915 1.00 88.31 702 PHE A O 1
ATOM 5177 N N . ASP A 1 703 ? -69.908 5.240 25.309 1.00 87.88 703 ASP A N 1
ATOM 5178 C CA . ASP A 1 703 ? -70.561 4.912 24.026 1.00 87.88 703 ASP A CA 1
ATOM 5179 C C . ASP A 1 703 ? -71.035 6.182 23.272 1.00 87.88 703 ASP A C 1
ATOM 5181 O O . ASP A 1 703 ? -71.845 6.145 22.345 1.00 87.88 703 ASP A O 1
ATOM 5185 N N . ALA A 1 704 ? -70.535 7.356 23.679 1.00 88.06 704 ALA A N 1
ATOM 5186 C CA . ALA A 1 704 ? -70.841 8.636 23.044 1.00 88.06 704 ALA A CA 1
ATOM 5187 C C . ALA A 1 704 ? -69.914 8.950 21.858 1.00 88.06 704 ALA A C 1
ATOM 5189 O O . ALA A 1 704 ? -68.702 8.738 21.903 1.00 88.06 704 ALA A O 1
ATOM 5190 N N . ASN A 1 705 ? -70.478 9.552 20.807 1.00 85.81 705 ASN A N 1
ATOM 5191 C CA . ASN A 1 705 ? -69.715 10.007 19.644 1.00 85.81 705 ASN A CA 1
ATOM 5192 C C . ASN A 1 705 ? -68.914 11.278 19.977 1.00 85.81 705 ASN A C 1
ATOM 5194 O O . ASN A 1 705 ? -69.496 12.342 20.186 1.00 85.81 705 ASN A O 1
ATOM 5198 N N . VAL A 1 706 ? -67.581 11.187 19.965 1.00 86.00 706 VAL A N 1
ATOM 5199 C CA . VAL A 1 706 ? -66.676 12.319 20.233 1.00 86.00 706 VAL A CA 1
ATOM 5200 C C . VAL A 1 706 ? -66.096 12.867 18.927 1.00 86.00 706 VAL A C 1
ATOM 5202 O O . VAL A 1 706 ? -65.264 12.225 18.287 1.00 86.00 706 VAL A O 1
ATOM 5205 N N . GLN A 1 707 ? -66.487 14.086 18.541 1.00 84.12 707 GLN A N 1
ATOM 5206 C CA . GLN A 1 707 ? -65.894 14.782 17.394 1.00 84.12 707 GLN A CA 1
ATOM 5207 C C . GLN A 1 707 ? -64.699 15.642 17.833 1.00 84.12 707 GLN A C 1
ATOM 5209 O O . GLN A 1 707 ? -64.869 16.741 18.358 1.00 84.12 707 GLN A O 1
ATOM 5214 N N . VAL A 1 708 ? -63.479 15.167 17.570 1.00 81.88 708 VAL A N 1
ATOM 5215 C CA . VAL A 1 708 ? -62.244 15.941 17.786 1.00 81.88 708 VAL A CA 1
ATOM 5216 C C . VAL A 1 708 ? -61.973 16.837 16.574 1.00 81.88 708 VAL A C 1
ATOM 5218 O O . VAL A 1 708 ? -61.962 16.367 15.436 1.00 81.88 708 VAL A O 1
ATOM 5221 N N . LEU A 1 709 ? -61.746 18.132 16.808 1.00 82.75 709 LEU A N 1
ATOM 5222 C CA . LEU A 1 709 ? -61.426 19.116 15.764 1.00 82.75 709 LEU A CA 1
ATOM 5223 C C . LEU A 1 709 ? -59.914 19.430 15.735 1.00 82.75 709 LEU A C 1
ATOM 5225 O O . LEU A 1 709 ? -59.258 19.333 16.777 1.00 82.75 709 LEU A O 1
ATOM 5229 N N . PRO A 1 710 ? -59.337 19.847 14.589 1.00 77.19 710 PRO A N 1
ATOM 5230 C CA . PRO A 1 710 ? -57.941 20.291 14.523 1.00 77.19 710 PRO A CA 1
ATOM 5231 C C . PRO A 1 710 ? -57.640 21.392 15.551 1.00 77.19 710 PRO A C 1
ATOM 5233 O O . PRO A 1 710 ? -58.445 22.303 15.738 1.00 77.19 710 PRO A O 1
ATOM 5236 N N . GLY A 1 711 ? -56.491 21.310 16.226 1.00 77.00 711 GLY A N 1
ATOM 5237 C CA . GLY A 1 711 ? -56.129 22.209 17.330 1.00 77.00 711 GLY A CA 1
ATOM 5238 C C . GLY A 1 711 ? -56.783 21.914 18.686 1.00 77.00 711 GLY A C 1
ATOM 5239 O O . GLY A 1 711 ? -56.454 22.593 19.659 1.00 77.00 711 GLY A O 1
ATOM 5240 N N . THR A 1 712 ? -57.688 20.931 18.784 1.00 83.94 712 THR A N 1
ATOM 5241 C CA . THR A 1 712 ? -58.291 20.508 20.064 1.00 83.94 712 THR A CA 1
ATOM 5242 C C . THR A 1 712 ? -57.622 19.253 20.625 1.00 83.94 712 THR A C 1
ATOM 5244 O O . THR A 1 712 ? -56.978 18.501 19.893 1.00 83.94 712 THR A O 1
ATOM 5247 N N . LEU A 1 713 ? -57.736 19.043 21.943 1.00 80.25 713 LEU A N 1
ATOM 5248 C CA . LEU A 1 713 ? -57.186 17.878 22.661 1.00 80.25 713 LEU A CA 1
ATOM 5249 C C . LEU A 1 713 ? -55.689 17.581 22.413 1.00 80.25 713 LEU A C 1
ATOM 5251 O O . LEU A 1 713 ? -55.245 16.439 22.502 1.00 80.25 713 LEU A O 1
ATOM 5255 N N . GLY A 1 714 ? -54.891 18.608 22.119 1.00 77.62 714 GLY A N 1
ATOM 525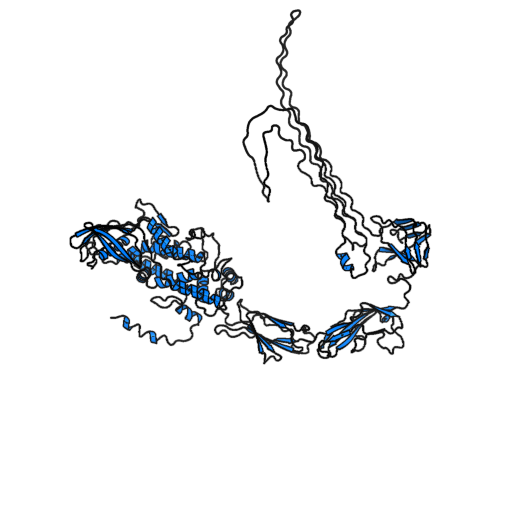6 C CA . GLY A 1 714 ? -53.461 18.475 21.833 1.00 77.62 714 GLY A CA 1
ATOM 5257 C C . GLY A 1 714 ? -53.113 18.060 20.402 1.00 77.62 714 GLY A C 1
ATOM 5258 O O . GLY A 1 714 ? -51.931 17.888 20.112 1.00 77.62 714 GLY A O 1
ATOM 5259 N N . GLY A 1 715 ? -54.087 17.916 19.498 1.00 78.31 715 GLY A N 1
ATOM 5260 C CA . GLY A 1 715 ? -53.823 17.740 18.067 1.00 78.31 715 GLY A CA 1
ATOM 5261 C C . GLY A 1 715 ? -53.311 19.027 17.408 1.00 78.31 715 GLY A C 1
ATOM 5262 O O . GLY A 1 715 ? -53.667 20.130 17.825 1.00 78.31 715 GLY A O 1
ATOM 5263 N N . GLY A 1 716 ? -52.491 18.900 16.360 1.00 77.31 716 GLY A N 1
ATOM 5264 C CA . GLY A 1 716 ? -51.958 20.055 15.631 1.00 77.31 716 GLY A CA 1
ATOM 5265 C C . GLY A 1 716 ? -52.996 20.818 14.796 1.00 77.31 716 GLY A C 1
ATOM 5266 O O . GLY A 1 716 ? -54.135 20.383 14.605 1.00 77.31 716 GLY A O 1
ATOM 5267 N N . VAL A 1 717 ? -52.578 21.966 14.252 1.00 82.75 717 VAL A N 1
ATOM 5268 C CA . VAL A 1 717 ? -53.390 22.832 13.372 1.00 82.75 717 VAL A CA 1
ATOM 5269 C C . VAL A 1 717 ? -52.751 22.896 11.988 1.00 82.75 717 VAL A C 1
ATOM 5271 O O . VAL A 1 717 ? -51.547 23.118 11.878 1.00 82.75 717 VAL A O 1
ATOM 5274 N N . ALA A 1 718 ? -53.533 22.708 10.922 1.00 79.94 718 ALA A N 1
ATOM 5275 C CA . ALA A 1 718 ? -53.023 22.773 9.551 1.00 79.94 718 ALA A CA 1
ATOM 5276 C C . ALA A 1 718 ? -52.455 24.164 9.200 1.00 79.94 718 ALA A C 1
ATOM 5278 O O . ALA A 1 718 ? -52.976 25.192 9.633 1.00 79.94 718 ALA A O 1
ATOM 5279 N N . GLY A 1 719 ? -51.386 24.187 8.405 1.00 79.75 719 GLY A N 1
ATOM 5280 C CA . GLY A 1 719 ? -50.715 25.411 7.977 1.00 79.75 719 GLY A CA 1
ATOM 5281 C C . GLY A 1 719 ? -51.577 26.243 7.026 1.00 79.75 719 GLY A C 1
ATOM 5282 O O . GLY A 1 719 ? -52.308 25.709 6.191 1.00 79.75 719 GLY A O 1
ATOM 5283 N N . ALA A 1 720 ? -51.479 27.569 7.131 1.00 82.44 720 ALA A N 1
ATOM 5284 C CA . ALA A 1 720 ? -52.203 28.481 6.248 1.00 82.44 720 ALA A CA 1
ATOM 5285 C C . ALA A 1 720 ? -51.720 28.361 4.790 1.00 82.44 720 ALA A C 1
ATOM 5287 O O . ALA A 1 720 ? -50.522 28.236 4.532 1.00 82.44 720 ALA A O 1
ATOM 5288 N N . GLY A 1 721 ? -52.644 28.431 3.829 1.00 78.31 721 GLY A N 1
ATOM 5289 C CA . GLY A 1 721 ? -52.297 28.482 2.406 1.00 78.31 721 GLY A CA 1
ATOM 5290 C C . GLY A 1 721 ? -51.528 29.758 2.042 1.00 78.31 721 GLY A C 1
ATOM 5291 O O . GLY A 1 721 ? -51.776 30.825 2.604 1.00 78.31 721 GLY A O 1
ATOM 5292 N N . GLY A 1 722 ? -50.595 29.644 1.099 1.00 77.62 722 GLY A N 1
ATOM 5293 C CA . GLY A 1 722 ? -49.794 30.758 0.602 1.00 77.62 722 GLY A CA 1
ATOM 5294 C C . GLY A 1 722 ? -50.625 31.745 -0.218 1.00 77.62 722 GLY A C 1
ATOM 5295 O O . GLY A 1 722 ? -51.548 31.365 -0.941 1.00 77.62 722 GLY A O 1
ATOM 5296 N N . THR A 1 723 ? -50.297 33.032 -0.120 1.00 79.56 723 THR A N 1
ATOM 5297 C CA . THR A 1 723 ? -51.001 34.098 -0.845 1.00 79.56 723 THR A CA 1
ATOM 5298 C C . THR A 1 723 ? -50.746 34.028 -2.352 1.00 79.56 723 THR A C 1
ATOM 5300 O O . THR A 1 723 ? -49.626 33.784 -2.798 1.00 79.56 723 THR A O 1
ATOM 5303 N N . GLY A 1 724 ? -51.782 34.270 -3.159 1.00 74.12 724 GLY A N 1
ATOM 5304 C CA . GLY A 1 724 ? -51.631 34.384 -4.612 1.00 74.12 724 GLY A CA 1
ATOM 5305 C C . GLY A 1 724 ? -50.754 35.579 -5.005 1.00 74.12 724 GLY A C 1
ATOM 5306 O O . GLY A 1 724 ? -50.847 36.648 -4.400 1.00 74.12 724 GLY A O 1
ATOM 5307 N N . GLY A 1 725 ? -49.905 35.398 -6.016 1.00 73.00 725 GLY A N 1
ATOM 5308 C CA . GLY A 1 725 ? -49.038 36.447 -6.548 1.00 73.00 725 GLY A CA 1
ATOM 5309 C C . GLY A 1 725 ? -49.823 37.515 -7.313 1.00 73.00 725 GLY A C 1
ATOM 5310 O O . GLY A 1 725 ? -50.814 37.227 -7.985 1.00 73.00 725 GLY A O 1
ATOM 5311 N N . THR A 1 726 ? -49.383 38.772 -7.237 1.00 74.38 726 THR A N 1
ATOM 5312 C CA . THR A 1 726 ? -50.027 39.876 -7.966 1.00 74.38 726 THR A CA 1
ATOM 5313 C C . THR A 1 726 ? -49.740 39.780 -9.465 1.00 74.38 726 THR A C 1
ATOM 5315 O O . THR A 1 726 ? -48.577 39.668 -9.860 1.00 74.38 726 THR A O 1
ATOM 5318 N N . GLY A 1 727 ? -50.776 39.874 -10.302 1.00 68.56 727 GLY A N 1
ATOM 5319 C CA . GLY A 1 727 ? -50.625 39.920 -11.761 1.00 68.56 727 GLY A CA 1
ATOM 5320 C C . GLY A 1 727 ? -49.782 41.108 -12.242 1.00 68.56 727 GLY A C 1
ATOM 5321 O O . GLY A 1 727 ? -49.728 42.151 -11.590 1.00 68.56 727 GLY A O 1
ATOM 5322 N N . GLY A 1 728 ? -49.108 40.932 -13.378 1.00 69.25 728 GLY A N 1
ATOM 5323 C CA . GLY A 1 728 ? -48.238 41.942 -13.976 1.00 69.25 728 GLY A CA 1
ATOM 5324 C C . GLY A 1 728 ? -49.012 43.069 -14.663 1.00 69.25 728 GLY A C 1
ATOM 5325 O O . GLY A 1 728 ? -50.093 42.860 -15.215 1.00 69.25 728 GLY A O 1
ATOM 5326 N N . THR A 1 729 ? -48.457 44.283 -14.654 1.00 70.25 729 THR A N 1
ATOM 5327 C CA . THR A 1 729 ? -49.053 45.433 -15.352 1.00 70.25 729 THR A CA 1
ATOM 5328 C C . THR A 1 729 ? -48.923 45.278 -16.866 1.00 70.25 729 THR A C 1
ATOM 5330 O O . THR A 1 729 ? -47.848 44.931 -17.357 1.00 70.25 729 THR A O 1
ATOM 5333 N N . GLY A 1 730 ? -49.984 45.591 -17.614 1.00 68.50 730 GLY A N 1
ATOM 5334 C CA . GLY A 1 730 ? -49.931 45.626 -19.078 1.00 68.50 730 GLY A CA 1
ATOM 5335 C C . GLY A 1 730 ? -48.936 46.661 -19.620 1.00 68.50 730 GLY A C 1
ATOM 5336 O O . GLY A 1 730 ? -48.588 47.623 -18.931 1.00 68.50 730 GLY A O 1
ATOM 5337 N N . GLY A 1 731 ? -48.466 46.445 -20.848 1.00 68.56 731 GLY A N 1
ATOM 5338 C CA . GLY A 1 731 ? -47.518 47.332 -21.523 1.00 68.56 731 GLY A CA 1
ATOM 5339 C C . GLY A 1 731 ? -48.163 48.616 -22.057 1.00 68.56 731 GLY A C 1
ATOM 5340 O O . GLY A 1 731 ? -49.362 48.662 -22.331 1.00 68.56 731 GLY A O 1
ATOM 5341 N N . SER A 1 732 ? -47.366 49.673 -22.229 1.00 70.50 732 SER A N 1
ATOM 5342 C CA . SER A 1 732 ? -47.819 50.917 -22.868 1.00 70.50 732 SER A CA 1
ATOM 5343 C C . SER A 1 732 ? -47.915 50.748 -24.387 1.00 70.50 732 SER A C 1
ATOM 5345 O O . SER A 1 732 ? -46.956 50.275 -24.996 1.00 70.50 732 SER A O 1
ATOM 5347 N N . GLY A 1 733 ? -49.019 51.178 -24.999 1.00 69.00 733 GLY A N 1
ATOM 5348 C CA . GLY A 1 733 ? -49.198 51.138 -26.456 1.00 69.00 733 GLY A CA 1
ATOM 5349 C C . GLY A 1 733 ? -48.212 52.009 -27.247 1.00 69.00 733 GLY A C 1
ATOM 5350 O O . GLY A 1 733 ? -47.528 52.869 -26.682 1.00 69.00 733 GLY A O 1
ATOM 5351 N N . GLY A 1 734 ? -48.126 51.758 -28.553 1.00 68.94 734 GLY A N 1
ATOM 5352 C CA . GLY A 1 734 ? -47.219 52.440 -29.473 1.00 68.94 734 GLY A CA 1
ATOM 5353 C C . GLY A 1 734 ? -47.656 53.859 -29.850 1.00 68.94 734 GLY A C 1
ATOM 5354 O O . GLY A 1 734 ? -48.840 54.201 -29.837 1.00 68.94 734 GLY A O 1
ATOM 5355 N N . SER A 1 735 ? -46.698 54.707 -30.237 1.00 72.06 735 SER A N 1
ATOM 5356 C CA . SER A 1 735 ? -47.006 56.028 -30.794 1.00 72.06 735 SER A CA 1
ATOM 5357 C C . SER A 1 735 ? -47.451 55.893 -32.249 1.00 72.06 735 SER A C 1
ATOM 5359 O O . SER A 1 735 ? -46.694 55.401 -33.087 1.00 72.06 735 SER A O 1
ATOM 5361 N N . GLY A 1 736 ? -48.655 56.374 -32.565 1.00 68.81 736 GLY A N 1
ATOM 5362 C CA . GLY A 1 736 ? -49.165 56.425 -33.937 1.00 68.81 736 GLY A CA 1
ATOM 5363 C C . GLY A 1 736 ? -48.262 57.241 -34.870 1.00 68.81 736 GLY A C 1
ATOM 5364 O O . GLY A 1 736 ? -47.717 58.274 -34.482 1.00 68.81 736 GLY A O 1
ATOM 5365 N N . GLY A 1 737 ? -48.100 56.767 -36.107 1.00 69.50 737 GLY A N 1
ATOM 5366 C CA . GLY A 1 737 ? -47.271 57.427 -37.116 1.00 69.50 737 GLY A CA 1
ATOM 5367 C C . GLY A 1 737 ? -47.859 58.757 -37.590 1.00 69.50 737 GLY A C 1
ATOM 5368 O O . GLY A 1 737 ? -49.075 58.958 -37.586 1.00 69.50 737 GLY A O 1
ATOM 5369 N N . SER A 1 738 ? -46.996 59.684 -38.010 1.00 70.31 738 SER A N 1
ATOM 5370 C CA . SER A 1 738 ? -47.423 60.989 -38.516 1.00 70.31 738 SER A CA 1
ATOM 5371 C C . SER A 1 738 ? -48.154 60.867 -39.856 1.00 70.31 738 SER A C 1
ATOM 5373 O O . SER A 1 738 ? -47.683 60.212 -40.788 1.00 70.31 738 SER A O 1
ATOM 5375 N N . GLY A 1 739 ? -49.306 61.534 -39.971 1.00 70.25 739 GLY A N 1
ATOM 5376 C CA . GLY A 1 739 ? -50.046 61.634 -41.228 1.00 70.25 739 GLY A CA 1
ATOM 5377 C C . GLY A 1 739 ? -49.236 62.353 -42.311 1.00 70.25 739 GLY A C 1
ATOM 5378 O O . GLY A 1 739 ? -48.520 63.314 -42.026 1.00 70.25 739 GLY A O 1
ATOM 5379 N N . GLY A 1 740 ? -49.348 61.882 -43.554 1.00 67.56 740 GLY A N 1
ATOM 5380 C CA . GLY A 1 740 ? -48.670 62.489 -44.698 1.00 67.56 740 GLY A CA 1
ATOM 5381 C C . GLY A 1 740 ? -49.256 63.853 -45.071 1.00 67.56 740 GLY A C 1
ATOM 5382 O O . GLY A 1 740 ? -50.393 64.184 -44.729 1.00 67.56 740 GLY A O 1
ATOM 5383 N N . SER A 1 741 ? -48.471 64.669 -45.774 1.00 68.69 741 SER A N 1
ATOM 5384 C CA . SER A 1 741 ? -48.884 66.010 -46.192 1.00 68.69 741 SER A CA 1
ATOM 5385 C C . SER A 1 741 ? -50.028 65.964 -47.210 1.00 68.69 741 SER A C 1
ATOM 5387 O O . SER A 1 741 ? -49.961 65.259 -48.218 1.00 68.69 741 SER A O 1
ATOM 5389 N N . GLY A 1 742 ? -51.080 66.750 -46.963 1.00 69.00 742 GLY A N 1
ATOM 5390 C CA . GLY A 1 742 ? -52.196 66.916 -47.895 1.00 69.00 742 GLY A CA 1
ATOM 5391 C C . GLY A 1 742 ? -51.764 67.603 -49.195 1.00 69.00 742 GLY A C 1
ATOM 5392 O O . GLY A 1 742 ? -50.957 68.532 -49.174 1.00 69.00 742 GLY A O 1
ATOM 5393 N N . GLY A 1 743 ? -52.300 67.142 -50.326 1.00 65.56 743 GLY A N 1
ATOM 5394 C CA . GLY A 1 743 ? -52.022 67.728 -51.637 1.00 65.56 743 GLY A CA 1
ATOM 5395 C C . GLY A 1 743 ? -52.757 69.053 -51.873 1.00 65.56 743 GLY A C 1
ATOM 5396 O O . GLY A 1 743 ? -53.753 69.366 -51.221 1.00 65.56 743 GLY A O 1
ATOM 5397 N N . ALA A 1 744 ? -52.248 69.854 -52.813 1.00 65.06 744 ALA A N 1
ATOM 5398 C CA . ALA A 1 744 ? -52.807 71.167 -53.128 1.00 65.06 744 ALA A CA 1
ATOM 5399 C C . ALA A 1 744 ? -54.191 71.063 -53.796 1.00 65.06 744 ALA A C 1
ATOM 5401 O O . ALA A 1 744 ? -54.381 70.285 -54.733 1.00 65.06 744 ALA A O 1
ATOM 5402 N N . GLY A 1 745 ? -55.144 71.876 -53.327 1.00 63.44 745 GLY A N 1
ATOM 5403 C CA . GLY A 1 745 ? -56.507 71.938 -53.858 1.00 63.44 745 GLY A CA 1
ATOM 5404 C C . GLY A 1 745 ? -56.603 72.607 -55.234 1.00 63.44 745 GLY A C 1
ATOM 5405 O O . GLY A 1 745 ? -55.804 73.478 -55.576 1.00 63.44 745 GLY A O 1
ATOM 5406 N N . GLY A 1 746 ? -57.604 72.204 -56.018 1.00 60.31 746 GLY A N 1
ATOM 5407 C CA . GLY A 1 746 ? -57.875 72.765 -57.343 1.00 60.31 746 GLY A CA 1
ATOM 5408 C C . GLY A 1 746 ? -58.561 74.133 -57.299 1.00 60.31 746 GLY A C 1
ATOM 5409 O O . GLY A 1 746 ? -59.430 74.378 -56.464 1.00 60.31 746 GLY A O 1
ATOM 5410 N N . ALA A 1 747 ? -58.189 75.023 -58.222 1.00 59.97 747 ALA A N 1
ATOM 5411 C CA . ALA A 1 747 ? -58.806 76.340 -58.371 1.00 59.97 747 ALA A CA 1
ATOM 5412 C C . ALA A 1 747 ? -60.117 76.273 -59.177 1.00 59.97 747 ALA A C 1
ATOM 5414 O O . ALA A 1 747 ? -60.215 75.543 -60.166 1.00 59.97 747 ALA A O 1
ATOM 5415 N N . SER A 1 748 ? -61.113 77.072 -58.785 1.00 55.62 748 SER A N 1
ATOM 5416 C CA . SER A 1 748 ? -62.400 77.193 -59.478 1.00 55.62 748 SER A CA 1
ATOM 5417 C C . SER A 1 748 ? -62.472 78.453 -60.348 1.00 55.62 748 SER A C 1
ATOM 5419 O O . SER A 1 748 ? -61.991 79.522 -59.975 1.00 55.62 748 SER A O 1
ATOM 5421 N N . VAL A 1 749 ? -63.117 78.329 -61.510 1.00 54.44 749 VAL A N 1
ATOM 5422 C CA . VAL A 1 749 ? -63.500 79.449 -62.387 1.00 54.44 749 VAL A CA 1
ATOM 5423 C C . VAL A 1 749 ? -65.025 79.566 -62.451 1.00 54.44 749 VAL A C 1
ATOM 5425 O O . VAL A 1 749 ? -65.743 78.594 -62.217 1.00 54.44 749 VAL A O 1
ATOM 5428 N N . GLY A 1 750 ? -65.521 80.783 -62.675 1.00 56.91 750 GLY A N 1
ATOM 5429 C CA . GLY A 1 750 ? -66.916 81.142 -62.411 1.00 56.91 750 GLY A CA 1
ATOM 5430 C C . GLY A 1 750 ? -67.948 80.544 -63.376 1.00 56.91 750 GLY A C 1
ATOM 5431 O O . GLY A 1 750 ? -67.759 80.580 -64.583 1.00 56.91 750 GLY A O 1
ATOM 5432 N N . SER A 1 751 ? -69.060 80.087 -62.790 1.00 45.47 751 SER A N 1
ATOM 5433 C CA . SER A 1 751 ? -70.419 79.905 -63.336 1.00 45.47 751 SER A CA 1
ATOM 5434 C C . SER A 1 751 ? -70.628 79.318 -64.747 1.00 45.47 751 SER A C 1
ATOM 5436 O O . SER A 1 751 ? -70.255 79.882 -65.767 1.00 45.47 751 SER A O 1
ATOM 5438 N N . ASN A 1 752 ? -71.466 78.275 -64.791 1.00 48.50 752 ASN A N 1
ATOM 5439 C CA . ASN A 1 752 ? -72.194 77.769 -65.969 1.00 48.50 752 ASN A CA 1
ATOM 5440 C C . ASN A 1 752 ? -71.402 76.957 -67.017 1.00 48.50 752 ASN A C 1
ATOM 5442 O O . ASN A 1 752 ? -71.903 76.715 -68.114 1.00 48.50 752 ASN A O 1
ATOM 5446 N N . SER A 1 753 ? -70.225 76.428 -66.676 1.00 50.03 753 SER A N 1
ATOM 5447 C CA . SER A 1 753 ? -69.627 75.265 -67.362 1.00 50.03 753 SER A CA 1
ATOM 5448 C C . SER A 1 753 ? -68.803 74.446 -66.367 1.00 50.03 753 SER A C 1
ATOM 5450 O O . SER A 1 753 ? -67.734 74.864 -65.932 1.00 50.03 753 SER A O 1
ATOM 5452 N N . GLY A 1 754 ? -69.350 73.311 -65.927 1.00 47.75 754 GLY A N 1
ATOM 5453 C CA . GLY A 1 754 ? -68.843 72.578 -64.767 1.00 47.75 754 GLY A CA 1
ATOM 5454 C C . GLY A 1 754 ? -67.697 71.620 -65.080 1.00 47.75 754 GLY A C 1
ATOM 5455 O O . GLY A 1 754 ? -67.957 70.487 -65.465 1.00 47.75 754 GLY A O 1
ATOM 5456 N N . ASN A 1 755 ? -66.456 72.055 -64.848 1.00 53.50 755 ASN A N 1
ATOM 5457 C CA . ASN A 1 755 ? -65.325 71.193 -64.477 1.00 53.50 755 ASN A CA 1
ATOM 5458 C C . ASN A 1 755 ? -64.180 72.048 -63.908 1.00 53.50 755 ASN A C 1
ATOM 5460 O O . ASN A 1 755 ? -63.527 72.785 -64.644 1.00 53.50 755 ASN A O 1
ATOM 5464 N N . ALA A 1 756 ? -63.918 71.931 -62.605 1.00 53.31 756 ALA A N 1
ATOM 5465 C CA . ALA A 1 756 ? -62.677 72.403 -61.988 1.00 53.31 756 ALA A CA 1
ATOM 5466 C C . ALA A 1 756 ? -61.700 71.222 -61.877 1.00 53.31 756 ALA A C 1
ATOM 5468 O O . ALA A 1 756 ? -62.125 70.089 -61.642 1.00 53.31 756 ALA A O 1
ATOM 5469 N N . LEU A 1 757 ? -60.399 71.467 -62.055 1.00 58.75 757 LEU A N 1
ATOM 5470 C CA . LEU A 1 757 ? -59.392 70.407 -61.956 1.00 58.75 757 LEU A CA 1
ATOM 5471 C C . LEU A 1 757 ? -59.324 69.869 -60.521 1.00 58.75 757 LEU A C 1
ATOM 5473 O O . LEU A 1 757 ? -59.335 70.639 -59.563 1.00 58.75 757 LEU A O 1
ATOM 5477 N N . SER A 1 758 ? -59.238 68.546 -60.372 1.00 58.97 758 SER A N 1
ATOM 5478 C CA . SER A 1 758 ? -59.038 67.920 -59.060 1.00 58.97 758 SER A CA 1
ATOM 5479 C C . SER A 1 758 ? -57.641 68.232 -58.520 1.00 58.97 758 SER A C 1
ATOM 5481 O O . SER A 1 758 ? -56.677 68.286 -59.282 1.00 58.97 758 SER A O 1
ATOM 5483 N N . GLY A 1 759 ? -57.537 68.435 -57.205 1.00 61.62 759 GLY A N 1
ATOM 5484 C CA . GLY A 1 759 ? -56.250 68.601 -56.529 1.00 61.62 759 GLY A CA 1
ATOM 5485 C C . GLY A 1 759 ? -55.416 67.316 -56.538 1.00 61.62 759 GLY A C 1
ATOM 5486 O O . GLY A 1 759 ? -55.953 66.218 -56.689 1.00 61.62 759 GLY A O 1
ATOM 5487 N N . ASN A 1 760 ? -54.103 67.450 -56.347 1.00 62.38 760 ASN A N 1
ATOM 5488 C CA . ASN A 1 760 ? -53.214 66.291 -56.235 1.00 62.38 760 ASN A CA 1
ATOM 5489 C C . ASN A 1 760 ? -53.509 65.496 -54.951 1.00 62.38 760 ASN A C 1
ATOM 5491 O O . ASN A 1 760 ? -53.881 66.068 -53.926 1.00 62.38 760 ASN A O 1
ATOM 5495 N N . ALA A 1 761 ? -53.283 64.181 -54.985 1.00 64.94 761 ALA A N 1
ATOM 5496 C CA . ALA A 1 761 ? -53.322 63.353 -53.782 1.00 64.94 761 ALA A CA 1
ATOM 5497 C C . ALA A 1 761 ? -52.203 63.749 -52.796 1.00 64.94 761 ALA A C 1
ATOM 5499 O O . ALA A 1 761 ? -51.134 64.208 -53.201 1.00 64.94 761 ALA A O 1
ATOM 5500 N N . GLY A 1 762 ? -52.461 63.569 -51.498 1.00 64.19 762 GLY A N 1
ATOM 5501 C CA . GLY A 1 762 ? -51.454 63.747 -50.450 1.00 64.19 762 GLY A CA 1
ATOM 5502 C C . GLY A 1 762 ? -50.453 62.591 -50.380 1.00 64.19 762 GLY A C 1
ATOM 5503 O O . GLY A 1 762 ? -50.678 61.520 -50.945 1.00 64.19 762 GLY A O 1
ATOM 5504 N N . GLY A 1 763 ? -49.351 62.805 -49.661 1.00 66.06 763 GLY A N 1
ATOM 5505 C CA . GLY A 1 763 ? -48.385 61.749 -49.357 1.00 66.06 763 GLY A CA 1
ATOM 5506 C C . GLY A 1 763 ? -48.938 60.719 -48.366 1.00 66.06 763 GLY A C 1
ATOM 5507 O O . GLY A 1 763 ? -49.825 61.020 -47.567 1.00 66.06 763 GLY A O 1
ATOM 5508 N N . ALA A 1 764 ? -48.385 59.504 -48.381 1.00 67.19 764 ALA A N 1
ATOM 5509 C CA . ALA A 1 764 ? -48.638 58.521 -47.329 1.00 67.19 764 ALA A CA 1
ATOM 5510 C C . ALA A 1 764 ? -47.986 58.957 -46.001 1.00 67.19 764 ALA A C 1
ATOM 5512 O O . ALA A 1 764 ? -46.963 59.645 -45.998 1.00 67.19 764 ALA A O 1
ATOM 5513 N N . GLY A 1 765 ? -48.586 58.564 -44.875 1.00 64.94 765 GLY A N 1
ATOM 5514 C CA . GLY A 1 765 ? -48.022 58.799 -43.544 1.00 64.94 765 GLY A CA 1
ATOM 5515 C C . GLY A 1 765 ? -46.878 57.846 -43.194 1.00 64.94 765 GLY A C 1
ATOM 5516 O O . GLY A 1 765 ? -46.689 56.810 -43.835 1.00 64.94 765 GLY A O 1
ATOM 5517 N N . ALA A 1 766 ? -46.132 58.186 -42.144 1.00 68.69 766 ALA A N 1
ATOM 5518 C CA . ALA A 1 766 ? -45.164 57.280 -41.538 1.00 68.69 766 ALA A CA 1
ATOM 5519 C C . ALA A 1 766 ? -45.875 56.145 -40.775 1.00 68.69 766 ALA A C 1
ATOM 5521 O O . ALA A 1 766 ? -47.019 56.286 -40.344 1.00 68.69 766 ALA A O 1
ATOM 5522 N N . SER A 1 767 ? -45.179 55.026 -40.562 1.00 69.50 767 SER A N 1
ATOM 5523 C CA . SER A 1 767 ? -45.635 53.994 -39.619 1.00 69.50 767 SER A CA 1
ATOM 5524 C C . SER A 1 767 ? -45.434 54.448 -38.170 1.00 69.50 767 SER A C 1
ATOM 5526 O O . SER A 1 767 ? -44.548 55.255 -37.887 1.00 69.50 767 SER A O 1
ATOM 5528 N N . GLY A 1 768 ? -46.260 53.936 -37.256 1.00 66.25 768 GLY A N 1
ATOM 5529 C CA . GLY A 1 768 ? -46.081 54.145 -35.816 1.00 66.25 768 GLY A CA 1
ATOM 5530 C C . GLY A 1 768 ? -44.941 53.311 -35.227 1.00 66.25 768 GLY A C 1
ATOM 5531 O O . GLY A 1 768 ? -44.409 52.413 -35.882 1.00 66.25 768 GLY A O 1
ATOM 5532 N N . THR A 1 769 ? -44.583 53.589 -33.973 1.00 69.00 769 THR A N 1
ATOM 5533 C CA . THR A 1 769 ? -43.715 52.699 -33.188 1.00 69.00 769 THR A CA 1
ATOM 5534 C C . THR A 1 769 ? -44.536 51.544 -32.618 1.00 69.00 769 THR A C 1
ATOM 5536 O O . THR A 1 769 ? -45.726 51.704 -32.365 1.00 69.00 769 THR A O 1
ATOM 5539 N N . ALA A 1 770 ? -43.905 50.400 -32.349 1.00 66.06 770 ALA A N 1
ATOM 5540 C CA . ALA A 1 770 ? -44.535 49.358 -31.539 1.00 66.06 770 ALA A CA 1
ATOM 5541 C C . ALA A 1 770 ? -44.735 49.830 -30.084 1.00 66.06 770 ALA A C 1
ATOM 5543 O O . ALA A 1 770 ? -43.988 50.690 -29.601 1.00 66.06 770 ALA A O 1
ATOM 5544 N N . GLY A 1 771 ? -45.723 49.257 -29.393 1.00 65.19 771 GLY A N 1
ATOM 5545 C CA . GLY A 1 771 ? -45.854 49.346 -27.942 1.00 65.19 771 GLY A CA 1
ATOM 5546 C C . GLY A 1 771 ? -44.795 48.540 -27.180 1.00 65.19 771 GLY A C 1
ATOM 5547 O O . GLY A 1 771 ? -44.062 47.720 -27.737 1.00 65.19 771 GLY A O 1
ATOM 5548 N N . ASN A 1 772 ? -44.718 48.786 -25.874 1.00 64.75 772 ASN A N 1
ATOM 5549 C CA . ASN A 1 772 ? -43.850 48.058 -24.953 1.00 64.75 772 ASN A CA 1
ATOM 5550 C C . ASN A 1 772 ? -44.508 46.750 -24.481 1.00 64.75 772 ASN A C 1
ATOM 5552 O O . ASN A 1 772 ? -45.734 46.643 -24.373 1.00 64.75 772 ASN A O 1
ATOM 5556 N N . ALA A 1 773 ? -43.681 45.769 -24.116 1.00 64.81 773 ALA A N 1
ATOM 5557 C CA . ALA A 1 773 ? -44.136 44.578 -23.403 1.00 64.81 773 ALA A CA 1
ATOM 5558 C C . ALA A 1 773 ? -44.731 44.935 -22.024 1.00 64.81 773 ALA A C 1
ATOM 5560 O O . ALA A 1 773 ? -44.408 45.970 -21.436 1.00 64.81 773 ALA A O 1
ATOM 5561 N N . GLY A 1 774 ? -45.609 44.068 -21.514 1.00 65.38 774 GLY A N 1
ATOM 5562 C CA . GLY A 1 774 ? -46.081 44.140 -20.132 1.00 65.38 774 GLY A CA 1
ATOM 5563 C C . GLY A 1 774 ? -45.036 43.619 -19.145 1.00 65.38 774 GLY A C 1
ATOM 5564 O O . GLY A 1 774 ? -44.096 42.919 -19.518 1.00 65.38 774 GLY A O 1
ATOM 5565 N N . ASN A 1 775 ? -45.219 43.935 -17.865 1.00 63.69 775 ASN A N 1
ATOM 5566 C CA . ASN A 1 775 ? -44.423 43.340 -16.797 1.00 63.69 775 ASN A CA 1
ATOM 5567 C C . ASN A 1 775 ? -44.911 41.913 -16.495 1.00 63.69 775 ASN A C 1
ATOM 5569 O O . ASN A 1 775 ? -46.102 41.602 -16.597 1.00 63.69 775 ASN A O 1
ATOM 5573 N N . ALA A 1 776 ? -43.995 41.048 -16.058 1.00 64.62 776 ALA A N 1
ATOM 5574 C CA . ALA A 1 776 ? -44.353 39.755 -15.482 1.00 64.62 776 ALA A CA 1
ATOM 5575 C C . ALA A 1 776 ? -45.116 39.934 -14.154 1.00 64.62 776 ALA A C 1
ATOM 5577 O O . ALA A 1 776 ? -44.943 40.932 -13.452 1.00 64.62 776 ALA A O 1
ATOM 5578 N N . GLY A 1 777 ? -45.952 38.955 -13.800 1.00 65.94 777 GLY A N 1
ATOM 5579 C CA . GLY A 1 777 ? -46.546 38.882 -12.466 1.00 65.94 777 GLY A CA 1
ATOM 5580 C C . GLY A 1 777 ? -45.521 38.493 -11.400 1.00 65.94 777 GLY A C 1
ATOM 5581 O O . GLY A 1 777 ? -44.473 37.911 -11.698 1.00 65.94 777 GLY A O 1
ATOM 5582 N N . ASN A 1 778 ? -45.833 38.802 -10.144 1.00 69.56 778 ASN A N 1
ATOM 5583 C CA . ASN A 1 778 ? -45.039 38.364 -8.997 1.00 69.56 778 ASN A CA 1
ATOM 5584 C C . ASN A 1 778 ? -45.310 36.879 -8.680 1.00 69.56 778 ASN A C 1
ATOM 5586 O O . ASN A 1 778 ? -46.427 36.402 -8.908 1.00 69.56 778 ASN A O 1
ATOM 5590 N N . PRO A 1 779 ? -44.328 36.138 -8.134 1.00 68.31 779 PRO A N 1
ATOM 5591 C CA . PRO A 1 779 ? -44.549 34.778 -7.646 1.00 68.31 779 PRO A CA 1
ATOM 5592 C C . PRO A 1 779 ? -45.584 34.745 -6.510 1.00 68.31 779 PRO A C 1
ATOM 5594 O O . PRO A 1 779 ? -45.833 35.752 -5.843 1.00 68.31 779 PRO A O 1
ATOM 5597 N N . GLY A 1 780 ? -46.183 33.575 -6.287 1.00 73.06 780 GLY A N 1
ATOM 5598 C CA . GLY A 1 780 ? -47.040 33.344 -5.122 1.00 73.06 780 GLY A CA 1
ATOM 5599 C C . GLY A 1 780 ? -46.220 33.205 -3.837 1.00 73.06 780 GLY A C 1
ATOM 5600 O O . GLY A 1 780 ? -45.056 32.806 -3.873 1.00 73.06 780 GLY A O 1
ATOM 5601 N N . GLY A 1 781 ? -46.827 33.504 -2.689 1.00 75.31 781 GLY A N 1
ATOM 5602 C CA . GLY A 1 781 ? -46.243 33.208 -1.383 1.00 75.31 781 GLY A CA 1
ATOM 5603 C C . GLY A 1 781 ? -46.190 31.700 -1.119 1.00 75.31 781 GLY A C 1
ATOM 5604 O O . GLY A 1 781 ? -47.053 30.948 -1.576 1.00 75.31 781 GLY A O 1
ATOM 5605 N N . ALA A 1 782 ? -45.194 31.240 -0.363 1.00 77.38 782 ALA A N 1
ATOM 5606 C CA . ALA A 1 782 ? -45.198 29.877 0.163 1.00 77.38 782 ALA A CA 1
ATOM 5607 C C . ALA A 1 782 ? -46.326 29.693 1.195 1.00 77.38 782 ALA A C 1
ATOM 5609 O O . ALA A 1 782 ? -46.738 30.651 1.854 1.00 77.38 782 ALA A O 1
ATOM 5610 N N . GLY A 1 783 ? -46.821 28.464 1.334 1.00 76.50 783 GLY A N 1
ATOM 5611 C CA . GLY A 1 783 ? -47.709 28.096 2.432 1.00 76.50 783 GLY A CA 1
ATOM 5612 C C . GLY A 1 783 ? -46.978 28.108 3.775 1.00 76.50 783 GLY A C 1
ATOM 5613 O O . GLY A 1 783 ? -45.758 27.949 3.842 1.00 76.50 783 GLY A O 1
ATOM 5614 N N . GLY A 1 784 ? -47.728 28.269 4.861 1.00 77.00 784 GLY A N 1
ATOM 5615 C CA . GLY A 1 784 ? -47.224 28.037 6.209 1.00 77.00 784 GLY A CA 1
ATOM 5616 C C . GLY A 1 784 ? -47.030 26.543 6.475 1.00 77.00 784 GLY A C 1
ATOM 5617 O O . GLY A 1 784 ? -47.796 25.707 5.986 1.00 77.00 784 GLY A O 1
ATOM 5618 N N . ALA A 1 785 ? -46.027 26.201 7.284 1.00 77.44 785 ALA A N 1
ATOM 5619 C CA . ALA A 1 785 ? -45.961 24.878 7.897 1.00 77.44 785 ALA A CA 1
ATOM 5620 C C . ALA A 1 785 ? -47.130 24.685 8.881 1.00 77.44 785 ALA A C 1
ATOM 5622 O O . ALA A 1 785 ? -47.696 25.660 9.384 1.00 77.44 785 ALA A O 1
ATOM 5623 N N . GLY A 1 786 ? -47.495 23.434 9.159 1.00 78.19 786 GLY A N 1
ATOM 5624 C CA . GLY A 1 786 ? -48.476 23.130 10.201 1.00 78.19 786 GLY A CA 1
ATOM 5625 C C . GLY A 1 786 ? -47.978 23.467 11.610 1.00 78.19 786 GLY A C 1
ATOM 5626 O O . GLY A 1 786 ? -46.779 23.430 11.890 1.00 78.19 786 GLY A O 1
ATOM 5627 N N . GLY A 1 787 ? -48.908 23.760 12.515 1.00 77.69 787 GLY A N 1
ATOM 5628 C CA . GLY A 1 787 ? -48.644 23.805 13.950 1.00 77.69 787 GLY A CA 1
ATOM 5629 C C . GLY A 1 787 ? -48.438 22.396 14.510 1.00 77.69 787 GLY A C 1
ATOM 5630 O O . GLY A 1 787 ? -49.143 21.457 14.121 1.00 77.69 787 GLY A O 1
ATOM 5631 N N . LEU A 1 788 ? -47.473 22.253 15.418 1.00 73.25 788 LEU A N 1
ATOM 5632 C CA . LEU A 1 788 ? -47.219 21.006 16.136 1.00 73.25 788 LEU A CA 1
ATOM 5633 C C . LEU A 1 788 ? -48.371 20.666 17.097 1.00 73.25 788 LEU A C 1
ATOM 5635 O O . LEU A 1 788 ? -49.166 21.528 17.475 1.00 73.25 788 LEU A O 1
ATOM 5639 N N . GLY A 1 789 ? -48.473 19.381 17.438 1.00 71.88 789 GLY A N 1
ATOM 5640 C CA . GLY A 1 789 ? -49.313 18.908 18.534 1.00 71.88 789 GLY A CA 1
ATOM 5641 C C . GLY A 1 789 ? -48.636 19.106 19.894 1.00 71.88 789 GLY A C 1
ATOM 5642 O O . GLY A 1 789 ? -47.485 19.524 19.988 1.00 71.88 789 GLY A O 1
ATOM 5643 N N . PHE A 1 790 ? -49.358 18.776 20.958 1.00 72.56 790 PHE A N 1
ATOM 5644 C CA . PHE A 1 790 ? -48.926 18.941 22.344 1.00 72.56 790 PHE A CA 1
ATOM 5645 C C . PHE A 1 790 ? -47.547 18.308 22.642 1.00 72.56 790 PHE A C 1
ATOM 5647 O O . PHE A 1 790 ? -47.267 17.168 22.268 1.00 72.56 790 PHE A O 1
ATOM 5654 N N . ASN A 1 791 ? -46.706 19.069 23.352 1.00 65.56 791 ASN A N 1
ATOM 5655 C CA . ASN A 1 791 ? -45.329 18.750 23.758 1.00 65.56 791 ASN A CA 1
ATOM 5656 C C . ASN A 1 791 ? -44.304 18.466 22.637 1.00 65.56 791 ASN A C 1
ATOM 5658 O O . ASN A 1 791 ? -43.207 18.022 22.956 1.00 65.56 791 ASN A O 1
ATOM 5662 N N . ASP A 1 792 ? -44.598 18.728 21.356 1.00 64.12 792 ASP A N 1
ATOM 5663 C CA . ASP A 1 792 ? -43.655 18.673 20.210 1.00 64.12 792 ASP A CA 1
ATOM 5664 C C . ASP A 1 792 ? -42.914 17.328 19.958 1.00 64.12 792 ASP A C 1
ATOM 5666 O O . ASP A 1 792 ? -42.133 17.202 19.012 1.00 64.12 792 ASP A O 1
ATOM 5670 N N . LEU A 1 793 ? -43.147 16.291 20.771 1.00 58.59 793 LEU A N 1
ATOM 5671 C CA . LEU A 1 793 ? -42.402 15.023 20.744 1.00 58.59 793 LEU A CA 1
ATOM 5672 C C . LEU A 1 793 ? -42.869 14.059 19.637 1.00 58.59 793 LEU A C 1
ATOM 5674 O O . LEU A 1 793 ? -42.058 13.344 19.040 1.00 58.59 793 LEU A O 1
ATOM 5678 N N . ALA A 1 794 ? -44.176 14.022 19.371 1.00 56.97 794 ALA A N 1
ATOM 5679 C CA . ALA A 1 794 ? -44.820 12.944 18.618 1.00 56.97 794 ALA A CA 1
ATOM 5680 C C . ALA A 1 794 ? -44.583 12.993 17.096 1.00 56.97 794 ALA A C 1
ATOM 5682 O O . ALA A 1 794 ? -44.451 11.953 16.452 1.00 56.97 794 ALA A O 1
ATOM 5683 N N . SER A 1 795 ? -44.512 14.184 16.498 1.00 63.69 795 SER A N 1
ATOM 5684 C CA . SER A 1 795 ? -44.610 14.352 15.038 1.00 63.69 795 SER A CA 1
ATOM 5685 C C . SER A 1 795 ? -43.889 15.594 14.524 1.00 63.69 795 SER A C 1
ATOM 5687 O O . SER A 1 795 ? -43.810 16.594 15.231 1.00 63.69 795 SER A O 1
ATOM 5689 N N . THR A 1 796 ? -43.439 15.561 13.271 1.00 71.81 796 THR A N 1
ATOM 5690 C CA . THR A 1 796 ? -43.005 16.746 12.523 1.00 71.81 796 THR A CA 1
ATOM 5691 C C . THR A 1 796 ? -44.197 17.418 11.842 1.00 71.81 796 THR A C 1
ATOM 5693 O O . THR A 1 796 ? -45.118 16.753 11.358 1.00 71.81 796 THR A O 1
ATOM 5696 N N . SER A 1 797 ? -44.185 18.750 11.790 1.00 71.62 797 SER A N 1
ATOM 5697 C CA . SER A 1 797 ? -45.185 19.524 11.058 1.00 71.62 797 SER A CA 1
ATOM 5698 C C . SER A 1 797 ? -45.070 19.306 9.553 1.00 71.62 797 SER A C 1
ATOM 5700 O O . SER A 1 797 ? -43.977 19.169 8.999 1.00 71.62 797 SER A O 1
ATOM 5702 N N . GLY A 1 798 ? -46.216 19.304 8.874 1.00 69.62 798 GLY A N 1
ATOM 5703 C CA . GLY A 1 798 ? -46.246 19.279 7.422 1.00 69.62 798 GLY A CA 1
ATOM 5704 C C . GLY A 1 798 ? -45.644 20.560 6.847 1.00 69.62 798 GLY A C 1
ATOM 5705 O O . GLY A 1 798 ? -45.992 21.666 7.271 1.00 69.62 798 GLY A O 1
ATOM 5706 N N . VAL A 1 799 ? -44.724 20.412 5.895 1.00 75.12 799 VAL A N 1
ATOM 5707 C CA . VAL A 1 799 ? -43.989 21.531 5.290 1.00 75.12 799 VAL A CA 1
ATOM 5708 C C . VAL A 1 799 ? -44.918 22.349 4.391 1.00 75.12 799 VAL A C 1
ATOM 5710 O O . VAL A 1 799 ? -45.677 21.789 3.601 1.00 75.12 799 VAL A O 1
ATOM 5713 N N . GLY A 1 800 ? -44.852 23.677 4.492 1.00 73.12 800 GLY A N 1
ATOM 5714 C CA . GLY A 1 800 ? -45.606 24.577 3.622 1.00 73.12 800 GLY A CA 1
ATOM 5715 C C . GLY A 1 800 ? -45.234 24.407 2.146 1.00 73.12 800 GLY A C 1
ATOM 5716 O O . GLY A 1 800 ? -44.058 24.319 1.794 1.00 73.12 800 GLY A O 1
ATOM 5717 N N . GLY A 1 801 ? -46.241 24.350 1.276 1.00 70.06 801 GLY A N 1
ATOM 5718 C CA . GLY A 1 801 ? -46.063 24.186 -0.162 1.00 70.06 801 GLY A CA 1
ATOM 5719 C C . GLY A 1 801 ? -45.368 25.396 -0.785 1.00 70.06 801 GLY A C 1
ATOM 5720 O O . GLY A 1 801 ? -45.676 26.543 -0.453 1.00 70.06 801 GLY A O 1
ATOM 5721 N N . ALA A 1 802 ? -44.425 25.154 -1.695 1.00 71.81 802 ALA A N 1
ATOM 5722 C CA . ALA A 1 802 ? -43.679 26.225 -2.350 1.00 71.81 802 ALA A CA 1
ATOM 5723 C C . ALA A 1 802 ? -44.609 27.133 -3.175 1.00 71.81 802 ALA A C 1
ATOM 5725 O O . ALA A 1 802 ? -45.440 26.651 -3.948 1.00 71.81 802 ALA A O 1
ATOM 5726 N N . GLY A 1 803 ? -44.451 28.450 -3.032 1.00 67.88 803 GLY A N 1
ATOM 5727 C CA . GLY A 1 803 ? -45.125 29.423 -3.890 1.00 67.88 803 GLY A CA 1
ATOM 5728 C C . GLY A 1 803 ? -44.683 29.274 -5.347 1.00 67.88 803 GLY A C 1
ATOM 5729 O O . GLY A 1 803 ? -43.552 28.866 -5.621 1.00 67.88 803 GLY A O 1
ATOM 5730 N N . ALA A 1 804 ? -45.577 29.562 -6.291 1.00 66.19 804 ALA A N 1
ATOM 5731 C CA . ALA A 1 804 ? -45.295 29.336 -7.705 1.00 66.19 804 ALA A CA 1
ATOM 5732 C C . ALA A 1 804 ? -44.119 30.188 -8.218 1.00 66.19 804 ALA A C 1
ATOM 5734 O O . ALA A 1 804 ? -44.105 31.410 -8.054 1.00 66.19 804 ALA A O 1
ATOM 5735 N N . ILE A 1 805 ? -43.166 29.538 -8.892 1.00 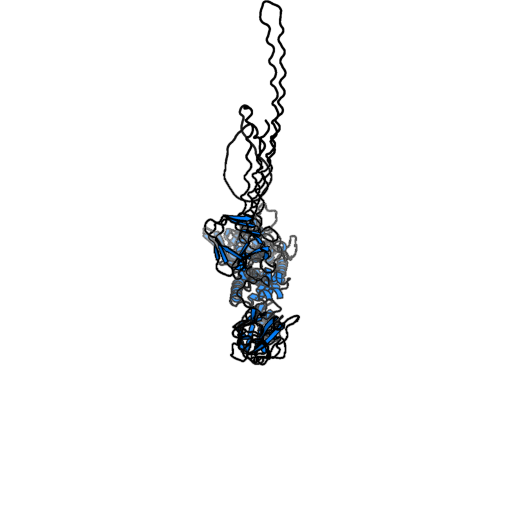58.38 805 ILE A N 1
ATOM 5736 C CA . ILE A 1 805 ? -41.989 30.182 -9.489 1.00 58.38 805 ILE A CA 1
ATOM 5737 C C . ILE A 1 805 ? -42.420 31.077 -10.662 1.00 58.38 805 ILE A C 1
ATOM 5739 O O . ILE A 1 805 ? -43.262 30.697 -11.478 1.00 58.38 805 ILE A O 1
ATOM 5743 N N . GLN A 1 806 ? -41.818 32.264 -10.763 1.00 60.03 806 GLN A N 1
ATOM 5744 C CA . GLN A 1 806 ? -42.073 33.211 -11.848 1.00 60.03 806 GLN A CA 1
ATOM 5745 C C . GLN A 1 806 ? -41.626 32.628 -13.201 1.00 60.03 806 GLN A C 1
ATOM 5747 O O . GLN A 1 806 ? -40.437 32.450 -13.457 1.00 60.03 806 GLN A O 1
ATOM 5752 N N . THR A 1 807 ? -42.579 32.361 -14.094 1.00 53.66 807 THR A N 1
ATOM 5753 C CA . THR A 1 807 ? -42.297 31.961 -15.479 1.00 53.66 807 THR A CA 1
ATOM 5754 C C . THR A 1 807 ? -41.950 33.194 -16.314 1.00 53.66 807 THR A C 1
ATOM 5756 O O . THR A 1 807 ? -42.830 33.996 -16.624 1.00 53.66 807 THR A O 1
ATOM 5759 N N . THR A 1 808 ? -40.685 33.342 -16.711 1.00 50.91 808 THR A N 1
ATOM 5760 C CA . THR A 1 808 ? -40.132 34.569 -17.325 1.00 50.91 808 THR A CA 1
ATOM 5761 C C . THR A 1 808 ? -40.716 34.947 -18.696 1.00 50.91 808 THR A C 1
ATOM 5763 O O . THR A 1 808 ? -40.474 36.047 -19.181 1.00 50.91 808 THR A O 1
ATOM 5766 N N . ASN A 1 809 ? -41.510 34.075 -19.325 1.00 50.66 809 ASN A N 1
ATOM 5767 C CA . ASN A 1 809 ? -42.040 34.258 -20.682 1.00 50.66 809 ASN A CA 1
ATOM 5768 C C . ASN A 1 809 ? -43.374 35.033 -20.716 1.00 50.66 809 ASN A C 1
ATOM 5770 O O . ASN A 1 809 ? -44.330 34.630 -21.378 1.00 50.66 809 ASN A O 1
ATOM 5774 N N . GLY A 1 810 ? -43.442 36.156 -19.999 1.00 45.38 810 GLY A N 1
ATOM 5775 C CA . GLY A 1 810 ? -44.554 37.102 -20.076 1.00 45.38 810 GLY A CA 1
ATOM 5776 C C . GLY A 1 810 ? -44.358 38.116 -21.206 1.00 45.38 810 GLY A C 1
ATOM 5777 O O . GLY A 1 810 ? -43.716 39.135 -20.996 1.00 45.38 810 GLY A O 1
ATOM 5778 N N . GLY A 1 811 ? -44.931 37.861 -22.386 1.00 45.91 811 GLY A N 1
ATOM 5779 C CA . GLY A 1 811 ? -45.137 38.911 -23.397 1.00 45.91 811 GLY A CA 1
ATOM 5780 C C . GLY A 1 811 ? -43.951 39.261 -24.308 1.00 45.91 811 GLY A C 1
ATOM 5781 O O . GLY A 1 811 ? -43.728 40.437 -24.586 1.00 45.91 811 GLY A O 1
ATOM 5782 N N . ALA A 1 812 ? -43.231 38.270 -24.844 1.00 38.31 812 ALA A N 1
ATOM 5783 C CA . ALA A 1 812 ? -42.339 38.511 -25.983 1.00 38.31 812 ALA A CA 1
ATOM 5784 C C . ALA A 1 812 ? -43.162 38.856 -27.243 1.00 38.31 812 ALA A C 1
ATOM 5786 O O . ALA A 1 812 ? -43.810 37.984 -27.825 1.00 38.31 812 ALA A O 1
ATOM 5787 N N . VAL A 1 813 ? -43.145 40.123 -27.667 1.00 40.81 813 VAL A N 1
ATOM 5788 C CA . VAL A 1 813 ? -43.764 40.554 -28.930 1.00 40.81 813 VAL A CA 1
ATOM 5789 C C . VAL A 1 813 ? -42.929 40.006 -30.087 1.00 40.81 813 VAL A C 1
ATOM 5791 O O . VAL A 1 813 ? -41.775 40.394 -30.265 1.00 40.81 813 VAL A O 1
ATOM 5794 N N . GLY A 1 814 ? -43.496 39.080 -30.862 1.00 40.06 814 GLY A N 1
ATOM 5795 C CA . GLY A 1 814 ? -42.824 38.525 -32.036 1.00 40.06 814 GLY A CA 1
ATOM 5796 C C . GLY A 1 814 ? -42.583 39.612 -33.094 1.00 40.06 814 GLY A C 1
ATOM 5797 O O . GLY A 1 814 ? -43.530 40.331 -33.422 1.00 40.06 814 GLY A O 1
ATOM 5798 N N . PRO A 1 815 ? -41.358 39.759 -33.639 1.00 39.22 815 PRO A N 1
ATOM 5799 C CA . PRO A 1 815 ? -41.099 40.715 -34.709 1.00 39.22 815 PRO A CA 1
ATOM 5800 C C . PRO A 1 815 ? -41.923 40.374 -35.958 1.00 39.22 815 PRO A C 1
ATOM 5802 O O . PRO A 1 815 ? -42.186 39.209 -36.259 1.00 39.22 815 PRO A O 1
ATOM 5805 N N . VAL A 1 816 ? -42.350 41.411 -36.679 1.00 33.88 816 VAL A N 1
ATOM 5806 C CA . VAL A 1 816 ? -43.253 41.283 -37.829 1.00 33.88 816 VAL A CA 1
ATOM 5807 C C . VAL A 1 816 ? -42.519 40.664 -39.026 1.00 33.88 816 VAL A C 1
ATOM 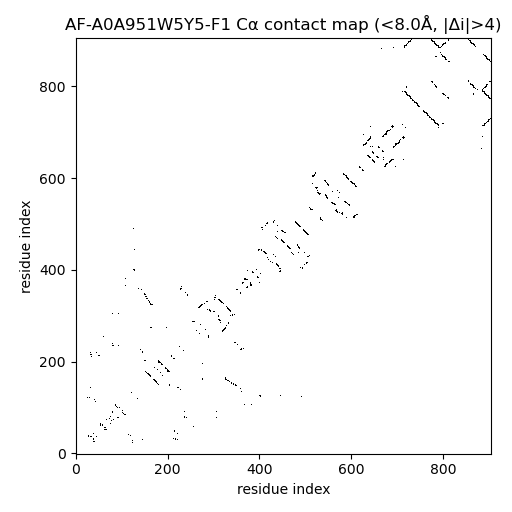5809 O O . VAL A 1 816 ? -41.474 41.166 -39.430 1.00 33.88 816 VAL A O 1
ATOM 5812 N N . GLY A 1 817 ? -43.106 39.626 -39.632 1.00 33.38 817 GLY A N 1
ATOM 5813 C CA . GLY A 1 817 ? -42.582 38.948 -40.826 1.00 33.38 817 GLY A CA 1
ATOM 5814 C C . GLY A 1 817 ? -41.946 37.589 -40.513 1.00 33.38 817 GLY A C 1
ATOM 5815 O O . GLY A 1 817 ? -40.988 37.500 -39.753 1.00 33.38 817 GLY A O 1
ATOM 5816 N N . ALA A 1 818 ? -42.488 36.518 -41.099 1.00 31.80 818 ALA A N 1
ATOM 5817 C CA . ALA A 1 818 ? -42.098 35.135 -40.814 1.00 31.80 818 ALA A CA 1
ATOM 5818 C C . ALA A 1 818 ? -41.394 34.456 -42.002 1.00 31.80 818 ALA A C 1
ATOM 5820 O O . ALA A 1 818 ? -41.690 34.760 -43.154 1.00 31.80 818 ALA A O 1
ATOM 5821 N N . GLY A 1 819 ? -40.527 33.479 -41.706 1.00 29.66 819 GLY A N 1
ATOM 5822 C CA . GLY A 1 819 ? -39.891 32.597 -42.694 1.00 29.66 819 GLY A CA 1
ATOM 5823 C C . GLY A 1 819 ? -38.552 32.030 -42.197 1.00 29.66 819 GLY A C 1
ATOM 5824 O O . GLY A 1 819 ? -37.548 32.727 -42.245 1.00 29.66 819 GLY A O 1
ATOM 5825 N N . GLY A 1 820 ? -38.471 30.796 -41.688 1.00 28.91 820 GLY A N 1
ATOM 5826 C CA . GLY A 1 820 ? -39.544 29.817 -41.463 1.00 28.91 820 GLY A CA 1
ATOM 5827 C C . GLY A 1 820 ? -39.082 28.592 -40.648 1.00 28.91 820 GLY A C 1
ATOM 5828 O O . GLY A 1 820 ? -37.931 28.532 -40.233 1.00 28.91 820 GLY A O 1
ATOM 5829 N N . THR A 1 821 ? -40.016 27.659 -40.409 1.00 33.44 821 THR A N 1
ATOM 5830 C CA . THR A 1 821 ? -39.855 26.218 -40.051 1.00 33.44 821 THR A CA 1
ATOM 5831 C C . THR A 1 821 ? -38.519 25.764 -39.425 1.00 33.44 821 THR A C 1
ATOM 5833 O O . THR A 1 821 ? -37.499 25.720 -40.101 1.00 33.44 821 THR A O 1
ATOM 5836 N N . ALA A 1 822 ? -38.481 25.412 -38.129 1.00 31.23 822 ALA A N 1
ATOM 5837 C CA . ALA A 1 822 ? -38.801 24.064 -37.595 1.00 31.23 822 ALA A CA 1
ATOM 5838 C C . ALA A 1 822 ? -37.875 22.968 -38.170 1.00 31.23 822 ALA A C 1
ATOM 5840 O O . ALA A 1 822 ? -37.856 22.777 -39.376 1.00 31.23 822 ALA A O 1
ATOM 5841 N N . GLY A 1 823 ? -37.084 22.192 -37.422 1.00 27.44 823 GLY A N 1
ATOM 5842 C CA . GLY A 1 823 ? -37.206 21.576 -36.087 1.00 27.44 823 GLY A CA 1
ATOM 5843 C C . GLY A 1 823 ? -36.580 20.160 -36.219 1.00 27.44 823 GLY A C 1
ATOM 5844 O O . GLY A 1 823 ? -36.385 19.706 -37.340 1.00 27.44 823 GLY A O 1
ATOM 5845 N N . GLY A 1 824 ? -36.203 19.388 -35.199 1.00 27.66 824 GLY A N 1
ATOM 5846 C CA . GLY A 1 824 ? -36.190 19.547 -33.742 1.00 27.66 824 GLY A CA 1
ATOM 5847 C C . GLY A 1 824 ? -35.592 18.273 -33.095 1.00 27.66 824 GLY A C 1
ATOM 5848 O O . GLY A 1 824 ? -35.123 17.394 -33.811 1.00 27.66 824 GLY A O 1
ATOM 5849 N N . ALA A 1 825 ? -35.684 18.150 -31.763 1.00 26.39 825 ALA A N 1
ATOM 5850 C CA . ALA A 1 825 ? -35.166 17.040 -30.933 1.00 26.39 825 ALA A CA 1
ATOM 5851 C C . ALA A 1 825 ? -33.624 16.902 -30.827 1.00 26.39 825 ALA A C 1
ATOM 5853 O O . ALA A 1 825 ? -32.872 17.370 -31.673 1.00 26.39 825 ALA A O 1
ATOM 5854 N N . GLY A 1 826 ? -33.170 16.274 -29.731 1.00 26.28 826 GLY A N 1
ATOM 5855 C CA . GLY A 1 826 ? -31.755 16.145 -29.342 1.00 26.28 826 GLY A CA 1
ATOM 5856 C C . GLY A 1 826 ? -31.510 16.644 -27.914 1.00 26.28 826 GLY A C 1
ATOM 5857 O O . GLY A 1 826 ? -31.129 17.792 -27.714 1.00 26.28 826 GLY A O 1
ATOM 5858 N N . ALA A 1 827 ? -31.793 15.811 -26.908 1.00 31.67 827 ALA A N 1
ATOM 5859 C CA . ALA A 1 827 ? -31.741 16.202 -25.497 1.00 31.67 827 ALA A CA 1
ATOM 5860 C C . ALA A 1 827 ? -30.436 15.775 -24.802 1.00 31.67 827 ALA A C 1
ATOM 5862 O O . ALA A 1 827 ? -29.965 14.661 -25.018 1.00 31.67 827 ALA A O 1
ATOM 5863 N N . GLY A 1 828 ? -29.940 16.611 -23.881 1.00 25.39 828 GLY A N 1
ATOM 5864 C CA . GLY A 1 828 ? -28.999 16.199 -22.833 1.00 25.39 828 GLY A CA 1
ATOM 5865 C C . GLY A 1 828 ? -27.833 17.157 -22.566 1.00 25.39 828 GLY A C 1
ATOM 5866 O O . GLY A 1 828 ? -27.021 17.403 -23.445 1.00 25.39 828 GLY A O 1
ATOM 5867 N N . GLY A 1 829 ? -27.693 17.582 -21.304 1.00 26.69 829 GLY A N 1
ATOM 5868 C CA . GLY A 1 829 ? -26.376 17.825 -20.700 1.00 26.69 829 GLY A CA 1
ATOM 5869 C C . GLY A 1 829 ? -25.847 19.266 -20.589 1.00 26.69 829 GLY A C 1
ATOM 5870 O O . GLY A 1 829 ? -25.291 19.804 -21.530 1.00 26.69 829 GLY A O 1
ATOM 5871 N N . VAL A 1 830 ? -25.899 19.786 -19.354 1.00 28.20 830 VAL A N 1
ATOM 5872 C CA . VAL A 1 830 ? -24.843 20.546 -18.635 1.00 28.20 830 VAL A CA 1
ATOM 5873 C C . VAL A 1 830 ? -24.216 21.820 -19.263 1.00 28.20 830 VAL A C 1
ATOM 5875 O O . VAL A 1 830 ? -23.502 21.771 -20.251 1.00 28.20 830 VAL A O 1
ATOM 5878 N N . ASN A 1 831 ? -24.362 22.941 -18.538 1.00 28.00 831 ASN A N 1
ATOM 5879 C CA . ASN A 1 831 ? -23.509 24.148 -18.473 1.00 28.00 831 ASN A CA 1
ATOM 5880 C C . ASN A 1 831 ? -22.790 24.667 -19.740 1.00 28.00 831 ASN A C 1
ATOM 5882 O O . ASN A 1 831 ? -21.719 24.196 -20.111 1.00 28.00 831 ASN A O 1
ATOM 5886 N N . GLY A 1 832 ? -23.239 25.822 -20.237 1.00 26.05 832 GLY A N 1
ATOM 5887 C CA . GLY A 1 832 ? -22.453 26.681 -21.127 1.00 26.05 832 GLY A CA 1
ATOM 5888 C C . GLY A 1 832 ? -23.229 27.937 -21.514 1.00 26.05 832 GLY A C 1
ATOM 5889 O O . GLY A 1 832 ? -24.425 27.865 -21.777 1.00 26.05 832 GLY A O 1
ATOM 5890 N N . GLY A 1 833 ? -22.575 29.099 -21.521 1.00 26.88 833 GLY A N 1
ATOM 5891 C CA . GLY A 1 833 ? -23.182 30.356 -21.969 1.00 26.88 833 GLY A CA 1
ATOM 5892 C C . GLY A 1 833 ? -22.506 30.919 -23.220 1.00 26.88 833 GLY A C 1
ATOM 5893 O O . GLY A 1 833 ? -21.435 30.463 -23.606 1.00 26.88 833 GLY A O 1
ATOM 5894 N N . SER A 1 834 ? -23.080 32.011 -23.739 1.00 28.94 834 SER A N 1
ATOM 5895 C CA . SER A 1 834 ? -22.480 32.954 -24.705 1.00 28.94 834 SER A CA 1
ATOM 5896 C C . SER A 1 834 ? -22.692 32.704 -26.218 1.00 28.94 834 SER A C 1
ATOM 5898 O O . SER A 1 834 ? -22.011 31.906 -26.846 1.00 28.94 834 SER A O 1
ATOM 5900 N N . ARG A 1 835 ? -23.524 33.590 -26.796 1.00 29.58 835 ARG A N 1
ATOM 5901 C CA . ARG A 1 835 ? -23.305 34.347 -28.056 1.00 29.58 835 ARG A CA 1
ATOM 5902 C C . ARG A 1 835 ? -23.520 33.708 -29.449 1.00 29.58 835 ARG A C 1
ATOM 5904 O O . ARG A 1 835 ? -22.590 33.239 -30.090 1.00 29.58 835 ARG A O 1
ATOM 5911 N N . THR A 1 836 ? -24.689 34.079 -29.994 1.00 28.06 836 THR A N 1
ATOM 5912 C CA . THR A 1 836 ? -24.841 34.867 -31.249 1.00 28.06 836 THR A CA 1
ATOM 5913 C C . THR A 1 836 ? -25.156 34.122 -32.562 1.00 28.06 836 THR A C 1
ATOM 5915 O O . THR A 1 836 ? -24.672 33.033 -32.835 1.00 28.06 836 THR A O 1
ATOM 5918 N N . ALA A 1 837 ? -26.020 34.761 -33.366 1.00 28.95 837 ALA A N 1
ATOM 5919 C CA . ALA A 1 837 ? -26.479 34.373 -34.707 1.00 28.95 837 ALA A CA 1
ATOM 5920 C C . ALA A 1 837 ? -25.354 34.432 -35.776 1.00 28.95 837 ALA A C 1
ATOM 5922 O O . ALA A 1 837 ? -24.309 35.027 -35.534 1.00 28.95 837 ALA A O 1
ATOM 5923 N N . GLY A 1 838 ? -25.491 33.876 -36.987 1.00 29.44 838 GLY A N 1
ATOM 5924 C CA . GLY A 1 838 ? -26.688 33.364 -37.679 1.00 29.44 838 GLY A CA 1
ATOM 5925 C C . GLY A 1 838 ? -27.139 34.313 -38.807 1.00 29.44 838 GLY A C 1
ATOM 5926 O O . GLY A 1 838 ? -27.325 35.503 -38.570 1.00 29.44 838 GLY A O 1
ATOM 5927 N N . THR A 1 839 ? -27.214 33.809 -40.046 1.00 27.34 839 THR A N 1
ATOM 5928 C CA . THR A 1 839 ? -27.366 34.550 -41.332 1.00 27.34 839 THR A CA 1
ATOM 5929 C C . THR A 1 839 ? -27.365 33.494 -42.466 1.00 27.34 839 THR A C 1
ATOM 5931 O O . THR A 1 839 ? -26.669 32.499 -42.293 1.00 27.34 839 THR A O 1
ATOM 5934 N N . ILE A 1 840 ? -28.044 33.527 -43.629 1.00 33.31 840 ILE A N 1
ATOM 5935 C CA . ILE A 1 840 ? -29.126 34.293 -44.321 1.00 33.31 840 ILE A CA 1
ATOM 5936 C C . ILE A 1 840 ? -29.966 33.193 -45.052 1.00 33.31 840 ILE A C 1
ATOM 5938 O O . ILE A 1 840 ? -29.411 32.135 -45.335 1.00 33.31 840 ILE A O 1
ATOM 5942 N N . GLY A 1 841 ? -31.259 33.274 -45.404 1.00 26.67 841 GLY A N 1
ATOM 5943 C CA . GLY A 1 841 ? -32.263 34.353 -45.453 1.00 26.67 841 GLY A CA 1
ATOM 5944 C C . GLY A 1 841 ? -32.882 34.448 -46.870 1.00 26.67 841 GLY A C 1
ATOM 5945 O O . GLY A 1 841 ? -32.160 34.275 -47.847 1.00 26.67 841 GLY A O 1
ATOM 5946 N N . GLY A 1 842 ? -34.198 34.681 -47.007 1.00 24.78 842 GLY A N 1
ATOM 5947 C CA . GLY A 1 842 ? -34.868 34.686 -48.323 1.00 24.78 842 GLY A CA 1
ATOM 5948 C C . GLY A 1 842 ? -36.268 35.323 -48.357 1.00 24.78 842 GLY A C 1
ATOM 5949 O O . GLY A 1 842 ? -37.237 34.729 -47.900 1.00 24.78 842 GLY A O 1
ATOM 5950 N N . ASP A 1 843 ? -36.322 36.537 -48.905 1.00 29.64 843 ASP A N 1
ATOM 5951 C CA . ASP A 1 843 ? -37.416 37.275 -49.565 1.00 29.64 843 ASP A CA 1
ATOM 5952 C C . ASP A 1 843 ? -38.898 37.051 -49.171 1.00 29.64 843 ASP A C 1
ATOM 5954 O O . ASP A 1 843 ? -39.628 36.254 -49.753 1.00 29.64 843 ASP A O 1
ATOM 5958 N N . GLY A 1 844 ? -39.391 37.950 -48.309 1.00 28.08 844 GLY A N 1
ATOM 5959 C CA . GLY A 1 844 ? -40.241 39.064 -48.776 1.00 28.08 844 GLY A CA 1
ATOM 5960 C C . GLY A 1 844 ? -41.700 38.791 -49.184 1.00 28.08 844 GLY A C 1
ATOM 5961 O O . GLY A 1 844 ? -41.991 38.501 -50.341 1.00 28.08 844 GLY A O 1
ATOM 5962 N N . GLY A 1 845 ? -42.643 39.080 -48.275 1.00 29.92 845 GLY A N 1
ATOM 5963 C CA . GLY A 1 845 ? -44.081 39.221 -48.566 1.00 29.92 845 GLY A CA 1
ATOM 5964 C C . GLY A 1 845 ? -44.657 40.579 -48.108 1.00 29.92 845 GLY A C 1
ATOM 5965 O O . GLY A 1 845 ? -44.015 41.261 -47.306 1.00 29.92 845 GLY A O 1
ATOM 5966 N N . PRO A 1 846 ? -45.844 41.008 -48.594 1.00 35.78 846 PRO A N 1
ATOM 5967 C CA . PRO A 1 846 ? -46.416 42.322 -48.271 1.00 35.78 846 PRO A CA 1
ATOM 5968 C C . PRO A 1 846 ? -46.794 42.500 -46.791 1.00 35.78 846 PRO A C 1
ATOM 5970 O O . PRO A 1 846 ? -47.196 41.551 -46.120 1.00 35.78 846 PRO A O 1
ATOM 5973 N N . GLY A 1 847 ? -46.718 43.741 -46.297 1.00 32.28 847 GLY A N 1
ATOM 5974 C CA . GLY A 1 847 ? -47.029 44.085 -44.905 1.00 32.28 847 GLY A CA 1
ATOM 5975 C C . GLY A 1 847 ? -48.491 43.822 -44.526 1.00 32.28 847 GLY A C 1
ATOM 5976 O O . GLY A 1 847 ? -49.405 44.393 -45.120 1.00 32.28 847 GLY A O 1
ATOM 5977 N N . GLY A 1 848 ? -48.700 42.964 -43.525 1.00 33.41 848 GLY A N 1
ATOM 5978 C CA . GLY A 1 848 ? -50.018 42.637 -42.979 1.00 33.41 848 GLY A CA 1
ATOM 5979 C C . GLY A 1 848 ? -50.539 43.652 -41.955 1.00 33.41 848 GLY A C 1
ATOM 5980 O O . GLY A 1 848 ? -49.799 44.479 -41.425 1.00 33.41 848 GLY A O 1
ATOM 5981 N N . THR A 1 849 ? -51.835 43.554 -41.654 1.00 40.19 849 THR A N 1
ATOM 5982 C CA . THR A 1 849 ? -52.512 44.300 -40.579 1.00 40.19 849 THR A CA 1
ATOM 5983 C C . THR A 1 849 ? -51.906 44.010 -39.198 1.00 40.19 849 THR A C 1
ATOM 5985 O O . THR A 1 849 ? -51.431 42.891 -38.989 1.00 40.19 849 THR A O 1
ATOM 5988 N N . PRO A 1 850 ? -51.978 44.950 -38.230 1.00 43.75 850 PRO A N 1
ATOM 5989 C CA . PRO A 1 850 ? -51.496 44.716 -36.869 1.00 43.75 850 PRO A CA 1
ATOM 5990 C C . PRO A 1 850 ? -52.151 43.473 -36.251 1.00 43.75 850 PRO A C 1
ATOM 5992 O O . PRO A 1 850 ? -53.371 43.305 -36.297 1.00 43.75 850 PRO A O 1
ATOM 5995 N N . SER A 1 851 ? -51.321 42.589 -35.699 1.00 43.12 851 SER A N 1
ATOM 5996 C CA . SER A 1 851 ? -51.745 41.354 -35.045 1.00 43.12 851 SER A CA 1
ATOM 5997 C C . SER A 1 851 ? -52.444 41.627 -33.709 1.00 43.12 851 SER A C 1
ATOM 5999 O O . SER A 1 851 ? -52.206 42.639 -33.052 1.00 43.12 851 SER A O 1
ATOM 6001 N N . ALA A 1 852 ? -53.327 40.709 -33.308 1.00 46.91 852 ALA A N 1
ATOM 6002 C CA . ALA A 1 852 ? -54.088 40.818 -32.066 1.00 46.91 852 ALA A CA 1
ATOM 6003 C C . ALA A 1 852 ? -53.172 40.892 -30.820 1.00 46.91 852 ALA A C 1
ATOM 6005 O O . ALA A 1 852 ? -52.102 40.276 -30.818 1.00 46.91 852 ALA A O 1
ATOM 6006 N N . PRO A 1 853 ? -53.588 41.603 -29.750 1.00 51.78 853 PRO A N 1
ATOM 6007 C CA . PRO A 1 853 ? -52.801 41.723 -28.525 1.00 51.78 853 PRO A CA 1
ATOM 6008 C C . PRO A 1 853 ? -52.548 40.356 -27.877 1.00 51.78 853 PRO A C 1
ATOM 6010 O O . PRO A 1 853 ? -53.409 39.474 -27.883 1.00 51.78 853 PRO A O 1
ATOM 6013 N N . GLY A 1 854 ? -51.357 40.192 -27.296 1.00 52.59 854 GLY A N 1
ATOM 6014 C CA . GLY A 1 854 ? -50.940 38.937 -26.673 1.00 52.59 854 GLY A CA 1
ATOM 6015 C C . GLY A 1 854 ? -51.849 38.539 -25.509 1.00 52.59 854 GLY A C 1
ATOM 6016 O O . GLY A 1 854 ? -52.068 39.324 -24.587 1.00 52.59 854 GLY A O 1
ATOM 6017 N N . THR A 1 855 ? -52.359 37.307 -25.536 1.00 55.06 855 THR A N 1
ATOM 6018 C CA . THR A 1 855 ? -53.216 36.761 -24.475 1.00 55.06 855 THR A CA 1
ATOM 6019 C C . THR A 1 855 ? -52.467 36.710 -23.137 1.00 55.06 855 THR A C 1
ATOM 6021 O O . THR A 1 855 ? -51.369 36.145 -23.104 1.00 55.06 855 THR A O 1
ATOM 6024 N N . PRO A 1 856 ? -53.033 37.230 -22.031 1.00 55.12 856 PRO A N 1
ATOM 6025 C CA . PRO A 1 856 ? -52.400 37.138 -20.719 1.00 55.12 856 PRO A CA 1
ATOM 6026 C C . PRO A 1 856 ? -52.294 35.673 -20.280 1.00 55.12 856 PRO A C 1
ATOM 6028 O O . PRO A 1 856 ? -53.253 34.907 -20.388 1.00 55.12 856 PRO A O 1
ATOM 6031 N N . SER A 1 857 ? -51.125 35.279 -19.778 1.00 57.62 857 SER A N 1
ATOM 6032 C CA . SER A 1 857 ? -50.905 33.942 -19.228 1.00 57.62 857 SER A CA 1
ATOM 6033 C C . SER A 1 857 ? -51.406 33.860 -17.788 1.00 57.62 857 SER A C 1
ATOM 6035 O O . SER A 1 857 ? -51.150 34.752 -16.978 1.00 57.62 857 SER A O 1
ATOM 6037 N N . VAL A 1 858 ? -52.086 32.764 -17.443 1.00 58.59 858 VAL A N 1
ATOM 6038 C CA . VAL A 1 858 ? -52.352 32.417 -16.040 1.00 58.59 858 VAL A CA 1
ATOM 6039 C C . VAL A 1 858 ? -51.026 31.993 -15.404 1.00 58.59 858 VAL A C 1
ATOM 6041 O O . VAL A 1 858 ? -50.260 31.251 -16.021 1.00 58.59 858 VAL A O 1
ATOM 6044 N N . GLY A 1 859 ? -50.731 32.476 -14.195 1.00 60.88 859 GLY A N 1
ATOM 6045 C CA . GLY A 1 859 ? -49.524 32.074 -13.477 1.00 60.88 859 GLY A CA 1
ATOM 6046 C C . GLY A 1 859 ? -49.560 30.594 -13.085 1.00 60.88 859 GLY A C 1
ATOM 6047 O O . GLY A 1 859 ? -50.628 29.997 -12.940 1.00 60.88 859 GLY A O 1
ATOM 6048 N N . ALA A 1 860 ? -48.384 29.988 -12.914 1.00 64.50 860 ALA A N 1
ATOM 6049 C CA . ALA A 1 860 ? -48.283 28.595 -12.487 1.00 64.50 860 ALA A CA 1
ATOM 6050 C C . ALA A 1 860 ? -48.955 28.374 -11.116 1.00 64.50 860 ALA A C 1
ATOM 6052 O O . ALA A 1 860 ? -49.009 29.275 -10.277 1.00 64.50 860 ALA A O 1
ATOM 6053 N N . SER A 1 861 ? -49.455 27.163 -10.865 1.00 66.81 861 SER A N 1
ATOM 6054 C CA . SER A 1 861 ? -49.954 26.799 -9.533 1.00 66.81 861 SER A CA 1
ATOM 6055 C C . SER A 1 861 ? -48.801 26.629 -8.541 1.00 66.81 861 SER A C 1
ATOM 6057 O O . SER A 1 861 ? -47.720 26.180 -8.919 1.00 66.81 861 SER A O 1
ATOM 6059 N N . GLY A 1 862 ? -49.033 26.981 -7.274 1.00 69.12 862 GLY A N 1
ATOM 6060 C CA . GLY A 1 862 ? -48.103 26.664 -6.192 1.00 69.12 862 GLY A CA 1
ATOM 6061 C C . GLY A 1 862 ? -48.079 25.162 -5.896 1.00 69.12 862 GLY A C 1
ATOM 6062 O O . GLY A 1 862 ? -49.007 24.429 -6.247 1.00 69.12 862 GLY A O 1
ATOM 6063 N N . GLY A 1 863 ? -47.011 24.694 -5.254 1.00 71.19 863 GLY A N 1
ATOM 6064 C CA . GLY A 1 863 ? -46.886 23.303 -4.824 1.00 71.19 863 GLY A CA 1
ATOM 6065 C C . GLY A 1 863 ? -47.856 22.965 -3.690 1.00 71.19 863 GLY A C 1
ATOM 6066 O O . GLY A 1 863 ? -48.158 23.804 -2.842 1.00 71.19 863 GLY A O 1
ATOM 6067 N N . THR A 1 864 ? -48.328 21.722 -3.636 1.00 73.12 864 THR A N 1
ATOM 6068 C CA . THR A 1 864 ? -49.099 21.213 -2.492 1.00 73.12 864 THR A CA 1
ATOM 6069 C C . THR A 1 864 ? -48.259 21.232 -1.214 1.00 73.12 864 THR A C 1
ATOM 6071 O O . THR A 1 864 ? -47.056 20.973 -1.260 1.00 73.12 864 THR A O 1
ATOM 6074 N N . GLY A 1 865 ? -48.889 21.507 -0.070 1.00 75.19 865 GLY A N 1
ATOM 6075 C CA . GLY A 1 865 ? -48.247 21.345 1.233 1.00 75.19 865 GLY A CA 1
ATOM 6076 C C . GLY A 1 865 ? -47.983 19.871 1.545 1.00 75.19 865 GLY A C 1
ATOM 6077 O O . GLY A 1 865 ? -48.691 18.987 1.060 1.00 75.19 865 GLY A O 1
ATOM 6078 N N . GLY A 1 866 ? -46.944 19.604 2.332 1.00 74.38 866 GLY A N 1
ATOM 6079 C CA . GLY A 1 866 ? -46.610 18.262 2.796 1.00 74.38 866 GLY A CA 1
ATOM 6080 C C . GLY A 1 866 ? -47.503 17.817 3.953 1.00 74.38 866 GLY A C 1
ATOM 6081 O O . GLY A 1 866 ? -47.897 18.624 4.796 1.00 74.38 866 GLY A O 1
ATOM 6082 N N . ASN A 1 867 ? -47.781 16.518 4.036 1.00 77.12 867 ASN A N 1
ATOM 6083 C CA . ASN A 1 867 ? -48.420 15.924 5.211 1.00 77.12 867 ASN A CA 1
ATOM 6084 C C . ASN A 1 867 ? -47.493 16.019 6.436 1.00 77.12 867 ASN A C 1
ATOM 6086 O O . ASN A 1 867 ? -46.270 15.975 6.295 1.00 77.12 867 ASN A O 1
ATOM 6090 N N . ALA A 1 868 ? -48.074 16.095 7.635 1.00 71.12 868 ALA A N 1
ATOM 6091 C CA . ALA A 1 868 ? -47.339 15.814 8.867 1.00 71.12 868 ALA A CA 1
ATOM 6092 C C . ALA A 1 868 ? -46.922 14.336 8.926 1.00 71.12 868 ALA A C 1
ATOM 6094 O O . ALA A 1 868 ? -47.532 13.482 8.274 1.00 71.12 868 ALA A O 1
ATOM 6095 N N . GLN A 1 869 ? -45.893 14.033 9.716 1.00 72.31 869 GLN A N 1
ATOM 6096 C CA . GLN A 1 869 ? -45.371 12.675 9.882 1.00 72.31 869 GLN A CA 1
ATOM 6097 C C . GLN A 1 869 ? -45.066 12.390 11.355 1.00 72.31 869 GLN A C 1
ATOM 6099 O O . GLN A 1 869 ? -44.634 13.279 12.087 1.00 72.31 869 GLN A O 1
ATOM 6104 N N . TRP A 1 870 ? -45.253 11.145 11.796 1.00 64.69 870 TRP A N 1
ATOM 6105 C CA . TRP A 1 870 ? -44.762 10.698 13.103 1.00 64.69 870 TRP A CA 1
ATOM 6106 C C . TRP A 1 870 ? -43.234 10.812 13.152 1.00 64.69 870 TRP A C 1
ATOM 6108 O O . TRP A 1 870 ? -42.543 10.451 12.198 1.00 64.69 870 TRP A O 1
ATOM 6118 N N . SER A 1 871 ? -42.698 11.355 14.245 1.00 62.91 871 SER A N 1
ATOM 6119 C CA . SER A 1 871 ? -41.262 11.611 14.373 1.00 62.91 871 SER A CA 1
ATOM 6120 C C . SER A 1 871 ? -40.526 10.335 14.790 1.00 62.91 871 SER A C 1
ATOM 6122 O O . SER A 1 871 ? -41.072 9.511 15.523 1.00 62.91 871 SER A O 1
ATOM 6124 N N . LEU A 1 872 ? -39.252 10.186 14.416 1.00 51.72 872 LEU A N 1
ATOM 6125 C CA . LEU A 1 872 ? -38.423 9.061 14.880 1.00 51.72 872 LEU A CA 1
ATOM 6126 C C . LEU A 1 872 ? -38.271 9.010 16.417 1.00 51.72 872 LEU A C 1
ATOM 6128 O O . LEU A 1 872 ? -37.977 7.946 16.953 1.00 51.72 872 LEU A O 1
ATOM 6132 N N . LYS A 1 873 ? -38.541 10.107 17.146 1.00 52.59 873 LYS A N 1
ATOM 6133 C CA . LYS A 1 873 ? -38.567 10.107 18.622 1.00 52.59 873 LYS A CA 1
ATOM 6134 C C . LYS A 1 873 ? -39.760 9.330 19.199 1.00 52.59 873 LYS A C 1
ATOM 6136 O O . LYS A 1 873 ? -39.675 8.874 20.333 1.00 52.59 873 LYS A O 1
ATOM 6141 N N . SER A 1 874 ? -40.834 9.127 18.428 1.00 51.28 874 SER A N 1
ATOM 6142 C CA . SER A 1 874 ? -41.987 8.308 18.846 1.00 51.28 874 SER A CA 1
ATOM 6143 C C . SER A 1 874 ? -41.655 6.813 18.982 1.00 51.28 874 SER A C 1
ATOM 6145 O O . SER A 1 874 ? -42.345 6.099 19.708 1.00 51.28 874 SER A O 1
ATOM 6147 N N . LEU A 1 875 ? -40.576 6.340 18.343 1.00 48.88 875 LEU A N 1
ATOM 6148 C CA . LEU A 1 875 ? -40.105 4.953 18.440 1.00 48.88 875 LEU A CA 1
ATOM 6149 C C . LEU A 1 875 ? -39.269 4.689 19.702 1.00 48.88 875 LEU A C 1
ATOM 6151 O O . LEU A 1 875 ? -39.252 3.563 20.185 1.00 48.88 875 LEU A O 1
ATOM 6155 N N . ASP A 1 876 ? -38.668 5.714 20.314 1.00 47.81 876 ASP A N 1
ATOM 6156 C CA . ASP A 1 876 ? -38.004 5.577 21.625 1.00 47.81 876 ASP A CA 1
ATOM 6157 C C . ASP A 1 876 ? -39.024 5.388 22.777 1.00 47.81 876 ASP A C 1
ATOM 6159 O O . ASP A 1 876 ? -38.676 5.045 23.909 1.00 47.81 876 ASP A O 1
ATOM 6163 N N . SER A 1 877 ? -40.320 5.562 22.473 1.00 50.75 877 SER A N 1
ATOM 6164 C CA . SER A 1 877 ? -41.450 5.212 23.343 1.00 50.75 877 SER A CA 1
ATOM 6165 C C . SER A 1 877 ? -41.919 3.757 23.201 1.00 50.75 877 SER A C 1
ATOM 6167 O O . SER A 1 877 ? -42.766 3.335 23.979 1.00 50.75 877 SER A O 1
ATOM 6169 N N . TYR A 1 878 ? -41.406 2.952 22.259 1.00 44.88 878 TYR A N 1
ATOM 6170 C CA . TYR A 1 878 ? -41.922 1.584 22.039 1.00 44.88 878 TYR A CA 1
ATOM 6171 C C . TYR A 1 878 ? -41.709 0.645 23.248 1.00 44.88 878 TYR A C 1
ATOM 6173 O O . TYR A 1 878 ? -42.377 -0.377 23.370 1.00 44.88 878 TYR A O 1
ATOM 6181 N N . PHE A 1 879 ? -40.814 1.026 24.168 1.00 42.44 879 PHE A N 1
ATOM 6182 C CA . PHE A 1 879 ? -40.543 0.346 25.440 1.00 42.44 879 PHE A CA 1
ATOM 6183 C C . PHE A 1 879 ? -40.999 1.147 26.680 1.00 42.44 879 PHE A C 1
ATOM 6185 O O . PHE A 1 879 ? -40.616 0.815 27.801 1.00 42.44 879 PHE A O 1
ATOM 6192 N N . LYS A 1 880 ? -41.779 2.227 26.509 1.00 51.31 880 LYS A N 1
ATOM 6193 C CA . LYS A 1 880 ? -42.223 3.129 27.591 1.00 51.31 880 LYS A CA 1
ATOM 6194 C C . LYS A 1 880 ? -43.652 3.609 27.333 1.00 51.31 880 LYS A C 1
ATOM 6196 O O . LYS A 1 880 ? -43.876 4.357 26.382 1.00 51.31 880 LYS A O 1
ATOM 6201 N N . LEU A 1 881 ? -44.604 3.275 28.207 1.00 48.53 881 LEU A N 1
ATOM 6202 C CA . LEU A 1 881 ? -45.968 3.815 28.129 1.00 48.53 881 LEU A CA 1
ATOM 6203 C C . LEU A 1 881 ? -45.925 5.348 28.261 1.00 48.53 881 LEU A C 1
ATOM 6205 O O . LEU A 1 881 ? -45.736 5.882 29.349 1.00 48.53 881 LEU A O 1
ATOM 6209 N N . THR A 1 882 ? -46.050 6.043 27.130 1.00 56.06 882 THR A N 1
ATOM 6210 C CA . THR A 1 882 ? -45.818 7.488 27.007 1.00 56.06 882 THR A CA 1
ATOM 6211 C C . THR A 1 882 ? -47.027 8.127 26.339 1.00 56.06 882 THR A C 1
ATOM 6213 O O . THR A 1 882 ? -47.452 7.674 25.276 1.00 56.06 882 THR A O 1
ATOM 6216 N N . LEU A 1 883 ? -47.565 9.197 26.926 1.00 58.69 883 LEU A N 1
ATOM 6217 C CA . LEU A 1 883 ? -48.641 9.985 26.320 1.00 58.69 883 LEU A CA 1
ATOM 6218 C C . LEU A 1 883 ? -48.122 10.720 25.075 1.00 58.69 883 LEU A C 1
ATOM 6220 O O . LEU A 1 883 ? -47.489 11.770 25.176 1.00 58.69 883 LEU A O 1
ATOM 6224 N N . GLN A 1 884 ? -48.395 10.163 23.895 1.00 57.16 884 GLN A N 1
ATOM 6225 C CA . GLN A 1 884 ? -48.147 10.821 22.614 1.00 57.16 884 GLN A CA 1
ATOM 6226 C C . GLN A 1 884 ? -49.392 11.600 22.173 1.00 57.16 884 GLN A C 1
ATOM 6228 O O . GLN A 1 884 ? -50.510 11.088 22.209 1.00 57.16 884 GLN A O 1
ATOM 6233 N N . ALA A 1 885 ? -49.190 12.847 21.750 1.00 62.38 885 ALA A N 1
ATOM 6234 C CA . ALA A 1 885 ? -50.238 13.661 21.148 1.00 62.38 885 ALA A CA 1
ATOM 6235 C C . ALA A 1 885 ? -50.606 13.160 19.740 1.00 62.38 885 ALA A C 1
ATOM 6237 O O . ALA A 1 885 ? -49.837 12.441 19.097 1.00 62.38 885 ALA A O 1
ATOM 6238 N N . GLY A 1 886 ? -51.766 13.588 19.232 1.00 62.72 886 GLY A N 1
ATOM 6239 C CA . GLY A 1 886 ? -52.110 13.405 17.821 1.00 62.72 886 GLY A CA 1
ATOM 6240 C C . GLY A 1 886 ? -51.124 14.126 16.892 1.00 62.72 886 GLY A C 1
ATOM 6241 O O . GLY A 1 886 ? -50.424 15.051 17.309 1.00 62.72 886 GLY A O 1
ATOM 6242 N N . MET A 1 887 ? -51.083 13.718 15.619 1.00 63.31 887 MET A N 1
ATOM 6243 C CA . MET A 1 887 ? -50.172 14.314 14.636 1.00 63.31 887 MET A CA 1
ATOM 6244 C C . MET A 1 887 ? -50.309 15.844 14.550 1.00 63.31 887 MET A C 1
ATOM 6246 O O . MET A 1 887 ? -51.396 16.417 14.683 1.00 63.31 887 MET A O 1
ATOM 6250 N N . ALA A 1 888 ? -49.183 16.493 14.260 1.00 71.62 888 ALA A N 1
ATOM 6251 C CA . ALA A 1 888 ? -49.110 17.884 13.846 1.00 71.62 888 ALA A CA 1
ATOM 6252 C C . ALA A 1 888 ? -49.986 18.162 12.608 1.00 71.62 888 ALA A C 1
ATOM 6254 O O . ALA A 1 888 ? -50.390 17.255 11.875 1.00 71.62 888 ALA A O 1
ATOM 6255 N N . GLY A 1 889 ? -50.251 19.438 12.333 1.00 76.94 889 GLY A N 1
ATOM 6256 C CA . GLY A 1 889 ? -50.953 19.826 11.115 1.00 76.94 889 GLY A CA 1
ATOM 6257 C C . GLY A 1 889 ? -50.143 19.541 9.848 1.00 76.94 889 GLY A C 1
ATOM 6258 O O . GLY A 1 889 ? -48.923 19.717 9.820 1.00 76.94 889 GLY A O 1
ATOM 6259 N N . GLY A 1 890 ? -50.834 19.164 8.769 1.00 75.25 890 GLY A N 1
ATOM 6260 C CA . GLY A 1 890 ? -50.277 19.243 7.415 1.00 75.25 890 GLY A CA 1
ATOM 6261 C C . GLY A 1 890 ? -49.952 20.693 7.032 1.00 75.25 890 GLY A C 1
ATOM 6262 O O . GLY A 1 890 ? -50.541 21.628 7.577 1.00 75.25 890 GLY A O 1
ATOM 6263 N N . GLY A 1 891 ? -49.013 20.893 6.111 1.00 78.12 891 GLY A N 1
ATOM 6264 C CA . GLY A 1 891 ? -48.643 22.218 5.618 1.00 78.12 891 GLY A CA 1
ATOM 6265 C C . GLY A 1 891 ? -49.692 22.788 4.667 1.00 78.12 891 GLY A C 1
ATOM 6266 O O . GLY A 1 891 ? -50.375 22.048 3.957 1.00 78.12 891 GLY A O 1
ATOM 6267 N N . GLY A 1 892 ? -49.809 24.114 4.621 1.00 78.81 892 GLY A N 1
ATOM 6268 C CA . GLY A 1 892 ? -50.675 24.785 3.655 1.00 78.81 892 GLY A CA 1
ATOM 6269 C C . GLY A 1 892 ? -50.116 24.682 2.236 1.00 78.81 892 GLY A C 1
ATOM 6270 O O . GLY A 1 892 ? -48.902 24.695 2.043 1.00 78.81 892 GLY A O 1
ATOM 6271 N N . GLY A 1 893 ? -50.983 24.598 1.223 1.00 72.94 893 GLY A N 1
ATOM 6272 C CA . GLY A 1 893 ? -50.562 24.684 -0.182 1.00 72.94 893 GLY A CA 1
ATOM 6273 C C . GLY A 1 893 ? -49.964 26.053 -0.522 1.00 72.94 893 GLY A C 1
ATOM 6274 O O . GLY A 1 893 ? -50.381 27.064 0.038 1.00 72.94 893 GLY A O 1
ATOM 6275 N N . GLY A 1 894 ? -48.992 26.092 -1.430 1.00 74.19 894 GLY A N 1
ATOM 6276 C CA . GLY A 1 894 ? -48.378 27.328 -1.909 1.00 74.19 894 GLY A CA 1
ATOM 6277 C C . GLY A 1 894 ? -49.313 28.148 -2.796 1.00 74.19 894 GLY A C 1
ATOM 6278 O O . GLY A 1 894 ? -50.171 27.610 -3.498 1.00 74.19 894 GLY A O 1
ATOM 6279 N N . GLY A 1 895 ? -49.127 29.466 -2.789 1.00 73.25 895 GLY A N 1
ATOM 6280 C CA . GLY A 1 895 ? -49.899 30.390 -3.610 1.00 73.25 895 GLY A CA 1
ATOM 6281 C C . GLY A 1 895 ? -49.610 30.230 -5.102 1.00 73.25 895 GLY A C 1
ATOM 6282 O O . GLY A 1 895 ? -48.465 30.018 -5.515 1.00 73.25 895 GLY A O 1
ATOM 6283 N N . GLN A 1 896 ? -50.655 30.364 -5.922 1.00 71.25 896 GLN A N 1
ATOM 6284 C CA . GLN A 1 896 ? -50.523 30.464 -7.379 1.00 71.25 896 GLN A CA 1
ATOM 6285 C C . GLN A 1 896 ? -49.792 31.760 -7.763 1.00 71.25 896 GLN A C 1
ATOM 6287 O O . GLN A 1 896 ? -49.887 32.767 -7.060 1.00 71.25 896 GLN A O 1
ATOM 6292 N N . GLY A 1 897 ? -49.059 31.744 -8.873 1.00 67.00 897 GLY A N 1
ATOM 6293 C CA . GLY A 1 897 ? -48.315 32.903 -9.363 1.00 67.00 897 GLY A CA 1
ATOM 6294 C C . GLY A 1 897 ? -49.227 33.955 -9.990 1.00 67.00 897 GLY A C 1
ATOM 6295 O O . GLY A 1 897 ? -50.290 33.638 -10.525 1.00 67.00 897 GLY A O 1
ATOM 6296 N N . GLY A 1 898 ? -48.788 35.211 -9.975 1.00 64.81 898 GLY A N 1
ATOM 6297 C CA . GLY A 1 898 ? -49.443 36.275 -10.725 1.00 64.81 898 GLY A CA 1
ATOM 6298 C C . GLY A 1 898 ? -49.324 36.038 -12.230 1.00 64.81 898 GLY A C 1
ATOM 6299 O O . GLY A 1 898 ? -48.240 35.742 -12.735 1.00 64.81 898 GLY A O 1
ATOM 6300 N N . GLY A 1 899 ? -50.433 36.189 -12.956 1.00 61.19 899 GLY A N 1
ATOM 6301 C CA . GLY A 1 899 ? -50.434 36.123 -14.419 1.00 61.19 899 GLY A CA 1
ATOM 6302 C C . GLY A 1 899 ? -49.606 37.238 -15.069 1.00 61.19 899 GLY A C 1
ATOM 6303 O O . GLY A 1 899 ? -49.422 38.309 -14.484 1.00 61.19 899 GLY A O 1
ATOM 6304 N N . GLY A 1 900 ? -49.093 36.994 -16.276 1.00 61.34 900 GLY A N 1
ATOM 6305 C CA . GLY A 1 900 ? -48.310 37.982 -17.025 1.00 61.34 900 GLY A CA 1
ATOM 6306 C C . GLY A 1 900 ? -49.180 39.106 -17.596 1.00 61.34 900 GLY A C 1
ATOM 6307 O O . GLY A 1 900 ? -50.261 38.842 -18.127 1.00 61.34 900 GLY A O 1
ATOM 6308 N N . GLY A 1 901 ? -48.702 40.352 -17.522 1.00 58.44 901 GLY A N 1
ATOM 6309 C CA . GLY A 1 901 ? -49.368 41.487 -18.159 1.00 58.44 901 GLY A CA 1
ATOM 6310 C C . GLY A 1 901 ? -49.315 41.382 -19.686 1.00 58.44 901 GLY A C 1
ATOM 6311 O O . GLY A 1 901 ? -48.264 41.091 -20.257 1.00 58.44 901 GLY A O 1
ATOM 6312 N N . ALA A 1 902 ? -50.439 41.630 -20.362 1.00 57.75 902 ALA A N 1
ATOM 6313 C CA . ALA A 1 902 ? -50.482 41.674 -21.823 1.00 57.75 902 ALA A CA 1
ATOM 6314 C C . ALA A 1 902 ? -49.622 42.830 -22.375 1.00 57.75 902 ALA A C 1
ATOM 6316 O O . ALA A 1 902 ? -49.539 43.901 -21.768 1.00 57.75 902 ALA A O 1
ATOM 6317 N N . GLY A 1 903 ? -48.985 42.624 -23.531 1.00 56.38 903 GLY A N 1
ATOM 6318 C CA . GLY A 1 903 ? -48.236 43.678 -24.225 1.00 56.38 903 GLY A CA 1
ATOM 6319 C C . GLY A 1 903 ? -49.151 44.797 -24.729 1.00 56.38 903 GLY A C 1
ATOM 6320 O O . GLY A 1 903 ? -50.292 44.534 -25.115 1.00 56.38 903 GLY A O 1
ATOM 6321 N N . GLY A 1 904 ? -48.651 46.034 -24.723 1.00 54.03 904 GLY A N 1
ATOM 6322 C CA . GLY A 1 904 ? -49.361 47.174 -25.301 1.00 54.03 904 GLY A CA 1
ATOM 6323 C C . GLY A 1 904 ? -49.296 47.149 -26.828 1.00 54.03 904 GLY A C 1
ATOM 6324 O O . GLY A 1 904 ? -48.260 46.799 -27.391 1.00 54.03 904 GLY A O 1
ATOM 6325 N N . SER A 1 905 ? -50.397 47.527 -27.484 1.00 52.50 905 SER A N 1
ATOM 6326 C CA . SER A 1 905 ? -50.477 47.744 -28.939 1.00 52.50 905 SER A CA 1
ATOM 6327 C C . SER A 1 905 ? -49.958 49.130 -29.312 1.00 52.50 905 SER A C 1
ATOM 6329 O O . SER A 1 905 ? -50.630 50.102 -28.898 1.00 52.50 905 SER A O 1
#

Mean predicted aligned error: 21.33 Å

Sequence (905 aa):
MTKRALIAVMVVLAAGLPFTNPAQAQAAHLLQPDAGGPWNSLQDVQTVLPTILDDMFNTYSGCPLWSTNCSGASISSQVIGQNGPTWSGTADHGAATSGGAWAYSAKSVPETSYLGLIDRVASGACTGLSVATENAIKASWDLNLAKPVPEVALGSTRITANVNYSGTNVNVDHTTTLTTGQENSICATVLMINTCFPFDVPPMGELLDEADVRLEPALRNMTAAYMTGATPKGVAYWRSFMGKLAFTFVKELLPGILNNLDFKSDGSVYVPTSDPGEALRAAVLMGISQIELTPADDKADTYCAPWGTSTDLDTGTLPRIEFDGGYIDNARVRIPGGNICTGITAWASNYDIGVGKYSGQAARLAVATNVGDLNGDGVFNFSSWTASGGSFDAYAMRENALTPNPVTISAQPAGNWASADPNDPGSPVITNGNWTLTVGMLNQHVYDVDWYYGATPDTLALVQSSSSLSRQYTGLPWGVSYAKAVVKGKCGAADATSNTVALKSVPPITVFAQVPARIAILEDEYYADVPFGAQIGDSTALTFQWFRKVGVATEFTEFGLPTADGLLRIPEDPGSPVGAQIGDSGQYYCVATSDTWGHSLTSQVSQVNVVSFDSNVYDPFAQSGPQGRVIDNPAVVAVNTGSNPPLMTVDGTEYLGEVAAADIAPGVAVFRFESVNVGPGTAFTLAGNRPVSILSAGDMVFDANVQVLPGTLGGGVAGAGGTGGTGGTGGSGGSGGSGGSGGAGGASVGSNSGNALSGNAGGAGASGTAGNAGNAGNPGGAGGAGGLGFNDLASTSGVGGAGAIQTTNGGAVGPVGAGGTAGGAGAGGVNGGSRTAGTIGGDGGPGGTPSAPGTPSVGASGGTGGNAQWSLKSLDSYFKLTLQAGMAGGGGGGGQGGGGGAGGS

Secondary structure (DSSP, 8-state):
--GGGTHHHHTTGGG------HHHHHHTTTSPP-SS---S-HHHHHHHHHHHHHHHHHHHSSS-TTTS-SSS--HHHHSTT-SSSS---S---SGGGTT-PPPP-S----HHHHHHHHHHHHTT-S--S-HHHHHHHHHHHHHHHTSPPPPPEEEEEEEEEEEEETTEEEEEEEEEEEETTEEEEEEEEETTEEEEEEEEE--HHHHHHHH-TTHHHHHHHHHHHHHHH--HHHHHHHHHHHHHHHHHIIIIIHHHHHTTS-B-TTS-EEE--S-HHHHHHHHHHHHHHS----TTS-PPPEEETTTEEE--EE--SPPPEEETTEEEEEEEEEE-HHHHHHHHHHHHGGGSBSSSSB---HHHH--SSSS--SSSSS--HHHHHHHTTT-HHHHHHHTTSS--SS--EEE----S--SS-TT-TTS--BSSS-EEEE-EESS-S---EEEEEESSTTSPEEEEEES-SEEEE-SPPSEEEEEEEEEPP-TTPPPEEPPPEEEEE-PPEEEEE---SEEEEETT--EEE---EEEETT---EEEEEEEEETT-SS-EEEEEEESS--EEESS-TT-SS---GGG-EEEEEEEEETTT--EEEPPPEEEEEE-S-SSS--SSS-----S-EEES-SEEEEESSSSS-EEEETTEEEE-EEPPTTTSTT-EEEEESEEEE-TT-EEEEESSS-EEEEESS-EEE-----PPTTSTT---PPPPPPPPPPPPPPPPPPPPPPPPPPPPPPP--SSS--PPPPPPPPPPPPPPPPPPPPPPPPPPPPPPPPP-TTS-SEEPPPPPPPPP--S-S---PPS-----------------------------PPPPPPPPPPPPPPPPPPPPPPPEE-GGGGTTTTS---PPPPPPPPPPPPPPPPPPPPP-

Solvent-accessible surface area (backbone atoms only — not comparable to full-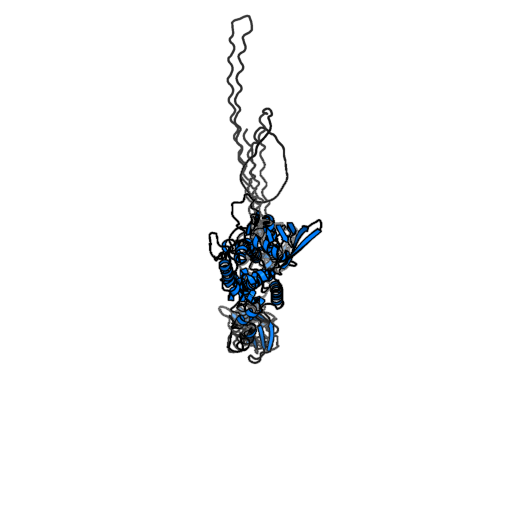atom values): 49392 Å² total; per-residue (Å²): 137,76,76,79,69,59,68,76,61,62,74,71,70,77,79,75,83,84,86,76,62,69,78,56,69,49,35,42,76,76,42,63,50,41,88,90,43,59,45,64,41,57,57,53,45,65,65,45,48,62,53,56,47,19,52,39,28,31,71,30,58,71,39,38,36,36,81,34,62,75,93,48,81,16,49,49,73,58,26,49,60,56,60,72,68,46,53,68,61,77,57,55,34,59,28,74,82,81,74,48,61,62,76,65,59,86,67,57,69,42,65,67,58,51,42,49,49,48,50,38,41,57,58,62,57,49,50,51,56,52,72,72,52,42,52,54,47,30,52,26,32,56,60,32,49,72,48,75,67,76,53,49,44,39,46,60,35,31,42,33,31,39,38,36,44,84,91,43,81,39,64,34,74,30,69,38,60,51,38,34,56,35,83,32,67,51,50,30,68,51,98,90,40,79,49,68,33,60,41,78,38,69,34,46,45,58,56,34,35,72,61,38,57,52,48,44,32,44,52,35,45,52,48,16,50,35,36,24,30,34,28,68,71,44,30,28,32,49,26,26,45,51,29,32,51,53,55,44,39,69,61,54,37,40,32,30,61,53,67,73,58,75,68,45,98,84,63,36,38,70,42,99,41,66,47,70,28,62,49,46,47,49,52,48,51,52,20,58,26,54,58,77,90,63,97,78,66,100,61,76,76,26,77,28,85,59,64,48,70,32,54,60,48,62,25,62,72,42,68,45,34,39,34,78,36,42,34,37,38,64,34,31,36,35,32,49,16,65,28,51,38,48,20,43,52,57,44,27,60,51,55,40,78,47,91,92,47,33,44,60,40,26,68,32,56,11,60,34,96,85,42,4,31,59,59,74,84,82,62,28,43,35,56,40,36,62,73,27,77,74,38,59,68,56,21,30,16,51,46,14,40,36,59,61,71,69,46,53,75,65,34,71,52,65,41,53,55,89,68,96,57,97,78,60,83,86,47,63,72,29,52,80,22,55,50,68,40,46,52,37,60,70,67,62,57,69,47,48,26,40,34,31,38,32,76,45,84,91,69,49,41,82,76,46,76,40,68,54,58,56,48,78,47,69,76,49,64,67,44,65,32,26,36,34,45,34,37,58,38,57,86,86,24,54,64,31,68,46,64,76,29,46,43,49,22,44,63,40,76,46,77,82,36,70,46,53,66,57,46,80,44,47,53,59,35,75,48,76,48,59,43,37,33,72,51,40,72,78,71,63,63,48,41,23,37,35,32,37,31,36,77,86,55,91,60,75,41,83,38,70,75,72,34,80,64,37,63,48,52,37,38,74,55,87,83,49,97,60,35,22,44,62,71,68,22,28,40,35,36,41,36,43,28,30,77,85,73,71,52,70,50,70,54,60,70,18,40,39,43,40,43,88,81,86,77,93,48,64,62,89,87,78,76,55,54,49,69,80,36,74,46,73,59,48,66,33,37,40,37,31,34,59,48,88,61,16,41,37,32,48,73,85,46,79,42,80,31,39,67,42,56,73,93,79,45,64,58,30,21,37,39,55,16,35,28,34,36,35,40,76,75,25,48,51,45,77,41,37,44,27,30,77,46,80,46,48,71,48,65,75,46,81,53,46,68,74,76,84,52,81,38,31,51,6,23,10,30,64,17,52,63,18,50,66,19,54,59,21,53,60,20,56,54,30,54,78,37,55,77,35,60,78,38,62,79,49,71,80,79,84,82,96,72,97,78,62,59,79,44,54,78,48,52,78,49,54,77,49,50,79,32,39,54,14,40,57,22,40,45,14,36,50,15,34,50,17,39,54,19,47,86,62,54,34,24,41,46,1,46,34,4,49,28,10,71,67,72,87,83,30,41,83,79,76,76,89,82,89,88,78,83,86,88,80,90,89,87,83,83,83,88,87,84,87,86,83,83,90,89,86,88,85,84,88,79,83,90,74,79,89,74,80,72,55,79,62,46,80,36,48,70,26,38,71,31,35,70,39,45,78,28,80,63,47,60,76,36,78,87,41,101,65,97,67,40,48,61,15,7,32,16,6,34,15,4,32,18,12,22,23,8,29,32,22,90

Foldseek 3Di:
DDPVPPVVPVVPPVPDDDDDDVLQVQLQVQFDAFPVGGDRFLVSLVVCQLVLQQVLLCQQQVGRQQCDQPVHHRLQVLQQQRDDQQRDDQAPLVCVVPHDGDDGDGDFQGPSLLRVLLSLLLSVPQFPADPVLSVLLVVQLVVQLPDFQDKFKQFQKWKWWFDQFQNDTWTFTATGIDIACDWGWGWTQDPNDIDIQIDHHHHPLVVQVVSPRSNRSSLSRLLSSLQALQAVSSLSSNLSVVLLVLVCCLPRRLLRVLVPQDADPVREGEDADQGVSVQVVNLVSVQSNQDDPDPPDPFDWDALPPNGTDAKRKNAFHHKYHYPRGIMGRIIIIGHRVSSSVRSSVSSVLSHDDDVHGDYPFQASYRDPQGHQNRPPPQHLVNQCVVQVNDSQLSCQQSRSHFDAQWDFPAFWEAQDDDPDQQDQPGDAAQQQKDKTATHTPHNHQWWKFKWKFQDQVDTDGDDIDSGRMDMGGPHDAAKMKIWIWTDDIPPHHIDTGDIYIYHYHFDKDWPAAADQEDEAEWQGKAKDQNTDIATRVRAFKWKWKWWDWDPRPDIDTAEDIDRRNIDIFPNDPPPPGGHHQRRFGKMKMWIAGPPRRHIDIGDIHTYGYYHDDDLWDDPPNPIDQPAAEAAAFQEWEWALADVQTWIATNNDIDGWHADDPVAAGRATEHGHQEAAYAENRHYYFHAQAAYDYYHSDDHHHHYDDDDDASTNQHWFAWAEWAAWAAWAAWAAWFAWAAFDAFDAWDDDDDDDDDTDGTDGTDGTDGIDGIFGIAFIAWIGWIGWIGFGPPNQWWDTWATWATADTDRPFEDDDDPDDDDDDDDDDDDDDDDDDDDDDDDDDDDDDDDDDDDWDDKFFFAFTGAIGAMGTDPSNVVCVVPPGDDGHTTHTTHTTHGTHIHHIYHD

Radius of gyration: 53.75 Å; Cα contacts (8 Å, |Δi|>4): 2035; chains: 1; bounding box: 135×103×137 Å

pLDDT: mean 73.39, std 18.09, range [24.5, 97.0]

Nearest PDB structures (foldseek):
  8edc-assembly1_A  TM=3.931E-01  e=1.011E-06  Caenorhabditis elegans
  8edi-assembly1_B  TM=3.742E-01  e=4.269E-06  Caenorhabditis elegans
  6wdq-assembly1_C  TM=3.848E-01  e=1.849E-02  Homo sapiens
  4a2l-assembly2_C  TM=5.862E-01  e=1.075E-01  Bacteroides thetaiotaomicron VPI-5482
  4a2l-assembly1_B  TM=4.705E-01  e=1.261E-01  Bacteroides thetaiotaomicron VPI-5482